Protein AF-0000000076643931 (afdb_homodimer)

Solvent-accessible surface area (backbone atoms only — not comparable to full-atom values): 59855 Å² total; per-residue (Å²): 142,87,87,90,79,98,68,85,93,86,91,88,89,86,89,81,82,85,81,66,69,70,66,49,50,61,49,47,51,54,48,52,49,48,51,68,72,62,62,45,62,62,54,51,56,53,48,56,54,49,34,56,51,36,52,51,50,36,53,53,43,46,54,52,38,54,52,49,55,52,52,44,52,51,51,52,54,53,48,54,53,51,52,51,53,48,52,50,52,46,50,54,46,52,53,50,38,52,53,39,51,52,51,29,52,53,32,53,52,48,36,51,53,41,50,53,52,40,53,52,45,52,52,51,39,51,53,45,53,52,49,38,51,53,42,52,50,51,40,52,53,42,52,52,50,41,52,52,41,53,53,50,40,52,54,47,50,53,52,34,52,53,32,48,51,50,30,52,52,34,49,53,49,41,53,52,49,50,53,48,42,53,51,49,50,53,50,37,51,51,54,49,50,54,47,51,56,54,50,73,50,35,48,86,55,40,57,50,82,84,40,44,67,61,49,44,51,34,54,48,49,41,50,52,54,50,50,53,51,31,39,73,61,52,39,51,82,64,56,70,72,55,47,68,35,60,65,61,53,49,51,46,40,61,29,84,76,46,64,60,59,64,50,70,35,71,56,72,46,72,48,21,22,52,34,42,26,45,50,48,41,23,43,43,42,52,38,37,53,73,53,52,71,51,79,61,42,78,56,90,64,62,61,61,58,54,51,44,54,53,33,35,74,75,36,47,68,58,29,36,51,50,49,22,33,55,61,49,51,57,60,68,58,27,53,52,39,44,50,52,31,16,43,50,37,17,51,56,41,36,73,61,50,35,77,68,36,60,78,90,43,33,64,56,49,36,52,49,39,25,51,54,36,41,50,37,44,58,40,45,52,62,50,47,40,27,48,51,61,70,41,81,40,75,72,89,82,53,50,79,45,44,41,70,62,77,62,78,71,67,64,64,65,72,68,67,72,76,74,71,80,80,67,81,69,77,76,68,81,64,81,73,71,69,69,73,70,77,73,74,71,67,51,57,71,86,40,53,57,45,70,29,36,52,22,31,30,28,72,30,91,83,39,58,40,101,84,66,47,61,41,62,39,81,68,44,67,13,29,25,43,35,42,77,69,40,43,63,16,43,50,51,39,50,50,52,50,48,51,51,48,49,55,56,57,68,63,59,72,68,86,76,83,81,88,87,93,74,82,93,80,93,83,82,87,82,87,83,76,87,77,84,73,83,74,134,147,87,95,93,83,101,86,97,104,112,99,107,103,101,96,96,91,86,83,70,64,82,63,44,55,61,43,49,55,45,43,45,45,43,35,65,68,68,51,42,62,61,52,53,58,50,51,58,54,48,32,57,53,37,55,53,51,37,54,56,44,49,56,54,38,55,53,50,54,52,52,42,53,52,51,51,55,51,48,55,52,51,51,52,53,48,52,50,52,45,51,54,47,53,52,51,37,51,53,38,51,53,51,30,53,53,30,50,52,48,36,51,53,41,49,52,52,41,52,52,45,51,52,51,39,52,52,45,53,53,48,38,51,52,42,52,51,49,39,52,53,44,49,53,50,40,53,54,42,53,53,51,40,52,53,47,49,52,51,34,53,52,32,47,52,49,30,52,52,34,48,54,50,41,53,53,48,49,53,48,43,52,50,48,51,52,51,37,52,52,52,48,50,53,48,49,56,54,51,72,49,35,49,84,57,39,57,50,81,83,41,44,67,61,49,43,51,33,54,47,49,41,50,51,53,51,50,52,49,31,40,73,60,52,38,50,80,62,54,70,72,54,47,67,37,61,68,61,54,50,52,46,41,61,30,84,77,47,65,59,61,61,52,70,33,70,57,72,46,73,48,20,23,52,34,42,25,46,49,49,40,24,43,43,43,53,37,36,53,74,52,52,71,50,80,60,43,78,56,88,63,62,62,61,57,53,52,46,54,53,33,37,75,75,36,48,67,57,26,36,50,50,50,23,33,55,63,49,52,58,60,66,59,26,53,51,40,44,50,52,31,15,44,50,35,18,51,57,43,35,74,62,50,34,76,69,36,59,80,88,43,34,63,55,48,36,52,49,39,25,52,54,36,42,50,38,42,59,41,46,51,62,50,47,40,27,48,51,61,70,42,80,39,73,72,87,81,54,48,80,46,44,40,70,61,76,64,79,71,65,64,63,66,71,67,70,71,75,74,70,80,82,68,81,69,79,76,68,81,62,82,74,71,71,70,73,72,77,72,76,71,66,50,56,70,87,39,54,56,46,68,29,36,51,22,29,31,28,72,29,92,81,39,57,40,99,84,64,46,59,42,63,39,81,67,43,68,14,30,26,43,36,42,78,71,40,44,64,17,42,51,52,39,50,50,52,50,48,50,51,49,45,50,60,55,61,65,58,65,68,81,73,70,92,91,72,91,78,83,72,92,74,84,68,86,75,76,79,87,92,79,87,89,88,83,132

Nearest PDB structures (foldseek):
  7zr1-assembly1_C  TM=2.896E-01  e=8.663E+00  Thermochaetoides thermophila
  7zr1-assembly1_C  TM=2.904E-01  e=8.871E+00  Thermochaetoides thermophila

Organism: Fusarium proliferatum (strain ET1) (NCBI:txid1227346)

pLDDT: mean 78.5, std 24.69, range [12.38, 98.75]

Sequence (1072 aa):
MPSHNEERVQGVKDLSPRRDASDAINQLVTLLHQYCSEGGFDTLKQVVGENEELKQDKTKLQNAYDTNIEALSRHKTEFERQKVDFEKQLGSQRAQNEAILKAKQAADESIKKRQDELTALQEKLEMQSSYAKQLMNEIKKKESTINALEATNASQQEKLTKAEKESATYQSARESMQKRVDGLTTSLDQVRGRLTTFHSFVVELDNFEARRAEVGDALDSILKNALNLMESSIGIALDEACLTDAAVWGRLRNHASIQRTIPLPASNSPAAKQMRVAAGLRIYSMALTDHVFRSTYLTQNSDFEDVLRDLETEDPMHEAFTRAVLLKIQPARQARNREARAKMVADQVSDAIADLVPSSQKETLKARLYQVSLEACKAWLIVQQLLEPVRPVFSLRMPEDWVPLPSLESQRNSKAGLSGVAREPLVTRAENQGQPRAKSQPIEIDDIMQVIWPAFYVPSSQHEDDVGDQVPELVHRGHVITRSQGREAEVETSRRNARKNARQNNGSSPTQRKRRDSAVFLSKTFPGGIGTEKGNMPSHNEERVQGVKDLSPRRDASDAINQLVTLLHQYCSEGGFDTLKQVVGENEELKQDKTKLQNAYDTNIEALSRHKTEFERQKVDFEKQLGSQRAQNEAILKAKQAADESIKKRQDELTALQEKLEMQSSYAKQLMNEIKKKESTINALEATNASQQEKLTKAEKESATYQSARESMQKRVDGLTTSLDQVRGRLTTFHSFVVELDNFEARRAEVGDALDSILKNALNLMESSIGIALDEACLTDAAVWGRLRNHASIQRTIPLPASNSPAAKQMRVAAGLRIYSMALTDHVFRSTYLTQNSDFEDVLRDLETEDPMHEAFTRAVLLKIQPARQARNREARAKMVADQVSDAIADLVPSSQKETLKARLYQVSLEACKAWLIVQQLLEPVRPVFSLRMPEDWVPLPSLESQRNSKAGLSGVAREPLVTRAENQGQPRAKSQPIEIDDIMQVIWPAFYVPSSQHEDDVGDQVPELVHRGHVITRSQGREAEVETSRRNARKNARQNNGSSPTQRKRRDSAVFLSKTFPGGIGTEKGN

Structure (mmCIF, N/CA/C/O backbone):
data_AF-0000000076643931-model_v1
#
loop_
_entity.id
_entity.type
_entity.pdbx_description
1 polymer 'MEI5 protein'
#
loop_
_atom_site.group_PDB
_atom_site.id
_atom_site.type_symbol
_atom_site.label_atom_id
_atom_site.label_alt_id
_atom_site.label_comp_id
_atom_site.label_asym_id
_atom_site.label_entity_id
_atom_site.label_seq_id
_atom_site.pdbx_PDB_ins_code
_atom_site.Cartn_x
_atom_site.Cartn_y
_atom_site.Cartn_z
_atom_site.occupancy
_atom_site.B_iso_or_equiv
_atom_site.auth_seq_id
_atom_site.auth_comp_id
_atom_site.auth_asym_id
_atom_site.auth_atom_id
_atom_site.pdbx_PDB_model_num
ATOM 1 N N . MET A 1 1 ? -34.125 209.75 34.125 1 21.05 1 MET A N 1
ATOM 2 C CA . MET A 1 1 ? -32.688 209.75 34.062 1 21.05 1 MET A CA 1
ATOM 3 C C . MET A 1 1 ? -32.062 210.5 35.25 1 21.05 1 MET A C 1
ATOM 5 O O . MET A 1 1 ? -30.844 210.75 35.281 1 21.05 1 MET A O 1
ATOM 9 N N . PRO A 1 2 ? -32.312 210.5 36.812 1 22.23 2 PRO A N 1
ATOM 10 C CA . PRO A 1 2 ? -32.75 211.5 37.844 1 22.23 2 PRO A CA 1
ATOM 11 C C . PRO A 1 2 ? -31.578 211.875 38.75 1 22.23 2 PRO A C 1
ATOM 13 O O . PRO A 1 2 ? -30.797 211.125 39.219 1 22.23 2 PRO A O 1
ATOM 16 N N . SER A 1 3 ? -30.969 213 38.719 1 19.59 3 SER A N 1
ATOM 17 C CA . SER A 1 3 ? -29.672 213.375 39.281 1 19.59 3 SER A CA 1
ATOM 18 C C . SER A 1 3 ? -29.734 213.375 40.812 1 19.59 3 SER A C 1
ATOM 20 O O . SER A 1 3 ? -29.047 212.625 41.5 1 19.59 3 SER A O 1
ATOM 22 N N . HIS A 1 4 ? -29.422 214.625 41.75 1 21.75 4 HIS A N 1
ATOM 23 C CA . HIS A 1 4 ? -28.5 215 42.812 1 21.75 4 HIS A CA 1
ATOM 24 C C . HIS A 1 4 ? -29.234 215.125 44.125 1 21.75 4 HIS A C 1
ATOM 26 O O . HIS A 1 4 ? -29.969 216.125 44.312 1 21.75 4 HIS A O 1
ATOM 32 N N . ASN A 1 5 ? -29.531 214.25 45.188 1 16.02 5 ASN A N 1
ATOM 33 C CA . ASN A 1 5 ? -30.656 214.25 46.125 1 16.02 5 ASN A CA 1
ATOM 34 C C . ASN A 1 5 ? -30.312 214.875 47.438 1 16.02 5 ASN A C 1
ATOM 36 O O . ASN A 1 5 ? -31.172 215.5 48.094 1 16.02 5 ASN A O 1
ATOM 40 N N . GLU A 1 6 ? -28.984 214.875 48.344 1 19.14 6 GLU A N 1
ATOM 41 C CA . GLU A 1 6 ? -29.266 214.375 49.656 1 19.14 6 GLU A CA 1
ATOM 42 C C . GLU A 1 6 ? -29.359 215.375 50.719 1 19.14 6 GLU A C 1
ATOM 44 O O . GLU A 1 6 ? -28.406 216.125 50.938 1 19.14 6 GLU A O 1
ATOM 49 N N . GLU A 1 7 ? -30.344 215.875 51.375 1 17.17 7 GLU A N 1
ATOM 50 C CA . GLU A 1 7 ? -31.125 217 52.062 1 17.17 7 GLU A CA 1
ATOM 51 C C . GLU A 1 7 ? -30.938 216.875 53.594 1 17.17 7 GLU A C 1
ATOM 53 O O . GLU A 1 7 ? -30.984 217.875 54.25 1 17.17 7 GLU A O 1
ATOM 58 N N . ARG A 1 8 ? -31.219 216.125 54.656 1 20.38 8 ARG A N 1
ATOM 59 C CA . ARG A 1 8 ? -32.219 216.875 55.438 1 20.38 8 ARG A CA 1
ATOM 60 C C . ARG A 1 8 ? -31.547 217.5 56.625 1 20.38 8 ARG A C 1
ATOM 62 O O . ARG A 1 8 ? -31.812 218.75 56.875 1 20.38 8 ARG A O 1
ATOM 69 N N . VAL A 1 9 ? -30.656 216.875 57.625 1 19.25 9 VAL A N 1
ATOM 70 C CA . VAL A 1 9 ? -31.172 217 58.969 1 19.25 9 VAL A CA 1
ATOM 71 C C . VAL A 1 9 ? -30.562 218.25 59.594 1 19.25 9 VAL A C 1
ATOM 73 O O . VAL A 1 9 ? -29.469 218.75 59.188 1 19.25 9 VAL A O 1
ATOM 76 N N . GLN A 1 10 ? -31 218.875 60.844 1 18.81 10 GLN A N 1
ATOM 77 C CA . GLN A 1 10 ? -31.516 220.125 61.562 1 18.81 10 GLN A CA 1
ATOM 78 C C . GLN A 1 10 ? -30.562 220.5 62.688 1 18.81 10 GLN A C 1
ATOM 80 O O . GLN A 1 10 ? -30.203 219.625 63.531 1 18.81 10 GLN A O 1
ATOM 85 N N . GLY A 1 11 ? -29.766 221.5 62.656 1 18.91 11 GLY A N 1
ATOM 86 C CA . GLY A 1 11 ? -28.703 222 63.5 1 18.91 11 GLY A CA 1
ATOM 87 C C . GLY A 1 11 ? -29.203 222.625 64.812 1 18.91 11 GLY A C 1
ATOM 88 O O . GLY A 1 11 ? -30 223.5 64.812 1 18.91 11 GLY A O 1
ATOM 89 N N . VAL A 1 12 ? -29.031 221.875 65.938 1 18.42 12 VAL A N 1
ATOM 90 C CA . VAL A 1 12 ? -29.453 222 67.375 1 18.42 12 VAL A CA 1
ATOM 91 C C . VAL A 1 12 ? -28.703 223.125 68 1 18.42 12 VAL A C 1
ATOM 93 O O . VAL A 1 12 ? -27.547 223.5 67.625 1 18.42 12 VAL A O 1
ATOM 96 N N . LYS A 1 13 ? -29.125 223.875 69.375 1 22.47 13 LYS A N 1
ATOM 97 C CA . LYS A 1 13 ? -29.422 225.125 70.125 1 22.47 13 LYS A CA 1
ATOM 98 C C . LYS A 1 13 ? -28.344 225.375 71.125 1 22.47 13 LYS A C 1
ATOM 100 O O . LYS A 1 13 ? -28.031 224.625 72 1 22.47 13 LYS A O 1
ATOM 105 N N . ASP A 1 14 ? -27.359 226.5 71.125 1 21.09 14 ASP A N 1
ATOM 106 C CA . ASP A 1 14 ? -26.062 226.875 71.688 1 21.09 14 ASP A CA 1
ATOM 107 C C . ASP A 1 14 ? -26.234 227.625 73.062 1 21.09 14 ASP A C 1
ATOM 109 O O . ASP A 1 14 ? -25.312 228.25 73.5 1 21.09 14 ASP A O 1
ATOM 113 N N . LEU A 1 15 ? -27.141 227.375 74.25 1 24.03 15 LEU A N 1
ATOM 114 C CA . LEU A 1 15 ? -27.438 228.375 75.188 1 24.03 15 LEU A CA 1
ATOM 115 C C . LEU A 1 15 ? -26.359 228.5 76.25 1 24.03 15 LEU A C 1
ATOM 117 O O . LEU A 1 15 ? -26.141 227.625 77 1 24.03 15 LEU A O 1
ATOM 121 N N . SER A 1 16 ? -25.391 229.625 76.438 1 27.98 16 SER A N 1
ATOM 122 C CA . SER A 1 16 ? -24.125 229.875 77.125 1 27.98 16 SER A CA 1
ATOM 123 C C . SER A 1 16 ? -24.344 230.625 78.438 1 27.98 16 SER A C 1
ATOM 125 O O . SER A 1 16 ? -24.078 231.875 78.5 1 27.98 16 SER A O 1
ATOM 127 N N . PRO A 1 17 ? -25.297 230.5 79.5 1 33.03 17 PRO A N 1
ATOM 128 C CA . PRO A 1 17 ? -25.516 231.5 80.5 1 33.03 17 PRO A CA 1
ATOM 129 C C . PRO A 1 17 ? -24.359 231.625 81.5 1 33.03 17 PRO A C 1
ATOM 131 O O . PRO A 1 17 ? -23.703 230.75 81.812 1 33.03 17 PRO A O 1
ATOM 134 N N . ARG A 1 18 ? -23.938 233 81.875 1 39.09 18 ARG A N 1
ATOM 135 C CA . ARG A 1 18 ? -22.734 233.5 82.5 1 39.09 18 ARG A CA 1
ATOM 136 C C . ARG A 1 18 ? -22.844 233.5 84 1 39.09 18 ARG A C 1
ATOM 138 O O . ARG A 1 18 ? -23.5 234.375 84.562 1 39.09 18 ARG A O 1
ATOM 145 N N . ARG A 1 19 ? -22.969 232.375 84.75 1 39.19 19 ARG A N 1
ATOM 146 C CA . ARG A 1 19 ? -23.125 232.25 86.188 1 39.19 19 ARG A CA 1
ATOM 147 C C . ARG A 1 19 ? -22.031 233 86.938 1 39.19 19 ARG A C 1
ATOM 149 O O . ARG A 1 19 ? -20.859 232.875 86.562 1 39.19 19 ARG A O 1
ATOM 156 N N . ASP A 1 20 ? -22.344 233.75 87.75 1 36.72 20 ASP A N 1
ATOM 157 C CA . ASP A 1 20 ? -21.953 234.75 88.688 1 36.72 20 ASP A CA 1
ATOM 158 C C . ASP A 1 20 ? -20.953 234.25 89.688 1 36.72 20 ASP A C 1
ATOM 160 O O . ASP A 1 20 ? -21.109 233.125 90.188 1 36.72 20 ASP A O 1
ATOM 164 N N . ALA A 1 21 ? -19.844 234.75 89.875 1 42.12 21 ALA A N 1
ATOM 165 C CA . ALA A 1 21 ? -18.531 234.25 90.375 1 42.12 21 ALA A CA 1
ATOM 166 C C . ALA A 1 21 ? -18.562 234.125 91.875 1 42.12 21 ALA A C 1
ATOM 168 O O . ALA A 1 21 ? -17.875 233.25 92.438 1 42.12 21 ALA A O 1
ATOM 169 N N . SER A 1 22 ? -19.203 235 92.75 1 41.84 22 SER A N 1
ATOM 170 C CA . SER A 1 22 ? -19.219 235 94.188 1 41.84 22 SER A CA 1
ATOM 171 C C . SER A 1 22 ? -19.734 233.75 94.75 1 41.84 22 SER A C 1
ATOM 173 O O . SER A 1 22 ? -19.156 233.125 95.688 1 41.84 22 SER A O 1
ATOM 175 N N . ASP A 1 23 ? -21.016 233.5 94.562 1 43.19 23 ASP A N 1
ATOM 176 C CA . ASP A 1 23 ? -21.719 232.25 95.062 1 43.19 23 ASP A CA 1
ATOM 177 C C . ASP A 1 23 ? -21.047 231 94.625 1 43.19 23 ASP A C 1
ATOM 179 O O . ASP A 1 23 ? -21.281 230 95.188 1 43.19 23 ASP A O 1
ATOM 183 N N . ALA A 1 24 ? -20.188 231 93.562 1 44.78 24 ALA A N 1
ATOM 184 C CA . ALA A 1 24 ? -19.438 229.875 93.062 1 44.78 24 ALA A CA 1
ATOM 185 C C . ALA A 1 24 ? -18.453 229.375 94.125 1 44.78 24 ALA A C 1
ATOM 187 O O . ALA A 1 24 ? -18.312 228.125 94.312 1 44.78 24 ALA A O 1
ATOM 188 N N . ILE A 1 25 ? -18 230.25 94.688 1 52.06 25 ILE A N 1
ATOM 189 C CA . ILE A 1 25 ? -16.969 230 95.688 1 52.06 25 ILE A CA 1
ATOM 190 C C . ILE A 1 25 ? -17.625 229.375 96.938 1 52.06 25 ILE A C 1
ATOM 192 O O . ILE A 1 25 ? -17.141 228.5 97.562 1 52.06 25 ILE A O 1
ATOM 196 N N . ASN A 1 26 ? -18.641 230.125 97.625 1 50.31 26 ASN A N 1
ATOM 197 C CA . ASN A 1 26 ? -19.438 229.5 98.688 1 50.31 26 ASN A CA 1
ATOM 198 C C . ASN A 1 26 ? -19.938 228.125 98.25 1 50.31 26 ASN A C 1
ATOM 200 O O . ASN A 1 26 ? -20.047 227.25 99.125 1 50.31 26 ASN A O 1
ATOM 204 N N . GLN A 1 27 ? -20.266 227.875 97 1 52.31 27 GLN A N 1
ATOM 205 C CA . GLN A 1 27 ? -20.672 226.5 96.5 1 52.31 27 GLN A CA 1
ATOM 206 C C . GLN A 1 27 ? -19.531 225.5 96.562 1 52.31 27 GLN A C 1
ATOM 208 O O . GLN A 1 27 ? -19.766 224.375 96.812 1 52.31 27 GLN A O 1
ATOM 213 N N . LEU A 1 28 ? -18.297 226 96.312 1 53.38 28 LEU A N 1
ATOM 214 C CA . LEU A 1 28 ? -17.141 225.125 96.375 1 53.38 28 LEU A CA 1
ATOM 215 C C . LEU A 1 28 ? -16.859 224.625 97.75 1 53.38 28 LEU A C 1
ATOM 217 O O . LEU A 1 28 ? -16.578 223.375 98 1 53.38 28 LEU A O 1
ATOM 221 N N . VAL A 1 29 ? -16.891 225.5 98.75 1 55.59 29 VAL A N 1
ATOM 222 C CA . VAL A 1 29 ? -16.656 225.25 100.125 1 55.59 29 VAL A CA 1
ATOM 223 C C . VAL A 1 29 ? -17.75 224.25 100.625 1 55.59 29 VAL A C 1
ATOM 225 O O . VAL A 1 29 ? -17.453 223.25 101.312 1 55.59 29 VAL A O 1
ATOM 228 N N . THR A 1 30 ? -19.078 224.625 100.312 1 51.94 30 THR A N 1
ATOM 229 C CA . THR A 1 30 ? -20.141 223.75 100.688 1 51.94 30 THR A CA 1
ATOM 230 C C . THR A 1 30 ? -19.938 222.375 100 1 51.94 30 THR A C 1
ATOM 232 O O . THR A 1 30 ? -20.219 221.25 100.562 1 51.94 30 THR A O 1
ATOM 235 N N . LEU A 1 31 ? -19.406 222.375 98.812 1 53.97 31 LEU A N 1
ATOM 236 C CA . LEU A 1 31 ? -19.219 221.125 98.062 1 53.97 31 LEU A CA 1
ATOM 237 C C . LEU A 1 31 ? -18.047 220.25 98.625 1 53.97 31 LEU A C 1
ATOM 239 O O . LEU A 1 31 ? -18.125 219.125 98.75 1 53.97 31 LEU A O 1
ATOM 243 N N . LEU A 1 32 ? -16.875 221.125 99.125 1 52.69 32 LEU A N 1
ATOM 244 C CA . LEU A 1 32 ? -15.797 220.5 99.812 1 52.69 32 LEU A CA 1
ATOM 245 C C . LEU A 1 32 ? -16.266 220 101.188 1 52.69 32 LEU A C 1
ATOM 247 O O . LEU A 1 32 ? -15.875 218.875 101.625 1 52.69 32 LEU A O 1
ATOM 251 N N . HIS A 1 33 ? -17.125 220.75 102 1 52.12 33 HIS A N 1
ATOM 252 C CA . HIS A 1 33 ? -17.719 220.375 103.25 1 52.12 33 HIS A CA 1
ATOM 253 C C . HIS A 1 33 ? -18.469 219 103.062 1 52.12 33 HIS A C 1
ATOM 255 O O . HIS A 1 33 ? -18.344 218.125 103.875 1 52.12 33 HIS A O 1
ATOM 261 N N . GLN A 1 34 ? -19.5 219 102.188 1 51.5 34 GLN A N 1
ATOM 262 C CA . GLN A 1 34 ? -20.312 217.75 102 1 51.5 34 GLN A CA 1
ATOM 263 C C . GLN A 1 34 ? -19.469 216.625 101.438 1 51.5 34 GLN A C 1
ATOM 265 O O . GLN A 1 34 ? -19.719 215.5 101.812 1 51.5 34 GLN A O 1
ATOM 270 N N . TYR A 1 35 ? -18.547 216.875 100.625 1 50.72 35 TYR A N 1
ATOM 271 C CA . TYR A 1 35 ? -17.766 215.75 100.125 1 50.72 35 TYR A CA 1
ATOM 272 C C . TYR A 1 35 ? -16.844 215.125 101.188 1 50.72 35 TYR A C 1
ATOM 274 O O . TYR A 1 35 ? -16.594 214 101.188 1 50.72 35 TYR A O 1
ATOM 282 N N . CYS A 1 36 ? -16.359 216.125 102.25 1 49.38 36 CYS A N 1
ATOM 283 C CA . CYS A 1 36 ? -15.695 215.625 103.438 1 49.38 36 CYS A CA 1
ATOM 284 C C . CYS A 1 36 ? -16.703 215 104.438 1 49.38 36 CYS A C 1
ATOM 286 O O . CYS A 1 36 ? -16.375 214.25 105.25 1 49.38 36 CYS A O 1
ATOM 288 N N . SER A 1 37 ? -18.188 215.5 104.812 1 50.25 37 SER A N 1
ATOM 289 C CA . SER A 1 37 ? -19.234 215 105.688 1 50.25 37 SER A CA 1
ATOM 290 C C . SER A 1 37 ? -19.812 213.625 105.125 1 50.25 37 SER A C 1
ATOM 292 O O . SER A 1 37 ? -20.594 213 105.75 1 50.25 37 SER A O 1
ATOM 294 N N . GLU A 1 38 ? -20.141 213.25 103.75 1 53 38 GLU A N 1
ATOM 295 C CA . GLU A 1 38 ? -20.672 212 103.125 1 53 38 GLU A CA 1
ATOM 296 C C . GLU A 1 38 ? -19.625 211 103.062 1 53 38 GLU A C 1
ATOM 298 O O . GLU A 1 38 ? -19.594 210.125 102.125 1 53 38 GLU A O 1
ATOM 303 N N . GLY A 1 39 ? -18.719 210.875 104.062 1 54.84 39 GLY A N 1
ATOM 304 C CA . GLY A 1 39 ? -17.984 209.625 104.188 1 54.84 39 GLY A CA 1
ATOM 305 C C . GLY A 1 39 ? -17.359 209.125 102.875 1 54.84 39 GLY A C 1
ATOM 306 O O . GLY A 1 39 ? -17.078 208 102.688 1 54.84 39 GLY A O 1
ATOM 307 N N . GLY A 1 40 ? -17.328 209.75 101.75 1 53.75 40 GLY A N 1
ATOM 308 C CA . GLY A 1 40 ? -16.906 209.625 100.375 1 53.75 40 GLY A CA 1
ATOM 309 C C . GLY A 1 40 ? -15.438 209.25 100.25 1 53.75 40 GLY A C 1
ATOM 310 O O . GLY A 1 40 ? -15.031 208.625 99.25 1 53.75 40 GLY A O 1
ATOM 311 N N . PHE A 1 41 ? -14.672 209.625 101 1 59.16 41 PHE A N 1
ATOM 312 C CA . PHE A 1 41 ? -13.25 209.375 101 1 59.16 41 PHE A CA 1
ATOM 313 C C . PHE A 1 41 ? -13.016 207.875 101.312 1 59.16 41 PHE A C 1
ATOM 315 O O . PHE A 1 41 ? -12.188 207.25 100.688 1 59.16 41 PHE A O 1
ATOM 322 N N . ASP A 1 42 ? -13.602 207.375 102.312 1 61.78 42 ASP A N 1
ATOM 323 C CA . ASP A 1 42 ? -13.5 206 102.625 1 61.78 42 ASP A CA 1
ATOM 324 C C . ASP A 1 42 ? -14.055 205.125 101.5 1 61.78 42 ASP A C 1
ATOM 326 O O . ASP A 1 42 ? -13.508 204 101.25 1 61.78 42 ASP A O 1
ATOM 330 N N . THR A 1 43 ? -15.078 205.5 100.812 1 62.94 43 THR A N 1
ATOM 331 C CA . THR A 1 43 ? -15.625 204.75 99.688 1 62.94 43 THR A CA 1
ATOM 332 C C . THR A 1 43 ? -14.664 204.75 98.5 1 62.94 43 THR A C 1
ATOM 334 O O . THR A 1 43 ? -14.492 203.75 97.75 1 62.94 43 THR A O 1
ATOM 337 N N . LEU A 1 44 ? -13.938 205.75 98.312 1 64 44 LEU A N 1
ATOM 338 C CA . LEU A 1 44 ? -12.938 205.875 97.25 1 64 44 LEU A CA 1
ATOM 339 C C . LEU A 1 44 ? -11.742 204.875 97.562 1 64 44 LEU A C 1
ATOM 341 O O . LEU A 1 44 ? -11.234 204.25 96.625 1 64 44 LEU A O 1
ATOM 345 N N . LYS A 1 45 ? -11.289 204.875 98.75 1 65.12 45 LYS A N 1
ATOM 346 C CA . LYS A 1 45 ? -10.25 204 99.188 1 65.12 45 LYS A CA 1
ATOM 347 C C . LYS A 1 45 ? -10.688 202.5 99 1 65.12 45 LYS A C 1
ATOM 349 O O . LYS A 1 45 ? -9.891 201.625 98.625 1 65.12 45 LYS A O 1
ATOM 354 N N . GLN A 1 46 ? -11.93 202.125 99.312 1 65.38 46 GLN A N 1
ATOM 355 C CA . GLN A 1 46 ? -12.453 200.75 99.188 1 65.38 46 GLN A CA 1
ATOM 356 C C . GLN A 1 46 ? -12.586 200.375 97.688 1 65.38 46 GLN A C 1
ATOM 358 O O . GLN A 1 46 ? -12.289 199.25 97.312 1 65.38 46 GLN A O 1
ATOM 363 N N . VAL A 1 47 ? -12.859 201.375 96.75 1 68.38 47 VAL A N 1
ATOM 364 C CA . VAL A 1 47 ? -13 201.125 95.312 1 68.38 47 VAL A CA 1
ATOM 365 C C . VAL A 1 47 ? -11.625 200.875 94.688 1 68.38 47 VAL A C 1
ATOM 367 O O . VAL A 1 47 ? -11.445 200 93.875 1 68.38 47 VAL A O 1
ATOM 370 N N . VAL A 1 48 ? -10.562 201.75 95.188 1 68.31 48 VAL A N 1
ATOM 371 C CA . VAL A 1 48 ? -9.188 201.5 94.688 1 68.31 48 VAL A CA 1
ATOM 372 C C . VAL A 1 48 ? -8.68 200.125 95.188 1 68.31 48 VAL A C 1
ATOM 374 O O . VAL A 1 48 ? -8.047 199.375 94.438 1 68.31 48 VAL A O 1
ATOM 377 N N . GLY A 1 49 ? -8.914 199.625 96.5 1 69.88 49 GLY A N 1
ATOM 378 C CA . GLY A 1 49 ? -8.508 198.375 97 1 69.88 49 GLY A CA 1
ATOM 379 C C . GLY A 1 49 ? -9.227 197.25 96.312 1 69.88 49 GLY A C 1
ATOM 380 O O . GLY A 1 49 ? -8.602 196.25 95.938 1 69.88 49 GLY A O 1
ATOM 381 N N . GLU A 1 50 ? -10.531 197.25 95.938 1 71.06 50 GLU A N 1
ATOM 382 C CA . GLU A 1 50 ? -11.312 196.25 95.25 1 71.06 50 GLU A CA 1
ATOM 383 C C . GLU A 1 50 ? -10.852 196.125 93.812 1 71.06 50 GLU A C 1
ATOM 385 O O . GLU A 1 50 ? -10.836 195 93.25 1 71.06 50 GLU A O 1
ATOM 390 N N . ASN A 1 51 ? -10.414 197.25 93.125 1 70.62 51 ASN A N 1
ATOM 391 C CA . ASN A 1 51 ? -9.891 197.25 91.75 1 70.62 51 ASN A CA 1
ATOM 392 C C . ASN A 1 51 ? -8.594 196.375 91.688 1 70.62 51 ASN A C 1
ATOM 394 O O . ASN A 1 51 ? -8.398 195.625 90.75 1 70.62 51 ASN A O 1
ATOM 398 N N . GLU A 1 52 ? -7.703 196.625 92.812 1 72.5 52 GLU A N 1
ATOM 399 C CA . GLU A 1 52 ? -6.461 195.875 92.812 1 72.5 52 GLU A CA 1
ATOM 400 C C . GLU A 1 52 ? -6.738 194.375 93.062 1 72.5 52 GLU A C 1
ATOM 402 O O . GLU A 1 52 ? -6.109 193.5 92.438 1 72.5 52 GLU A O 1
ATOM 407 N N . GLU A 1 53 ? -7.738 194 93.812 1 74.06 53 GLU A N 1
ATOM 408 C CA . GLU A 1 53 ? -8.102 192.625 94.062 1 74.06 53 GLU A CA 1
ATOM 409 C C . GLU A 1 53 ? -8.766 192 92.875 1 74.06 53 GLU A C 1
ATOM 411 O O . GLU A 1 53 ? -8.5 190.75 92.562 1 74.06 53 GLU A O 1
ATOM 416 N N . LEU A 1 54 ? -9.516 192.625 92.125 1 71.94 54 LEU A N 1
ATOM 417 C CA . LEU A 1 54 ? -10.195 192.125 90.875 1 71.94 54 LEU A CA 1
ATOM 418 C C . LEU A 1 54 ? -9.203 191.875 89.75 1 71.94 54 LEU A C 1
ATOM 420 O O . LEU A 1 54 ? -9.328 191 89 1 71.94 54 LEU A O 1
ATOM 424 N N . LYS A 1 55 ? -8.156 192.75 89.75 1 74.62 55 LYS A N 1
ATOM 425 C CA . LYS A 1 55 ? -7.094 192.625 88.75 1 74.62 55 LYS A CA 1
ATOM 426 C C . LYS A 1 55 ? -6.301 191.375 89.062 1 74.62 55 LYS A C 1
ATOM 428 O O . LYS A 1 55 ? -5.965 190.5 88.125 1 74.62 55 LYS A O 1
ATOM 433 N N . GLN A 1 56 ? -6.113 191.125 90.312 1 79.12 56 GLN A N 1
ATOM 434 C CA . GLN A 1 56 ? -5.391 189.875 90.688 1 79.12 56 GLN A CA 1
ATOM 435 C C . GLN A 1 56 ? -6.234 188.625 90.438 1 79.12 56 GLN A C 1
ATOM 437 O O . GLN A 1 56 ? -5.734 187.625 89.938 1 79.12 56 GLN A O 1
ATOM 442 N N . ASP A 1 57 ? -7.473 188.625 90.688 1 73.06 57 ASP A N 1
ATOM 443 C CA . ASP A 1 57 ? -8.375 187.5 90.438 1 73.06 57 ASP A CA 1
ATOM 444 C C . ASP A 1 57 ? -8.562 187.25 88.938 1 73.06 57 ASP A C 1
ATOM 446 O O . ASP A 1 57 ? -8.617 186 88.562 1 73.06 57 ASP A O 1
ATOM 450 N N . LYS A 1 58 ? -8.555 188.125 88.125 1 71.56 58 LYS A N 1
ATOM 451 C CA . LYS A 1 58 ? -8.633 188 86.688 1 71.56 58 LYS A CA 1
ATOM 452 C C . LYS A 1 58 ? -7.387 187.375 86.125 1 71.56 58 LYS A C 1
ATOM 454 O O . LYS A 1 58 ? -7.48 186.5 85.25 1 71.56 58 LYS A O 1
ATOM 459 N N . THR A 1 59 ? -6.309 187.875 86.75 1 77.62 59 THR A N 1
ATOM 460 C CA . THR A 1 59 ? -5.062 187.25 86.312 1 77.62 59 THR A CA 1
ATOM 461 C C . THR A 1 59 ? -5 185.75 86.688 1 77.62 59 THR A C 1
ATOM 463 O O . THR A 1 59 ? -4.582 184.875 85.875 1 77.62 59 THR A O 1
ATOM 466 N N . LYS A 1 60 ? -5.488 185.375 87.875 1 73.56 60 LYS A N 1
ATOM 467 C CA . LYS A 1 60 ? -5.488 184 88.312 1 73.56 60 LYS A CA 1
ATOM 468 C C . LYS A 1 60 ? -6.477 183.125 87.5 1 73.56 60 LYS A C 1
ATOM 470 O O . LYS A 1 60 ? -6.16 182 87.062 1 73.56 60 LYS A O 1
ATOM 475 N N . LEU A 1 61 ? -7.484 183.625 87.188 1 73.62 61 LEU A N 1
ATOM 476 C CA . LEU A 1 61 ? -8.516 182.875 86.438 1 73.62 61 LEU A CA 1
ATOM 477 C C . LEU A 1 61 ? -8.109 182.75 84.938 1 73.62 61 LEU A C 1
ATOM 479 O O . LEU A 1 61 ? -8.352 181.75 84.375 1 73.62 61 LEU A O 1
ATOM 483 N N . GLN A 1 62 ? -7.398 183.75 84.438 1 77.81 62 GLN A N 1
ATOM 484 C CA . GLN A 1 62 ? -6.867 183.625 83.125 1 77.81 62 GLN A CA 1
ATOM 485 C C . GLN A 1 62 ? -5.797 182.625 83 1 77.81 62 GLN A C 1
ATOM 487 O O . GLN A 1 62 ? -5.777 181.75 82.062 1 77.81 62 GLN A O 1
ATOM 492 N N . ASN A 1 63 ? -4.992 182.5 84 1 77.5 63 ASN A N 1
ATOM 493 C CA . ASN A 1 63 ? -3.965 181.5 84.062 1 77.5 63 ASN A CA 1
ATOM 494 C C . ASN A 1 63 ? -4.578 180 84.188 1 77.5 63 ASN A C 1
ATOM 496 O O . ASN A 1 63 ? -4.148 179.125 83.5 1 77.5 63 ASN A O 1
ATOM 500 N N . ALA A 1 64 ? -5.617 179.875 84.875 1 73.75 64 ALA A N 1
ATOM 501 C CA . ALA A 1 64 ? -6.293 178.625 85 1 73.75 64 ALA A CA 1
ATOM 502 C C . ALA A 1 64 ? -7.031 178.25 83.75 1 73.75 64 ALA A C 1
ATOM 504 O O . ALA A 1 64 ? -7.02 177.125 83.375 1 73.75 64 ALA A O 1
ATOM 505 N N . TYR A 1 65 ? -7.512 179.25 83.062 1 75.19 65 TYR A N 1
ATOM 506 C CA . TYR A 1 65 ? -8.18 179 81.812 1 75.19 65 TYR A CA 1
ATOM 507 C C . TYR A 1 65 ? -7.195 178.5 80.75 1 75.19 65 TYR A C 1
ATOM 509 O O . TYR A 1 65 ? -7.457 177.5 80.062 1 75.19 65 TYR A O 1
ATOM 517 N N . ASP A 1 66 ? -6.109 179.25 80.75 1 77.12 66 ASP A N 1
ATOM 518 C CA . ASP A 1 66 ? -5.102 178.875 79.75 1 77.12 66 ASP A CA 1
ATOM 519 C C . ASP A 1 66 ? -4.523 177.5 80 1 77.12 66 ASP A C 1
ATOM 521 O O . ASP A 1 66 ? -4.324 176.75 79.062 1 77.12 66 ASP A O 1
ATOM 525 N N . THR A 1 67 ? -4.391 177.125 81.188 1 79.62 67 THR A N 1
ATOM 526 C CA . THR A 1 67 ? -3.859 175.75 81.562 1 79.62 67 THR A CA 1
ATOM 527 C C . THR A 1 67 ? -4.863 174.75 81.25 1 79.62 67 THR A C 1
ATOM 529 O O . THR A 1 67 ? -4.488 173.625 80.75 1 79.62 67 THR A O 1
ATOM 532 N N . ASN A 1 68 ? -6.094 175 81.312 1 70.88 68 ASN A N 1
ATOM 533 C CA . ASN A 1 68 ? -7.148 174 81.062 1 70.88 68 ASN A CA 1
ATOM 534 C C . ASN A 1 68 ? -7.344 173.75 79.562 1 70.88 68 ASN A C 1
ATOM 536 O O . ASN A 1 68 ? -7.566 172.625 79.125 1 70.88 68 ASN A O 1
ATOM 540 N N . ILE A 1 69 ? -7.125 174.75 78.812 1 77.12 69 ILE A N 1
ATOM 541 C CA . ILE A 1 69 ? -7.242 174.625 77.375 1 77.12 69 ILE A CA 1
ATOM 542 C C . ILE A 1 69 ? -6.074 173.875 76.812 1 77.12 69 ILE A C 1
ATOM 544 O O . ILE A 1 69 ? -6.25 173 75.938 1 77.12 69 ILE A O 1
ATOM 548 N N . GLU A 1 70 ? -4.965 174 77.562 1 80.44 70 GLU A N 1
ATOM 549 C CA . GLU A 1 70 ? -3.799 173.25 77.125 1 80.44 70 GLU A CA 1
ATOM 550 C C . GLU A 1 70 ? -3.951 171.75 77.5 1 80.44 70 GLU A C 1
ATOM 552 O O . GLU A 1 70 ? -3.617 170.875 76.688 1 80.44 70 GLU A O 1
ATOM 557 N N . ALA A 1 71 ? -4.574 171.5 78.562 1 76.56 71 ALA A N 1
ATOM 558 C CA . ALA A 1 71 ? -4.789 170.125 79 1 76.56 71 ALA A CA 1
ATOM 559 C C . ALA A 1 71 ? -5.824 169.375 78.125 1 76.56 71 ALA A C 1
ATOM 561 O O . ALA A 1 71 ? -5.648 168.25 77.75 1 76.56 71 ALA A O 1
ATOM 562 N N . LEU A 1 72 ? -6.777 170.125 77.688 1 76.5 72 LEU A N 1
ATOM 563 C CA . LEU A 1 72 ? -7.82 169.5 76.812 1 76.5 72 LEU A CA 1
ATOM 564 C C . LEU A 1 72 ? -7.258 169.25 75.438 1 76.5 72 LEU A C 1
ATOM 566 O O . LEU A 1 72 ? -7.582 168.125 74.875 1 76.5 72 LEU A O 1
ATOM 570 N N . SER A 1 73 ? -6.41 170.125 75 1 80.94 73 SER A N 1
ATOM 571 C CA . SER A 1 73 ? -5.805 169.875 73.688 1 80.94 73 SER A CA 1
ATOM 572 C C . SER A 1 73 ? -4.871 168.75 73.688 1 80.94 73 SER A C 1
ATOM 574 O O . SER A 1 73 ? -4.879 167.875 72.75 1 80.94 73 SER A O 1
ATOM 576 N N . ARG A 1 74 ? -4.199 168.5 74.812 1 81.62 74 ARG A N 1
ATOM 577 C CA . ARG A 1 74 ? -3.281 167.375 74.938 1 81.62 74 ARG A CA 1
ATOM 578 C C . ARG A 1 74 ? -4.047 166.125 75 1 81.62 74 ARG A C 1
ATOM 580 O O . ARG A 1 74 ? -3.674 165.125 74.375 1 81.62 74 ARG A O 1
ATOM 587 N N . HIS A 1 75 ? -5.145 166 75.625 1 79.69 75 HIS A N 1
ATOM 588 C CA . HIS A 1 75 ? -5.957 164.875 75.75 1 79.69 75 HIS A CA 1
ATOM 589 C C . HIS A 1 75 ? -6.625 164.375 74.5 1 79.69 75 HIS A C 1
ATOM 591 O O . HIS A 1 75 ? -6.703 163.25 74.125 1 79.69 75 HIS A O 1
ATOM 597 N N . LYS A 1 76 ? -6.965 165.5 73.75 1 78 76 LYS A N 1
ATOM 598 C CA . LYS A 1 76 ? -7.586 165.25 72.438 1 78 76 LYS A CA 1
ATOM 599 C C . LYS A 1 76 ? -6.586 164.625 71.438 1 78 76 LYS A C 1
ATOM 601 O O . LYS A 1 76 ? -6.91 163.625 70.75 1 78 76 LYS A O 1
ATOM 606 N N . THR A 1 77 ? -5.387 165.125 71.562 1 83.94 77 THR A N 1
ATOM 607 C CA . THR A 1 77 ? -4.355 164.625 70.688 1 83.94 77 THR A CA 1
ATOM 608 C C . THR A 1 77 ? -3.967 163.125 71.062 1 83.94 77 THR A C 1
ATOM 610 O O . THR A 1 77 ? -3.799 162.25 70.188 1 83.94 77 THR A O 1
ATOM 613 N N . GLU A 1 78 ? -3.984 162.875 72.25 1 83.06 78 GLU A N 1
ATOM 614 C CA . GLU A 1 78 ? -3.627 161.5 72.75 1 83.06 78 GLU A CA 1
ATOM 615 C C . GLU A 1 78 ? -4.727 160.5 72.438 1 83.06 78 GLU A C 1
ATOM 617 O O . GLU A 1 78 ? -4.445 159.375 72.062 1 83.06 78 GLU A O 1
ATOM 622 N N . PHE A 1 79 ? -5.941 161 72.438 1 81.12 79 PHE A N 1
ATOM 623 C CA . PHE A 1 79 ? -7.098 160.125 72.125 1 81.12 79 PHE A CA 1
ATOM 624 C C . PHE A 1 79 ? -7.102 159.75 70.625 1 81.12 79 PHE A C 1
ATOM 626 O O . PHE A 1 79 ? -7.324 158.625 70.312 1 81.12 79 PHE A O 1
ATOM 633 N N . GLU A 1 80 ? -6.758 160.75 69.938 1 83.94 80 GLU A N 1
ATOM 634 C CA . GLU A 1 80 ? -6.75 160.5 68.5 1 83.94 80 GLU A CA 1
ATOM 635 C C . GLU A 1 80 ? -5.633 159.5 68.125 1 83.94 80 GLU A C 1
ATOM 637 O O . GLU A 1 80 ? -5.828 158.625 67.25 1 83.94 80 GLU A O 1
ATOM 642 N N . ARG A 1 81 ? -4.566 159.5 68.812 1 86.12 81 ARG A N 1
ATOM 643 C CA . ARG A 1 81 ? -3.436 158.625 68.562 1 86.12 81 ARG A CA 1
ATOM 644 C C . ARG A 1 81 ? -3.754 157.25 69 1 86.12 81 ARG A C 1
ATOM 646 O O . ARG A 1 81 ? -3.5 156.25 68.188 1 86.12 81 ARG A O 1
ATOM 653 N N . GLN A 1 82 ? -4.52 157 70.062 1 83.38 82 GLN A N 1
ATOM 654 C CA . GLN A 1 82 ? -4.855 155.625 70.562 1 83.38 82 GLN A CA 1
ATOM 655 C C . GLN A 1 82 ? -5.938 155 69.688 1 83.38 82 GLN A C 1
ATOM 657 O O . GLN A 1 82 ? -5.887 153.875 69.438 1 83.38 82 GLN A O 1
ATOM 662 N N . LYS A 1 83 ? -6.805 155.875 69.25 1 81.38 83 LYS A N 1
ATOM 663 C CA . LYS A 1 83 ? -7.867 155.375 68.375 1 81.38 83 LYS A CA 1
ATOM 664 C C . LYS A 1 83 ? -7.293 154.875 67.062 1 81.38 83 LYS A C 1
ATOM 666 O O . LYS A 1 83 ? -7.68 153.75 66.625 1 81.38 83 LYS A O 1
ATOM 671 N N . VAL A 1 84 ? -6.293 155.5 66.625 1 86.62 84 VAL A N 1
ATOM 672 C CA . VAL A 1 84 ? -5.672 155.125 65.375 1 86.62 84 VAL A CA 1
ATOM 673 C C . VAL A 1 84 ? -4.887 153.875 65.562 1 86.62 84 VAL A C 1
ATOM 675 O O . VAL A 1 84 ? -4.945 152.875 64.75 1 86.62 84 VAL A O 1
ATOM 678 N N . ASP A 1 85 ? -4.285 153.625 66.75 1 86.62 85 ASP A N 1
ATOM 679 C CA . ASP A 1 85 ? -3.496 152.5 67.062 1 86.62 85 ASP A CA 1
ATOM 680 C C . ASP A 1 85 ? -4.395 151.25 67.188 1 86.62 85 ASP A C 1
ATOM 682 O O . ASP A 1 85 ? -4.082 150.125 66.688 1 86.62 85 ASP A O 1
ATOM 686 N N . PHE A 1 86 ? -5.578 151.5 67.75 1 85.44 86 PHE A N 1
ATOM 687 C CA . PHE A 1 86 ? -6.531 150.375 67.938 1 85.44 86 PHE A CA 1
ATOM 688 C C . PHE A 1 86 ? -7.141 150 66.625 1 85.44 86 PHE A C 1
ATOM 690 O O . PHE A 1 86 ? -7.297 148.75 66.375 1 85.44 86 PHE A O 1
ATOM 697 N N . GLU A 1 87 ? -7.32 151 65.812 1 84.81 87 GLU A N 1
ATOM 698 C CA . GLU A 1 87 ? -7.891 150.625 64.5 1 84.81 87 GLU A CA 1
ATOM 699 C C . GLU A 1 87 ? -6.906 149.875 63.625 1 84.81 87 GLU A C 1
ATOM 701 O O . GLU A 1 87 ? -7.297 148.875 62.938 1 84.81 87 GLU A O 1
ATOM 706 N N . LYS A 1 88 ? -5.656 150.125 63.844 1 86.5 88 LYS A N 1
ATOM 707 C CA . LYS A 1 88 ? -4.621 149.375 63.094 1 86.5 88 LYS A CA 1
ATOM 708 C C . LYS A 1 88 ? -4.469 148 63.594 1 86.5 88 LYS A C 1
ATOM 710 O O . LYS A 1 88 ? -4.348 147 62.781 1 86.5 88 LYS A O 1
ATOM 715 N N . GLN A 1 89 ? -4.613 147.75 64.812 1 84.94 89 GLN A N 1
ATOM 716 C CA . GLN A 1 89 ? -4.492 146.5 65.438 1 84.94 89 GLN A CA 1
ATOM 717 C C . GLN A 1 89 ? -5.684 145.625 65.062 1 84.94 89 GLN A C 1
ATOM 719 O O . GLN A 1 89 ? -5.512 144.375 64.688 1 84.94 89 GLN A O 1
ATOM 724 N N . LEU A 1 90 ? -6.859 146.125 65 1 83.69 90 LEU A N 1
ATOM 725 C CA . LEU A 1 90 ? -8.07 145.5 64.625 1 83.69 90 LEU A CA 1
ATOM 726 C C . LEU A 1 90 ? -8.023 145.125 63.125 1 83.69 90 LEU A C 1
ATOM 728 O O . LEU A 1 90 ? -8.422 144 62.75 1 83.69 90 LEU A O 1
ATOM 732 N N . GLY A 1 91 ? -7.406 146 62.375 1 85.81 91 GLY A N 1
ATOM 733 C CA . GLY A 1 91 ? -7.262 145.75 60.969 1 85.81 91 GLY A CA 1
ATOM 734 C C . GLY A 1 91 ? -6.289 144.625 60.656 1 85.81 91 GLY A C 1
ATOM 735 O O . GLY A 1 91 ? -6.574 143.75 59.844 1 85.81 91 GLY A O 1
ATOM 736 N N . SER A 1 92 ? -5.285 144.5 61.406 1 87.69 92 SER A N 1
ATOM 737 C CA . SER A 1 92 ? -4.266 143.5 61.219 1 87.69 92 SER A CA 1
ATOM 738 C C . SER A 1 92 ? -4.781 142.125 61.656 1 87.69 92 SER A C 1
ATOM 740 O O . SER A 1 92 ? -4.555 141.125 60.969 1 87.69 92 SER A O 1
ATOM 742 N N . GLN A 1 93 ? -5.648 142 62.656 1 84.5 93 GLN A N 1
ATOM 743 C CA . GLN A 1 93 ? -6.211 140.75 63.125 1 84.5 93 GLN A CA 1
ATOM 744 C C . GLN A 1 93 ? -7.281 140.25 62.188 1 84.5 93 GLN A C 1
ATOM 746 O O . GLN A 1 93 ? -7.379 139 61.969 1 84.5 93 GLN A O 1
ATOM 751 N N . ARG A 1 94 ? -8 141.125 61.656 1 83.5 94 ARG A N 1
ATOM 752 C CA . ARG A 1 94 ? -9.016 140.75 60.656 1 83.5 94 ARG A CA 1
ATOM 753 C C . ARG A 1 94 ? -8.375 140.25 59.406 1 83.5 94 ARG A C 1
ATOM 755 O O . ARG A 1 94 ? -8.844 139.25 58.875 1 83.5 94 ARG A O 1
ATOM 762 N N . ALA A 1 95 ? -7.207 140.75 59.094 1 87.81 95 ALA A N 1
ATOM 763 C CA . ALA A 1 95 ? -6.492 140.25 57.906 1 87.81 95 ALA A CA 1
ATOM 764 C C . ALA A 1 95 ? -5.906 138.875 58.156 1 87.81 95 ALA A C 1
ATOM 766 O O . ALA A 1 95 ? -5.973 138 57.281 1 87.81 95 ALA A O 1
ATOM 767 N N . GLN A 1 96 ? -5.508 138.625 59.344 1 87.75 96 GLN A N 1
ATOM 768 C CA . GLN A 1 96 ? -4.957 137.375 59.719 1 87.75 96 GLN A CA 1
ATOM 769 C C . GLN A 1 96 ? -6.047 136.25 59.781 1 87.75 96 GLN A C 1
ATOM 771 O O . GLN A 1 96 ? -5.863 135.125 59.312 1 87.75 96 GLN A O 1
ATOM 776 N N . ASN A 1 97 ? -7.227 136.625 60.312 1 84.62 97 ASN A N 1
ATOM 777 C CA . ASN A 1 97 ? -8.375 135.75 60.406 1 84.62 97 ASN A CA 1
ATOM 778 C C . ASN A 1 97 ? -8.852 135.375 59 1 84.62 97 ASN A C 1
ATOM 780 O O . ASN A 1 97 ? -9.125 134.125 58.781 1 84.62 97 ASN A O 1
ATOM 784 N N . GLU A 1 98 ? -8.734 136.25 58.156 1 87.44 98 GLU A N 1
ATOM 785 C CA . GLU A 1 98 ? -9.172 136 56.781 1 87.44 98 GLU A CA 1
ATOM 786 C C . GLU A 1 98 ? -8.195 135 56.094 1 87.44 98 GLU A C 1
ATOM 788 O O . GLU A 1 98 ? -8.609 134.125 55.406 1 87.44 98 GLU A O 1
ATOM 793 N N . ALA A 1 99 ? -6.984 135.125 56.375 1 88.19 99 ALA A N 1
ATOM 794 C CA . ALA A 1 99 ? -5.953 134.25 55.781 1 88.19 99 ALA A CA 1
ATOM 795 C C . ALA A 1 99 ? -6.016 132.875 56.281 1 88.19 99 ALA A C 1
ATOM 797 O O . ALA A 1 99 ? -5.93 131.875 55.531 1 88.19 99 ALA A O 1
ATOM 798 N N . ILE A 1 100 ? -6.352 132.625 57.531 1 86.94 100 ILE A N 1
ATOM 799 C CA . ILE A 1 100 ? -6.418 131.25 58.156 1 86.94 100 ILE A CA 1
ATOM 800 C C . ILE A 1 100 ? -7.691 130.5 57.719 1 86.94 100 ILE A C 1
ATOM 802 O O . ILE A 1 100 ? -7.676 129.375 57.469 1 86.94 100 ILE A O 1
ATOM 806 N N . LEU A 1 101 ? -8.734 131.375 57.562 1 88.06 101 LEU A N 1
ATOM 807 C CA . LEU A 1 101 ? -9.992 130.875 57.094 1 88.06 101 LEU A CA 1
ATOM 808 C C . LEU A 1 101 ? -9.852 130.375 55.656 1 88.06 101 LEU A C 1
ATOM 810 O O . LEU A 1 101 ? -10.352 129.25 55.375 1 88.06 101 LEU A O 1
ATOM 814 N N . LYS A 1 102 ? -9.023 131 54.875 1 89.12 102 LYS A N 1
ATOM 815 C CA . LYS A 1 102 ? -8.781 130.5 53.5 1 89.12 102 LYS A CA 1
ATOM 816 C C . LYS A 1 102 ? -7.914 129.25 53.469 1 89.12 102 LYS A C 1
ATOM 818 O O . LYS A 1 102 ? -8.172 128.375 52.688 1 89.12 102 LYS A O 1
ATOM 823 N N . ALA A 1 103 ? -7.047 129.25 54.344 1 88 103 ALA A N 1
ATOM 824 C CA . ALA A 1 103 ? -6.16 128 54.438 1 88 103 ALA A CA 1
ATOM 825 C C . ALA A 1 103 ? -6.91 126.812 54.938 1 88 103 ALA A C 1
ATOM 827 O O . ALA A 1 103 ? -6.684 125.75 54.469 1 88 103 ALA A O 1
ATOM 828 N N . LYS A 1 104 ? -7.848 126.938 55.875 1 86.19 104 LYS A N 1
ATOM 829 C CA . LYS A 1 104 ? -8.68 125.875 56.375 1 86.19 104 LYS A CA 1
ATOM 830 C C . LYS A 1 104 ? -9.602 125.312 55.312 1 86.19 104 LYS A C 1
ATOM 832 O O . LYS A 1 104 ? -9.773 124.125 55.188 1 86.19 104 LYS A O 1
ATOM 837 N N . GLN A 1 105 ? -10.094 126.375 54.562 1 89.31 105 GLN A N 1
ATOM 838 C CA . GLN A 1 105 ? -10.969 125.938 53.469 1 89.31 105 GLN A CA 1
ATOM 839 C C . GLN A 1 105 ? -10.203 125.125 52.438 1 89.31 105 GLN A C 1
ATOM 841 O O . GLN A 1 105 ? -10.711 124.062 51.969 1 89.31 105 GLN A O 1
ATOM 846 N N . ALA A 1 106 ? -9.031 125.438 52.188 1 89.12 106 ALA A N 1
ATOM 847 C CA . ALA A 1 106 ? -8.188 124.688 51.25 1 89.12 106 ALA A CA 1
ATOM 848 C C . ALA A 1 106 ? -7.852 123.312 51.781 1 89.12 106 ALA A C 1
ATOM 850 O O . ALA A 1 106 ? -7.855 122.375 51.062 1 89.12 106 ALA A O 1
ATOM 851 N N . ALA A 1 107 ? -7.66 123.125 53.094 1 87.5 107 ALA A N 1
ATOM 852 C CA . ALA A 1 107 ? -7.359 121.875 53.719 1 87.5 107 ALA A CA 1
ATOM 853 C C . ALA A 1 107 ? -8.57 120.938 53.719 1 87.5 107 ALA A C 1
ATOM 855 O O . ALA A 1 107 ? -8.445 119.75 53.469 1 87.5 107 ALA A O 1
ATOM 856 N N . ASP A 1 108 ? -9.742 121.562 53.875 1 88.81 108 ASP A N 1
ATOM 857 C CA . ASP A 1 108 ? -10.977 120.812 53.844 1 88.81 108 ASP A CA 1
ATOM 858 C C . ASP A 1 108 ? -11.242 120.25 52.469 1 88.81 108 ASP A C 1
ATOM 860 O O . ASP A 1 108 ? -11.664 119.062 52.312 1 88.81 108 ASP A O 1
ATOM 864 N N . GLU A 1 109 ? -10.844 121 51.469 1 91 109 GLU A N 1
ATOM 865 C CA . GLU A 1 109 ? -11 120.5 50.094 1 91 109 GLU A CA 1
ATOM 866 C C . GLU A 1 109 ? -10.016 119.375 49.781 1 91 109 GLU A C 1
ATOM 868 O O . GLU A 1 109 ? -10.367 118.438 49.094 1 91 109 GLU A O 1
ATOM 873 N N . SER A 1 110 ? -8.906 119.5 50.344 1 89.44 110 SER A N 1
ATOM 874 C CA . SER A 1 110 ? -7.887 118.438 50.156 1 89.44 110 SER A CA 1
ATOM 875 C C . SER A 1 110 ? -8.273 117.125 50.844 1 89.44 110 SER A C 1
ATOM 877 O O . SER A 1 110 ? -8.062 116.062 50.281 1 89.44 110 SER A O 1
ATOM 879 N N . ILE A 1 111 ? -8.883 117.188 51.969 1 88.69 111 ILE A N 1
ATOM 880 C CA . ILE A 1 111 ? -9.344 116 52.719 1 88.69 111 ILE A CA 1
ATOM 881 C C . ILE A 1 111 ? -10.422 115.25 51.906 1 88.69 111 ILE A C 1
ATOM 883 O O . ILE A 1 111 ? -10.391 114.062 51.781 1 88.69 111 ILE A O 1
ATOM 887 N N . LYS A 1 112 ? -11.281 116.188 51.312 1 88.44 112 LYS A N 1
ATOM 888 C CA . LYS A 1 112 ? -12.352 115.625 50.531 1 88.44 112 LYS A CA 1
ATOM 889 C C . LYS A 1 112 ? -11.797 114.875 49.281 1 88.44 112 LYS A C 1
ATOM 891 O O . LYS A 1 112 ? -12.219 113.812 48.969 1 88.44 112 LYS A O 1
ATOM 896 N N . LYS A 1 113 ? -10.852 115.5 48.656 1 90.94 113 LYS A N 1
ATOM 897 C CA . LYS A 1 113 ? -10.234 114.875 47.469 1 90.94 113 LYS A CA 1
ATOM 898 C C . LYS A 1 113 ? -9.516 113.562 47.812 1 90.94 113 LYS A C 1
ATOM 900 O O . LYS A 1 113 ? -9.672 112.562 47.094 1 90.94 113 LYS A O 1
ATOM 905 N N . ARG A 1 114 ? -8.836 113.5 48.906 1 90.69 114 ARG A N 1
ATOM 906 C CA . ARG A 1 114 ? -8.094 112.312 49.312 1 90.69 114 ARG A CA 1
ATOM 907 C C . ARG A 1 114 ? -9.039 111.188 49.781 1 90.69 114 ARG A C 1
ATOM 909 O O . ARG A 1 114 ? -8.773 110.062 49.531 1 90.69 114 ARG A O 1
ATOM 916 N N . GLN A 1 115 ? -10.164 111.625 50.344 1 90.62 115 GLN A N 1
ATOM 917 C CA . GLN A 1 115 ? -11.18 110.688 50.719 1 90.62 115 GLN A CA 1
ATOM 918 C C . GLN A 1 115 ? -11.781 110 49.469 1 90.62 115 GLN A C 1
ATOM 920 O O . GLN A 1 115 ? -12 108.812 49.469 1 90.62 115 GLN A O 1
ATOM 925 N N . ASP A 1 116 ? -11.969 110.75 48.406 1 92.06 116 ASP A N 1
ATOM 926 C CA . ASP A 1 116 ? -12.492 110.188 47.156 1 92.06 116 ASP A CA 1
ATOM 927 C C . ASP A 1 116 ? -11.484 109.25 46.5 1 92.06 116 ASP A C 1
ATOM 929 O O . ASP A 1 116 ? -11.859 108.188 46 1 92.06 116 ASP A O 1
ATOM 933 N N . GLU A 1 117 ? -10.258 109.562 46.594 1 91.31 117 GLU A N 1
ATOM 934 C CA . GLU A 1 117 ? -9.195 108.75 46.031 1 91.31 117 GLU A CA 1
ATOM 935 C C . GLU A 1 117 ? -9.062 107.438 46.812 1 91.31 117 GLU A C 1
ATOM 937 O O . GLU A 1 117 ? -8.875 106.375 46.219 1 91.31 117 GLU A O 1
ATOM 942 N N . LEU A 1 118 ? -9.242 107.5 48.156 1 90.38 118 LEU A N 1
ATOM 943 C CA . LEU A 1 118 ? -9.18 106.312 49.031 1 90.38 118 LEU A CA 1
ATOM 944 C C . LEU A 1 118 ? -10.32 105.312 48.719 1 90.38 118 LEU A C 1
ATOM 946 O O . LEU A 1 118 ? -10.109 104.125 48.594 1 90.38 118 LEU A O 1
ATOM 950 N N . THR A 1 119 ? -11.5 106 48.5 1 92.19 119 THR A N 1
ATOM 951 C CA . THR A 1 119 ? -12.656 105.125 48.188 1 92.19 119 THR A CA 1
ATOM 952 C C . THR A 1 119 ? -12.492 104.438 46.844 1 92.19 119 THR A C 1
ATOM 954 O O . THR A 1 119 ? -12.781 103.25 46.688 1 92.19 119 THR A O 1
ATOM 957 N N . ALA A 1 120 ? -11.914 105.188 45.906 1 91.94 120 ALA A N 1
ATOM 958 C CA . ALA A 1 120 ? -11.695 104.625 44.594 1 91.94 120 ALA A CA 1
ATOM 959 C C . ALA A 1 120 ? -10.664 103.5 44.594 1 91.94 120 ALA A C 1
ATOM 961 O O . ALA A 1 120 ? -10.844 102.438 43.969 1 91.94 120 ALA A O 1
ATOM 962 N N . LEU A 1 121 ? -9.602 103.562 45.406 1 91.56 121 LEU A N 1
ATOM 963 C CA . LEU A 1 121 ? -8.547 102.562 45.5 1 91.56 121 LEU A CA 1
ATOM 964 C C . LEU A 1 121 ? -9.031 101.312 46.219 1 91.56 121 LEU A C 1
ATOM 966 O O . LEU A 1 121 ? -8.656 100.188 45.875 1 91.56 121 LEU A O 1
ATOM 970 N N . GLN A 1 122 ? -9.93 101.625 47.219 1 91.81 122 GLN A N 1
ATOM 971 C CA . GLN A 1 122 ? -10.516 100.5 47.938 1 91.81 122 GLN A CA 1
ATOM 972 C C . GLN A 1 122 ? -11.398 99.688 47.031 1 91.81 122 GLN A C 1
ATOM 974 O O . GLN A 1 122 ? -11.367 98.438 47.094 1 91.81 122 GLN A O 1
ATOM 979 N N . GLU A 1 123 ? -12.133 100.312 46.125 1 92.88 123 GLU A N 1
ATOM 980 C CA . GLU A 1 123 ? -12.977 99.625 45.156 1 92.88 123 GLU A CA 1
ATOM 981 C C . GLU A 1 123 ? -12.133 98.812 44.156 1 92.88 123 GLU A C 1
ATOM 983 O O . GLU A 1 123 ? -12.445 97.688 43.875 1 92.88 123 GLU A O 1
ATOM 988 N N . LYS A 1 124 ? -11.055 99.375 43.75 1 92.06 124 LYS A N 1
ATOM 989 C CA . LYS A 1 124 ? -10.148 98.688 42.812 1 92.06 124 LYS A CA 1
ATOM 990 C C . LYS A 1 124 ? -9.492 97.5 43.5 1 92.06 124 LYS A C 1
ATOM 992 O O . LYS A 1 124 ? -9.336 96.438 42.875 1 92.06 124 LYS A O 1
ATOM 997 N N . LEU A 1 125 ? -9.133 97.688 44.781 1 91.12 125 LEU A N 1
ATOM 998 C CA . LEU A 1 125 ? -8.531 96.562 45.531 1 91.12 125 LEU A CA 1
ATOM 999 C C . LEU A 1 125 ? -9.508 95.438 45.719 1 91.12 125 LEU A C 1
ATOM 1001 O O . LEU A 1 125 ? -9.117 94.25 45.562 1 91.12 125 LEU A O 1
ATOM 1005 N N . GLU A 1 126 ? -10.797 95.75 45.906 1 92.12 126 GLU A N 1
ATOM 1006 C CA . GLU A 1 126 ? -11.82 94.688 46.031 1 92.12 126 GLU A CA 1
ATOM 1007 C C . GLU A 1 126 ? -12.039 94 44.719 1 92.12 126 GLU A C 1
ATOM 1009 O O . GLU A 1 126 ? -12.156 92.75 44.719 1 92.12 126 GLU A O 1
ATOM 1014 N N . MET A 1 127 ? -11.992 94.625 43.656 1 93.19 127 MET A N 1
ATOM 1015 C CA . MET A 1 127 ? -12.156 94.062 42.312 1 93.19 127 MET A CA 1
ATOM 1016 C C . MET A 1 127 ? -10.992 93.125 42 1 93.19 127 MET A C 1
ATOM 1018 O O . MET A 1 127 ? -11.195 92 41.5 1 93.19 127 MET A O 1
ATOM 1022 N N . GLN A 1 128 ? -9.773 93.562 42.406 1 92.19 128 GLN A N 1
ATOM 1023 C CA . GLN A 1 128 ? -8.586 92.75 42.125 1 92.19 128 GLN A CA 1
ATOM 1024 C C . GLN A 1 128 ? -8.547 91.5 43 1 92.19 128 GLN A C 1
ATOM 1026 O O . GLN A 1 128 ? -8.109 90.438 42.531 1 92.19 128 GLN A O 1
ATOM 1031 N N . SER A 1 129 ? -9.008 91.75 44.219 1 92 129 SER A N 1
ATOM 1032 C CA . SER A 1 129 ? -9.07 90.562 45.125 1 92 129 SER A CA 1
ATOM 1033 C C . SER A 1 129 ? -10.062 89.562 44.625 1 92 129 SER A C 1
ATOM 1035 O O . SER A 1 129 ? -9.766 88.312 44.656 1 92 129 SER A O 1
ATOM 1037 N N . SER A 1 130 ? -11.18 90 44.062 1 93.31 130 SER A N 1
ATOM 1038 C CA . SER A 1 130 ? -12.188 89.125 43.531 1 93.31 130 SER A CA 1
ATOM 1039 C C . SER A 1 130 ? -11.672 88.438 42.25 1 93.31 130 SER A C 1
ATOM 1041 O O . SER A 1 130 ? -11.891 87.25 42.062 1 93.31 130 SER A O 1
ATOM 1043 N N . TYR A 1 131 ? -10.922 89.062 41.5 1 93.56 131 TYR A N 1
ATOM 1044 C CA . TYR A 1 131 ? -10.336 88.562 40.281 1 93.56 131 TYR A CA 1
ATOM 1045 C C . TYR A 1 131 ? -9.281 87.5 40.594 1 93.56 131 TYR A C 1
ATOM 1047 O O . TYR A 1 131 ? -9.258 86.438 39.969 1 93.56 131 TYR A O 1
ATOM 1055 N N . ALA A 1 132 ? -8.445 87.688 41.594 1 92.12 132 ALA A N 1
ATOM 1056 C CA . ALA A 1 132 ? -7.43 86.75 42 1 92.12 132 ALA A CA 1
ATOM 1057 C C . ALA A 1 132 ? -8.07 85.438 42.5 1 92.12 132 ALA A C 1
ATOM 1059 O O . ALA A 1 132 ? -7.578 84.375 42.188 1 92.12 132 ALA A O 1
ATOM 1060 N N . LYS A 1 133 ? -9.234 85.688 43.125 1 92.81 133 LYS A N 1
ATOM 1061 C CA . LYS A 1 133 ? -9.953 84.5 43.594 1 92.81 133 LYS A CA 1
ATOM 1062 C C . LYS A 1 133 ? -10.492 83.688 42.438 1 92.81 133 LYS A C 1
ATOM 1064 O O . LYS A 1 133 ? -10.422 82.438 42.438 1 92.81 133 LYS A O 1
ATOM 1069 N N . GLN A 1 134 ? -10.93 84.25 41.438 1 95.62 134 GLN A N 1
ATOM 1070 C CA . GLN A 1 134 ? -11.422 83.562 40.219 1 95.62 134 GLN A CA 1
ATOM 1071 C C . GLN A 1 134 ? -10.297 82.875 39.5 1 95.62 134 GLN A C 1
ATOM 1073 O O . GLN A 1 134 ? -10.469 81.688 39.094 1 95.62 134 GLN A O 1
ATOM 1078 N N . LEU A 1 135 ? -9.117 83.5 39.438 1 95.62 135 LEU A N 1
ATOM 1079 C CA . LEU A 1 135 ? -7.957 82.875 38.781 1 95.62 135 LEU A CA 1
ATOM 1080 C C . LEU A 1 135 ? -7.48 81.625 39.562 1 95.62 135 LEU A C 1
ATOM 1082 O O . LEU A 1 135 ? -7.117 80.625 38.969 1 95.62 135 LEU A O 1
ATOM 1086 N N . MET A 1 136 ? -7.582 81.812 40.906 1 95.94 136 MET A N 1
ATOM 1087 C CA . MET A 1 136 ? -7.195 80.688 41.75 1 95.94 136 MET A CA 1
ATOM 1088 C C . MET A 1 136 ? -8.125 79.5 41.562 1 95.94 136 MET A C 1
ATOM 1090 O O . MET A 1 136 ? -7.676 78.375 41.5 1 95.94 136 MET A O 1
ATOM 1094 N N . ASN A 1 137 ? -9.422 79.75 41.312 1 95.56 137 ASN A N 1
ATOM 1095 C CA . ASN A 1 137 ? -10.391 78.688 41.062 1 95.56 137 ASN A CA 1
ATOM 1096 C C . ASN A 1 137 ? -10.156 78.062 39.688 1 95.56 137 ASN A C 1
ATOM 1098 O O . ASN A 1 137 ? -10.281 76.812 39.531 1 95.56 137 ASN A O 1
ATOM 1102 N N . GLU A 1 138 ? -9.781 78.812 38.781 1 96.5 138 GLU A N 1
ATOM 1103 C CA . GLU A 1 138 ? -9.477 78.25 37.438 1 96.5 138 GLU A CA 1
ATOM 1104 C C . GLU A 1 138 ? -8.242 77.375 37.469 1 96.5 138 GLU A C 1
ATOM 1106 O O . GLU A 1 138 ? -8.211 76.312 36.812 1 96.5 138 GLU A O 1
ATOM 1111 N N . ILE A 1 139 ? -7.238 77.75 38.219 1 96.5 139 ILE A N 1
ATOM 1112 C CA . ILE A 1 139 ? -6.023 76.938 38.375 1 96.5 139 ILE A CA 1
ATOM 1113 C C . ILE A 1 139 ? -6.367 75.625 39 1 96.5 139 ILE A C 1
ATOM 1115 O O . ILE A 1 139 ? -5.902 74.562 38.5 1 96.5 139 ILE A O 1
ATOM 1119 N N . LYS A 1 140 ? -7.309 75.688 39.969 1 95.12 140 LYS A N 1
ATOM 1120 C CA . LYS A 1 140 ? -7.723 74.438 40.625 1 95.12 140 LYS A CA 1
ATOM 1121 C C . LYS A 1 140 ? -8.453 73.5 39.625 1 95.12 140 LYS A C 1
ATOM 1123 O O . LYS A 1 140 ? -8.227 72.312 39.625 1 95.12 140 LYS A O 1
ATOM 1128 N N . LYS A 1 141 ? -9.258 74 38.844 1 96.75 141 LYS A N 1
ATOM 1129 C CA . LYS A 1 141 ? -9.984 73.25 37.844 1 96.75 141 LYS A CA 1
ATOM 1130 C C . LYS A 1 141 ? -9.023 72.625 36.812 1 96.75 141 LYS A C 1
ATOM 1132 O O . LYS A 1 141 ? -9.172 71.438 36.469 1 96.75 141 LYS A O 1
ATOM 1137 N N . LYS A 1 142 ? -8.062 73.375 36.406 1 96 142 LYS A N 1
ATOM 1138 C CA . LYS A 1 142 ? -7.086 72.875 35.438 1 96 142 LYS A CA 1
ATOM 1139 C C . LYS A 1 142 ? -6.211 71.812 36.031 1 96 142 LYS A C 1
ATOM 1141 O O . LYS A 1 142 ? -5.855 70.875 35.344 1 96 142 LYS A O 1
ATOM 1146 N N . GLU A 1 143 ? -5.906 72 37.281 1 96.25 143 GLU A N 1
ATOM 1147 C CA . GLU A 1 143 ? -5.148 70.938 38 1 96.25 143 GLU A CA 1
ATOM 1148 C C . GLU A 1 143 ? -5.934 69.625 38.062 1 96.25 143 GLU A C 1
ATOM 1150 O O . GLU A 1 143 ? -5.371 68.562 37.844 1 96.25 143 GLU A O 1
ATOM 1155 N N . SER A 1 144 ? -7.211 69.75 38.281 1 96.19 144 SER A N 1
ATOM 1156 C CA . SER A 1 144 ? -8.07 68.562 38.281 1 96.19 144 SER A CA 1
ATOM 1157 C C . SER A 1 144 ? -8.125 67.875 36.906 1 96.19 144 SER A C 1
ATOM 1159 O O . SER A 1 144 ? -8.055 66.625 36.812 1 96.19 144 SER A O 1
ATOM 1161 N N . THR A 1 145 ? -8.156 68.625 35.875 1 96.75 145 THR A N 1
ATOM 1162 C CA . THR A 1 145 ? -8.172 68.062 34.531 1 96.75 145 THR A CA 1
ATOM 1163 C C . THR A 1 145 ? -6.855 67.375 34.188 1 96.75 145 THR A C 1
ATOM 1165 O O . THR A 1 145 ? -6.848 66.312 33.594 1 96.75 145 THR A O 1
ATOM 1168 N N . ILE A 1 146 ? -5.75 68 34.625 1 96.25 146 ILE A N 1
ATOM 1169 C CA . ILE A 1 146 ? -4.426 67.438 34.375 1 96.25 146 ILE A CA 1
ATOM 1170 C C . ILE A 1 146 ? -4.332 66.062 35.094 1 96.25 146 ILE A C 1
ATOM 1172 O O . ILE A 1 146 ? -3.883 65.062 34.469 1 96.25 146 ILE A O 1
ATOM 1176 N N . ASN A 1 147 ? -4.871 66 36.312 1 95.44 147 ASN A N 1
ATOM 1177 C CA . ASN A 1 147 ? -4.848 64.75 37.062 1 95.44 147 ASN A CA 1
ATOM 1178 C C . ASN A 1 147 ? -5.672 63.656 36.344 1 95.44 147 ASN A C 1
ATOM 1180 O O . ASN A 1 147 ? -5.238 62.5 36.25 1 95.44 147 ASN A O 1
ATOM 1184 N N . ALA A 1 148 ? -6.777 64 35.875 1 96.31 148 ALA A N 1
ATOM 1185 C CA . ALA A 1 148 ? -7.652 63.062 35.188 1 96.31 148 ALA A CA 1
ATOM 1186 C C . ALA A 1 148 ? -7.008 62.594 33.875 1 96.31 148 ALA A C 1
ATOM 1188 O O . ALA A 1 148 ? -7.047 61.375 33.594 1 96.31 148 ALA A O 1
ATOM 1189 N N . LEU A 1 149 ? -6.336 63.438 33.125 1 96.12 149 LEU A N 1
ATOM 1190 C CA . LEU A 1 149 ? -5.688 63.094 31.875 1 96.12 149 LEU A CA 1
ATOM 1191 C C . LEU A 1 149 ? -4.469 62.219 32.125 1 96.12 149 LEU A C 1
ATOM 1193 O O . LEU A 1 149 ? -4.211 61.281 31.344 1 96.12 149 LEU A O 1
ATOM 1197 N N . GLU A 1 150 ? -3.771 62.5 33.188 1 95.25 150 GLU A N 1
ATOM 1198 C CA . GLU A 1 150 ? -2.625 61.656 33.562 1 95.25 150 GLU A CA 1
ATOM 1199 C C . GLU A 1 150 ? -3.062 60.25 33.906 1 95.25 150 GLU A C 1
ATOM 1201 O O . GLU A 1 150 ? -2.422 59.281 33.531 1 95.25 150 GLU A O 1
ATOM 1206 N N . ALA A 1 151 ? -4.152 60.125 34.656 1 95.19 151 ALA A N 1
ATOM 1207 C CA . ALA A 1 151 ? -4.688 58.812 35 1 95.19 151 ALA A CA 1
ATOM 1208 C C . ALA A 1 151 ? -5.141 58.031 33.75 1 95.19 151 ALA A C 1
ATOM 1210 O O . ALA A 1 151 ? -4.883 56.844 33.656 1 95.19 151 ALA A O 1
ATOM 1211 N N . THR A 1 152 ? -5.77 58.656 32.844 1 95.25 152 THR A N 1
ATOM 1212 C CA . THR A 1 152 ? -6.215 58.031 31.594 1 95.25 152 THR A CA 1
ATOM 1213 C C . THR A 1 152 ? -5.023 57.562 30.766 1 95.25 152 THR A C 1
ATOM 1215 O O . THR A 1 152 ? -5.035 56.469 30.219 1 95.25 152 THR A O 1
ATOM 1218 N N . ASN A 1 153 ? -4 58.438 30.672 1 92.81 153 ASN A N 1
ATOM 1219 C CA . ASN A 1 153 ? -2.781 58.094 29.938 1 92.81 153 ASN A CA 1
ATOM 1220 C C . ASN A 1 153 ? -2.1 56.875 30.531 1 92.81 153 ASN A C 1
ATOM 1222 O O . ASN A 1 153 ? -1.641 56 29.781 1 92.81 153 ASN A O 1
ATOM 1226 N N . ALA A 1 154 ? -2.117 56.812 31.844 1 94.25 154 ALA A N 1
ATOM 1227 C CA . ALA A 1 154 ? -1.494 55.656 32.5 1 94.25 154 ALA A CA 1
ATOM 1228 C C . ALA A 1 154 ? -2.266 54.375 32.219 1 94.25 154 ALA A C 1
ATOM 1230 O O . ALA A 1 154 ? -1.67 53.344 31.906 1 94.25 154 ALA A O 1
ATOM 1231 N N . SER A 1 155 ? -3.537 54.406 32.281 1 94.62 155 SER A N 1
ATOM 1232 C CA . SER A 1 155 ? -4.395 53.25 32 1 94.62 155 SER A CA 1
ATOM 1233 C C . SER A 1 155 ? -4.262 52.781 30.562 1 94.62 155 SER A C 1
ATOM 1235 O O . SER A 1 155 ? -4.164 51.594 30.297 1 94.62 155 SER A O 1
ATOM 1237 N N . GLN A 1 156 ? -4.184 53.719 29.641 1 94.06 156 GLN A N 1
ATOM 1238 C CA . GLN A 1 156 ? -4.059 53.406 28.219 1 94.06 156 GLN A CA 1
ATOM 1239 C C . GLN A 1 156 ? -2.697 52.781 27.906 1 94.06 156 GLN A C 1
ATOM 1241 O O . GLN A 1 156 ? -2.596 51.875 27.078 1 94.06 156 GLN A O 1
ATOM 1246 N N . GLN A 1 157 ? -1.749 53.312 28.609 1 93.38 157 GLN A N 1
ATOM 1247 C CA . GLN A 1 157 ? -0.412 52.781 28.422 1 93.38 157 GLN A CA 1
ATOM 1248 C C . GLN A 1 157 ? -0.343 51.312 28.875 1 93.38 157 GLN A C 1
ATOM 1250 O O . GLN A 1 157 ? 0.302 50.5 28.234 1 93.38 157 GLN A O 1
ATOM 1255 N N . GLU A 1 158 ? -0.958 50.969 29.969 1 94.69 158 GLU A N 1
ATOM 1256 C CA . GLU A 1 158 ? -1.015 49.594 30.453 1 94.69 158 GLU A CA 1
ATOM 1257 C C . GLU A 1 158 ? -1.74 48.688 29.469 1 94.69 158 GLU A C 1
ATOM 1259 O O . GLU A 1 158 ? -1.275 47.594 29.172 1 94.69 158 GLU A O 1
ATOM 1264 N N . LYS A 1 159 ? -2.814 49.094 28.953 1 94.38 159 LYS A N 1
ATOM 1265 C CA . LYS A 1 159 ? -3.586 48.344 27.969 1 94.38 159 LYS A CA 1
ATOM 1266 C C . LYS A 1 159 ? -2.793 48.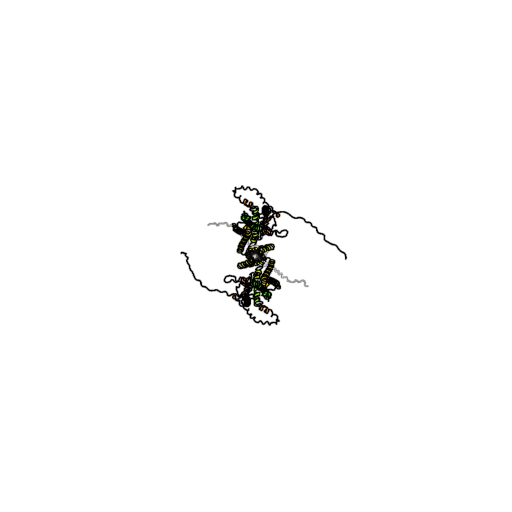125 26.688 1 94.38 159 LYS A C 1
ATOM 1268 O O . LYS A 1 159 ? -2.84 47.031 26.094 1 94.38 159 LYS A O 1
ATOM 1273 N N . LEU A 1 160 ? -2.121 49.188 26.297 1 93.06 160 LEU A N 1
ATOM 1274 C CA . LEU A 1 160 ? -1.296 49.125 25.094 1 93.06 160 LEU A CA 1
ATOM 1275 C C . LEU A 1 160 ? -0.192 48.062 25.25 1 93.06 160 LEU A C 1
ATOM 1277 O O . LEU A 1 160 ? 0.028 47.25 24.359 1 93.06 160 LEU A O 1
ATOM 1281 N N . THR A 1 161 ? 0.459 48.125 26.359 1 93.62 161 THR A N 1
ATOM 1282 C CA . THR A 1 161 ? 1.517 47.156 26.641 1 93.62 161 THR A CA 1
ATOM 1283 C C . THR A 1 161 ? 0.967 45.719 26.625 1 93.62 161 THR A C 1
ATOM 1285 O O . THR A 1 161 ? 1.585 44.812 26.062 1 93.62 161 THR A O 1
ATOM 1288 N N . LYS A 1 162 ? -0.116 45.469 27.219 1 93.25 162 LYS A N 1
ATOM 1289 C CA . LYS A 1 162 ? -0.753 44.156 27.25 1 93.25 162 LYS A CA 1
ATOM 1290 C C . LYS A 1 162 ? -1.128 43.719 25.844 1 93.25 162 LYS A C 1
ATOM 1292 O O . LYS A 1 162 ? -0.883 42.562 25.469 1 93.25 162 LYS A O 1
ATOM 1297 N N . ALA A 1 163 ? -1.703 44.594 25.062 1 91.81 163 ALA A N 1
ATOM 1298 C CA . ALA A 1 163 ? -2.115 44.281 23.703 1 91.81 163 ALA A CA 1
ATOM 1299 C C . ALA A 1 163 ? -0.911 43.938 22.828 1 91.81 163 ALA A C 1
ATOM 1301 O O . ALA A 1 163 ? -0.974 43 22.016 1 91.81 163 ALA A O 1
ATOM 1302 N N . GLU A 1 164 ? 0.114 44.719 23.031 1 91 164 GLU A N 1
ATOM 1303 C CA . GLU A 1 164 ? 1.335 44.438 22.281 1 91 164 GLU A CA 1
ATOM 1304 C C . GLU A 1 164 ? 1.929 43.094 22.641 1 91 164 GLU A C 1
ATOM 1306 O O . GLU A 1 164 ? 2.395 42.344 21.766 1 91 164 GLU A O 1
ATOM 1311 N N . LYS A 1 165 ? 1.953 42.719 23.859 1 92.5 165 LYS A N 1
ATOM 1312 C CA . LYS A 1 165 ? 2.449 41.406 24.297 1 92.5 165 LYS A CA 1
ATOM 1313 C C . LYS A 1 165 ? 1.59 40.281 23.734 1 92.5 165 LYS A C 1
ATOM 1315 O O . LYS A 1 165 ? 2.115 39.25 23.297 1 92.5 165 LYS A O 1
ATOM 1320 N N . GLU A 1 166 ? 0.338 40.438 23.781 1 91.25 166 GLU A N 1
ATOM 1321 C CA . GLU A 1 166 ? -0.583 39.469 23.234 1 91.25 166 GLU A CA 1
ATOM 1322 C C . GLU A 1 166 ? -0.385 39.281 21.734 1 91.25 166 GLU A C 1
ATOM 1324 O O . GLU A 1 166 ? -0.37 38.156 21.219 1 91.25 166 GLU A O 1
ATOM 1329 N N . SER A 1 167 ? -0.281 40.438 21.078 1 90 167 SER A N 1
ATOM 1330 C CA . SER A 1 167 ? -0.04 40.406 19.625 1 90 167 SER A CA 1
ATOM 1331 C C . SER A 1 167 ? 1.245 39.656 19.297 1 90 167 SER A C 1
ATOM 1333 O O . SER A 1 167 ? 1.275 38.844 18.375 1 90 167 SER A O 1
ATOM 1335 N N . ALA A 1 168 ? 2.266 39.938 20.062 1 90.69 168 ALA A N 1
ATOM 1336 C CA . ALA A 1 168 ? 3.541 39.25 19.859 1 90.69 168 ALA A CA 1
ATOM 1337 C C . ALA A 1 168 ? 3.404 37.75 20.109 1 90.69 168 ALA A C 1
ATOM 1339 O O . ALA A 1 168 ? 3.975 36.938 19.391 1 90.69 168 ALA A O 1
ATOM 1340 N N . THR A 1 169 ? 2.719 37.281 21.109 1 92.12 169 THR A N 1
ATOM 1341 C CA . THR A 1 169 ? 2.488 35.906 21.438 1 92.12 169 THR A CA 1
ATOM 1342 C C . THR A 1 169 ? 1.728 35.188 20.328 1 92.12 169 THR A C 1
ATOM 1344 O O . THR A 1 169 ? 2.094 34.094 19.922 1 92.12 169 THR A O 1
ATOM 1347 N N . TYR A 1 170 ? 0.714 35.875 19.797 1 90.62 170 TYR A N 1
ATOM 1348 C CA . TYR A 1 170 ? -0.081 35.281 18.719 1 90.62 170 TYR A CA 1
ATOM 1349 C C . TYR A 1 170 ? 0.734 35.188 17.438 1 90.62 170 TYR A C 1
ATOM 1351 O O . TYR A 1 170 ? 0.59 34.219 16.672 1 90.62 170 TYR A O 1
ATOM 1359 N N . GLN A 1 171 ? 1.5 36.219 17.234 1 88.94 171 GLN A N 1
ATOM 1360 C CA . GLN A 1 171 ? 2.357 36.156 16.047 1 88.94 171 GLN A CA 1
ATOM 1361 C C . GLN A 1 171 ? 3.332 35 16.125 1 88.94 171 GLN A C 1
ATOM 1363 O O . GLN A 1 171 ? 3.504 34.281 15.141 1 88.94 171 GLN A O 1
ATOM 1368 N N . SER A 1 172 ? 3.967 34.75 17.172 1 91.56 172 SER A N 1
ATOM 1369 C CA . SER A 1 172 ? 4.875 33.625 17.375 1 91.56 172 SER A CA 1
ATOM 1370 C C . SER A 1 172 ? 4.148 32.281 17.25 1 91.56 172 SER A C 1
ATOM 1372 O O . SER A 1 172 ? 4.672 31.328 16.656 1 91.56 172 SER A O 1
ATOM 1374 N N . ALA A 1 173 ? 3.02 32.219 17.812 1 90.94 173 ALA A N 1
ATOM 1375 C CA . ALA A 1 173 ? 2.209 31 17.719 1 90.94 173 ALA A CA 1
ATOM 1376 C C . ALA A 1 173 ? 1.832 30.703 16.266 1 90.94 173 ALA A C 1
ATOM 1378 O O . ALA A 1 173 ? 1.854 29.547 15.844 1 90.94 173 ALA A O 1
ATOM 1379 N N . ARG A 1 174 ? 1.477 31.766 15.539 1 89.44 174 ARG A N 1
ATOM 1380 C CA . ARG A 1 174 ? 1.142 31.625 14.125 1 89.44 174 ARG A CA 1
ATOM 1381 C C . ARG A 1 174 ? 2.322 31.078 13.336 1 89.44 174 ARG A C 1
ATOM 1383 O O . ARG A 1 174 ? 2.154 30.188 12.492 1 89.44 174 ARG A O 1
ATOM 1390 N N . GLU A 1 175 ? 3.445 31.578 13.625 1 90.56 175 GLU A N 1
ATOM 1391 C CA . GLU A 1 175 ? 4.645 31.109 12.93 1 90.56 175 GLU A CA 1
ATOM 1392 C C . GLU A 1 175 ? 4.938 29.641 13.258 1 90.56 175 GLU A C 1
ATOM 1394 O O . GLU A 1 175 ? 5.293 28.859 12.367 1 90.56 175 GLU A O 1
ATOM 1399 N N . SER A 1 176 ? 4.805 29.266 14.461 1 93 176 SER A N 1
ATOM 1400 C CA . SER A 1 176 ? 5.008 27.875 14.875 1 93 176 SER A CA 1
ATOM 1401 C C . SER A 1 176 ? 3.992 26.953 14.219 1 93 176 SER A C 1
ATOM 1403 O O . SER A 1 176 ? 4.348 25.875 13.758 1 93 176 SER A O 1
ATOM 1405 N N . MET A 1 177 ? 2.791 27.391 14.188 1 93.25 177 MET A N 1
ATOM 1406 C CA . MET A 1 177 ? 1.727 26.609 13.578 1 93.25 177 MET A CA 1
ATOM 1407 C C . MET A 1 177 ? 1.957 26.453 12.078 1 93.25 177 MET A C 1
ATOM 1409 O O . MET A 1 177 ? 1.696 25.375 11.516 1 93.25 177 MET A O 1
ATOM 1413 N N . GLN A 1 178 ? 2.428 27.547 11.492 1 92.69 178 GLN A N 1
ATOM 1414 C CA . GLN A 1 178 ? 2.732 27.469 10.07 1 92.69 178 GLN A CA 1
ATOM 1415 C C . GLN A 1 178 ? 3.809 26.422 9.797 1 92.69 178 GLN A C 1
ATOM 1417 O O . GLN A 1 178 ? 3.707 25.656 8.836 1 92.69 178 GLN A O 1
ATOM 1422 N N . LYS A 1 179 ? 4.789 26.344 10.602 1 94.56 179 LYS A N 1
ATOM 1423 C CA . LYS A 1 179 ? 5.832 25.344 10.469 1 94.56 179 LYS A CA 1
ATOM 1424 C C . LYS A 1 179 ? 5.254 23.938 10.625 1 94.56 179 LYS A C 1
ATOM 1426 O O . LYS A 1 179 ? 5.633 23.016 9.898 1 94.56 179 LYS A O 1
ATOM 1431 N N . ARG A 1 180 ? 4.422 23.797 11.492 1 95.69 180 ARG A N 1
ATOM 1432 C CA . ARG A 1 180 ? 3.76 22.516 11.711 1 95.69 180 ARG A CA 1
ATOM 1433 C C . ARG A 1 180 ? 2.916 22.125 10.5 1 95.69 180 ARG A C 1
ATOM 1435 O O . ARG A 1 180 ? 2.934 20.969 10.07 1 95.69 180 ARG A O 1
ATOM 1442 N N . VAL A 1 181 ? 2.178 23.047 10.008 1 94.75 181 VAL A N 1
ATOM 1443 C CA . VAL A 1 181 ? 1.365 22.812 8.812 1 94.75 181 VAL A CA 1
ATOM 1444 C C . VAL A 1 181 ? 2.258 22.375 7.656 1 94.75 181 VAL A C 1
ATOM 1446 O O . VAL A 1 181 ? 1.947 21.406 6.953 1 94.75 181 VAL A O 1
ATOM 1449 N N . ASP A 1 182 ? 3.311 23.062 7.504 1 95.31 182 ASP A N 1
ATOM 1450 C CA . ASP A 1 182 ? 4.238 22.719 6.43 1 95.31 182 ASP A CA 1
ATOM 1451 C C . ASP A 1 182 ? 4.809 21.312 6.625 1 95.31 182 ASP A C 1
ATOM 1453 O O . ASP A 1 182 ? 4.906 20.547 5.668 1 95.31 182 ASP A O 1
ATOM 1457 N N . GLY A 1 183 ? 5.141 21.016 7.809 1 96.06 183 GLY A N 1
ATOM 1458 C CA . GLY A 1 183 ? 5.645 19.688 8.117 1 96.06 183 GLY A CA 1
ATOM 1459 C C . GLY A 1 183 ? 4.625 18.594 7.871 1 96.06 183 GLY A C 1
ATOM 1460 O O . GLY A 1 183 ? 4.941 17.562 7.262 1 96.06 183 GLY A O 1
ATOM 1461 N N . LEU A 1 184 ? 3.469 18.828 8.289 1 96.06 184 LEU A N 1
ATOM 1462 C CA . LEU A 1 184 ? 2.389 17.859 8.109 1 96.06 184 LEU A CA 1
ATOM 1463 C C . LEU A 1 184 ? 2.051 17.703 6.633 1 96.06 184 LEU A C 1
ATOM 1465 O O . LEU A 1 184 ? 1.792 16.578 6.172 1 96.06 184 LEU A O 1
ATOM 1469 N N . THR A 1 185 ? 2.053 18.781 5.969 1 95.56 185 THR A N 1
ATOM 1470 C CA . THR A 1 185 ? 1.772 18.75 4.539 1 95.56 185 THR A CA 1
ATOM 1471 C C . THR A 1 185 ? 2.834 17.938 3.803 1 95.56 185 THR A C 1
ATOM 1473 O O . THR A 1 185 ? 2.508 17.109 2.951 1 95.56 185 THR A O 1
ATOM 1476 N N . THR A 1 186 ? 4.039 18.141 4.125 1 96.31 186 THR A N 1
ATOM 1477 C CA . THR A 1 186 ? 5.137 17.391 3.516 1 96.31 186 THR A CA 1
ATOM 1478 C C . THR A 1 186 ? 5.027 15.906 3.84 1 96.31 186 THR A C 1
ATOM 1480 O O . THR A 1 186 ? 5.168 15.062 2.953 1 96.31 186 THR A O 1
ATOM 1483 N N . SER A 1 187 ? 4.785 15.609 5.027 1 96.25 187 SER A N 1
ATOM 1484 C CA . SER A 1 187 ? 4.621 14.219 5.449 1 96.25 187 SER A CA 1
ATOM 1485 C C . SER A 1 187 ? 3.445 13.562 4.734 1 96.25 187 SER A C 1
ATOM 1487 O O . SER A 1 187 ? 3.545 12.414 4.293 1 96.25 187 SER A O 1
ATOM 1489 N N . LEU A 1 188 ? 2.381 14.234 4.699 1 95.75 188 LEU A N 1
ATOM 1490 C CA . LEU A 1 188 ? 1.189 13.727 4.027 1 95.75 188 LEU A CA 1
ATOM 1491 C C . LEU A 1 188 ? 1.475 13.438 2.555 1 95.75 188 LEU A C 1
ATOM 1493 O O . LEU A 1 188 ? 1.079 12.398 2.031 1 95.75 188 LEU A O 1
ATOM 1497 N N . ASP A 1 189 ? 2.131 14.312 1.925 1 95.25 189 ASP A N 1
ATOM 1498 C CA . ASP A 1 189 ? 2.477 14.125 0.518 1 95.25 189 ASP A CA 1
ATOM 1499 C C . ASP A 1 189 ? 3.387 12.914 0.332 1 95.25 189 ASP A C 1
ATOM 1501 O O . ASP A 1 189 ? 3.217 12.148 -0.615 1 95.25 189 ASP A O 1
ATOM 1505 N N . GLN A 1 190 ? 4.266 12.75 1.198 1 94.62 190 GLN A N 1
ATOM 1506 C CA . GLN A 1 190 ? 5.18 11.617 1.134 1 94.62 190 GLN A CA 1
ATOM 1507 C C . GLN A 1 190 ? 4.43 10.297 1.305 1 94.62 190 GLN A C 1
ATOM 1509 O O . GLN A 1 190 ? 4.629 9.359 0.529 1 94.62 190 GLN A O 1
ATOM 1514 N N . VAL A 1 191 ? 3.635 10.258 2.266 1 94.12 191 VAL A N 1
ATOM 1515 C CA . VAL A 1 191 ? 2.883 9.039 2.543 1 94.12 191 VAL A CA 1
ATOM 1516 C C . VAL A 1 191 ? 1.894 8.773 1.41 1 94.12 191 VAL A C 1
ATOM 1518 O O . VAL A 1 191 ? 1.717 7.625 0.988 1 94.12 191 VAL A O 1
ATOM 1521 N N . ARG A 1 192 ? 1.295 9.773 0.907 1 92.62 192 ARG A N 1
ATOM 1522 C CA . ARG A 1 192 ? 0.395 9.633 -0.233 1 92.62 192 ARG A CA 1
ATOM 1523 C C . ARG A 1 192 ? 1.145 9.141 -1.465 1 92.62 192 ARG A C 1
ATOM 1525 O O . ARG A 1 192 ? 0.614 8.344 -2.242 1 92.62 192 ARG A O 1
ATOM 1532 N N . GLY A 1 193 ? 2.328 9.648 -1.641 1 92.88 193 GLY A N 1
ATOM 1533 C CA . GLY A 1 193 ? 3.156 9.172 -2.736 1 92.88 193 GLY A CA 1
ATOM 1534 C C . GLY A 1 193 ? 3.445 7.684 -2.658 1 92.88 193 GLY A C 1
ATOM 1535 O O . GLY A 1 193 ? 3.322 6.973 -3.656 1 92.88 193 GLY A O 1
ATOM 1536 N N . ARG A 1 194 ? 3.777 7.199 -1.544 1 91.31 194 ARG A N 1
ATOM 1537 C CA . ARG A 1 194 ? 4.016 5.773 -1.336 1 91.31 194 ARG A CA 1
ATOM 1538 C C . ARG A 1 194 ? 2.748 4.965 -1.59 1 91.31 194 ARG A C 1
ATOM 1540 O O . ARG A 1 194 ? 2.799 3.904 -2.217 1 91.31 194 ARG A O 1
ATOM 1547 N N . LEU A 1 195 ? 1.643 5.477 -1.1 1 91.12 195 LEU A N 1
ATOM 1548 C CA . LEU A 1 195 ? 0.366 4.797 -1.295 1 91.12 195 LEU A CA 1
ATOM 1549 C C . LEU A 1 195 ? 0.005 4.734 -2.775 1 91.12 195 LEU A C 1
ATOM 1551 O O . LEU A 1 195 ? -0.504 3.719 -3.252 1 91.12 195 LEU A O 1
ATOM 1555 N N . THR A 1 196 ? 0.26 5.832 -3.449 1 91.62 196 THR A N 1
ATOM 1556 C CA . THR A 1 196 ? -0.004 5.867 -4.883 1 91.62 196 THR A CA 1
ATOM 1557 C C . THR A 1 196 ? 0.852 4.84 -5.617 1 91.62 196 THR A C 1
ATOM 1559 O O . THR A 1 196 ? 0.375 4.168 -6.535 1 91.62 196 THR A O 1
ATOM 1562 N N . THR A 1 197 ? 2.072 4.754 -5.211 1 89.81 197 THR A N 1
ATOM 1563 C CA . THR A 1 197 ? 2.953 3.746 -5.793 1 89.81 197 THR A CA 1
ATOM 1564 C C . THR A 1 197 ? 2.4 2.344 -5.555 1 89.81 197 THR A C 1
ATOM 1566 O O . THR A 1 197 ? 2.334 1.531 -6.48 1 89.81 197 THR A O 1
ATOM 1569 N N . PHE A 1 198 ? 1.938 2.074 -4.414 1 90 198 PHE A N 1
ATOM 1570 C CA . PHE A 1 198 ? 1.344 0.784 -4.086 1 90 198 PHE A CA 1
ATOM 1571 C C . PHE A 1 198 ? 0.116 0.52 -4.949 1 90 198 PHE A C 1
ATOM 1573 O O . PHE A 1 198 ? -0.066 -0.589 -5.457 1 90 198 PHE A O 1
ATOM 1580 N N . HIS A 1 199 ? -0.632 1.553 -5.129 1 91.56 199 HIS A N 1
ATOM 1581 C CA . HIS A 1 199 ? -1.863 1.413 -5.898 1 91.56 199 HIS A CA 1
ATOM 1582 C C . HIS A 1 199 ? -1.566 1.146 -7.367 1 91.56 199 HIS A C 1
ATOM 1584 O O . HIS A 1 199 ? -2.4 0.587 -8.086 1 91.56 199 HIS A O 1
ATOM 1590 N N . SER A 1 200 ? -0.428 1.582 -7.766 1 92.88 200 SER A N 1
ATOM 1591 C CA . SER A 1 200 ? -0.064 1.354 -9.156 1 92.88 200 SER A CA 1
ATOM 1592 C C . SER A 1 200 ? 0.237 -0.117 -9.422 1 92.88 200 SER A C 1
ATOM 1594 O O . SER A 1 200 ? 0.247 -0.561 -10.57 1 92.88 200 SER A O 1
ATOM 1596 N N . PHE A 1 201 ? 0.416 -0.947 -8.367 1 93.56 201 PHE A N 1
ATOM 1597 C CA . PHE A 1 201 ? 0.773 -2.352 -8.523 1 93.56 201 PHE A CA 1
ATOM 1598 C C . PHE A 1 201 ? -0.431 -3.248 -8.258 1 93.56 201 PHE A C 1
ATOM 1600 O O . PHE A 1 201 ? -0.308 -4.477 -8.25 1 93.56 201 PHE A O 1
ATOM 1607 N N . VAL A 1 202 ? -1.562 -2.645 -7.996 1 94.25 202 VAL A N 1
ATOM 1608 C CA . VAL A 1 202 ? -2.738 -3.441 -7.664 1 94.25 202 VAL A CA 1
ATOM 1609 C C . VAL A 1 202 ? -3.932 -2.971 -8.492 1 94.25 202 VAL A C 1
ATOM 1611 O O . VAL A 1 202 ? -3.996 -1.806 -8.898 1 94.25 202 VAL A O 1
ATOM 1614 N N . VAL A 1 203 ? -4.867 -3.836 -8.781 1 94.94 203 VAL A N 1
ATOM 1615 C CA . VAL A 1 203 ? -6.145 -3.465 -9.375 1 94.94 203 VAL A CA 1
ATOM 1616 C C . VAL A 1 203 ? -7.148 -3.125 -8.281 1 94.94 203 VAL A C 1
ATOM 1618 O O . VAL A 1 203 ? -7.113 -3.709 -7.195 1 94.94 203 VAL A O 1
ATOM 1621 N N . GLU A 1 204 ? -7.953 -2.174 -8.586 1 93.12 204 GLU A N 1
ATOM 1622 C CA . GLU A 1 204 ? -9.023 -1.853 -7.641 1 93.12 204 GLU A CA 1
ATOM 1623 C C . GLU A 1 204 ? -10.148 -2.875 -7.715 1 93.12 204 GLU A C 1
ATOM 1625 O O . GLU A 1 204 ? -10.688 -3.139 -8.789 1 93.12 204 GLU A O 1
ATOM 1630 N N . LEU A 1 205 ? -10.445 -3.434 -6.586 1 95.12 205 LEU A N 1
ATOM 1631 C CA . LEU A 1 205 ? -11.539 -4.398 -6.496 1 95.12 205 LEU A CA 1
ATOM 1632 C C . LEU A 1 205 ? -12.797 -3.738 -5.957 1 95.12 205 LEU A C 1
ATOM 1634 O O . LEU A 1 205 ? -12.727 -2.881 -5.074 1 95.12 205 LEU A O 1
ATOM 1638 N N . ASP A 1 206 ? -13.898 -4.164 -6.422 1 94.88 206 ASP A N 1
ATOM 1639 C CA . ASP A 1 206 ? -15.172 -3.596 -6.004 1 94.88 206 ASP A CA 1
ATOM 1640 C C . ASP A 1 206 ? -15.883 -4.508 -5.008 1 94.88 206 ASP A C 1
ATOM 1642 O O . ASP A 1 206 ? -15.688 -5.723 -5.02 1 94.88 206 ASP A O 1
ATOM 1646 N N . ASN A 1 207 ? -16.672 -3.871 -4.191 1 93.81 207 ASN A N 1
ATOM 1647 C CA . ASN A 1 207 ? -17.531 -4.637 -3.293 1 93.81 207 ASN A CA 1
ATOM 1648 C C . ASN A 1 207 ? -18.625 -5.387 -4.059 1 93.81 207 ASN A C 1
ATOM 1650 O O . ASN A 1 207 ? -19.234 -4.84 -4.98 1 93.81 207 ASN A O 1
ATOM 1654 N N . PHE A 1 208 ? -18.938 -6.551 -3.695 1 94.06 208 PHE A N 1
ATOM 1655 C CA . PHE A 1 208 ? -19.938 -7.387 -4.352 1 94.06 208 PHE A CA 1
ATOM 1656 C C . PHE A 1 208 ? -21.297 -6.711 -4.352 1 94.06 208 PHE A C 1
ATOM 1658 O O . PHE A 1 208 ? -21.984 -6.68 -5.379 1 94.06 208 PHE A O 1
ATOM 1665 N N . GLU A 1 209 ? -21.656 -6.188 -3.221 1 92.12 209 GLU A N 1
ATOM 1666 C CA . GLU A 1 209 ? -22.984 -5.586 -3.08 1 92.12 209 GLU A CA 1
ATOM 1667 C C . GLU A 1 209 ? -23.188 -4.457 -4.09 1 92.12 209 GLU A C 1
ATOM 1669 O O . GLU A 1 209 ? -24.281 -4.293 -4.629 1 92.12 209 GLU A O 1
ATOM 1674 N N . ALA A 1 210 ? -22.188 -3.756 -4.328 1 92.56 210 ALA A N 1
ATOM 1675 C CA . ALA A 1 210 ? -22.266 -2.637 -5.262 1 92.56 210 ALA A CA 1
ATOM 1676 C C . ALA A 1 210 ? -22.422 -3.133 -6.699 1 92.56 210 ALA A C 1
ATOM 1678 O O . ALA A 1 210 ? -22.969 -2.432 -7.551 1 92.56 210 ALA A O 1
ATOM 1679 N N . ARG A 1 211 ? -21.969 -4.383 -6.996 1 95 211 ARG A N 1
ATOM 1680 C CA . ARG A 1 211 ? -21.984 -4.895 -8.359 1 95 211 ARG A CA 1
ATOM 1681 C C . ARG A 1 211 ? -22.859 -6.141 -8.469 1 95 211 ARG A C 1
ATOM 1683 O O . ARG A 1 211 ? -22.703 -6.934 -9.398 1 95 211 ARG A O 1
ATOM 1690 N N . ARG A 1 212 ? -23.703 -6.336 -7.645 1 94.56 212 ARG A N 1
ATOM 1691 C CA . ARG A 1 212 ? -24.516 -7.543 -7.543 1 94.56 212 ARG A CA 1
ATOM 1692 C C . ARG A 1 212 ? -25.281 -7.801 -8.836 1 94.56 212 ARG A C 1
ATOM 1694 O O . ARG A 1 212 ? -25.281 -8.922 -9.352 1 94.56 212 ARG A O 1
ATOM 1701 N N . ALA A 1 213 ? -25.875 -6.773 -9.336 1 95.06 213 ALA A N 1
ATOM 1702 C CA . ALA A 1 213 ? -26.672 -6.918 -10.547 1 95.06 213 ALA A CA 1
ATOM 1703 C C . ALA A 1 213 ? -25.812 -7.316 -11.734 1 95.06 213 ALA A C 1
ATOM 1705 O O . ALA A 1 213 ? -26.172 -8.195 -12.516 1 95.06 213 ALA A O 1
ATOM 1706 N N . GLU A 1 214 ? -24.719 -6.66 -11.844 1 96.69 214 GLU A N 1
ATOM 1707 C CA . GLU A 1 214 ? -23.797 -6.945 -12.938 1 96.69 214 GLU A CA 1
ATOM 1708 C C . GLU A 1 214 ? -23.281 -8.375 -12.867 1 96.69 214 GLU A C 1
ATOM 1710 O O . GLU A 1 214 ? -23.172 -9.055 -13.891 1 96.69 214 GLU A O 1
ATOM 1715 N N . VAL A 1 215 ? -23 -8.836 -11.719 1 97.12 215 VAL A N 1
ATOM 1716 C CA . VAL A 1 215 ? -22.5 -10.188 -11.5 1 97.12 215 VAL A CA 1
ATOM 1717 C C . VAL A 1 215 ? -23.594 -11.195 -11.859 1 97.12 215 VAL A C 1
ATOM 1719 O O . VAL A 1 215 ? -23.328 -12.203 -12.523 1 97.12 215 VAL A O 1
ATOM 1722 N N . GLY A 1 216 ? -24.766 -10.914 -11.398 1 96.19 216 GLY A N 1
ATOM 1723 C CA . GLY A 1 216 ? -25.891 -11.773 -11.75 1 96.19 216 GLY A CA 1
ATOM 1724 C C . GLY A 1 216 ? -26.078 -11.914 -13.25 1 96.19 216 GLY A C 1
ATOM 1725 O O . GLY A 1 216 ? -26.266 -13.023 -13.758 1 96.19 216 GLY A O 1
ATOM 1726 N N . ASP A 1 217 ? -25.969 -10.789 -13.898 1 96.81 217 ASP A N 1
ATOM 1727 C CA . ASP A 1 217 ? -26.125 -10.789 -15.352 1 96.81 217 ASP A CA 1
ATOM 1728 C C . ASP A 1 217 ? -25.031 -11.602 -16.031 1 96.81 217 ASP A C 1
ATOM 1730 O O . ASP A 1 217 ? -25.281 -12.32 -17 1 96.81 217 ASP A O 1
ATOM 1734 N N . ALA A 1 218 ? -23.875 -11.469 -15.547 1 97.62 218 ALA A N 1
ATOM 1735 C CA . ALA A 1 218 ? -22.734 -12.195 -16.109 1 97.62 218 ALA A CA 1
ATOM 1736 C C . ALA A 1 218 ? -22.922 -13.703 -15.969 1 97.62 218 ALA A C 1
ATOM 1738 O O . ALA A 1 218 ? -22.734 -14.453 -16.922 1 97.62 218 ALA A O 1
ATOM 1739 N N . LEU A 1 219 ? -23.297 -14.109 -14.805 1 98 219 LEU A N 1
ATOM 1740 C CA . LEU A 1 219 ? -23.484 -15.531 -14.547 1 98 219 LEU A CA 1
ATOM 1741 C C . LEU A 1 219 ? -24.672 -16.078 -15.344 1 98 219 LEU A C 1
ATOM 1743 O O . LEU A 1 219 ? -24.609 -17.203 -15.859 1 98 219 LEU A O 1
ATOM 1747 N N . ASP A 1 220 ? -25.656 -15.281 -15.461 1 97 220 ASP A N 1
ATOM 1748 C CA . ASP A 1 220 ? -26.812 -15.664 -16.266 1 97 220 ASP A CA 1
ATOM 1749 C C . ASP A 1 220 ? -26.422 -15.852 -17.734 1 97 220 ASP A C 1
ATOM 1751 O O . ASP A 1 220 ? -26.875 -16.797 -18.391 1 97 220 ASP A O 1
ATOM 1755 N N . SER A 1 221 ? -25.703 -14.93 -18.156 1 97.44 221 SER A N 1
ATOM 1756 C CA . SER A 1 221 ? -25.281 -14.992 -19.547 1 97.44 221 SER A CA 1
ATOM 1757 C C . SER A 1 221 ? -24.453 -16.25 -19.812 1 97.44 221 SER A C 1
ATOM 1759 O O . SER A 1 221 ? -24.609 -16.891 -20.844 1 97.44 221 SER A O 1
ATOM 1761 N N . ILE A 1 222 ? -23.578 -16.641 -18.938 1 98.38 222 ILE A N 1
ATOM 1762 C CA . ILE A 1 222 ? -22.75 -17.828 -19.109 1 98.38 222 ILE A CA 1
ATOM 1763 C C . ILE A 1 222 ? -23.641 -19.062 -19.172 1 98.38 222 ILE A C 1
ATOM 1765 O O . ILE A 1 222 ? -23.469 -19.906 -20.047 1 98.38 222 ILE A O 1
ATOM 1769 N N . LEU A 1 223 ? -24.547 -19.141 -18.281 1 97.62 223 LEU A N 1
ATOM 1770 C CA . LEU A 1 223 ? -25.469 -20.281 -18.25 1 97.62 223 LEU A CA 1
ATOM 1771 C C . LEU A 1 223 ? -26.312 -20.328 -19.516 1 97.62 223 LEU A C 1
ATOM 1773 O O . LEU A 1 223 ? -26.438 -21.391 -20.125 1 97.62 223 LEU A O 1
ATOM 1777 N N . LYS A 1 224 ? -26.859 -19.219 -19.859 1 96.75 224 LYS A N 1
ATOM 1778 C CA . LYS A 1 224 ? -27.719 -19.156 -21.047 1 96.75 224 LYS A CA 1
ATOM 1779 C C . LYS A 1 224 ? -26.953 -19.594 -22.297 1 96.75 224 LYS A C 1
ATOM 1781 O O . LYS A 1 224 ? -27.484 -20.359 -23.109 1 96.75 224 LYS A O 1
ATOM 1786 N N . ASN A 1 225 ? -25.781 -19.109 -22.484 1 98.06 225 ASN A N 1
ATOM 1787 C CA . ASN A 1 225 ? -24.953 -19.484 -23.625 1 98.06 225 ASN A CA 1
ATOM 1788 C C . ASN A 1 225 ? -24.625 -20.969 -23.609 1 98.06 225 ASN A C 1
ATOM 1790 O O . ASN A 1 225 ? -24.625 -21.625 -24.656 1 98.06 225 ASN A O 1
ATOM 1794 N N . ALA A 1 226 ? -24.328 -21.484 -22.453 1 97.94 226 ALA A N 1
ATOM 1795 C CA . ALA A 1 226 ? -24.031 -22.906 -22.312 1 97.94 226 ALA A CA 1
ATOM 1796 C C . ALA A 1 226 ? -25.234 -23.781 -22.672 1 97.94 226 ALA A C 1
ATOM 1798 O O . ALA A 1 226 ? -25.109 -24.75 -23.422 1 97.94 226 ALA A O 1
ATOM 1799 N N . LEU A 1 227 ? -26.359 -23.359 -22.156 1 96.75 227 LEU A N 1
ATOM 1800 C CA . LEU A 1 227 ? -27.594 -24.094 -22.422 1 96.75 227 LEU A CA 1
ATOM 1801 C C . LEU A 1 227 ? -27.922 -24.078 -23.906 1 96.75 227 LEU A C 1
ATOM 1803 O O . LEU A 1 227 ? -28.25 -25.109 -24.484 1 96.75 227 LEU A O 1
ATOM 1807 N N . ASN A 1 228 ? -27.859 -22.938 -24.469 1 96.38 228 ASN A N 1
ATOM 1808 C CA . ASN A 1 228 ? -28.156 -22.781 -25.891 1 96.38 228 ASN A CA 1
ATOM 1809 C C . ASN A 1 228 ? -27.219 -23.625 -26.75 1 96.38 228 ASN A C 1
ATOM 1811 O O . ASN A 1 228 ? -27.656 -24.25 -27.719 1 96.38 228 ASN A O 1
ATOM 1815 N N . LEU A 1 229 ? -26 -23.641 -26.375 1 97.06 229 LEU A N 1
ATOM 1816 C CA . LEU A 1 229 ? -25.016 -24.406 -27.125 1 97.06 229 LEU A CA 1
ATOM 1817 C C . LEU A 1 229 ? -25.328 -25.906 -27.047 1 97.06 229 LEU A C 1
ATOM 1819 O O . LEU A 1 229 ? -25.328 -26.594 -28.078 1 97.06 229 LEU A O 1
ATOM 1823 N N . MET A 1 230 ? -25.578 -26.406 -25.891 1 96.5 230 MET A N 1
ATOM 1824 C CA . MET A 1 230 ? -25.828 -27.828 -25.719 1 96.5 230 MET A CA 1
ATOM 1825 C C . MET A 1 230 ? -27.141 -28.234 -26.391 1 96.5 230 MET A C 1
ATOM 1827 O O . MET A 1 230 ? -27.219 -29.281 -27.031 1 96.5 230 MET A O 1
ATOM 1831 N N . GLU A 1 231 ? -28.125 -27.422 -26.281 1 95.06 231 GLU A N 1
ATOM 1832 C CA . GLU A 1 231 ? -29.422 -27.703 -26.891 1 95.06 231 GLU A CA 1
ATOM 1833 C C . GLU A 1 231 ? -29.312 -27.75 -28.406 1 95.06 231 GLU A C 1
ATOM 1835 O O . GLU A 1 231 ? -29.875 -28.641 -29.047 1 95.06 231 GLU A O 1
ATOM 1840 N N . SER A 1 232 ? -28.594 -26.875 -28.953 1 93.75 232 SER A N 1
ATOM 1841 C CA . SER A 1 232 ? -28.469 -26.781 -30.406 1 93.75 232 SER A CA 1
ATOM 1842 C C . SER A 1 232 ? -27.516 -27.844 -30.953 1 93.75 232 SER A C 1
ATOM 1844 O O . SER A 1 232 ? -27.609 -28.219 -32.125 1 93.75 232 SER A O 1
ATOM 1846 N N . SER A 1 233 ? -26.672 -28.375 -30.125 1 94 233 SER A N 1
ATOM 1847 C CA . SER A 1 233 ? -25.641 -29.266 -30.625 1 94 233 SER A CA 1
ATOM 1848 C C . SER A 1 233 ? -26.031 -30.734 -30.391 1 94 233 SER A C 1
ATOM 1850 O O . SER A 1 233 ? -25.891 -31.562 -31.297 1 94 233 SER A O 1
ATOM 1852 N N . ILE A 1 234 ? -26.562 -31.016 -29.156 1 93.69 234 ILE A N 1
ATOM 1853 C CA . ILE A 1 234 ? -26.781 -32.438 -28.859 1 93.69 234 ILE A CA 1
ATOM 1854 C C . ILE A 1 234 ? -28.219 -32.656 -28.406 1 93.69 234 ILE A C 1
ATOM 1856 O O . ILE A 1 234 ? -28.625 -33.781 -28.125 1 93.69 234 ILE A O 1
ATOM 1860 N N . GLY A 1 235 ? -28.938 -31.531 -28.266 1 91.94 235 GLY A N 1
ATOM 1861 C CA . GLY A 1 235 ? -30.344 -31.641 -27.953 1 91.94 235 GLY A CA 1
ATOM 1862 C C . GLY A 1 235 ? -31.219 -31.828 -29.172 1 91.94 235 GLY A C 1
ATOM 1863 O O . GLY A 1 235 ? -32.438 -31.594 -29.125 1 91.94 235 GLY A O 1
ATOM 1864 N N . ILE A 1 236 ? -30.625 -32.219 -30.281 1 91.25 236 ILE A N 1
ATOM 1865 C CA . ILE A 1 236 ? -31.328 -32.406 -31.531 1 91.25 236 ILE A CA 1
ATOM 1866 C C . ILE A 1 236 ? -31.375 -33.875 -31.875 1 91.25 236 ILE A C 1
ATOM 1868 O O . ILE A 1 236 ? -30.797 -34.719 -31.172 1 91.25 236 ILE A O 1
ATOM 1872 N N . ALA A 1 237 ? -32.125 -34.219 -32.938 1 92.38 237 ALA A N 1
ATOM 1873 C CA . ALA A 1 237 ? -32.219 -35.594 -33.375 1 92.38 237 ALA A CA 1
ATOM 1874 C C . ALA A 1 237 ? -30.891 -36.062 -33.969 1 92.38 237 ALA A C 1
ATOM 1876 O O . ALA A 1 237 ? -30.344 -35.438 -34.875 1 92.38 237 ALA A O 1
ATOM 1877 N N . LEU A 1 238 ? -30.453 -37.188 -33.469 1 91.81 238 LEU A N 1
ATOM 1878 C CA . LEU A 1 238 ? -29.219 -37.781 -33.938 1 91.81 238 LEU A CA 1
ATOM 1879 C C . LEU A 1 238 ? -29.469 -38.781 -35.062 1 91.81 238 LEU A C 1
ATOM 1881 O O . LEU A 1 238 ? -30.578 -39.312 -35.156 1 91.81 238 LEU A O 1
ATOM 1885 N N . ASP A 1 239 ? -28.531 -39 -35.875 1 89.12 239 ASP A N 1
ATOM 1886 C CA . ASP A 1 239 ? -28.656 -39.969 -36.938 1 89.12 239 ASP A CA 1
ATOM 1887 C C . ASP A 1 239 ? -28.594 -41.406 -36.406 1 89.12 239 ASP A C 1
ATOM 1889 O O . ASP A 1 239 ? -28.094 -41.625 -35.312 1 89.12 239 ASP A O 1
ATOM 1893 N N . GLU A 1 240 ? -29.062 -42.312 -37.156 1 89.31 240 GLU A N 1
ATOM 1894 C CA . GLU A 1 240 ? -29.141 -43.719 -36.75 1 89.31 240 GLU A CA 1
ATOM 1895 C C . GLU A 1 240 ? -27.75 -44.312 -36.531 1 89.31 240 GLU A C 1
ATOM 1897 O O . GLU A 1 240 ? -27.578 -45.156 -35.656 1 89.31 240 GLU A O 1
ATOM 1902 N N . ALA A 1 241 ? -26.875 -43.812 -37.281 1 87.75 241 ALA A N 1
ATOM 1903 C CA . ALA A 1 241 ? -25.516 -44.312 -37.156 1 87.75 241 ALA A CA 1
ATOM 1904 C C . ALA A 1 241 ? -24.953 -43.969 -35.75 1 87.75 241 ALA A C 1
ATOM 1906 O O . ALA A 1 241 ? -24.234 -44.75 -35.156 1 87.75 241 ALA A O 1
ATOM 1907 N N . CYS A 1 242 ? -25.328 -42.844 -35.281 1 90.12 242 CYS A N 1
ATOM 1908 C CA . CYS A 1 242 ? -24.875 -42.375 -33.969 1 90.12 242 CYS A CA 1
ATOM 1909 C C . CYS A 1 242 ? -25.609 -43.125 -32.875 1 90.12 242 CYS A C 1
ATOM 1911 O O . CYS A 1 242 ? -25 -43.531 -31.875 1 90.12 242 CYS A O 1
ATOM 1913 N N . LEU A 1 243 ? -26.797 -43.406 -33.062 1 91.75 243 LEU A N 1
ATOM 1914 C CA . LEU A 1 243 ? -27.641 -44.062 -32.031 1 91.75 243 LEU A CA 1
ATOM 1915 C C . LEU A 1 243 ? -27.234 -45.5 -31.828 1 91.75 243 LEU A C 1
ATOM 1917 O O . LEU A 1 243 ? -27.406 -46.062 -30.734 1 91.75 243 LEU A O 1
ATOM 1921 N N . THR A 1 244 ? -26.672 -46.062 -32.844 1 90.81 244 THR A N 1
ATOM 1922 C CA . THR A 1 244 ? -26.359 -47.5 -32.781 1 90.81 244 THR A CA 1
ATOM 1923 C C . THR A 1 244 ? -24.906 -47.719 -32.375 1 90.81 244 THR A C 1
ATOM 1925 O O . THR A 1 244 ? -24.484 -48.844 -32.156 1 90.81 244 THR A O 1
ATOM 1928 N N . ASP A 1 245 ? -24.188 -46.688 -32.281 1 91.31 245 ASP A N 1
ATOM 1929 C CA . ASP A 1 245 ? -22.781 -46.812 -31.922 1 91.31 245 ASP A CA 1
ATOM 1930 C C . ASP A 1 245 ? -22.609 -47 -30.422 1 91.31 245 ASP A C 1
ATOM 1932 O O . ASP A 1 245 ? -22.531 -46.062 -29.656 1 91.31 245 ASP A O 1
ATOM 1936 N N . ALA A 1 246 ? -22.312 -48.125 -29.969 1 90.38 246 ALA A N 1
ATOM 1937 C CA . ALA A 1 246 ? -22.266 -48.5 -28.547 1 90.38 246 ALA A CA 1
ATOM 1938 C C . ALA A 1 246 ? -21.031 -47.906 -27.875 1 90.38 246 ALA A C 1
ATOM 1940 O O . ALA A 1 246 ? -21.062 -47.594 -26.672 1 90.38 246 ALA A O 1
ATOM 1941 N N . ALA A 1 247 ? -20 -47.781 -28.625 1 91.06 247 ALA A N 1
ATOM 1942 C CA . ALA A 1 247 ? -18.75 -47.312 -28.062 1 91.06 247 ALA A CA 1
ATOM 1943 C C . ALA A 1 247 ? -18.859 -45.844 -27.641 1 91.06 247 ALA A C 1
ATOM 1945 O O . ALA A 1 247 ? -18.375 -45.438 -26.594 1 91.06 247 ALA A O 1
ATOM 1946 N N . VAL A 1 248 ? -19.547 -45.094 -28.469 1 91.38 248 VAL A N 1
ATOM 1947 C CA . VAL A 1 248 ? -19.734 -43.688 -28.203 1 91.38 248 VAL A CA 1
ATOM 1948 C C . VAL A 1 248 ? -20.562 -43.469 -26.938 1 91.38 248 VAL A C 1
ATOM 1950 O O . VAL A 1 248 ? -20.203 -42.688 -26.062 1 91.38 248 VAL A O 1
ATOM 1953 N N . TRP A 1 249 ? -21.547 -44.219 -26.828 1 93.19 249 TRP A N 1
ATOM 1954 C CA . TRP A 1 249 ? -22.453 -44.094 -25.688 1 93.19 249 TRP A CA 1
ATOM 1955 C C . TRP A 1 249 ? -21.812 -44.625 -24.422 1 93.19 249 TRP A C 1
ATOM 1957 O O . TRP A 1 249 ? -22.031 -44.094 -23.328 1 93.19 249 TRP A O 1
ATOM 1967 N N . GLY A 1 250 ? -20.984 -45.688 -24.562 1 91.44 250 GLY A N 1
ATOM 1968 C CA . GLY A 1 250 ? -20.25 -46.188 -23.422 1 91.44 250 GLY A CA 1
ATOM 1969 C C . GLY A 1 250 ? -19.266 -45.188 -22.844 1 91.44 250 GLY A C 1
ATOM 1970 O O . GLY A 1 250 ? -19.188 -45.031 -21.625 1 91.44 250 GLY A O 1
ATOM 1971 N N . ARG A 1 251 ? -18.594 -44.5 -23.641 1 92.12 251 ARG A N 1
ATOM 1972 C CA . ARG A 1 251 ? -17.641 -43.5 -23.203 1 92.12 251 ARG A CA 1
ATOM 1973 C C . ARG A 1 251 ? -18.344 -42.344 -22.5 1 92.12 251 ARG A C 1
ATOM 1975 O O . ARG A 1 251 ? -17.859 -41.844 -21.484 1 92.12 251 ARG A O 1
ATOM 1982 N N . LEU A 1 252 ? -19.453 -41.969 -23.094 1 94.38 252 LEU A N 1
ATOM 1983 C CA . LEU A 1 252 ? -20.203 -40.844 -22.516 1 94.38 252 LEU A CA 1
ATOM 1984 C C . LEU A 1 252 ? -20.766 -41.219 -21.156 1 94.38 252 LEU A C 1
ATOM 1986 O O . LEU A 1 252 ? -20.656 -40.438 -20.203 1 94.38 252 LEU A O 1
ATOM 1990 N N . ARG A 1 253 ? -21.344 -42.406 -21.062 1 93.69 253 ARG A N 1
ATOM 1991 C CA . ARG A 1 253 ? -21.938 -42.844 -19.812 1 93.69 253 ARG A CA 1
ATOM 1992 C C . ARG A 1 253 ? -20.891 -43.031 -18.734 1 93.69 253 ARG A C 1
ATOM 1994 O O . ARG A 1 253 ? -21.156 -42.781 -17.547 1 93.69 253 ARG A O 1
ATOM 2001 N N . ASN A 1 254 ? -19.656 -43.312 -19.125 1 93.19 254 ASN A N 1
ATOM 2002 C CA . ASN A 1 254 ? -18.594 -43.594 -18.156 1 93.19 254 ASN A CA 1
ATOM 2003 C C . ASN A 1 254 ? -17.719 -42.375 -17.922 1 93.19 254 ASN A C 1
ATOM 2005 O O . ASN A 1 254 ? -16.734 -42.438 -17.188 1 93.19 254 ASN A O 1
ATOM 2009 N N . HIS A 1 255 ? -18.062 -41.375 -18.547 1 94.56 255 HIS A N 1
ATOM 2010 C CA . HIS A 1 255 ? -17.297 -40.156 -18.344 1 94.56 255 HIS A CA 1
ATOM 2011 C C . HIS A 1 255 ? -17.25 -39.781 -16.859 1 94.56 255 HIS A C 1
ATOM 2013 O O . HIS A 1 255 ? -18.25 -39.906 -16.156 1 94.56 255 HIS A O 1
ATOM 2019 N N . ALA A 1 256 ? -16.172 -39.281 -16.359 1 92.75 256 ALA A N 1
ATOM 2020 C CA . ALA A 1 256 ? -15.906 -39 -14.945 1 92.75 256 ALA A CA 1
ATOM 2021 C C . ALA A 1 256 ? -16.922 -38.031 -14.367 1 92.75 256 ALA A C 1
ATOM 2023 O O . ALA A 1 256 ? -17.266 -38.094 -13.188 1 92.75 256 ALA A O 1
ATOM 2024 N N . SER A 1 257 ? -17.453 -37.125 -15.234 1 93.06 257 SER A N 1
ATOM 2025 C CA . SER A 1 257 ? -18.375 -36.094 -14.758 1 93.06 257 SER A CA 1
ATOM 2026 C C . SER A 1 257 ? -19.797 -36.656 -14.633 1 93.06 257 SER A C 1
ATOM 2028 O O . SER A 1 257 ? -20.609 -36.094 -13.898 1 93.06 257 SER A O 1
ATOM 2030 N N . ILE A 1 258 ? -20.188 -37.625 -15.352 1 91.56 258 ILE A N 1
ATOM 2031 C CA . ILE A 1 258 ? -21.531 -38.156 -15.383 1 91.56 258 ILE A CA 1
ATOM 2032 C C . ILE A 1 258 ? -21.641 -39.344 -14.406 1 91.56 258 ILE A C 1
ATOM 2034 O O . ILE A 1 258 ? -22.641 -39.469 -13.703 1 91.56 258 ILE A O 1
ATOM 2038 N N . GLN A 1 259 ? -20.672 -40.125 -14.242 1 86.5 259 GLN A N 1
ATOM 2039 C CA . GLN A 1 259 ? -20.547 -41.281 -13.328 1 86.5 259 GLN A CA 1
ATOM 2040 C C . GLN A 1 259 ? -21.766 -42.188 -13.43 1 86.5 259 GLN A C 1
ATOM 2042 O O . GLN A 1 259 ? -22.266 -42.688 -12.414 1 86.5 259 GLN A O 1
ATOM 2047 N N . ARG A 1 260 ? -22.438 -42.281 -14.57 1 85.38 260 ARG A N 1
ATOM 2048 C CA . ARG A 1 260 ? -23.547 -43.156 -14.898 1 85.38 260 ARG A CA 1
ATOM 2049 C C . ARG A 1 260 ? -24.797 -42.781 -14.102 1 85.38 260 ARG A C 1
ATOM 2051 O O . ARG A 1 260 ? -25.688 -43.625 -13.906 1 85.38 260 ARG A O 1
ATOM 2058 N N . THR A 1 261 ? -24.781 -41.594 -13.672 1 90.81 261 THR A N 1
ATOM 2059 C CA . THR A 1 261 ? -25.906 -41.156 -12.867 1 90.81 261 THR A CA 1
ATOM 2060 C C . THR A 1 261 ? -27.047 -40.688 -13.75 1 90.81 261 THR A C 1
ATOM 2062 O O . THR A 1 261 ? -28.219 -40.812 -13.398 1 90.81 261 THR A O 1
ATOM 2065 N N . ILE A 1 262 ? -26.719 -40.156 -14.867 1 93.88 262 ILE A N 1
ATOM 2066 C CA . ILE A 1 262 ? -27.719 -39.656 -15.805 1 93.88 262 ILE A CA 1
ATOM 2067 C C . ILE A 1 262 ? -28.047 -40.719 -16.844 1 93.88 262 ILE A C 1
ATOM 2069 O O . ILE A 1 262 ? -27.156 -41.188 -17.562 1 93.88 262 ILE A O 1
ATOM 2073 N N . PRO A 1 263 ? -29.266 -41.125 -16.844 1 94.44 263 PRO A N 1
ATOM 2074 C CA . PRO A 1 263 ? -29.625 -42.094 -17.875 1 94.44 263 PRO A CA 1
ATOM 2075 C C . PRO A 1 263 ? -29.516 -41.531 -19.297 1 94.44 263 PRO A C 1
ATOM 2077 O O . PRO A 1 263 ? -30.078 -40.469 -19.578 1 94.44 263 PRO A O 1
ATOM 2080 N N . LEU A 1 264 ? -28.828 -42.25 -20.094 1 94.69 264 LEU A N 1
ATOM 2081 C CA . LEU A 1 264 ? -28.609 -41.75 -21.453 1 94.69 264 LEU A CA 1
ATOM 2082 C C . LEU A 1 264 ? -29.031 -42.812 -22.484 1 94.69 264 LEU A C 1
ATOM 2084 O O . LEU A 1 264 ? -28.172 -43.438 -23.109 1 94.69 264 LEU A O 1
ATOM 2088 N N . PRO A 1 265 ? -30.328 -42.906 -22.688 1 93.19 265 PRO A N 1
ATOM 2089 C CA . PRO A 1 265 ? -30.766 -43.812 -23.75 1 93.19 265 PRO A CA 1
ATOM 2090 C C . PRO A 1 265 ? -30.344 -43.344 -25.141 1 93.19 265 PRO A C 1
ATOM 2092 O O . PRO A 1 265 ? -30.359 -42.156 -25.438 1 93.19 265 PRO A O 1
ATOM 2095 N N . ALA A 1 266 ? -29.984 -44.312 -25.969 1 92.88 266 ALA A N 1
ATOM 2096 C CA . ALA A 1 266 ? -29.578 -43.969 -27.344 1 92.88 266 ALA A CA 1
ATOM 2097 C C . ALA A 1 266 ? -30.797 -43.844 -28.25 1 92.88 266 ALA A C 1
ATOM 2099 O O . ALA A 1 266 ? -31.016 -44.656 -29.141 1 92.88 266 ALA A O 1
ATOM 2100 N N . SER A 1 267 ? -31.594 -42.781 -28.016 1 93.12 267 SER A N 1
ATOM 2101 C CA . SER A 1 267 ? -32.812 -42.531 -28.812 1 93.12 267 SER A CA 1
ATOM 2102 C C . SER A 1 267 ? -33.031 -41.031 -28.984 1 93.12 267 SER A C 1
ATOM 2104 O O . SER A 1 267 ? -32.312 -40.219 -28.438 1 93.12 267 SER A O 1
ATOM 2106 N N . ASN A 1 268 ? -34 -40.688 -29.828 1 93.94 268 ASN A N 1
ATOM 2107 C CA . ASN A 1 268 ? -34.312 -39.281 -30.078 1 93.94 268 ASN A CA 1
ATOM 2108 C C . ASN A 1 268 ? -35.625 -38.875 -29.406 1 93.94 268 ASN A C 1
ATOM 2110 O O . ASN A 1 268 ? -36.312 -37.969 -29.844 1 93.94 268 ASN A O 1
ATOM 2114 N N . SER A 1 269 ? -35.938 -39.656 -28.344 1 93 269 SER A N 1
ATOM 2115 C CA . SER A 1 269 ? -37.094 -39.25 -27.562 1 93 269 SER A CA 1
ATOM 2116 C C . SER A 1 269 ? -36.844 -37.938 -26.828 1 93 269 SER A C 1
ATOM 2118 O O . SER A 1 269 ? -35.719 -37.562 -26.594 1 93 269 SER A O 1
ATOM 2120 N N . PRO A 1 270 ? -37.906 -37.219 -26.5 1 92.75 270 PRO A N 1
ATOM 2121 C CA . PRO A 1 270 ? -37.75 -35.969 -25.75 1 92.75 270 PRO A CA 1
ATOM 2122 C C . PRO A 1 270 ? -37 -36.188 -24.438 1 92.75 270 PRO A C 1
ATOM 2124 O O . PRO A 1 270 ? -36.156 -35.344 -24.062 1 92.75 270 PRO A O 1
ATOM 2127 N N . ALA A 1 271 ? -37.312 -37.219 -23.781 1 93.25 271 ALA A N 1
ATOM 2128 C CA . ALA A 1 271 ? -36.625 -37.5 -22.531 1 93.25 271 ALA A CA 1
ATOM 2129 C C . ALA A 1 271 ? -35.125 -37.781 -22.75 1 93.25 271 ALA A C 1
ATOM 2131 O O . ALA A 1 271 ? -34.281 -37.344 -21.969 1 93.25 271 ALA A O 1
ATOM 2132 N N . ALA A 1 272 ? -34.781 -38.5 -23.812 1 94.5 272 ALA A N 1
ATOM 2133 C CA . ALA A 1 272 ? -33.375 -38.781 -24.156 1 94.5 272 ALA A CA 1
ATOM 2134 C C . ALA A 1 272 ? -32.625 -37.5 -24.484 1 94.5 272 ALA A C 1
ATOM 2136 O O . ALA A 1 272 ? -31.484 -37.344 -24.062 1 94.5 272 ALA A O 1
ATOM 2137 N N . LYS A 1 273 ? -33.25 -36.625 -25.25 1 95.06 273 LYS A N 1
ATOM 2138 C CA . LYS A 1 273 ? -32.625 -35.375 -25.625 1 95.06 273 LYS A CA 1
ATOM 2139 C C . LYS A 1 273 ? -32.344 -34.5 -24.391 1 95.06 273 LYS A C 1
ATOM 2141 O O . LYS A 1 273 ? -31.281 -33.906 -24.297 1 95.06 273 LYS A O 1
ATOM 2146 N N . GLN A 1 274 ? -33.312 -34.531 -23.516 1 94.94 274 GLN A N 1
ATOM 2147 C CA . GLN A 1 274 ? -33.156 -33.75 -22.281 1 94.94 274 GLN A CA 1
ATOM 2148 C C . GLN A 1 274 ? -31.984 -34.281 -21.453 1 94.94 274 GLN A C 1
ATOM 2150 O O . GLN A 1 274 ? -31.203 -33.5 -20.906 1 94.94 274 GLN A O 1
ATOM 2155 N N . MET A 1 275 ? -31.828 -35.562 -21.359 1 95.69 275 MET A N 1
ATOM 2156 C CA . MET A 1 275 ? -30.75 -36.156 -20.594 1 95.69 275 MET A CA 1
ATOM 2157 C C . MET A 1 275 ? -29.406 -35.906 -21.266 1 95.69 275 MET A C 1
ATOM 2159 O O . MET A 1 275 ? -28.406 -35.688 -20.578 1 95.69 275 MET A O 1
ATOM 2163 N N . ARG A 1 276 ? -29.344 -35.906 -22.609 1 95.62 276 ARG A N 1
ATOM 2164 C CA . ARG A 1 276 ? -28.125 -35.594 -23.328 1 95.62 276 ARG A CA 1
ATOM 2165 C C . ARG A 1 276 ? -27.656 -34.156 -23.031 1 95.62 276 ARG A C 1
ATOM 2167 O O . ARG A 1 276 ? -26.469 -33.938 -22.781 1 95.62 276 ARG A O 1
ATOM 2174 N N . VAL A 1 277 ? -28.609 -33.25 -23.078 1 96.06 277 VAL A N 1
ATOM 2175 C CA . VAL A 1 277 ? -28.312 -31.859 -22.797 1 96.06 277 VAL A CA 1
ATOM 2176 C C . VAL A 1 277 ? -27.797 -31.719 -21.375 1 96.06 277 VAL A C 1
ATOM 2178 O O . VAL A 1 277 ? -26.828 -31.016 -21.109 1 96.06 277 VAL A O 1
ATOM 2181 N N . ALA A 1 278 ? -28.438 -32.406 -20.438 1 96.56 278 ALA A N 1
ATOM 2182 C CA . ALA A 1 278 ? -28.031 -32.375 -19.047 1 96.56 278 ALA A CA 1
ATOM 2183 C C . ALA A 1 278 ? -26.609 -32.906 -18.875 1 96.56 278 ALA A C 1
ATOM 2185 O O . ALA A 1 278 ? -25.781 -32.312 -18.172 1 96.56 278 ALA A O 1
ATOM 2186 N N . ALA A 1 279 ? -26.328 -33.969 -19.531 1 96.62 279 ALA A N 1
ATOM 2187 C CA . ALA A 1 279 ? -25 -34.562 -19.469 1 96.62 279 ALA A CA 1
ATOM 2188 C C . ALA A 1 279 ? -23.938 -33.625 -20.062 1 96.62 279 ALA A C 1
ATOM 2190 O O . ALA A 1 279 ? -22.875 -33.438 -19.469 1 96.62 279 ALA A O 1
ATOM 2191 N N . GLY A 1 280 ? -24.234 -33.094 -21.219 1 96.88 280 GLY A N 1
ATOM 2192 C CA . GLY A 1 280 ? -23.328 -32.125 -21.828 1 96.88 280 GLY A CA 1
ATOM 2193 C C . GLY A 1 280 ? -23.062 -30.906 -20.953 1 96.88 280 GLY A C 1
ATOM 2194 O O . GLY A 1 280 ? -21.922 -30.453 -20.859 1 96.88 280 GLY A O 1
ATOM 2195 N N . LEU A 1 281 ? -24.109 -30.406 -20.375 1 97.56 281 LEU A N 1
ATOM 2196 C CA . LEU A 1 281 ? -23.984 -29.25 -19.484 1 97.56 281 LEU A CA 1
ATOM 2197 C C . LEU A 1 281 ? -23.125 -29.578 -18.281 1 97.56 281 LEU A C 1
ATOM 2199 O O . LEU A 1 281 ? -22.344 -28.75 -17.828 1 97.56 281 LEU A O 1
ATOM 2203 N N . ARG A 1 282 ? -23.266 -30.734 -17.75 1 97.56 282 ARG A N 1
ATOM 2204 C CA . ARG A 1 282 ? -22.469 -31.156 -16.594 1 97.56 282 ARG A CA 1
ATOM 2205 C C . ARG A 1 282 ? -21 -31.234 -16.969 1 97.56 282 ARG A C 1
ATOM 2207 O O . ARG A 1 282 ? -20.141 -30.734 -16.219 1 97.56 282 ARG A O 1
ATOM 2214 N N . ILE A 1 283 ? -20.703 -31.859 -18.047 1 98.12 283 ILE A N 1
ATOM 2215 C CA . ILE A 1 283 ? -19.328 -31.969 -18.516 1 98.12 283 ILE A CA 1
ATOM 2216 C C . ILE A 1 283 ? -18.75 -30.578 -18.734 1 98.12 283 ILE A C 1
ATOM 2218 O O . ILE A 1 283 ? -17.625 -30.297 -18.312 1 98.12 283 ILE A O 1
ATOM 2222 N N . TYR A 1 284 ? -19.531 -29.75 -19.375 1 98.44 284 TYR A N 1
ATOM 2223 C CA . TYR A 1 284 ? -19.094 -28.391 -19.672 1 98.44 284 TYR A CA 1
ATOM 2224 C C . TYR A 1 284 ? -18.891 -27.578 -18.406 1 98.44 284 TYR A C 1
ATOM 2226 O O . TYR A 1 284 ? -17.891 -26.859 -18.281 1 98.44 284 TYR A O 1
ATOM 2234 N N . SER A 1 285 ? -19.828 -27.656 -17.5 1 98.12 285 SER A N 1
ATOM 2235 C CA . SER A 1 285 ? -19.719 -26.891 -16.266 1 98.12 285 SER A CA 1
ATOM 2236 C C . SER A 1 285 ? -18.5 -27.297 -15.461 1 98.12 285 SER A C 1
ATOM 2238 O O . SER A 1 285 ? -17.828 -26.453 -14.867 1 98.12 285 SER A O 1
ATOM 2240 N N . MET A 1 286 ? -18.172 -28.609 -15.477 1 97.5 286 MET A N 1
ATOM 2241 C CA . MET A 1 286 ? -16.969 -29.078 -14.789 1 97.5 286 MET A CA 1
ATOM 2242 C C . MET A 1 286 ? -15.711 -28.547 -15.453 1 97.5 286 MET A C 1
ATOM 2244 O O . MET A 1 286 ? -14.773 -28.141 -14.773 1 97.5 286 MET A O 1
ATOM 2248 N N . ALA A 1 287 ? -15.719 -28.578 -16.75 1 98.06 287 ALA A N 1
ATOM 2249 C CA . ALA A 1 287 ? -14.578 -28.047 -17.484 1 98.06 287 ALA A CA 1
ATOM 2250 C C . ALA A 1 287 ? -14.398 -26.562 -17.219 1 98.06 287 ALA A C 1
ATOM 2252 O O . ALA A 1 287 ? -13.266 -26.094 -17.031 1 98.06 287 ALA A O 1
ATOM 2253 N N . LEU A 1 288 ? -15.5 -25.797 -17.172 1 98.31 288 LEU A N 1
ATOM 2254 C CA . LEU A 1 288 ? -15.43 -24.359 -16.859 1 98.31 288 LEU A CA 1
ATOM 2255 C C . LEU A 1 288 ? -14.859 -24.141 -15.461 1 98.31 288 LEU A C 1
ATOM 2257 O O . LEU A 1 288 ? -14.07 -23.219 -15.25 1 98.31 288 LEU A O 1
ATOM 2261 N N . THR A 1 289 ? -15.266 -24.938 -14.555 1 96.75 289 THR A N 1
ATOM 2262 C CA . THR A 1 289 ? -14.797 -24.812 -13.18 1 96.75 289 THR A CA 1
ATOM 2263 C C . THR A 1 289 ? -13.297 -25.062 -13.094 1 96.75 289 THR A C 1
ATOM 2265 O O . THR A 1 289 ? -12.586 -24.391 -12.336 1 96.75 289 THR A O 1
ATOM 2268 N N . ASP A 1 290 ? -12.844 -25.938 -13.898 1 94.94 290 ASP A N 1
ATOM 2269 C CA . ASP A 1 290 ? -11.43 -26.297 -13.875 1 94.94 290 ASP A CA 1
ATOM 2270 C C . ASP A 1 290 ? -10.578 -25.219 -14.523 1 94.94 290 ASP A C 1
ATOM 2272 O O . ASP A 1 290 ? -9.438 -24.984 -14.109 1 94.94 290 ASP A O 1
ATOM 2276 N N . HIS A 1 291 ? -11.195 -24.531 -15.484 1 96.38 291 HIS A N 1
ATOM 2277 C CA . HIS A 1 291 ? -10.289 -23.734 -16.297 1 96.38 291 HIS A CA 1
ATOM 2278 C C . HIS A 1 291 ? -10.719 -22.266 -16.328 1 96.38 291 HIS A C 1
ATOM 2280 O O . HIS A 1 291 ? -9.891 -21.375 -16.5 1 96.38 291 HIS A O 1
ATOM 2286 N N . VAL A 1 292 ? -11.984 -22.031 -16.172 1 97.38 292 VAL A N 1
ATOM 2287 C CA . VAL A 1 292 ? -12.469 -20.672 -16.422 1 97.38 292 VAL A CA 1
ATOM 2288 C C . VAL A 1 292 ? -12.789 -19.984 -15.102 1 97.38 292 VAL A C 1
ATOM 2290 O O . VAL A 1 292 ? -12.344 -18.859 -14.859 1 97.38 292 VAL A O 1
ATOM 2293 N N . PHE A 1 293 ? -13.461 -20.641 -14.188 1 97 293 PHE A N 1
ATOM 2294 C CA . PHE A 1 293 ? -13.875 -20.031 -12.93 1 97 293 PHE A CA 1
ATOM 2295 C C . PHE A 1 293 ? -12.711 -19.984 -11.938 1 97 293 PHE A C 1
ATOM 2297 O O . PHE A 1 293 ? -12.758 -20.625 -10.891 1 97 293 PHE A O 1
ATOM 2304 N N . ARG A 1 294 ? -11.734 -19.156 -12.344 1 95.19 294 ARG A N 1
ATOM 2305 C CA . ARG A 1 294 ? -10.516 -19.016 -11.562 1 95.19 294 ARG A CA 1
ATOM 2306 C C . ARG A 1 294 ? -10.352 -17.594 -11.047 1 95.19 294 ARG A C 1
ATOM 2308 O O . ARG A 1 294 ? -10.938 -16.656 -11.594 1 95.19 294 ARG A O 1
ATOM 2315 N N . SER A 1 295 ? -9.508 -17.469 -10.023 1 94.88 295 SER A N 1
ATOM 2316 C CA . SER A 1 295 ? -9.281 -16.156 -9.438 1 94.88 295 SER A CA 1
ATOM 2317 C C . SER A 1 295 ? -8.469 -15.266 -10.367 1 94.88 295 SER A C 1
ATOM 2319 O O . SER A 1 295 ? -8.641 -14.039 -10.375 1 94.88 295 SER A O 1
ATOM 2321 N N . THR A 1 296 ? -7.508 -15.852 -11.062 1 94.06 296 THR A N 1
ATOM 2322 C CA . THR A 1 296 ? -6.699 -15.164 -12.062 1 94.06 296 THR A CA 1
ATOM 2323 C C . THR A 1 296 ? -6.344 -16.109 -13.211 1 94.06 296 THR A C 1
ATOM 2325 O O . THR A 1 296 ? -6.531 -17.328 -13.102 1 94.06 296 THR A O 1
ATOM 2328 N N . TYR A 1 297 ? -5.91 -15.547 -14.273 1 94.25 297 TYR A N 1
ATOM 2329 C CA . TYR A 1 297 ? -5.453 -16.344 -15.406 1 94.25 297 TYR A CA 1
ATOM 2330 C C . TYR A 1 297 ? -3.949 -16.188 -15.609 1 94.25 297 TYR A C 1
ATOM 2332 O O . TYR A 1 297 ? -3.459 -16.234 -16.734 1 94.25 297 TYR A O 1
ATOM 2340 N N . LEU A 1 298 ? -3.307 -15.883 -14.562 1 91.81 298 LEU A N 1
ATOM 2341 C CA . LEU A 1 298 ? -1.878 -15.609 -14.648 1 91.81 298 LEU A CA 1
ATOM 2342 C C . LEU A 1 298 ? -1.091 -16.875 -14.945 1 91.81 298 LEU A C 1
ATOM 2344 O O . LEU A 1 298 ? -0.148 -16.859 -15.742 1 91.81 298 LEU A O 1
ATOM 2348 N N . THR A 1 299 ? -1.484 -17.969 -14.227 1 88.06 299 THR A N 1
ATOM 2349 C CA . THR A 1 299 ? -0.782 -19.234 -14.406 1 88.06 299 THR A CA 1
ATOM 2350 C C . THR A 1 299 ? -1.729 -20.312 -14.938 1 88.06 299 THR A C 1
ATOM 2352 O O . THR A 1 299 ? -2.949 -20.172 -14.836 1 88.06 299 THR A O 1
ATOM 2355 N N . GLN A 1 300 ? -1.141 -21.344 -15.453 1 81.44 300 GLN A N 1
ATOM 2356 C CA . GLN A 1 300 ? -1.94 -22.422 -16.016 1 81.44 300 GLN A CA 1
ATOM 2357 C C . GLN A 1 300 ? -2.229 -23.484 -14.969 1 81.44 300 GLN A C 1
ATOM 2359 O O . GLN A 1 300 ? -3.275 -24.141 -15.008 1 81.44 300 GLN A O 1
ATOM 2364 N N . ASN A 1 301 ? -1.338 -23.531 -14.102 1 77.94 301 ASN A N 1
ATOM 2365 C CA . ASN A 1 301 ? -1.521 -24.547 -13.078 1 77.94 301 ASN A CA 1
ATOM 2366 C C . ASN A 1 301 ? -2.449 -24.078 -11.969 1 77.94 301 ASN A C 1
ATOM 2368 O O . ASN A 1 301 ? -2.611 -22.875 -11.766 1 77.94 301 ASN A O 1
ATOM 2372 N N . SER A 1 302 ? -3.02 -25.047 -11.273 1 78.62 302 SER A N 1
ATOM 2373 C CA . SER A 1 302 ? -4.039 -24.734 -10.281 1 78.62 302 SER A CA 1
ATOM 2374 C C . SER A 1 302 ? -3.42 -24.531 -8.898 1 78.62 302 SER A C 1
ATOM 2376 O O . SER A 1 302 ? -4.121 -24.203 -7.941 1 78.62 302 SER A O 1
ATOM 2378 N N . ASP A 1 303 ? -2.205 -24.672 -8.836 1 82.56 303 ASP A N 1
ATOM 2379 C CA . ASP A 1 303 ? -1.555 -24.609 -7.527 1 82.56 303 ASP A CA 1
ATOM 2380 C C . ASP A 1 303 ? -1.829 -23.281 -6.836 1 82.56 303 ASP A C 1
ATOM 2382 O O . ASP A 1 303 ? -2.119 -23.25 -5.637 1 82.56 303 ASP A O 1
ATOM 2386 N N . PHE A 1 304 ? -1.797 -22.312 -7.582 1 86.81 304 PHE A N 1
ATOM 2387 C CA . PHE A 1 304 ? -1.945 -21 -6.969 1 86.81 304 PHE A CA 1
ATOM 2388 C C . PHE A 1 304 ? -3.389 -20.766 -6.547 1 86.81 304 PHE A C 1
ATOM 2390 O O . PHE A 1 304 ? -3.646 -20.062 -5.562 1 86.81 304 PHE A O 1
ATOM 2397 N N . GLU A 1 305 ? -4.312 -21.391 -7.266 1 90.06 305 GLU A N 1
ATOM 2398 C CA . GLU A 1 305 ? -5.719 -21.297 -6.883 1 90.06 305 GLU A CA 1
ATOM 2399 C C . GLU A 1 305 ? -5.957 -21.891 -5.5 1 90.06 305 GLU A C 1
ATOM 2401 O O . GLU A 1 305 ? -6.73 -21.359 -4.707 1 90.06 305 GLU A O 1
ATOM 2406 N N . ASP A 1 306 ? -5.273 -22.953 -5.258 1 90.31 306 ASP A N 1
ATOM 2407 C CA . ASP A 1 306 ? -5.391 -23.594 -3.955 1 90.31 306 ASP A CA 1
ATOM 2408 C C . ASP A 1 306 ? -4.828 -22.703 -2.85 1 90.31 306 ASP A C 1
ATOM 2410 O O . ASP A 1 306 ? -5.395 -22.625 -1.758 1 90.31 306 ASP A O 1
ATOM 2414 N N . VAL A 1 307 ? -3.766 -22.047 -3.156 1 92.19 307 VAL A N 1
ATOM 2415 C CA . VAL A 1 307 ? -3.145 -21.141 -2.197 1 92.19 307 VAL A CA 1
ATOM 2416 C C . VAL A 1 307 ? -4.109 -20.016 -1.856 1 92.19 307 VAL A C 1
ATOM 2418 O O . VAL A 1 307 ? -4.297 -19.688 -0.684 1 92.19 307 VAL A O 1
ATOM 2421 N N . LEU A 1 308 ? -4.711 -19.469 -2.854 1 93.06 308 LEU A N 1
ATOM 2422 C CA . LEU A 1 308 ? -5.633 -18.359 -2.643 1 93.06 308 LEU A CA 1
ATOM 2423 C C . LEU A 1 308 ? -6.859 -18.812 -1.859 1 93.06 308 LEU A C 1
ATOM 2425 O O . LEU A 1 308 ? -7.352 -18.078 -0.996 1 93.06 308 LEU A O 1
ATOM 2429 N N . ARG A 1 309 ? -7.332 -20 -2.111 1 91.5 309 ARG A N 1
ATOM 2430 C CA . ARG A 1 309 ? -8.484 -20.531 -1.388 1 91.5 309 ARG A CA 1
ATOM 2431 C C . ARG A 1 309 ? -8.172 -20.672 0.098 1 91.5 309 ARG A C 1
ATOM 2433 O O . ARG A 1 309 ? -8.984 -20.312 0.948 1 91.5 309 ARG A O 1
ATOM 2440 N N . ASP A 1 310 ? -7.055 -21.219 0.322 1 92.56 310 ASP A N 1
ATOM 2441 C CA . ASP A 1 310 ? -6.633 -21.391 1.711 1 92.56 310 ASP A CA 1
ATOM 2442 C C . ASP A 1 310 ? -6.473 -20.031 2.395 1 92.56 310 ASP A C 1
ATOM 2444 O O . ASP A 1 310 ? -6.883 -19.859 3.545 1 92.56 310 ASP A O 1
ATOM 2448 N N . LEU A 1 311 ? -5.887 -19.141 1.681 1 93.44 311 LEU A N 1
ATOM 2449 C CA . LEU A 1 311 ? -5.652 -17.812 2.229 1 93.44 311 LEU A CA 1
ATOM 2450 C C . LEU A 1 311 ? -6.973 -17.109 2.521 1 93.44 311 LEU A C 1
ATOM 2452 O O . LEU A 1 311 ? -7.086 -16.375 3.51 1 93.44 311 LEU A O 1
ATOM 2456 N N . GLU A 1 312 ? -7.906 -17.312 1.698 1 92.31 312 GLU A N 1
ATOM 2457 C CA . GLU A 1 312 ? -9.227 -16.734 1.893 1 92.31 312 GLU A CA 1
ATOM 2458 C C . GLU A 1 312 ? -9.836 -17.172 3.221 1 92.31 312 GLU A C 1
ATOM 2460 O O . GLU A 1 312 ? -10.453 -16.359 3.926 1 92.31 312 GLU A O 1
ATOM 2465 N N . THR A 1 313 ? -9.711 -18.391 3.475 1 88.69 313 THR A N 1
ATOM 2466 C CA . THR A 1 313 ? -10.242 -18.953 4.711 1 88.69 313 THR A CA 1
ATOM 2467 C C . THR A 1 313 ? -9.5 -18.391 5.922 1 88.69 313 THR A C 1
ATOM 2469 O O . THR A 1 313 ? -10.117 -18.094 6.949 1 88.69 313 THR A O 1
ATOM 2472 N N . GLU A 1 314 ? -8.211 -18.188 5.793 1 90.44 314 GLU A N 1
ATOM 2473 C CA . GLU A 1 314 ? -7.375 -17.719 6.895 1 90.44 314 GLU A CA 1
ATOM 2474 C C . GLU A 1 314 ? -7.484 -16.203 7.07 1 90.44 314 GLU A C 1
ATOM 2476 O O . GLU A 1 314 ? -7.594 -15.711 8.195 1 90.44 314 GLU A O 1
ATOM 2481 N N . ASP A 1 315 ? -7.43 -15.523 6.023 1 91.94 315 ASP A N 1
ATOM 2482 C CA . ASP A 1 315 ? -7.422 -14.062 6.004 1 91.94 315 ASP A CA 1
ATOM 2483 C C . ASP A 1 315 ? -8.008 -13.523 4.703 1 91.94 315 ASP A C 1
ATOM 2485 O O . ASP A 1 315 ? -7.273 -13.227 3.758 1 91.94 315 ASP A O 1
ATOM 2489 N N . PRO A 1 316 ? -9.312 -13.289 4.684 1 91.62 316 PRO A N 1
ATOM 2490 C CA . PRO A 1 316 ? -9.984 -12.875 3.451 1 91.62 316 PRO A CA 1
ATOM 2491 C C . PRO A 1 316 ? -9.43 -11.57 2.881 1 91.62 316 PRO A C 1
ATOM 2493 O O . PRO A 1 316 ? -9.344 -11.414 1.661 1 91.62 316 PRO A O 1
ATOM 2496 N N . MET A 1 317 ? -9.047 -10.672 3.734 1 92.19 317 MET A N 1
ATOM 2497 C CA . MET A 1 317 ? -8.516 -9.406 3.254 1 92.19 317 MET A CA 1
ATOM 2498 C C . MET A 1 317 ? -7.156 -9.602 2.59 1 92.19 317 MET A C 1
ATOM 2500 O O . MET A 1 317 ? -6.863 -8.977 1.571 1 92.19 317 MET A O 1
ATOM 2504 N N . HIS A 1 318 ? -6.379 -10.445 3.141 1 94 318 HIS A N 1
ATOM 2505 C CA . HIS A 1 318 ? -5.074 -10.758 2.566 1 94 318 HIS A CA 1
ATOM 2506 C C . HIS A 1 318 ? -5.219 -11.438 1.209 1 94 318 HIS A C 1
ATOM 2508 O O . HIS A 1 318 ? -4.449 -11.164 0.286 1 94 318 HIS A O 1
ATOM 2514 N N . GLU A 1 319 ? -6.164 -12.312 1.116 1 95.56 319 GLU A N 1
ATOM 2515 C CA . GLU A 1 319 ? -6.434 -12.969 -0.162 1 95.56 319 GLU A CA 1
ATOM 2516 C C . GLU A 1 319 ? -6.844 -11.953 -1.225 1 95.56 319 GLU A C 1
ATOM 2518 O O . GLU A 1 319 ? -6.336 -11.977 -2.348 1 95.56 319 GLU A O 1
ATOM 2523 N N . ALA A 1 320 ? -7.766 -11.062 -0.84 1 94.56 320 ALA A N 1
ATOM 2524 C CA . ALA A 1 320 ? -8.234 -10.039 -1.778 1 94.56 320 ALA A CA 1
ATOM 2525 C C . ALA A 1 320 ? -7.078 -9.164 -2.25 1 94.56 320 ALA A C 1
ATOM 2527 O O . ALA A 1 320 ? -6.977 -8.844 -3.438 1 94.56 320 ALA A O 1
ATOM 2528 N N . PHE A 1 321 ? -6.262 -8.797 -1.389 1 95.06 321 PHE A N 1
ATOM 2529 C CA . PHE A 1 321 ? -5.109 -7.973 -1.734 1 95.06 321 PHE A CA 1
ATOM 2530 C C . PHE A 1 321 ? -4.184 -8.719 -2.689 1 95.06 321 PHE A C 1
ATOM 2532 O O . PHE A 1 321 ? -3.75 -8.164 -3.701 1 95.06 321 PHE A O 1
ATOM 2539 N N . THR A 1 322 ? -3.879 -9.977 -2.377 1 95.94 322 THR A N 1
ATOM 2540 C CA . THR A 1 322 ? -3.01 -10.797 -3.213 1 95.94 322 THR A CA 1
ATOM 2541 C C . THR A 1 322 ? -3.594 -10.953 -4.613 1 95.94 322 THR A C 1
ATOM 2543 O O . THR A 1 322 ? -2.889 -10.773 -5.609 1 95.94 322 THR A O 1
ATOM 2546 N N . ARG A 1 323 ? -4.82 -11.273 -4.629 1 95.62 323 ARG A N 1
ATOM 2547 C CA . ARG A 1 323 ? -5.488 -11.406 -5.918 1 95.62 323 ARG A CA 1
ATOM 2548 C C . ARG A 1 323 ? -5.41 -10.109 -6.719 1 95.62 323 ARG A C 1
ATOM 2550 O O . ARG A 1 323 ? -5.145 -10.133 -7.922 1 95.62 323 ARG A O 1
ATOM 2557 N N . ALA A 1 324 ? -5.625 -8.977 -6.059 1 96 324 ALA A N 1
ATOM 2558 C CA . ALA A 1 324 ? -5.535 -7.676 -6.723 1 96 324 ALA A CA 1
ATOM 2559 C C . ALA A 1 324 ? -4.156 -7.469 -7.34 1 96 324 ALA A C 1
ATOM 2561 O O . ALA A 1 324 ? -4.039 -6.934 -8.445 1 96 324 ALA A O 1
ATOM 2562 N N . VAL A 1 325 ? -3.152 -7.887 -6.645 1 95.75 325 VAL A N 1
ATOM 2563 C CA . VAL A 1 325 ? -1.779 -7.77 -7.125 1 95.75 325 VAL A CA 1
ATOM 2564 C C . VAL A 1 325 ? -1.582 -8.656 -8.352 1 95.75 325 VAL A C 1
ATOM 2566 O O . VAL A 1 325 ? -1.034 -8.219 -9.367 1 95.75 325 VAL A O 1
ATOM 2569 N N . LEU A 1 326 ? -2.016 -9.867 -8.273 1 95.38 326 LEU A N 1
ATOM 2570 C CA . LEU A 1 326 ? -1.831 -10.836 -9.344 1 95.38 326 LEU A CA 1
ATOM 2571 C C . LEU A 1 326 ? -2.582 -10.406 -10.602 1 95.38 326 LEU A C 1
ATOM 2573 O O . LEU A 1 326 ? -2.08 -10.57 -11.719 1 95.38 326 LEU A O 1
ATOM 2577 N N . LEU A 1 327 ? -3.736 -9.828 -10.391 1 95.81 327 LEU A N 1
ATOM 2578 C CA . LEU A 1 327 ? -4.562 -9.414 -11.516 1 95.81 327 LEU A CA 1
ATOM 2579 C C . LEU A 1 327 ? -3.902 -8.273 -12.281 1 95.81 327 LEU A C 1
ATOM 2581 O O . LEU A 1 327 ? -4.148 -8.094 -13.477 1 95.81 327 LEU A O 1
ATOM 2585 N N . LYS A 1 328 ? -3.059 -7.543 -11.641 1 95.75 328 LYS A N 1
ATOM 2586 C CA . LYS A 1 328 ? -2.387 -6.398 -12.258 1 95.75 328 LYS A CA 1
ATOM 2587 C C . LYS A 1 328 ? -1.214 -6.852 -13.117 1 95.75 328 LYS A C 1
ATOM 2589 O O . LYS A 1 328 ? -0.781 -6.125 -14.016 1 95.75 328 LYS A O 1
ATOM 2594 N N . ILE A 1 329 ? -0.787 -8.047 -12.93 1 95.06 329 ILE A N 1
ATOM 2595 C CA . ILE A 1 329 ? 0.443 -8.523 -13.555 1 95.06 329 ILE A CA 1
ATOM 2596 C C . ILE A 1 329 ? 0.174 -8.891 -15.016 1 95.06 329 ILE A C 1
ATOM 2598 O O . ILE A 1 329 ? -0.723 -9.688 -15.305 1 95.06 329 ILE A O 1
ATOM 2602 N N . GLN A 1 330 ? 0.869 -8.297 -15.906 1 93.25 330 GLN A N 1
ATOM 2603 C CA . GLN A 1 330 ? 0.951 -8.656 -17.312 1 93.25 330 GLN A CA 1
ATOM 2604 C C . GLN A 1 330 ? -0.432 -8.945 -17.891 1 93.25 330 GLN A C 1
ATOM 2606 O O . GLN A 1 330 ? -0.73 -10.086 -18.266 1 93.25 330 GLN A O 1
ATOM 2611 N N . PRO A 1 331 ? -1.207 -7.98 -18.156 1 92.56 331 PRO A N 1
ATOM 2612 C CA . PRO A 1 331 ? -2.555 -8.148 -18.703 1 92.56 331 PRO A CA 1
ATOM 2613 C C . PRO A 1 331 ? -2.561 -8.891 -20.047 1 92.56 331 PRO A C 1
ATOM 2615 O O . PRO A 1 331 ? -3.477 -9.672 -20.312 1 92.56 331 PRO A O 1
ATOM 2618 N N . ALA A 1 332 ? -1.544 -8.711 -20.844 1 93.88 332 ALA A N 1
ATOM 2619 C CA . ALA A 1 332 ? -1.469 -9.391 -22.141 1 93.88 332 ALA A CA 1
ATOM 2620 C C . ALA A 1 332 ? -1.284 -10.891 -21.953 1 93.88 332 ALA A C 1
ATOM 2622 O O . ALA A 1 332 ? -1.889 -11.688 -22.688 1 93.88 332 ALA A O 1
ATOM 2623 N N . ARG A 1 333 ? -0.437 -11.242 -21.047 1 93.25 333 ARG A N 1
ATOM 2624 C CA . ARG A 1 333 ? -0.241 -12.648 -20.734 1 93.25 333 ARG A CA 1
ATOM 2625 C C . ARG A 1 333 ? -1.541 -13.289 -20.25 1 93.25 333 ARG A C 1
ATOM 2627 O O . ARG A 1 333 ? -1.872 -14.406 -20.656 1 93.25 333 ARG A O 1
ATOM 2634 N N . GLN A 1 334 ? -2.244 -12.617 -19.438 1 94.44 334 GLN A N 1
ATOM 2635 C CA . GLN A 1 334 ? -3.494 -13.148 -18.906 1 94.44 334 GLN A CA 1
ATOM 2636 C C . GLN A 1 334 ? -4.539 -13.305 -20 1 94.44 334 GLN A C 1
ATOM 2638 O O . GLN A 1 334 ? -5.324 -14.25 -19.984 1 94.44 334 GLN A O 1
ATOM 2643 N N . ALA A 1 335 ? -4.531 -12.398 -20.953 1 95.56 335 ALA A N 1
ATOM 2644 C CA . ALA A 1 335 ? -5.445 -12.508 -22.094 1 95.56 335 ALA A CA 1
ATOM 2645 C C . ALA A 1 335 ? -5.133 -13.75 -22.922 1 95.56 335 ALA A C 1
ATOM 2647 O O . ALA A 1 335 ? -6.043 -14.477 -23.328 1 95.56 335 ALA A O 1
ATOM 2648 N N . ARG A 1 336 ? -3.854 -13.969 -23.094 1 95.56 336 ARG A N 1
ATOM 2649 C CA . ARG A 1 336 ? -3.443 -15.164 -23.844 1 95.56 336 ARG A CA 1
ATOM 2650 C C . ARG A 1 336 ? -3.818 -16.438 -23.078 1 95.56 336 ARG A C 1
ATOM 2652 O O . ARG A 1 336 ? -4.27 -17.406 -23.688 1 95.56 336 ARG A O 1
ATOM 2659 N N . ASN A 1 337 ? -3.564 -16.359 -21.844 1 94.56 337 ASN A N 1
ATOM 2660 C CA . ASN A 1 337 ? -3.902 -17.516 -21.031 1 94.56 337 ASN A CA 1
ATOM 2661 C C . ASN A 1 337 ? -5.406 -17.781 -21.016 1 94.56 337 ASN A C 1
ATOM 2663 O O . ASN A 1 337 ? -5.836 -18.938 -20.938 1 94.56 337 ASN A O 1
ATOM 2667 N N . ARG A 1 338 ? -6.215 -16.734 -21.062 1 95.56 338 ARG A N 1
ATOM 2668 C CA . ARG A 1 338 ? -7.664 -16.891 -21.172 1 95.56 338 ARG A CA 1
ATOM 2669 C C . ARG A 1 338 ? -8.047 -17.641 -22.438 1 95.56 338 ARG A C 1
ATOM 2671 O O . ARG A 1 338 ? -8.898 -18.531 -22.391 1 95.56 338 ARG A O 1
ATOM 2678 N N . GLU A 1 339 ? -7.41 -17.297 -23.453 1 97.19 339 GLU A N 1
ATOM 2679 C CA . GLU A 1 339 ? -7.668 -17.969 -24.719 1 97.19 339 GLU A CA 1
ATOM 2680 C C . GLU A 1 339 ? -7.246 -19.438 -24.656 1 97.19 339 GLU A C 1
ATOM 2682 O O . GLU A 1 339 ? -7.961 -20.312 -25.125 1 97.19 339 GLU A O 1
ATOM 2687 N N . ALA A 1 340 ? -6.098 -19.625 -24.078 1 97 340 ALA A N 1
ATOM 2688 C CA . ALA A 1 340 ? -5.613 -20.984 -23.938 1 97 340 ALA A CA 1
ATOM 2689 C C . ALA A 1 340 ? -6.562 -21.828 -23.078 1 97 340 ALA A C 1
ATOM 2691 O O . ALA A 1 340 ? -6.797 -23 -23.375 1 97 340 ALA A O 1
ATOM 2692 N N . ARG A 1 341 ? -7.102 -21.25 -22.094 1 96.75 341 ARG A N 1
ATOM 2693 C CA . ARG A 1 341 ? -8.016 -21.953 -21.203 1 96.75 341 ARG A CA 1
ATOM 2694 C C . ARG A 1 341 ? -9.336 -22.25 -21.906 1 96.75 341 ARG A C 1
ATOM 2696 O O . ARG A 1 341 ? -9.914 -23.328 -21.719 1 96.75 341 ARG A O 1
ATOM 2703 N N . ALA A 1 342 ? -9.805 -21.25 -22.609 1 97.94 342 ALA A N 1
ATOM 2704 C CA . ALA A 1 342 ? -11.016 -21.484 -23.391 1 97.94 342 ALA A CA 1
ATOM 2705 C C . ALA A 1 342 ? -10.812 -22.656 -24.359 1 97.94 342 ALA A C 1
ATOM 2707 O O . ALA A 1 342 ? -11.719 -23.469 -24.547 1 97.94 342 ALA A O 1
ATOM 2708 N N . LYS A 1 343 ? -9.656 -22.688 -24.891 1 97.94 343 LYS A N 1
ATOM 2709 C CA . LYS A 1 343 ? -9.336 -23.781 -25.812 1 97.94 343 LYS A CA 1
ATOM 2710 C C . LYS A 1 343 ? -9.289 -25.109 -25.062 1 97.94 343 LYS A C 1
ATOM 2712 O O . LYS A 1 343 ? -9.75 -26.125 -25.594 1 97.94 343 LYS A O 1
ATOM 2717 N N . MET A 1 344 ? -8.727 -25.078 -23.906 1 97.44 344 MET A N 1
ATOM 2718 C CA . MET A 1 344 ? -8.664 -26.297 -23.109 1 97.44 344 MET A CA 1
ATOM 2719 C C . MET A 1 344 ? -10.062 -26.828 -22.781 1 97.44 344 MET A C 1
ATOM 2721 O O . MET A 1 344 ? -10.312 -28.031 -22.859 1 97.44 344 MET A O 1
ATOM 2725 N N . VAL A 1 345 ? -10.922 -25.938 -22.453 1 98.19 345 VAL A N 1
ATOM 2726 C CA . VAL A 1 345 ? -12.305 -26.312 -22.203 1 98.19 345 VAL A CA 1
ATOM 2727 C C . VAL A 1 345 ? -12.914 -26.922 -23.453 1 98.19 345 VAL A C 1
ATOM 2729 O O . VAL A 1 345 ? -13.539 -28 -23.406 1 98.19 345 VAL A O 1
ATOM 2732 N N . ALA A 1 346 ? -12.75 -26.266 -24.594 1 98.5 346 ALA A N 1
ATOM 2733 C CA . ALA A 1 346 ? -13.312 -26.719 -25.859 1 98.5 346 ALA A CA 1
ATOM 2734 C C . ALA A 1 346 ? -12.797 -28.109 -26.203 1 98.5 346 ALA A C 1
ATOM 2736 O O . ALA A 1 346 ? -13.57 -28.984 -26.641 1 98.5 346 ALA A O 1
ATOM 2737 N N . ASP A 1 347 ? -11.523 -28.328 -25.969 1 98 347 ASP A N 1
ATOM 2738 C CA . ASP A 1 347 ? -10.922 -29.625 -26.281 1 98 347 ASP A CA 1
ATOM 2739 C C . ASP A 1 347 ? -11.477 -30.719 -25.359 1 98 347 ASP A C 1
ATOM 2741 O O . ASP A 1 347 ? -11.859 -31.797 -25.828 1 98 347 ASP A O 1
ATOM 2745 N N . GLN A 1 348 ? -11.516 -30.391 -24.109 1 97.56 348 GLN A N 1
ATOM 2746 C CA . GLN A 1 348 ? -11.984 -31.359 -23.125 1 97.56 348 GLN A CA 1
ATOM 2747 C C . GLN A 1 348 ? -13.438 -31.75 -23.375 1 97.56 348 GLN A C 1
ATOM 2749 O O . GLN A 1 348 ? -13.781 -32.938 -23.328 1 97.56 348 GLN A O 1
ATOM 2754 N N . VAL A 1 349 ? -14.25 -30.797 -23.656 1 98 349 VAL A N 1
ATOM 2755 C CA . VAL A 1 349 ? -15.672 -31.047 -23.828 1 98 349 VAL A CA 1
ATOM 2756 C C . VAL A 1 349 ? -15.922 -31.688 -25.188 1 98 349 VAL A C 1
ATOM 2758 O O . VAL A 1 349 ? -16.719 -32.625 -25.312 1 98 349 VAL A O 1
ATOM 2761 N N . SER A 1 350 ? -15.258 -31.203 -26.219 1 97 350 SER A N 1
ATOM 2762 C CA . SER A 1 350 ? -15.391 -31.797 -27.547 1 97 350 SER A CA 1
ATOM 2763 C C . SER A 1 350 ? -14.977 -33.25 -27.547 1 97 350 SER A C 1
ATOM 2765 O O . SER A 1 350 ? -15.633 -34.094 -28.172 1 97 350 SER A O 1
ATOM 2767 N N . ASP A 1 351 ? -13.914 -33.562 -26.797 1 95.56 351 ASP A N 1
ATOM 2768 C CA . ASP A 1 351 ? -13.453 -34.938 -26.703 1 95.56 351 ASP A CA 1
ATOM 2769 C C . ASP A 1 351 ? -14.531 -35.844 -26.109 1 95.56 351 ASP A C 1
ATOM 2771 O O . ASP A 1 351 ? -14.609 -37.031 -26.438 1 95.56 351 ASP A O 1
ATOM 2775 N N . ALA A 1 352 ? -15.367 -35.25 -25.297 1 95.19 352 ALA A N 1
ATOM 2776 C CA . ALA A 1 352 ? -16.375 -36 -24.594 1 95.19 352 ALA A CA 1
ATOM 2777 C C . ALA A 1 352 ? -17.641 -36.156 -25.453 1 95.19 352 ALA A C 1
ATOM 2779 O O . ALA A 1 352 ? -18.312 -37.188 -25.406 1 95.19 352 ALA A O 1
ATOM 2780 N N . ILE A 1 353 ? -18.016 -35.125 -26.312 1 94.88 353 ILE A N 1
ATOM 2781 C CA . ILE A 1 353 ? -19.359 -35.156 -26.875 1 94.88 353 ILE A CA 1
ATOM 2782 C C . ILE A 1 353 ? -19.297 -35.062 -28.391 1 94.88 353 ILE A C 1
ATOM 2784 O O . ILE A 1 353 ? -20.312 -35.156 -29.078 1 94.88 353 ILE A O 1
ATOM 2788 N N . ALA A 1 354 ? -18.156 -34.906 -28.953 1 92.56 354 ALA A N 1
ATOM 2789 C CA . ALA A 1 354 ? -18.031 -34.688 -30.391 1 92.56 354 ALA A CA 1
ATOM 2790 C C . ALA A 1 354 ? -18.547 -35.844 -31.188 1 92.56 354 ALA A C 1
ATOM 2792 O O . ALA A 1 354 ? -19.078 -35.688 -32.281 1 92.56 354 ALA A O 1
ATOM 2793 N N . ASP A 1 355 ? -18.484 -37.031 -30.641 1 91 355 ASP A N 1
ATOM 2794 C CA . ASP A 1 355 ? -18.906 -38.219 -31.375 1 91 355 ASP A CA 1
ATOM 2795 C C . ASP A 1 355 ? -20.438 -38.312 -31.438 1 91 355 ASP A C 1
ATOM 2797 O O . ASP A 1 355 ? -20.969 -39.125 -32.219 1 91 355 ASP A O 1
ATOM 2801 N N . LEU A 1 356 ? -21.125 -37.469 -30.703 1 91.94 356 LEU A N 1
ATOM 2802 C CA . LEU A 1 356 ? -22.578 -37.438 -30.75 1 91.94 356 LEU A CA 1
ATOM 2803 C C . LEU A 1 356 ? -23.062 -36.594 -31.938 1 91.94 356 LEU A C 1
ATOM 2805 O O . LEU A 1 356 ? -24.25 -36.656 -32.281 1 91.94 356 LEU A O 1
ATOM 2809 N N . VAL A 1 357 ? -22.188 -35.875 -32.5 1 88.94 357 VAL A N 1
ATOM 2810 C CA . VAL A 1 357 ? -22.562 -35.062 -33.656 1 88.94 357 VAL A CA 1
ATOM 2811 C C . VAL A 1 357 ? -21.953 -35.625 -34.938 1 88.94 357 VAL A C 1
ATOM 2813 O O . VAL A 1 357 ? -20.938 -36.344 -34.875 1 88.94 357 VAL A O 1
ATOM 2816 N N . PRO A 1 358 ? -22.656 -35.344 -36.062 1 85.94 358 PRO A N 1
ATOM 2817 C CA . PRO A 1 358 ? -22.094 -35.844 -37.312 1 85.94 358 PRO A CA 1
ATOM 2818 C C . PRO A 1 358 ? -20.672 -35.344 -37.562 1 85.94 358 PRO A C 1
ATOM 2820 O O . PRO A 1 358 ? -20.297 -34.25 -37.094 1 85.94 358 PRO A O 1
ATOM 2823 N N . SER A 1 359 ? -19.844 -36.062 -38.25 1 84.62 359 SER A N 1
ATOM 2824 C CA . SER A 1 359 ? -18.438 -35.781 -38.469 1 84.62 359 SER A CA 1
ATOM 2825 C C . SER A 1 359 ? -18.234 -34.406 -39.094 1 84.62 359 SER A C 1
ATOM 2827 O O . SER A 1 359 ? -17.266 -33.719 -38.812 1 84.62 359 SER A O 1
ATOM 2829 N N . SER A 1 360 ? -19.234 -34.031 -39.938 1 87.12 360 SER A N 1
ATOM 2830 C CA . SER A 1 360 ? -19.141 -32.75 -40.656 1 87.12 360 SER A CA 1
ATOM 2831 C C . SER A 1 360 ? -19.344 -31.594 -39.688 1 87.12 360 SER A C 1
ATOM 2833 O O . SER A 1 360 ? -18.938 -30.469 -39.969 1 87.12 360 SER A O 1
ATOM 2835 N N . GLN A 1 361 ? -19.859 -31.891 -38.5 1 90.88 361 GLN A N 1
ATOM 2836 C CA . GLN A 1 361 ? -20.203 -30.828 -37.594 1 90.88 361 GLN A CA 1
ATOM 2837 C C . GLN A 1 361 ? -19.281 -30.797 -36.375 1 90.88 361 GLN A C 1
ATOM 2839 O O . GLN A 1 361 ? -19.375 -29.922 -35.531 1 90.88 361 GLN A O 1
ATOM 2844 N N . LYS A 1 362 ? -18.297 -31.672 -36.344 1 92.88 362 LYS A N 1
ATOM 2845 C CA . LYS A 1 362 ? -17.406 -31.781 -35.188 1 92.88 362 LYS A CA 1
ATOM 2846 C C . LYS A 1 362 ? -16.547 -30.516 -35.031 1 92.88 362 LYS A C 1
ATOM 2848 O O . LYS A 1 362 ? -16.422 -29.984 -33.938 1 92.88 362 LYS A O 1
ATOM 2853 N N . GLU A 1 363 ? -16.047 -30.062 -36.188 1 94.38 363 GLU A N 1
ATOM 2854 C CA . GLU A 1 363 ? -15.211 -28.859 -36.125 1 94.38 363 GLU A CA 1
ATOM 2855 C C . GLU A 1 363 ? -16.031 -27.625 -35.75 1 94.38 363 GLU A C 1
ATOM 2857 O O . GLU A 1 363 ? -15.539 -26.75 -35.062 1 94.38 363 GLU A O 1
ATOM 2862 N N . THR A 1 364 ? -17.188 -27.641 -36.25 1 95.19 364 THR A N 1
ATOM 2863 C CA . THR A 1 364 ? -18.078 -26.531 -35.938 1 95.19 364 THR A CA 1
ATOM 2864 C C . THR A 1 364 ? -18.422 -26.516 -34.469 1 95.19 364 THR A C 1
ATOM 2866 O O . THR A 1 364 ? -18.469 -25.469 -33.844 1 95.19 364 THR A O 1
ATOM 2869 N N . LEU A 1 365 ? -18.656 -27.672 -33.875 1 96.38 365 LEU A N 1
ATOM 2870 C CA . LEU A 1 365 ? -18.953 -27.781 -32.469 1 96.38 365 LEU A CA 1
ATOM 2871 C C . LEU A 1 365 ? -17.781 -27.281 -31.625 1 96.38 365 LEU A C 1
ATOM 2873 O O . LEU A 1 365 ? -17.969 -26.5 -30.688 1 96.38 365 LEU A O 1
ATOM 2877 N N . LYS A 1 366 ? -16.609 -27.719 -31.969 1 97.38 366 LYS A N 1
ATOM 2878 C CA . LYS A 1 366 ? -15.414 -27.312 -31.234 1 97.38 366 LYS A CA 1
ATOM 2879 C C . LYS A 1 366 ? -15.211 -25.797 -31.297 1 97.38 366 LYS A C 1
ATOM 2881 O O . LYS A 1 366 ? -14.859 -25.172 -30.312 1 97.38 366 LYS A O 1
ATOM 2886 N N . ALA A 1 367 ? -15.414 -25.234 -32.438 1 97.5 367 ALA A N 1
ATOM 2887 C CA . ALA A 1 367 ? -15.281 -23.797 -32.625 1 97.5 367 ALA A CA 1
ATOM 2888 C C . ALA A 1 367 ? -16.312 -23.047 -31.797 1 97.5 367 ALA A C 1
ATOM 2890 O O . ALA A 1 367 ? -16 -22 -31.203 1 97.5 367 ALA A O 1
ATOM 2891 N N . ARG A 1 368 ? -17.484 -23.547 -31.781 1 97.69 368 ARG A N 1
ATOM 2892 C CA . ARG A 1 368 ? -18.531 -22.922 -31 1 97.69 368 ARG A CA 1
ATOM 2893 C C . ARG A 1 368 ? -18.25 -23.031 -29.5 1 97.69 368 ARG A C 1
ATOM 2895 O O . ARG A 1 368 ? -18.484 -22.078 -28.75 1 97.69 368 ARG A O 1
ATOM 2902 N N . LEU A 1 369 ? -17.781 -24.203 -29.125 1 98.56 369 LEU A N 1
ATOM 2903 C CA . LEU A 1 369 ? -17.391 -24.391 -27.734 1 98.56 369 LEU A CA 1
ATOM 2904 C C . LEU A 1 369 ? -16.312 -23.375 -27.328 1 98.56 369 LEU A C 1
ATOM 2906 O O . LEU A 1 369 ? -16.391 -22.797 -26.25 1 98.56 369 LEU A O 1
ATOM 2910 N N . TYR A 1 370 ? -15.375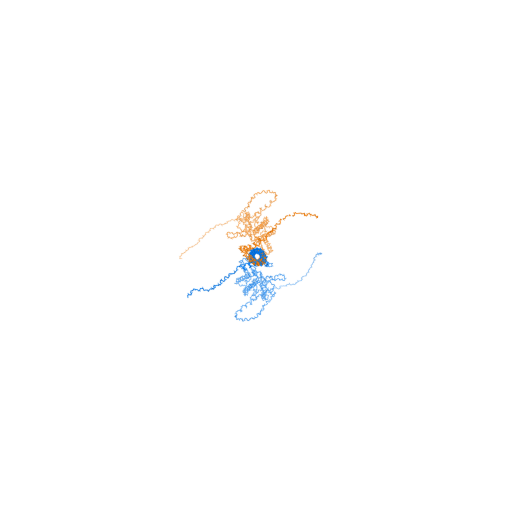 -23.203 -28.172 1 98.56 370 TYR A N 1
ATOM 2911 C CA . TYR A 1 370 ? -14.312 -22.234 -27.922 1 98.56 370 TYR A CA 1
ATOM 2912 C C . TYR A 1 370 ? -14.875 -20.828 -27.766 1 98.56 370 TYR A C 1
ATOM 2914 O O . TYR A 1 370 ? -14.539 -20.125 -26.797 1 98.56 370 TYR A O 1
ATOM 2922 N N . GLN A 1 371 ? -15.727 -20.469 -28.625 1 98.38 371 GLN A N 1
ATOM 2923 C CA . GLN A 1 371 ? -16.281 -19.109 -28.609 1 98.38 371 GLN A CA 1
ATOM 2924 C C . GLN A 1 371 ? -17.109 -18.875 -27.344 1 98.38 371 GLN A C 1
ATOM 2926 O O . GLN A 1 371 ? -16.969 -17.828 -26.703 1 98.38 371 GLN A O 1
ATOM 2931 N N . VAL A 1 372 ? -17.891 -19.781 -27.016 1 98.44 372 VAL A N 1
ATOM 2932 C CA . VAL A 1 372 ? -18.75 -19.656 -25.844 1 98.44 372 VAL A CA 1
ATOM 2933 C C . VAL A 1 372 ? -17.875 -19.641 -24.578 1 98.44 372 VAL A C 1
ATOM 2935 O O . VAL A 1 372 ? -18.172 -18.906 -23.625 1 98.44 372 VAL A O 1
ATOM 2938 N N . SER A 1 373 ? -16.859 -20.469 -24.594 1 98.75 373 SER A N 1
ATOM 2939 C CA . SER A 1 373 ? -15.961 -20.5 -23.453 1 98.75 373 SER A CA 1
ATOM 2940 C C . SER A 1 373 ? -15.195 -19.188 -23.328 1 98.75 373 SER A C 1
ATOM 2942 O O . SER A 1 373 ? -14.93 -18.719 -22.219 1 98.75 373 SER A O 1
ATOM 2944 N N . LEU A 1 374 ? -14.797 -18.625 -24.438 1 98.38 374 LEU A N 1
ATOM 2945 C CA . LEU A 1 374 ? -14.125 -17.344 -24.422 1 98.38 374 LEU A CA 1
ATOM 2946 C C . LEU A 1 374 ? -15.039 -16.25 -23.859 1 98.38 374 LEU A C 1
ATOM 2948 O O . LEU A 1 374 ? -14.594 -15.391 -23.094 1 98.38 374 LEU A O 1
ATOM 2952 N N . GLU A 1 375 ? -16.25 -16.312 -24.266 1 98.06 375 GLU A N 1
ATOM 2953 C CA . GLU A 1 375 ? -17.234 -15.375 -23.734 1 98.06 375 GLU A CA 1
ATOM 2954 C C . GLU A 1 375 ? -17.438 -15.57 -22.234 1 98.06 375 GLU A C 1
ATOM 2956 O O . GLU A 1 375 ? -17.625 -14.602 -21.5 1 98.06 375 GLU A O 1
ATOM 2961 N N . ALA A 1 376 ? -17.422 -16.766 -21.828 1 98.62 376 ALA A N 1
ATOM 2962 C CA . ALA A 1 376 ? -17.531 -17.062 -20.406 1 98.62 376 ALA A CA 1
ATOM 2963 C C . ALA A 1 376 ? -16.359 -16.453 -19.641 1 98.62 376 ALA A C 1
ATOM 2965 O O . ALA A 1 376 ? -16.531 -15.914 -18.547 1 98.62 376 ALA A O 1
ATOM 2966 N N . CYS A 1 377 ? -15.164 -16.562 -20.219 1 97.94 377 CYS A N 1
ATOM 2967 C CA . CYS A 1 377 ? -13.984 -15.961 -19.609 1 97.94 377 CYS A CA 1
ATOM 2968 C C . CYS A 1 377 ? -14.148 -14.445 -19.469 1 97.94 377 CYS A C 1
ATOM 2970 O O . CYS A 1 377 ? -13.812 -13.875 -18.438 1 97.94 377 CYS A O 1
ATOM 2972 N N . LYS A 1 378 ? -14.656 -13.82 -20.484 1 96.62 378 LYS A N 1
ATOM 2973 C CA . LYS A 1 378 ? -14.852 -12.375 -20.469 1 96.62 378 LYS A CA 1
ATOM 2974 C C . LYS A 1 378 ? -15.852 -11.961 -19.406 1 96.62 378 LYS A C 1
ATOM 2976 O O . LYS A 1 378 ? -15.633 -10.984 -18.688 1 96.62 378 LYS A O 1
ATOM 2981 N N . ALA A 1 379 ? -16.906 -12.711 -19.344 1 97.44 379 ALA A N 1
ATOM 2982 C CA . ALA A 1 379 ? -17.906 -12.438 -18.312 1 97.44 379 ALA A CA 1
ATOM 2983 C C . ALA A 1 379 ? -17.328 -12.656 -16.922 1 97.44 379 ALA A C 1
ATOM 2985 O O . ALA A 1 379 ? -17.641 -11.906 -15.984 1 97.44 379 ALA A O 1
ATOM 2986 N N . TRP A 1 380 ? -16.5 -13.641 -16.812 1 97.75 380 TRP A N 1
ATOM 2987 C CA . TRP A 1 380 ? -15.938 -14.016 -15.523 1 97.75 380 TRP A CA 1
ATOM 2988 C C . TRP A 1 380 ? -14.945 -12.961 -15.039 1 97.75 380 TRP A C 1
ATOM 2990 O O . TRP A 1 380 ? -14.656 -12.875 -13.844 1 97.75 380 TRP A O 1
ATOM 3000 N N . LEU A 1 381 ? -14.422 -12.094 -15.906 1 96 381 LEU A N 1
ATOM 3001 C CA . LEU A 1 381 ? -13.516 -11.016 -15.531 1 96 381 LEU A CA 1
ATOM 3002 C C . LEU A 1 381 ? -14.172 -10.07 -14.531 1 96 381 LEU A C 1
ATOM 3004 O O . LEU A 1 381 ? -13.516 -9.547 -13.633 1 96 381 LEU A O 1
ATOM 3008 N N . ILE A 1 382 ? -15.477 -9.898 -14.703 1 95.94 382 ILE A N 1
ATOM 3009 C CA . ILE A 1 382 ? -16.234 -9.039 -13.797 1 95.94 382 ILE A CA 1
ATOM 3010 C C . ILE A 1 382 ? -16.188 -9.617 -12.383 1 95.94 382 ILE A C 1
ATOM 3012 O O . ILE A 1 382 ? -16.016 -8.883 -11.414 1 95.94 382 ILE A O 1
ATOM 3016 N N . VAL A 1 383 ? -16.297 -10.914 -12.32 1 96.44 383 VAL A N 1
ATOM 3017 C CA . VAL A 1 383 ? -16.359 -11.617 -11.047 1 96.44 383 VAL A CA 1
ATOM 3018 C C . VAL A 1 383 ? -14.984 -11.594 -10.383 1 96.44 383 VAL A C 1
ATOM 3020 O O . VAL A 1 383 ? -14.883 -11.477 -9.164 1 96.44 383 VAL A O 1
ATOM 3023 N N . GLN A 1 384 ? -13.906 -11.656 -11.141 1 95.81 384 GLN A N 1
ATOM 3024 C CA . GLN A 1 384 ? -12.539 -11.664 -10.625 1 95.81 384 GLN A CA 1
ATOM 3025 C C . GLN A 1 384 ? -12.203 -10.344 -9.93 1 95.81 384 GLN A C 1
ATOM 3027 O O . GLN A 1 384 ? -11.32 -10.297 -9.07 1 95.81 384 GLN A O 1
ATOM 3032 N N . GLN A 1 385 ? -12.914 -9.266 -10.297 1 95.81 385 GLN A N 1
ATOM 3033 C CA . GLN A 1 385 ? -12.562 -7.938 -9.812 1 95.81 385 GLN A CA 1
ATOM 3034 C C . GLN A 1 385 ? -13.398 -7.551 -8.602 1 95.81 385 GLN A C 1
ATOM 3036 O O . GLN A 1 385 ? -13.594 -6.363 -8.328 1 95.81 385 GLN A O 1
ATOM 3041 N N . LEU A 1 386 ? -13.914 -8.562 -7.926 1 95.94 386 LEU A N 1
ATOM 3042 C CA . LEU A 1 386 ? -14.656 -8.336 -6.695 1 95.94 386 LEU A CA 1
ATOM 3043 C C . LEU A 1 386 ? -13.766 -8.539 -5.473 1 95.94 386 LEU A C 1
ATOM 3045 O O . LEU A 1 386 ? -12.82 -9.328 -5.512 1 95.94 386 LEU A O 1
ATOM 3049 N N . LEU A 1 387 ? -14.109 -7.828 -4.406 1 94.69 387 LEU A N 1
ATOM 3050 C CA . LEU A 1 387 ? -13.406 -8.008 -3.141 1 94.69 387 LEU A CA 1
ATOM 3051 C C . LEU A 1 387 ? -13.648 -9.406 -2.58 1 94.69 387 LEU A C 1
ATOM 3053 O O . LEU A 1 387 ? -12.719 -10.039 -2.068 1 94.69 387 LEU A O 1
ATOM 3057 N N . GLU A 1 388 ? -14.906 -9.828 -2.709 1 93.12 388 GLU A N 1
ATOM 3058 C CA . GLU A 1 388 ? -15.273 -11.172 -2.271 1 93.12 388 GLU A CA 1
ATOM 3059 C C . GLU A 1 388 ? -15.195 -12.164 -3.426 1 93.12 388 GLU A C 1
ATOM 3061 O O . GLU A 1 388 ? -15.805 -11.961 -4.473 1 93.12 388 GLU A O 1
ATOM 3066 N N . PRO A 1 389 ? -14.43 -13.141 -3.213 1 93.88 389 PRO A N 1
ATOM 3067 C CA . PRO A 1 389 ? -14.359 -14.117 -4.305 1 93.88 389 PRO A CA 1
ATOM 3068 C C . PRO A 1 389 ? -15.656 -14.922 -4.457 1 93.88 389 PRO A C 1
ATOM 3070 O O . PRO A 1 389 ? -16.25 -15.32 -3.459 1 93.88 389 PRO A O 1
ATOM 3073 N N . VAL A 1 390 ? -16.078 -15.062 -5.688 1 94.12 390 VAL A N 1
ATOM 3074 C CA . VAL A 1 390 ? -1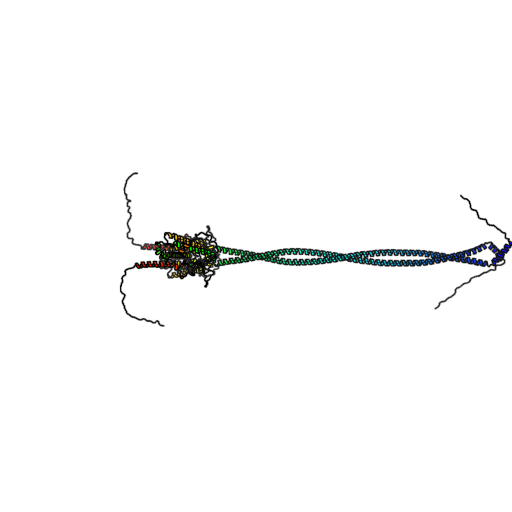7.234 -15.906 -6.004 1 94.12 390 VAL A CA 1
ATOM 3075 C C . VAL A 1 390 ? -16.75 -17.297 -6.391 1 94.12 390 VAL A C 1
ATOM 3077 O O . VAL A 1 390 ? -15.828 -17.453 -7.188 1 94.12 390 VAL A O 1
ATOM 3080 N N . ARG A 1 391 ? -17.438 -18.344 -5.805 1 94 391 ARG A N 1
ATOM 3081 C CA . ARG A 1 391 ? -17 -19.703 -6.051 1 94 391 ARG A CA 1
ATOM 3082 C C . ARG A 1 391 ? -18.141 -20.578 -6.527 1 94 391 ARG A C 1
ATOM 3084 O O . ARG A 1 391 ? -19.266 -20.469 -6.035 1 94 391 ARG A O 1
ATOM 3091 N N . PRO A 1 392 ? -17.781 -21.391 -7.523 1 96 392 PRO A N 1
ATOM 3092 C CA . PRO A 1 392 ? -18.766 -22.391 -7.914 1 96 392 PRO A CA 1
ATOM 3093 C C . PRO A 1 392 ? -18.828 -23.562 -6.934 1 96 392 PRO A C 1
ATOM 3095 O O . PRO A 1 392 ? -17.797 -24.062 -6.48 1 96 392 PRO A O 1
ATOM 3098 N N . VAL A 1 393 ? -20.047 -23.938 -6.562 1 94.69 393 VAL A N 1
ATOM 3099 C CA . VAL A 1 393 ? -20.25 -25.047 -5.625 1 94.69 393 VAL A CA 1
ATOM 3100 C C . VAL A 1 393 ? -21.219 -26.062 -6.23 1 94.69 393 VAL A C 1
ATOM 3102 O O . VAL A 1 393 ? -22.297 -25.719 -6.695 1 94.69 393 VAL A O 1
ATOM 3105 N N . PHE A 1 394 ? -20.766 -27.344 -6.145 1 94.31 394 PHE A N 1
ATOM 3106 C CA . PHE A 1 394 ? -21.578 -28.422 -6.695 1 94.31 394 PHE A CA 1
ATOM 3107 C C . PHE A 1 394 ? -22.25 -29.219 -5.582 1 94.31 394 PHE A C 1
ATOM 3109 O O . PHE A 1 394 ? -23.109 -30.062 -5.844 1 94.31 394 PHE A O 1
ATOM 3116 N N . SER A 1 395 ? -21.906 -28.859 -4.367 1 89.31 395 SER A N 1
ATOM 3117 C CA . SER A 1 395 ? -22.438 -29.609 -3.234 1 89.31 395 SER A CA 1
ATOM 3118 C C . SER A 1 395 ? -23.844 -29.125 -2.863 1 89.31 395 SER A C 1
ATOM 3120 O O . SER A 1 395 ? -24.109 -27.922 -2.865 1 89.31 395 SER A O 1
ATOM 3122 N N . LEU A 1 396 ? -24.641 -30.109 -2.471 1 85.06 396 LEU A N 1
ATOM 3123 C CA . LEU A 1 396 ? -26.031 -29.844 -2.17 1 85.06 396 LEU A CA 1
ATOM 3124 C C . LEU A 1 396 ? -26.219 -29.453 -0.705 1 85.06 396 LEU A C 1
ATOM 3126 O O . LEU A 1 396 ? -26.266 -30.328 0.168 1 85.06 396 LEU A O 1
ATOM 3130 N N . ARG A 1 397 ? -26.125 -28.188 -0.355 1 76.19 397 ARG A N 1
ATOM 3131 C CA . ARG A 1 397 ? -26.266 -27.844 1.056 1 76.19 397 ARG A CA 1
ATOM 3132 C C . ARG A 1 397 ? -27.688 -27.359 1.358 1 76.19 397 ARG A C 1
ATOM 3134 O O . ARG A 1 397 ? -28.328 -27.859 2.281 1 76.19 397 ARG A O 1
ATOM 3141 N N . MET A 1 398 ? -28.172 -26.547 0.505 1 82.25 398 MET A N 1
ATOM 3142 C CA . MET A 1 398 ? -29.5 -25.953 0.702 1 82.25 398 MET A CA 1
ATOM 3143 C C . MET A 1 398 ? -30.391 -26.188 -0.509 1 82.25 398 MET A C 1
ATOM 3145 O O . MET A 1 398 ? -30.125 -25.656 -1.591 1 82.25 398 MET A O 1
ATOM 3149 N N . PRO A 1 399 ? -31.422 -26.938 -0.305 1 84.5 399 PRO A N 1
ATOM 3150 C CA . PRO A 1 399 ? -32.25 -27.297 -1.441 1 84.5 399 PRO A CA 1
ATOM 3151 C C . PRO A 1 399 ? -32.844 -26.062 -2.162 1 84.5 399 PRO A C 1
ATOM 3153 O O . PRO A 1 399 ? -33.062 -26.109 -3.373 1 84.5 399 PRO A O 1
ATOM 3156 N N . GLU A 1 400 ? -32.969 -24.984 -1.449 1 86.12 400 GLU A N 1
ATOM 3157 C CA . GLU A 1 400 ? -33.594 -23.781 -2.027 1 86.12 400 GLU A CA 1
ATOM 3158 C C . GLU A 1 400 ? -32.656 -23.141 -3.051 1 86.12 400 GLU A C 1
ATOM 3160 O O . GLU A 1 400 ? -33.094 -22.297 -3.848 1 86.12 400 GLU A O 1
ATOM 3165 N N . ASP A 1 401 ? -31.453 -23.562 -3.066 1 90.75 401 ASP A N 1
ATOM 3166 C CA . ASP A 1 401 ? -30.453 -22.938 -3.93 1 90.75 401 ASP A CA 1
ATOM 3167 C C . ASP A 1 401 ? -30.438 -23.594 -5.309 1 90.75 401 ASP A C 1
ATOM 3169 O O . ASP A 1 401 ? -29.719 -23.141 -6.203 1 90.75 401 ASP A O 1
ATOM 3173 N N . TRP A 1 402 ? -31.219 -24.578 -5.449 1 93.5 402 TRP A N 1
ATOM 3174 C CA . TRP A 1 402 ? -31.141 -25.375 -6.66 1 93.5 402 TRP A CA 1
ATOM 3175 C C . TRP A 1 402 ? -32.469 -25.375 -7.414 1 93.5 402 TRP A C 1
ATOM 3177 O O . TRP A 1 402 ? -33.531 -25.422 -6.805 1 93.5 402 TRP A O 1
ATOM 3187 N N . VAL A 1 403 ? -32.406 -25.266 -8.68 1 93 403 VAL A N 1
ATOM 3188 C CA . VAL A 1 403 ? -33.594 -25.25 -9.555 1 93 403 VAL A CA 1
ATOM 3189 C C . VAL A 1 403 ? -33.469 -26.359 -10.602 1 93 403 VAL A C 1
ATOM 3191 O O . VAL A 1 403 ? -32.375 -26.609 -11.133 1 93 403 VAL A O 1
ATOM 3194 N N . PRO A 1 404 ? -34.5 -27.078 -10.852 1 93.44 404 PRO A N 1
ATOM 3195 C CA . PRO A 1 404 ? -34.438 -28.109 -11.906 1 93.44 404 PRO A CA 1
ATOM 3196 C C . PRO A 1 404 ? -34.188 -27.516 -13.289 1 93.44 404 PRO A C 1
ATOM 3198 O O . PRO A 1 404 ? -34.594 -26.375 -13.562 1 93.44 404 PRO A O 1
ATOM 3201 N N . LEU A 1 405 ? -33.5 -28.266 -14.062 1 93.19 405 LEU A N 1
ATOM 3202 C CA . LEU A 1 405 ? -33.25 -27.844 -15.438 1 93.19 405 LEU A CA 1
ATOM 3203 C C . LEU A 1 405 ? -34.562 -27.656 -16.188 1 93.19 405 LEU A C 1
ATOM 3205 O O . LEU A 1 405 ? -35.406 -28.547 -16.172 1 93.19 405 LEU A O 1
ATOM 3209 N N . PRO A 1 406 ? -34.688 -26.562 -16.859 1 87.19 406 PRO A N 1
ATOM 3210 C CA . PRO A 1 406 ? -35.938 -26.359 -17.609 1 87.19 406 PRO A CA 1
ATOM 3211 C C . PRO A 1 406 ? -36.094 -27.344 -18.766 1 87.19 406 PRO A C 1
ATOM 3213 O O . PRO A 1 406 ? -35.094 -27.75 -19.359 1 87.19 406 PRO A O 1
ATOM 3216 N N . SER A 1 407 ? -37.406 -27.688 -19.031 1 82.5 407 SER A N 1
ATOM 3217 C CA . SER A 1 407 ? -37.688 -28.609 -20.125 1 82.5 407 SER A CA 1
ATOM 3218 C C . SER A 1 407 ? -37.406 -27.969 -21.484 1 82.5 407 SER A C 1
ATOM 3220 O O . SER A 1 407 ? -37.594 -26.75 -21.641 1 82.5 407 SER A O 1
ATOM 3222 N N . LEU A 1 408 ? -36.875 -28.656 -22.375 1 72.38 408 LEU A N 1
ATOM 3223 C CA . LEU A 1 408 ? -36.531 -28.141 -23.703 1 72.38 408 LEU A CA 1
ATOM 3224 C C . LEU A 1 408 ? -37.781 -27.672 -24.422 1 72.38 408 LEU A C 1
ATOM 3226 O O . LEU A 1 408 ? -37.719 -26.734 -25.219 1 72.38 408 LEU A O 1
ATOM 3230 N N . GLU A 1 409 ? -39 -28.266 -24.297 1 60.5 409 GLU A N 1
ATOM 3231 C CA . GLU A 1 409 ? -40.219 -27.906 -24.969 1 60.5 409 GLU A CA 1
ATOM 3232 C C . GLU A 1 409 ? -40.781 -26.562 -24.484 1 60.5 409 GLU A C 1
ATOM 3234 O O . GLU A 1 409 ? -41.344 -25.797 -25.25 1 60.5 409 GLU A O 1
ATOM 3239 N N . SER A 1 410 ? -40.75 -26.25 -23.328 1 49.91 410 SER A N 1
ATOM 3240 C CA . SER A 1 410 ? -41.344 -25.047 -22.75 1 49.91 410 SER A CA 1
ATOM 3241 C C . SER A 1 410 ? -40.656 -23.797 -23.25 1 49.91 410 SER A C 1
ATOM 3243 O O . SER A 1 410 ? -41.25 -22.719 -23.328 1 49.91 410 SER A O 1
ATOM 3245 N N . GLN A 1 411 ? -39.438 -23.781 -23.531 1 50.12 411 GLN A N 1
ATOM 3246 C CA . GLN A 1 411 ? -38.688 -22.594 -23.922 1 50.12 411 GLN A CA 1
ATOM 3247 C C . GLN A 1 411 ? -39.062 -22.156 -25.344 1 50.12 411 GLN A C 1
ATOM 3249 O O . GLN A 1 411 ? -38.938 -20.969 -25.688 1 50.12 411 GLN A O 1
ATOM 3254 N N . ARG A 1 412 ? -39.531 -22.938 -26.297 1 48.16 412 ARG A N 1
ATOM 3255 C CA . ARG A 1 412 ? -39.938 -22.531 -27.641 1 48.16 412 ARG A CA 1
ATOM 3256 C C . ARG A 1 412 ? -41.219 -21.719 -27.609 1 48.16 412 ARG A C 1
ATOM 3258 O O . ARG A 1 412 ? -41.406 -20.828 -28.422 1 48.16 412 ARG A O 1
ATOM 3265 N N . ASN A 1 413 ? -42.125 -21.984 -26.812 1 41.47 413 ASN A N 1
ATOM 3266 C CA . ASN A 1 413 ? -43.406 -21.281 -26.828 1 41.47 413 ASN A CA 1
ATOM 3267 C C . ASN A 1 413 ? -43.281 -19.859 -26.281 1 41.47 413 ASN A C 1
ATOM 3269 O O . ASN A 1 413 ? -44.188 -19.062 -26.422 1 41.47 413 ASN A O 1
ATOM 3273 N N . SER A 1 414 ? -42.438 -19.516 -25.5 1 41.41 414 SER A N 1
ATOM 3274 C CA . SER A 1 414 ? -42.438 -18.156 -24.984 1 41.41 414 SER A CA 1
ATOM 3275 C C . SER A 1 414 ? -41.969 -17.172 -26.031 1 41.41 414 SER A C 1
ATOM 3277 O O . SER A 1 414 ? -42 -15.953 -25.828 1 41.41 414 SER A O 1
ATOM 3279 N N . LYS A 1 415 ? -41.312 -17.516 -27.047 1 41.16 415 LYS A N 1
ATOM 3280 C CA . LYS A 1 415 ? -40.875 -16.469 -27.984 1 41.16 415 LYS A CA 1
ATOM 3281 C C . LYS A 1 415 ? -42 -16.078 -28.922 1 41.16 415 LYS A C 1
ATOM 3283 O O . LYS A 1 415 ? -41.875 -15.125 -29.703 1 41.16 415 LYS A O 1
ATOM 3288 N N . ALA A 1 416 ? -43 -16.781 -29.406 1 38.19 416 ALA A N 1
ATOM 3289 C CA . ALA A 1 416 ? -43.875 -16.359 -30.5 1 38.19 416 ALA A CA 1
ATOM 3290 C C . ALA A 1 416 ? -44.781 -15.211 -30.062 1 38.19 416 ALA A C 1
ATOM 3292 O O . ALA A 1 416 ? -45.5 -14.641 -30.891 1 38.19 416 ALA A O 1
ATOM 3293 N N . GLY A 1 417 ? -45.375 -14.953 -28.984 1 32.06 417 GLY A N 1
ATOM 3294 C CA . GLY A 1 417 ? -46.531 -14.078 -28.859 1 32.06 417 GLY A CA 1
ATOM 3295 C C . GLY A 1 417 ? -46.219 -12.617 -29.109 1 32.06 417 GLY A C 1
ATOM 3296 O O . GLY A 1 417 ? -47.031 -11.734 -28.844 1 32.06 417 GLY A O 1
ATOM 3297 N N . LEU A 1 418 ? -45.031 -12.039 -29.188 1 33.91 418 LEU A N 1
ATOM 3298 C CA . LEU A 1 418 ? -44.938 -10.594 -29.031 1 33.91 418 LEU A CA 1
ATOM 3299 C C . LEU A 1 418 ? -45.344 -9.875 -30.312 1 33.91 418 LEU A C 1
ATOM 3301 O O . LEU A 1 418 ? -45.094 -8.68 -30.469 1 33.91 418 LEU A O 1
ATOM 3305 N N . SER A 1 419 ? -45.875 -10.531 -31.391 1 31.12 419 SER A N 1
ATOM 3306 C CA . SER A 1 419 ? -46.062 -9.602 -32.5 1 31.12 419 SER A CA 1
ATOM 3307 C C . SER A 1 419 ? -47.281 -8.727 -32.312 1 31.12 419 SER A C 1
ATOM 3309 O O . SER A 1 419 ? -47.719 -8.031 -33.219 1 31.12 419 SER A O 1
ATOM 3311 N N . GLY A 1 420 ? -48.25 -8.992 -31.469 1 28.95 420 GLY A N 1
ATOM 3312 C CA . GLY A 1 420 ? -49.469 -8.211 -31.594 1 28.95 420 GLY A CA 1
ATOM 3313 C C . GLY A 1 420 ? -49.281 -6.73 -31.328 1 28.95 420 GLY A C 1
ATOM 3314 O O . GLY A 1 420 ? -48.281 -6.344 -30.688 1 28.95 420 GLY A O 1
ATOM 3315 N N . VAL A 1 421 ? -50 -5.801 -32.156 1 30.58 421 VAL A N 1
ATOM 3316 C CA . VAL A 1 421 ? -50.125 -4.352 -32.219 1 30.58 421 VAL A CA 1
ATOM 3317 C C . VAL A 1 421 ? -50.438 -3.781 -30.828 1 30.58 421 VAL A C 1
ATOM 3319 O O . VAL A 1 421 ? -51.156 -4.387 -30.047 1 30.58 421 VAL A O 1
ATOM 3322 N N . ALA A 1 422 ? -49.594 -2.838 -30.422 1 29.08 422 ALA A N 1
ATOM 3323 C CA . ALA A 1 422 ? -49.531 -2.025 -29.219 1 29.08 422 ALA A CA 1
ATOM 3324 C C . ALA A 1 422 ? -50.812 -1.247 -28.984 1 29.08 422 ALA A C 1
ATOM 3326 O O . ALA A 1 422 ? -51.062 -0.224 -29.641 1 29.08 422 ALA A O 1
ATOM 3327 N N . ARG A 1 423 ? -52.094 -1.755 -29.219 1 30.19 423 ARG A N 1
ATOM 3328 C CA . ARG A 1 423 ? -53.156 -0.853 -28.812 1 30.19 423 ARG A CA 1
ATOM 3329 C C . ARG A 1 423 ? -52.875 -0.231 -27.453 1 30.19 423 ARG A C 1
ATOM 3331 O O . ARG A 1 423 ? -52.219 -0.844 -26.609 1 30.19 423 ARG A O 1
ATOM 3338 N N . GLU A 1 424 ? -53 1.163 -27.328 1 31.59 424 GLU A N 1
ATOM 3339 C CA . GLU A 1 424 ? -52.719 2.055 -26.203 1 31.59 424 GLU A CA 1
ATOM 3340 C C . GLU A 1 424 ? -53.406 1.553 -24.922 1 31.59 424 GLU A C 1
ATOM 3342 O O . GLU A 1 424 ? -54.625 1.403 -24.859 1 31.59 424 GLU A O 1
ATOM 3347 N N . PRO A 1 425 ? -52.844 0.486 -24.328 1 26.91 425 PRO A N 1
ATOM 3348 C CA . PRO A 1 425 ? -53.625 -0.009 -23.203 1 26.91 425 PRO A CA 1
ATOM 3349 C C . PRO A 1 425 ? -53.875 1.069 -22.156 1 26.91 425 PRO A C 1
ATOM 3351 O O . PRO A 1 425 ? -53.062 1.966 -21.953 1 26.91 425 PRO A O 1
ATOM 3354 N N . LEU A 1 426 ? -55.125 1.605 -22.219 1 29.88 426 LEU A N 1
ATOM 3355 C CA . LEU A 1 426 ? -55.625 2.465 -21.156 1 29.88 426 LEU A CA 1
ATOM 3356 C C . LEU A 1 426 ? -55.062 2.062 -19.812 1 29.88 426 LEU A C 1
ATOM 3358 O O . LEU A 1 426 ? -55.031 0.879 -19.453 1 29.88 426 LEU A O 1
ATOM 3362 N N . VAL A 1 427 ? -54.125 2.893 -19.312 1 27.7 427 VAL A N 1
ATOM 3363 C CA . VAL A 1 427 ? -53.281 2.879 -18.125 1 27.7 427 VAL A CA 1
ATOM 3364 C C . VAL A 1 427 ? -54.125 2.658 -16.875 1 27.7 427 VAL A C 1
ATOM 3366 O O . VAL A 1 427 ? -54.719 3.604 -16.344 1 27.7 427 VAL A O 1
ATOM 3369 N N . THR A 1 428 ? -55.312 1.997 -17.062 1 27.94 428 THR A N 1
ATOM 3370 C CA . THR A 1 428 ? -55.906 2.051 -15.719 1 27.94 428 THR A CA 1
ATOM 3371 C C . THR A 1 428 ? -54.938 1.488 -14.688 1 27.94 428 THR A C 1
ATOM 3373 O O . THR A 1 428 ? -54.188 0.541 -14.969 1 27.94 428 THR A O 1
ATOM 3376 N N . ARG A 1 429 ? -54.531 2.301 -13.695 1 26.78 429 ARG A N 1
ATOM 3377 C CA . ARG A 1 429 ? -53.719 2.127 -12.492 1 26.78 429 ARG A CA 1
ATOM 3378 C C . ARG A 1 429 ? -54.031 0.807 -11.805 1 26.78 429 ARG A C 1
ATOM 3380 O O . ARG A 1 429 ? -54.906 0.752 -10.938 1 26.78 429 ARG A O 1
ATOM 3387 N N . ALA A 1 430 ? -54.594 -0.146 -12.531 1 25.7 430 ALA A N 1
ATOM 3388 C CA . ALA A 1 430 ? -55.031 -1.173 -11.594 1 25.7 430 ALA A CA 1
ATOM 3389 C C . ALA A 1 430 ? -53.938 -1.599 -10.656 1 25.7 430 ALA A C 1
ATOM 3391 O O . ALA A 1 430 ? -52.75 -1.56 -11.023 1 25.7 430 ALA A O 1
ATOM 3392 N N . GLU A 1 431 ? -54.25 -1.66 -9.305 1 29.2 431 GLU A N 1
ATOM 3393 C CA . GLU A 1 431 ? -53.531 -2.195 -8.156 1 29.2 431 GLU A CA 1
ATOM 3394 C C . GLU A 1 431 ? -52.844 -3.504 -8.508 1 29.2 431 GLU A C 1
ATOM 3396 O O . GLU A 1 431 ? -53.469 -4.457 -8.953 1 29.2 431 GLU A O 1
ATOM 3401 N N . ASN A 1 432 ? -51.75 -3.4 -9.211 1 28.45 432 ASN A N 1
ATOM 3402 C CA . ASN A 1 432 ? -50.875 -4.48 -9.641 1 28.45 432 ASN A CA 1
ATOM 3403 C C . ASN A 1 432 ? -50.719 -5.547 -8.562 1 28.45 432 ASN A C 1
ATOM 3405 O O . ASN A 1 432 ? -50 -5.352 -7.578 1 28.45 432 ASN A O 1
ATOM 3409 N N . GLN A 1 433 ? -51.906 -6.109 -8.18 1 29.81 433 GLN A N 1
ATOM 3410 C CA . GLN A 1 433 ? -51.844 -7.297 -7.34 1 29.81 433 GLN A CA 1
ATOM 3411 C C . GLN A 1 433 ? -50.719 -8.234 -7.801 1 29.81 433 GLN A C 1
ATOM 3413 O O . GLN A 1 433 ? -50.656 -8.602 -8.977 1 29.81 433 GLN A O 1
ATOM 3418 N N . GLY A 1 434 ? -49.531 -7.984 -7.25 1 28.66 434 GLY A N 1
ATOM 3419 C CA . GLY A 1 434 ? -48.312 -8.742 -7.352 1 28.66 434 GLY A CA 1
ATOM 3420 C C . GLY A 1 434 ? -48.531 -10.219 -7.598 1 28.66 434 GLY A C 1
ATOM 3421 O O . GLY A 1 434 ? -49.281 -10.867 -6.867 1 28.66 434 GLY A O 1
ATOM 3422 N N . GLN A 1 435 ? -48.812 -10.617 -8.797 1 31.11 435 GLN A N 1
ATOM 3423 C CA . GLN A 1 435 ? -48.844 -12.055 -9.039 1 31.11 435 GLN A CA 1
ATOM 3424 C C . GLN A 1 435 ? -47.812 -12.781 -8.18 1 31.11 435 GLN A C 1
ATOM 3426 O O . GLN A 1 435 ? -46.625 -12.383 -8.125 1 31.11 435 GLN A O 1
ATOM 3431 N N . PRO A 1 436 ? -48.312 -13.438 -7.109 1 31.8 436 PRO A N 1
ATOM 3432 C CA . PRO A 1 436 ? -47.281 -14.125 -6.301 1 31.8 436 PRO A CA 1
ATOM 3433 C C . PRO A 1 436 ? -46.219 -14.789 -7.148 1 31.8 436 PRO A C 1
ATOM 3435 O O . PRO A 1 436 ? -46.5 -15.281 -8.242 1 31.8 436 PRO A O 1
ATOM 3438 N N . ARG A 1 437 ? -45.031 -14.289 -7.23 1 32.78 437 ARG A N 1
ATOM 3439 C CA . ARG A 1 437 ? -43.875 -15.047 -7.688 1 32.78 437 ARG A CA 1
ATOM 3440 C C . ARG A 1 437 ? -44.094 -16.547 -7.477 1 32.78 437 ARG A C 1
ATOM 3442 O O . ARG A 1 437 ? -44.375 -16.984 -6.363 1 32.78 437 ARG A O 1
ATOM 3449 N N . ALA A 1 438 ? -44.594 -17.203 -8.414 1 31.09 438 ALA A N 1
ATOM 3450 C CA . ALA A 1 438 ? -44.688 -18.656 -8.297 1 31.09 438 ALA A CA 1
ATOM 3451 C C . ALA A 1 438 ? -43.656 -19.203 -7.316 1 31.09 438 ALA A C 1
ATOM 3453 O O . ALA A 1 438 ? -42.469 -19 -7.496 1 31.09 438 ALA A O 1
ATOM 3454 N N . LYS A 1 439 ? -43.812 -19.344 -6.129 1 39.66 439 LYS A N 1
ATOM 3455 C CA . LYS A 1 439 ? -43.062 -20.047 -5.09 1 39.66 439 LYS A CA 1
ATOM 3456 C C . LYS A 1 439 ? -42.469 -21.344 -5.629 1 39.66 439 LYS A C 1
ATOM 3458 O O . LYS A 1 439 ? -43.188 -22.297 -5.941 1 39.66 439 LYS A O 1
ATOM 3463 N N . SER A 1 440 ? -41.375 -21.297 -6.426 1 47.25 440 SER A N 1
ATOM 3464 C CA . SER A 1 440 ? -40.625 -22.469 -6.875 1 47.25 440 SER A CA 1
ATOM 3465 C C . SER A 1 440 ? -40.594 -23.531 -5.793 1 47.25 440 SER A C 1
ATOM 3467 O O . SER A 1 440 ? -40.188 -23.266 -4.66 1 47.25 440 SER A O 1
ATOM 3469 N N . GLN A 1 441 ? -41.469 -24.438 -5.734 1 52.97 441 GLN A N 1
ATOM 3470 C CA . GLN A 1 441 ? -41.469 -25.531 -4.785 1 52.97 441 GLN A CA 1
ATOM 3471 C C . GLN A 1 441 ? -40.062 -26.062 -4.535 1 52.97 441 GLN A C 1
ATOM 3473 O O . GLN A 1 441 ? -39.281 -26.219 -5.473 1 52.97 441 GLN A O 1
ATOM 3478 N N . PRO A 1 442 ? -39.688 -25.922 -3.311 1 64.56 442 PRO A N 1
ATOM 3479 C CA . PRO A 1 442 ? -38.375 -26.469 -2.951 1 64.56 442 PRO A CA 1
ATOM 3480 C C . PRO A 1 442 ? -38.156 -27.875 -3.469 1 64.56 442 PRO A C 1
ATOM 3482 O O . PRO A 1 442 ? -39.062 -28.703 -3.447 1 64.56 442 PRO A O 1
ATOM 3485 N N . ILE A 1 443 ? -37.25 -28.062 -4.27 1 75.81 443 ILE A N 1
ATOM 3486 C CA . ILE A 1 443 ? -36.844 -29.375 -4.766 1 75.81 443 ILE A CA 1
ATOM 3487 C C . ILE A 1 443 ? -36.5 -30.281 -3.592 1 75.81 443 ILE A C 1
ATOM 3489 O O . ILE A 1 443 ? -35.844 -29.859 -2.639 1 75.81 443 ILE A O 1
ATOM 3493 N N . GLU A 1 444 ? -37.156 -31.406 -3.529 1 79.31 444 GLU A N 1
ATOM 3494 C CA . GLU A 1 444 ? -36.781 -32.406 -2.533 1 79.31 444 GLU A CA 1
ATOM 3495 C C . GLU A 1 444 ? -35.406 -32.969 -2.834 1 79.31 444 GLU A C 1
ATOM 3497 O O . GLU A 1 444 ? -35.125 -33.438 -3.955 1 79.31 444 GLU A O 1
ATOM 3502 N N . ILE A 1 445 ? -34.562 -32.938 -1.893 1 81.81 445 ILE A N 1
ATOM 3503 C CA . ILE A 1 445 ? -33.188 -33.375 -2.035 1 81.81 445 ILE A CA 1
ATOM 3504 C C . ILE A 1 445 ? -33.125 -34.812 -2.557 1 81.81 445 ILE A C 1
ATOM 3506 O O . ILE A 1 445 ? -32.281 -35.156 -3.371 1 81.81 445 ILE A O 1
ATOM 3510 N N . ASP A 1 446 ? -34.125 -35.562 -2.182 1 84.44 446 ASP A N 1
ATOM 3511 C CA . ASP A 1 446 ? -34.125 -36.969 -2.559 1 84.44 446 ASP A CA 1
ATOM 3512 C C . ASP A 1 446 ? -34.469 -37.156 -4.043 1 84.44 446 ASP A C 1
ATOM 3514 O O . ASP A 1 446 ? -34.156 -38.188 -4.633 1 84.44 446 ASP A O 1
ATOM 3518 N N . ASP A 1 447 ? -34.938 -36.125 -4.574 1 89.88 447 ASP A N 1
ATOM 3519 C CA . ASP A 1 447 ? -35.344 -36.219 -5.98 1 89.88 447 ASP A CA 1
ATOM 3520 C C . ASP A 1 447 ? -34.188 -35.75 -6.891 1 89.88 447 ASP A C 1
ATOM 3522 O O . ASP A 1 447 ? -34.312 -35.812 -8.117 1 89.88 447 ASP A O 1
ATOM 3526 N N . ILE A 1 448 ? -33.188 -35.312 -6.336 1 91.56 448 ILE A N 1
ATOM 3527 C CA . ILE A 1 448 ? -32.094 -34.781 -7.152 1 91.56 448 ILE A CA 1
ATOM 3528 C C . ILE A 1 448 ? -31.234 -35.938 -7.68 1 91.56 448 ILE A C 1
ATOM 3530 O O . ILE A 1 448 ? -30.719 -36.75 -6.898 1 91.56 448 ILE A O 1
ATOM 3534 N N . MET A 1 449 ? -31.125 -36.031 -8.922 1 92.56 449 MET A N 1
ATOM 3535 C CA . MET A 1 449 ? -30.297 -37.062 -9.562 1 92.56 449 MET A CA 1
ATOM 3536 C C . MET A 1 449 ? -28.844 -36.594 -9.648 1 92.56 449 MET A C 1
ATOM 3538 O O . MET A 1 449 ? -27.938 -37.344 -9.258 1 92.56 449 MET A O 1
ATOM 3542 N N . GLN A 1 450 ? -28.609 -35.375 -10.188 1 94.69 450 GLN A N 1
ATOM 3543 C CA . GLN A 1 450 ? -27.25 -34.844 -10.328 1 94.69 450 GLN A CA 1
ATOM 3544 C C . GLN A 1 450 ? -27.25 -33.344 -10.484 1 94.69 450 GLN A C 1
ATOM 3546 O O . GLN A 1 450 ? -28.172 -32.781 -11.078 1 94.69 450 GLN A O 1
ATOM 3551 N N . VAL A 1 451 ? -26.203 -32.719 -9.922 1 95.44 451 VAL A N 1
ATOM 3552 C CA . VAL A 1 451 ? -25.984 -31.297 -10.164 1 95.44 451 VAL A CA 1
ATOM 3553 C C . VAL A 1 451 ? -25.359 -31.094 -11.539 1 95.44 451 VAL A C 1
ATOM 3555 O O . VAL A 1 451 ? -24.328 -31.688 -11.859 1 95.44 451 VAL A O 1
ATOM 3558 N N . ILE A 1 452 ? -25.922 -30.312 -12.383 1 96.62 452 ILE A N 1
ATOM 3559 C CA . ILE A 1 452 ? -25.453 -30.172 -13.758 1 96.62 452 ILE A CA 1
ATOM 3560 C C . ILE A 1 452 ? -24.781 -28.812 -13.922 1 96.62 452 ILE A C 1
ATOM 3562 O O . ILE A 1 452 ? -23.984 -28.609 -14.852 1 96.62 452 ILE A O 1
ATOM 3566 N N . TRP A 1 453 ? -25.156 -27.875 -13.148 1 97.69 453 TRP A N 1
ATOM 3567 C CA . TRP A 1 453 ? -24.594 -26.531 -13.141 1 97.69 453 TRP A CA 1
ATOM 3568 C C . TRP A 1 453 ? -24.406 -26.031 -11.711 1 97.69 453 TRP A C 1
ATOM 3570 O O . TRP A 1 453 ? -25.328 -26.125 -10.891 1 97.69 453 TRP A O 1
ATOM 3580 N N . PRO A 1 454 ? -23.328 -25.484 -11.398 1 97.5 454 PRO A N 1
ATOM 3581 C CA . PRO A 1 454 ? -23.047 -25.141 -10.008 1 97.5 454 PRO A CA 1
ATOM 3582 C C . PRO A 1 454 ? -23.812 -23.906 -9.547 1 97.5 454 PRO A C 1
ATOM 3584 O O . PRO A 1 454 ? -24.203 -23.078 -10.375 1 97.5 454 PRO A O 1
ATOM 3587 N N . ALA A 1 455 ? -23.969 -23.875 -8.242 1 96.75 455 ALA A N 1
ATOM 3588 C CA . ALA A 1 455 ? -24.391 -22.625 -7.602 1 96.75 455 ALA A CA 1
ATOM 3589 C C . ALA A 1 455 ? -23.188 -21.766 -7.258 1 96.75 455 ALA A C 1
ATOM 3591 O O . ALA A 1 455 ? -22.062 -22.266 -7.098 1 96.75 455 ALA A O 1
ATOM 3592 N N . PHE A 1 456 ? -23.391 -20.5 -7.238 1 97.06 456 PHE A N 1
ATOM 3593 C CA . PHE A 1 456 ? -22.281 -19.594 -6.938 1 97.06 456 PHE A CA 1
ATOM 3594 C C . PHE A 1 456 ? -22.516 -18.875 -5.613 1 97.06 456 PHE A C 1
ATOM 3596 O O . PHE A 1 456 ? -23.625 -18.391 -5.348 1 97.06 456 PHE A O 1
ATOM 3603 N N . TYR A 1 457 ? -21.438 -18.828 -4.863 1 94.44 457 TYR A N 1
ATOM 3604 C CA . TYR A 1 457 ? -21.547 -18.25 -3.529 1 94.44 457 TYR A CA 1
ATOM 3605 C C . TYR A 1 457 ? -20.438 -17.234 -3.289 1 94.44 457 TYR A C 1
ATOM 3607 O O . TYR A 1 457 ? -19.375 -17.297 -3.92 1 94.44 457 TYR A O 1
ATOM 3615 N N . VAL A 1 458 ? -20.688 -16.281 -2.375 1 92.44 458 VAL A N 1
ATOM 3616 C CA . VAL A 1 458 ? -19.703 -15.359 -1.841 1 92.44 458 VAL A CA 1
ATOM 3617 C C . VAL A 1 458 ? -19.578 -15.555 -0.332 1 92.44 458 VAL A C 1
ATOM 3619 O O . VAL A 1 458 ? -20.562 -15.82 0.353 1 92.44 458 VAL A O 1
ATOM 3622 N N . PRO A 1 459 ? -18.328 -15.453 0.102 1 86 459 PRO A N 1
ATOM 3623 C CA . PRO A 1 459 ? -18.203 -15.562 1.558 1 86 459 PRO A CA 1
ATOM 3624 C C . PRO A 1 459 ? -18.906 -14.422 2.295 1 86 459 PRO A C 1
ATOM 3626 O O . PRO A 1 459 ? -18.922 -13.289 1.812 1 86 459 PRO A O 1
ATOM 3629 N N . SER A 1 460 ? -19.797 -14.695 3.162 1 72.5 460 SER A N 1
ATOM 3630 C CA . SER A 1 460 ? -20.547 -13.656 3.863 1 72.5 460 SER A CA 1
ATOM 3631 C C . SER A 1 460 ? -19.734 -13.078 5.02 1 72.5 460 SER A C 1
ATOM 3633 O O . SER A 1 460 ? -19.125 -13.82 5.793 1 72.5 460 SER A O 1
ATOM 3635 N N . SER A 1 461 ? -19.391 -11.812 5.012 1 61.41 461 SER A N 1
ATOM 3636 C CA . SER A 1 461 ? -18.781 -11.172 6.168 1 61.41 461 SER A CA 1
ATOM 3637 C C . SER A 1 461 ? -19.766 -11.062 7.328 1 61.41 461 SER A C 1
ATOM 3639 O O . SER A 1 461 ? -19.359 -10.875 8.477 1 61.41 461 SER A O 1
ATOM 3641 N N . GLN A 1 462 ? -21.078 -11.125 7.109 1 59.22 462 GLN A N 1
ATOM 3642 C CA . GLN A 1 462 ? -22.047 -10.688 8.109 1 59.22 462 GLN A CA 1
ATOM 3643 C C . GLN A 1 462 ? -22.703 -11.883 8.805 1 59.22 462 GLN A C 1
ATOM 3645 O O . GLN A 1 462 ? -23.25 -11.742 9.898 1 59.22 462 GLN A O 1
ATOM 3650 N N . HIS A 1 463 ? -22.672 -13.023 8.133 1 57.72 463 HIS A N 1
ATOM 3651 C CA . HIS A 1 463 ? -23.5 -14.047 8.75 1 57.72 463 HIS A CA 1
ATOM 3652 C C . HIS A 1 463 ? -22.656 -15.219 9.25 1 57.72 463 HIS A C 1
ATOM 3654 O O . HIS A 1 463 ? -21.938 -15.836 8.469 1 57.72 463 HIS A O 1
ATOM 3660 N N . GLU A 1 464 ? -22.375 -15.148 10.484 1 58.34 464 GLU A N 1
ATOM 3661 C CA . GLU A 1 464 ? -21.766 -16.312 11.117 1 58.34 464 GLU A CA 1
ATOM 3662 C C . GLU A 1 464 ? -22.812 -17.328 11.539 1 58.34 464 GLU A C 1
ATOM 3664 O O . GLU A 1 464 ? -23.922 -16.953 11.93 1 58.34 464 GLU A O 1
ATOM 3669 N N . ASP A 1 465 ? -22.594 -18.516 11.102 1 58.75 465 ASP A N 1
ATOM 3670 C CA . ASP A 1 465 ? -23.5 -19.547 11.609 1 58.75 465 ASP A CA 1
ATOM 3671 C C . ASP A 1 465 ? -23.297 -19.766 13.109 1 58.75 465 ASP A C 1
ATOM 3673 O O . ASP A 1 465 ? -22.438 -19.125 13.727 1 58.75 465 ASP A O 1
ATOM 3677 N N . ASP A 1 466 ? -24.25 -20.641 13.617 1 56.25 466 ASP A N 1
ATOM 3678 C CA . ASP A 1 466 ? -24.281 -20.938 15.047 1 56.25 466 ASP A CA 1
ATOM 3679 C C . ASP A 1 466 ? -22.922 -21.406 15.547 1 56.25 466 ASP A C 1
ATOM 3681 O O . ASP A 1 466 ? -22.641 -21.344 16.734 1 56.25 466 ASP A O 1
ATOM 3685 N N . VAL A 1 467 ? -22.078 -21.859 14.578 1 58.72 467 VAL A N 1
ATOM 3686 C CA . VAL A 1 467 ? -20.812 -22.422 15.031 1 58.72 467 VAL A CA 1
ATOM 3687 C C . VAL A 1 467 ? -19.688 -21.438 14.734 1 58.72 467 VAL A C 1
ATOM 3689 O O . VAL A 1 467 ? -18.531 -21.688 15.062 1 58.72 467 VAL A O 1
ATOM 3692 N N . GLY A 1 468 ? -20.047 -20.266 14.234 1 59.62 468 GLY A N 1
ATOM 3693 C CA . GLY A 1 468 ? -19.062 -19.219 14.031 1 59.62 468 GLY A CA 1
ATOM 3694 C C . GLY A 1 468 ? -18.469 -19.219 12.633 1 59.62 468 GLY A C 1
ATOM 3695 O O . GLY A 1 468 ? -17.578 -18.422 12.328 1 59.62 468 GLY A O 1
ATOM 3696 N N . ASP A 1 469 ? -19 -20.203 11.859 1 62.53 469 ASP A N 1
ATOM 3697 C CA . ASP A 1 469 ? -18.469 -20.281 10.5 1 62.53 469 ASP A CA 1
ATOM 3698 C C . ASP A 1 469 ? -19.203 -19.312 9.578 1 62.53 469 ASP A C 1
ATOM 3700 O O . ASP A 1 469 ? -20.406 -19.062 9.75 1 62.53 469 ASP A O 1
ATOM 3704 N N . GLN A 1 470 ? -18.562 -18.609 8.797 1 68.94 470 GLN A N 1
ATOM 3705 C CA . GLN A 1 470 ? -19.172 -17.688 7.844 1 68.94 470 GLN A CA 1
ATOM 3706 C C . GLN A 1 470 ? -20.062 -18.422 6.844 1 68.94 470 GLN A C 1
ATOM 3708 O O . GLN A 1 470 ? -19.625 -19.422 6.25 1 68.94 470 GLN A O 1
ATOM 3713 N N . VAL A 1 471 ? -21.359 -18.125 6.918 1 74.69 471 VAL A N 1
ATOM 3714 C CA . VAL A 1 471 ? -22.297 -18.734 5.977 1 74.69 471 VAL A CA 1
ATOM 3715 C C . VAL A 1 471 ? -22.203 -18.031 4.625 1 74.69 471 VAL A C 1
ATOM 3717 O O . VAL A 1 471 ? -22.375 -16.812 4.539 1 74.69 471 VAL A O 1
ATOM 3720 N N . PRO A 1 472 ? -21.875 -18.828 3.654 1 86.56 472 PRO A N 1
ATOM 3721 C CA . PRO A 1 472 ? -21.766 -18.203 2.33 1 86.56 472 PRO A CA 1
ATOM 3722 C C . PRO A 1 472 ? -23.109 -17.688 1.818 1 86.56 472 PRO A C 1
ATOM 3724 O O . PRO A 1 472 ? -24.156 -18.234 2.152 1 86.56 472 PRO A O 1
ATOM 3727 N N . GLU A 1 473 ? -23.109 -16.609 1.169 1 89.38 473 GLU A N 1
ATOM 3728 C CA . GLU A 1 473 ? -24.297 -16.016 0.566 1 89.38 473 GLU A CA 1
ATOM 3729 C C . GLU A 1 473 ? -24.453 -16.453 -0.886 1 89.38 473 GLU A C 1
ATOM 3731 O O . GLU A 1 473 ? -23.5 -16.422 -1.661 1 89.38 473 GLU A O 1
ATOM 3736 N N . LEU A 1 474 ? -25.656 -16.812 -1.235 1 93.25 474 LEU A N 1
ATOM 3737 C CA . LEU A 1 474 ? -25.953 -17.266 -2.59 1 93.25 474 LEU A CA 1
ATOM 3738 C C . LEU A 1 474 ? -25.969 -16.078 -3.561 1 93.25 474 LEU A C 1
ATOM 3740 O O . LEU A 1 474 ? -26.625 -15.07 -3.301 1 93.25 474 LEU A O 1
ATOM 3744 N N . VAL A 1 475 ? -25.281 -16.203 -4.605 1 94.38 475 VAL A N 1
ATOM 3745 C CA . VAL A 1 475 ? -25.219 -15.18 -5.648 1 94.38 475 VAL A CA 1
ATOM 3746 C C . VAL A 1 475 ? -26.094 -15.594 -6.828 1 94.38 475 VAL A C 1
ATOM 3748 O O . VAL A 1 475 ? -26.828 -14.766 -7.391 1 94.38 475 VAL A O 1
ATOM 3751 N N . HIS A 1 476 ? -25.984 -16.875 -7.184 1 95.69 476 HIS A N 1
ATOM 3752 C CA . HIS A 1 476 ? -26.672 -17.422 -8.344 1 95.69 476 HIS A CA 1
ATOM 3753 C C . HIS A 1 476 ? -27.031 -18.891 -8.125 1 95.69 476 HIS A C 1
ATOM 3755 O O . HIS A 1 476 ? -26.188 -19.672 -7.672 1 95.69 476 HIS A O 1
ATOM 3761 N N . ARG A 1 477 ? -28.219 -19.266 -8.398 1 95.06 477 ARG A N 1
ATOM 3762 C CA . ARG A 1 477 ? -28.703 -20.609 -8.141 1 95.06 477 ARG A CA 1
ATOM 3763 C C . ARG A 1 477 ? -28.094 -21.609 -9.125 1 95.06 477 ARG A C 1
ATOM 3765 O O . ARG A 1 477 ? -27.734 -21.234 -10.242 1 95.06 477 ARG A O 1
ATOM 3772 N N . GLY A 1 478 ? -27.953 -22.781 -8.602 1 96.5 478 GLY A N 1
ATOM 3773 C CA . GLY A 1 478 ? -27.484 -23.875 -9.461 1 96.5 478 GLY A CA 1
ATOM 3774 C C . GLY A 1 478 ? -28.625 -24.641 -10.102 1 96.5 478 GLY A C 1
ATOM 3775 O O . GLY A 1 478 ? -29.797 -24.391 -9.828 1 96.5 478 GLY A O 1
ATOM 3776 N N . HIS A 1 479 ? -28.281 -25.516 -11.023 1 96.31 479 HIS A N 1
ATOM 3777 C CA . HIS A 1 479 ? -29.281 -26.312 -11.719 1 96.31 479 HIS A CA 1
ATOM 3778 C C . HIS A 1 479 ? -29.031 -27.812 -11.523 1 96.31 479 HIS A C 1
ATOM 3780 O O . HIS A 1 479 ? -27.875 -28.234 -11.477 1 96.31 479 HIS A O 1
ATOM 3786 N N . VAL A 1 480 ? -30.141 -28.531 -11.406 1 95.69 480 VAL A N 1
ATOM 3787 C CA . VAL A 1 480 ? -30.062 -29.969 -11.195 1 95.69 480 VAL A CA 1
ATOM 3788 C C . VAL A 1 480 ? -30.984 -30.688 -12.172 1 95.69 480 VAL A C 1
ATOM 3790 O O . VAL A 1 480 ? -31.891 -30.078 -12.758 1 95.69 480 VAL A O 1
ATOM 3793 N N . ILE A 1 481 ? -30.672 -31.906 -12.391 1 94.75 481 ILE A N 1
ATOM 3794 C CA . ILE A 1 481 ? -31.609 -32.812 -13.047 1 94.75 481 ILE A CA 1
ATOM 3795 C C . ILE A 1 481 ? -32.219 -33.75 -12.016 1 94.75 481 ILE A C 1
ATOM 3797 O O . ILE A 1 481 ? -31.531 -34.25 -11.125 1 94.75 481 ILE A O 1
ATOM 3801 N N . THR A 1 482 ? -33.562 -33.875 -12.039 1 93.62 482 THR A N 1
ATOM 3802 C CA . THR A 1 482 ? -34.25 -34.656 -11.016 1 93.62 482 THR A CA 1
ATOM 3803 C C . THR A 1 482 ? -34.562 -36.062 -11.508 1 93.62 482 THR A C 1
ATOM 3805 O O . THR A 1 482 ? -34.531 -36.312 -12.711 1 93.62 482 THR A O 1
ATOM 3808 N N . ARG A 1 483 ? -34.875 -36.875 -10.555 1 93.19 483 ARG A N 1
ATOM 3809 C CA . ARG A 1 483 ? -35.281 -38.25 -10.891 1 93.19 483 ARG A CA 1
ATOM 3810 C C . ARG A 1 483 ? -36.594 -38.25 -11.648 1 93.19 483 ARG A C 1
ATOM 3812 O O . ARG A 1 483 ? -36.812 -39.094 -12.531 1 93.19 483 ARG A O 1
ATOM 3819 N N . SER A 1 484 ? -37.406 -37.375 -11.234 1 90.38 484 SER A N 1
ATOM 3820 C CA . SER A 1 484 ? -38.688 -37.25 -11.922 1 90.38 484 SER A CA 1
ATOM 3821 C C . SER A 1 484 ? -38.5 -36.906 -13.391 1 90.38 484 SER A C 1
ATOM 3823 O O . SER A 1 484 ? -39.188 -37.438 -14.258 1 90.38 484 SER A O 1
ATOM 3825 N N . GLN A 1 485 ? -37.562 -36.062 -13.727 1 91.06 485 GLN A N 1
ATOM 3826 C CA . GLN A 1 485 ? -37.281 -35.688 -15.094 1 91.06 485 GLN A CA 1
ATOM 3827 C C . GLN A 1 485 ? -36.594 -36.812 -15.867 1 91.06 485 GLN A C 1
ATOM 3829 O O . GLN A 1 485 ? -36.75 -36.906 -17.094 1 91.06 485 GLN A O 1
ATOM 3834 N N . GLY A 1 486 ? -35.906 -37.656 -15.109 1 91.69 486 GLY A N 1
ATOM 3835 C CA . GLY A 1 486 ? -35.156 -38.719 -15.75 1 91.69 486 GLY A CA 1
ATOM 3836 C C . GLY A 1 486 ? -35.906 -40.062 -15.797 1 91.69 486 GLY A C 1
ATOM 3837 O O . GLY A 1 486 ? -35.438 -41.031 -16.391 1 91.69 486 GLY A O 1
ATOM 3838 N N . ARG A 1 487 ? -37.094 -40.094 -15.219 1 91.56 487 ARG A N 1
ATOM 3839 C CA . ARG A 1 487 ? -37.844 -41.344 -15.078 1 91.56 487 ARG A CA 1
ATOM 3840 C C . ARG A 1 487 ? -38.125 -42 -16.438 1 91.56 487 ARG A C 1
ATOM 3842 O O . ARG A 1 487 ? -37.906 -43.188 -16.609 1 91.56 487 ARG A O 1
ATOM 3849 N N . GLU A 1 488 ? -38.594 -41.188 -17.328 1 91.31 488 GLU A N 1
ATOM 3850 C CA . GLU A 1 488 ? -38.875 -41.719 -18.656 1 91.31 488 GLU A CA 1
ATOM 3851 C C . GLU A 1 488 ? -37.625 -42.25 -19.344 1 91.31 488 GLU A C 1
ATOM 3853 O O . GLU A 1 488 ? -37.688 -43.281 -20.031 1 91.31 488 GLU A O 1
ATOM 3858 N N . ALA A 1 489 ? -36.625 -41.531 -19.219 1 93.12 489 ALA A N 1
ATOM 3859 C CA . ALA A 1 489 ? -35.344 -41.969 -19.812 1 93.12 489 ALA A CA 1
ATOM 3860 C C . ALA A 1 489 ? -34.844 -43.25 -19.156 1 93.12 489 ALA A C 1
ATOM 3862 O O . ALA A 1 489 ? -34.25 -44.094 -19.812 1 93.12 489 ALA A O 1
ATOM 3863 N N . GLU A 1 490 ? -35.094 -43.375 -17.922 1 92.62 490 GLU A N 1
ATOM 3864 C CA . GLU A 1 490 ? -34.688 -44.594 -17.188 1 92.62 490 GLU A CA 1
ATOM 3865 C C . GLU A 1 490 ? -35.438 -45.812 -17.672 1 92.62 490 GLU A C 1
ATOM 3867 O O . GLU A 1 490 ? -34.875 -46.875 -17.844 1 92.62 490 GLU A O 1
ATOM 3872 N N . VAL A 1 491 ? -36.656 -45.594 -17.844 1 91.12 491 VAL A N 1
ATOM 3873 C CA . VAL A 1 491 ? -37.5 -46.688 -18.328 1 91.12 491 VAL A CA 1
ATOM 3874 C C . VAL A 1 491 ? -37.062 -47.094 -19.734 1 91.12 491 VAL A C 1
ATOM 3876 O O . VAL A 1 491 ? -36.969 -48.281 -20.047 1 91.12 491 VAL A O 1
ATOM 3879 N N . GLU A 1 492 ? -36.844 -46.125 -20.484 1 91.5 492 GLU A N 1
ATOM 3880 C CA . GLU A 1 492 ? -36.375 -46.406 -21.844 1 91.5 492 GLU A CA 1
ATOM 3881 C C . GLU A 1 492 ? -35.062 -47.188 -21.844 1 91.5 492 GLU A C 1
ATOM 3883 O O . GLU A 1 492 ? -34.875 -48.094 -22.641 1 91.5 492 GLU A O 1
ATOM 3888 N N . THR A 1 493 ? -34.219 -46.781 -21 1 87.38 493 THR A N 1
ATOM 3889 C CA . THR A 1 493 ? -32.906 -47.438 -20.906 1 87.38 493 THR A CA 1
ATOM 3890 C C . THR A 1 493 ? -33.094 -48.875 -20.438 1 87.38 493 THR A C 1
ATOM 3892 O O . THR A 1 493 ? -32.406 -49.781 -20.938 1 87.38 493 THR A O 1
ATOM 3895 N N . SER A 1 494 ? -34 -49.094 -19.5 1 85.25 494 SER A N 1
ATOM 3896 C CA . SER A 1 494 ? -34.25 -50.438 -18.969 1 85.25 494 SER A CA 1
ATOM 3897 C C . SER A 1 494 ? -34.906 -51.312 -20.031 1 85.25 494 SER A C 1
ATOM 3899 O O . SER A 1 494 ? -34.562 -52.5 -20.141 1 85.25 494 SER A O 1
ATOM 3901 N N . ARG A 1 495 ? -35.75 -50.75 -20.766 1 82.12 495 ARG A N 1
ATOM 3902 C CA . ARG A 1 495 ? -36.406 -51.531 -21.812 1 82.12 495 ARG A CA 1
ATOM 3903 C C . ARG A 1 495 ? -35.406 -51.938 -22.891 1 82.12 495 ARG A C 1
ATOM 3905 O O . ARG A 1 495 ? -35.469 -53.062 -23.375 1 82.12 495 ARG A O 1
ATOM 3912 N N . ARG A 1 496 ? -34.594 -51.125 -23.203 1 77.88 496 ARG A N 1
ATOM 3913 C CA . ARG A 1 496 ? -33.625 -51.406 -24.25 1 77.88 496 ARG A CA 1
ATOM 3914 C C . ARG A 1 496 ? -32.594 -52.438 -23.781 1 77.88 496 ARG A C 1
ATOM 3916 O O . ARG A 1 496 ? -32.219 -53.344 -24.547 1 77.88 496 ARG A O 1
ATOM 3923 N N . ASN A 1 497 ? -32.312 -52.344 -22.531 1 74.44 497 ASN A N 1
ATOM 3924 C CA . ASN A 1 497 ? -31.422 -53.344 -21.969 1 74.44 497 ASN A CA 1
ATOM 3925 C C . ASN A 1 497 ? -32.094 -54.688 -21.875 1 74.44 497 ASN A C 1
ATOM 3927 O O . ASN A 1 497 ? -31.453 -55.719 -22.141 1 74.44 497 ASN A O 1
ATOM 3931 N N . ALA A 1 498 ? -33.406 -54.594 -21.609 1 74.56 498 ALA A N 1
ATOM 3932 C CA . ALA A 1 498 ? -34.156 -55.844 -21.547 1 74.56 498 ALA A CA 1
ATOM 3933 C C . ALA A 1 498 ? -34.281 -56.5 -22.922 1 74.56 498 ALA A C 1
ATOM 3935 O O . ALA A 1 498 ? -34.125 -57.719 -23.047 1 74.56 498 ALA A O 1
ATOM 3936 N N . ARG A 1 499 ? -34.469 -55.719 -23.828 1 72.25 499 ARG A N 1
ATOM 3937 C CA . ARG A 1 499 ? -34.562 -56.25 -25.188 1 72.25 499 ARG A CA 1
ATOM 3938 C C . ARG A 1 499 ? -33.219 -56.781 -25.656 1 72.25 499 ARG A C 1
ATOM 3940 O O . ARG A 1 499 ? -33.156 -57.812 -26.328 1 72.25 499 ARG A O 1
ATOM 3947 N N . LYS A 1 500 ? -32.219 -56.156 -25.281 1 72.81 500 LYS A N 1
ATOM 3948 C CA . LYS A 1 500 ? -30.875 -56.625 -25.656 1 72.81 500 LYS A CA 1
ATOM 3949 C C . LYS A 1 500 ? -30.562 -57.938 -24.969 1 72.81 500 LYS A C 1
ATOM 3951 O O . LYS A 1 500 ? -30.031 -58.875 -25.594 1 72.81 500 LYS A O 1
ATOM 3956 N N . ASN A 1 501 ? -30.891 -58.031 -23.734 1 70.31 501 ASN A N 1
ATOM 3957 C CA . ASN A 1 501 ? -30.703 -59.281 -23 1 70.31 501 ASN A CA 1
ATOM 3958 C C . ASN A 1 501 ? -31.578 -60.406 -23.547 1 70.31 501 ASN A C 1
ATOM 3960 O O . ASN A 1 501 ? -31.141 -61.562 -23.641 1 70.31 501 ASN A O 1
ATOM 3964 N N . ALA A 1 502 ? -32.781 -60.094 -23.922 1 70.56 502 ALA A N 1
ATOM 3965 C CA . ALA A 1 502 ? -33.688 -61.062 -24.5 1 70.56 502 ALA A CA 1
ATOM 3966 C C . ALA A 1 502 ? -33.156 -61.594 -25.828 1 70.56 502 ALA A C 1
ATOM 3968 O O . ALA A 1 502 ? -33.25 -62.781 -26.125 1 70.56 502 ALA A O 1
ATOM 3969 N N . ARG A 1 503 ? -32.594 -60.781 -26.5 1 72.12 503 ARG A N 1
ATOM 3970 C CA . ARG A 1 503 ? -32 -61.219 -27.781 1 72.12 503 ARG A CA 1
ATOM 3971 C C . ARG A 1 503 ? -30.766 -62.062 -27.578 1 72.12 503 ARG A C 1
ATOM 3973 O O . ARG A 1 503 ? -30.516 -63 -28.344 1 72.12 503 ARG A O 1
ATOM 3980 N N . GLN A 1 504 ? -30.016 -61.719 -26.562 1 65.19 504 GLN A N 1
ATOM 3981 C CA . GLN A 1 504 ? -28.828 -62.5 -26.266 1 65.19 504 GLN A CA 1
ATOM 3982 C C . GLN A 1 504 ? -29.234 -63.875 -25.688 1 65.19 504 GLN A C 1
ATOM 3984 O O . GLN A 1 504 ? -28.578 -64.875 -25.969 1 65.19 504 GLN A O 1
ATOM 3989 N N . ASN A 1 505 ? -30.203 -63.875 -24.828 1 59.22 505 ASN A N 1
ATOM 3990 C CA . ASN A 1 505 ? -30.672 -65.125 -24.281 1 59.22 505 ASN A CA 1
ATOM 3991 C C . ASN A 1 505 ? -31.406 -65.938 -25.328 1 59.22 505 ASN A C 1
ATOM 3993 O O . ASN A 1 505 ? -31.344 -67.188 -25.312 1 59.22 505 ASN A O 1
ATOM 3997 N N . ASN A 1 506 ? -32.156 -65.312 -26.094 1 52.59 506 ASN A N 1
ATOM 3998 C CA . ASN A 1 506 ? -32.844 -66.188 -27.078 1 52.59 506 ASN A CA 1
ATOM 3999 C C . ASN A 1 506 ? -31.875 -66.688 -28.125 1 52.59 506 ASN A C 1
ATOM 4001 O O . ASN A 1 506 ? -32.281 -67.375 -29.062 1 52.59 506 ASN A O 1
ATOM 4005 N N . GLY A 1 507 ? -30.672 -66.188 -28.219 1 45.47 507 GLY A N 1
ATOM 4006 C CA . GLY A 1 507 ? -29.781 -66.812 -29.188 1 45.47 507 GLY A CA 1
ATOM 4007 C C . GLY A 1 507 ? -29.25 -68.188 -28.703 1 45.47 507 GLY A C 1
ATOM 4008 O O . GLY A 1 507 ? -28.641 -68.875 -29.469 1 45.47 507 GLY A O 1
ATOM 4009 N N . SER A 1 508 ? -29 -68.312 -27.344 1 42.16 508 SER A N 1
ATOM 4010 C CA . SER A 1 508 ? -28.25 -69.5 -27.031 1 42.16 508 SER A CA 1
ATOM 4011 C C . SER A 1 508 ? -29.188 -70.688 -26.891 1 42.16 508 SER A C 1
ATOM 4013 O O . SER A 1 508 ? -29.391 -71.188 -25.781 1 42.16 508 SER A O 1
ATOM 4015 N N . SER A 1 509 ? -30.312 -70.875 -27.438 1 39.72 509 SER A N 1
ATOM 4016 C CA . SER A 1 509 ? -30.844 -72.188 -27.219 1 39.72 509 SER A CA 1
ATOM 4017 C C . SER A 1 509 ? -29.875 -73.25 -27.688 1 39.72 509 SER A C 1
ATOM 4019 O O . SER A 1 509 ? -29.766 -73.5 -28.891 1 39.72 509 SER A O 1
ATOM 4021 N N . PRO A 1 510 ? -28.625 -73.312 -27.125 1 36.09 510 PRO A N 1
ATOM 4022 C CA . PRO A 1 510 ? -28.078 -74.688 -27.344 1 36.09 510 PRO A CA 1
ATOM 4023 C C . PRO A 1 510 ? -28.922 -75.75 -26.703 1 36.09 510 PRO A C 1
ATOM 4025 O O . PRO A 1 510 ? -29.656 -75.5 -25.75 1 36.09 510 PRO A O 1
ATOM 4028 N N . THR A 1 511 ? -29.312 -76.875 -27.438 1 34.66 511 THR A N 1
ATOM 4029 C CA . THR A 1 511 ? -29.781 -78.188 -27.094 1 34.66 511 THR A CA 1
ATOM 4030 C C . THR A 1 511 ? -28.891 -78.875 -26.047 1 34.66 511 THR A C 1
ATOM 4032 O O . THR A 1 511 ? -27.797 -79.312 -26.359 1 34.66 511 THR A O 1
ATOM 4035 N N . GLN A 1 512 ? -28.531 -78.312 -25.031 1 24.36 512 GLN A N 1
ATOM 4036 C CA . GLN A 1 512 ? -27.766 -79.062 -24.062 1 24.36 512 GLN A CA 1
ATOM 4037 C C . GLN A 1 512 ? -28.531 -80.312 -23.609 1 24.36 512 GLN A C 1
ATOM 4039 O O . GLN A 1 512 ? -29.75 -80.25 -23.484 1 24.36 512 GLN A O 1
ATOM 4044 N N . ARG A 1 513 ? -27.703 -81.5 -23.484 1 27.38 513 ARG A N 1
ATOM 4045 C CA . ARG A 1 513 ? -27.547 -82.875 -22.969 1 27.38 513 ARG A CA 1
ATOM 4046 C C . ARG A 1 513 ? -27.906 -82.938 -21.5 1 27.38 513 ARG A C 1
ATOM 4048 O O . ARG A 1 513 ? -27.562 -82.062 -20.719 1 27.38 513 ARG A O 1
ATOM 4055 N N . LYS A 1 514 ? -28.703 -83.875 -20.906 1 25.42 514 LYS A N 1
ATOM 4056 C CA . LYS A 1 514 ? -29.328 -84.312 -19.672 1 25.42 514 LYS A CA 1
ATOM 4057 C C . LYS A 1 514 ? -28.266 -84.625 -18.609 1 25.42 514 LYS A C 1
ATOM 4059 O O . LYS A 1 514 ? -28.562 -84.562 -17.406 1 25.42 514 LYS A O 1
ATOM 4064 N N . ARG A 1 515 ? -26.906 -84.938 -18.625 1 26.62 515 ARG A N 1
ATOM 4065 C CA . ARG A 1 515 ? -26.625 -86.188 -17.922 1 26.62 515 ARG A CA 1
ATOM 4066 C C . ARG A 1 515 ? -27 -86.062 -16.453 1 26.62 515 ARG A C 1
ATOM 4068 O O . ARG A 1 515 ? -27.109 -84.938 -15.914 1 26.62 515 ARG A O 1
ATOM 4075 N N . ARG A 1 516 ? -26.844 -87.375 -15.602 1 22.23 516 ARG A N 1
ATOM 4076 C CA . ARG A 1 516 ? -27.375 -88.25 -14.547 1 22.23 516 ARG A CA 1
ATOM 4077 C C . ARG A 1 516 ? -26.984 -87.75 -13.172 1 22.23 516 ARG A C 1
ATOM 4079 O O . ARG A 1 516 ? -27.859 -87.375 -12.375 1 22.23 516 ARG A O 1
ATOM 4086 N N . ASP A 1 517 ? -25.953 -88.438 -12.328 1 22.59 517 ASP A N 1
ATOM 4087 C CA . ASP A 1 517 ? -26.141 -89.312 -11.172 1 22.59 517 ASP A CA 1
ATOM 4088 C C . ASP A 1 517 ? -25.906 -88.562 -9.867 1 22.59 517 ASP A C 1
ATOM 4090 O O . ASP A 1 517 ? -24.859 -87.938 -9.695 1 22.59 517 ASP A O 1
ATOM 4094 N N . SER A 1 518 ? -26.891 -88.062 -8.992 1 19.7 518 SER A N 1
ATOM 4095 C CA . SER A 1 518 ? -27.172 -87.625 -7.633 1 19.7 518 SER A CA 1
ATOM 4096 C C . SER A 1 518 ? -26.688 -88.625 -6.598 1 19.7 518 SER A C 1
ATOM 4098 O O . SER A 1 518 ? -26.766 -88.375 -5.391 1 19.7 518 SER A O 1
ATOM 4100 N N . ALA A 1 519 ? -26.766 -89.938 -6.512 1 21.42 519 ALA A N 1
ATOM 4101 C CA . ALA A 1 519 ? -27.344 -90.375 -5.254 1 21.42 519 ALA A CA 1
ATOM 4102 C C . ALA A 1 519 ? -26.359 -90.25 -4.105 1 21.42 519 ALA A C 1
ATOM 4104 O O . ALA A 1 519 ? -26.688 -89.688 -3.053 1 21.42 519 ALA A O 1
ATOM 4105 N N . VAL A 1 520 ? -25.469 -91.25 -3.807 1 20.81 520 VAL A N 1
ATOM 4106 C CA . VAL A 1 520 ? -25.375 -92.125 -2.65 1 20.81 520 VAL A CA 1
ATOM 4107 C C . VAL A 1 520 ? -24.625 -91.438 -1.524 1 20.81 520 VAL A C 1
ATOM 4109 O O . VAL A 1 520 ? -23.844 -90.5 -1.769 1 20.81 520 VAL A O 1
ATOM 4112 N N . PHE A 1 521 ? -24.453 -92.188 -0.163 1 20.59 521 PHE A N 1
ATOM 4113 C CA . PHE A 1 521 ? -24.609 -92.438 1.271 1 20.59 521 PHE A CA 1
ATOM 4114 C C . PHE A 1 521 ? -23.297 -92.188 2.008 1 20.59 521 PHE A C 1
ATOM 4116 O O . PHE A 1 521 ? -23.312 -91.812 3.186 1 20.59 521 PHE A O 1
ATOM 4123 N N . LEU A 1 522 ? -22.062 -92.438 1.573 1 19.48 522 LEU A N 1
ATOM 4124 C CA . LEU A 1 522 ? -21.297 -93.188 2.537 1 19.48 522 LEU A CA 1
ATOM 4125 C C . LEU A 1 522 ? -20.922 -92.312 3.754 1 19.48 522 LEU A C 1
ATOM 4127 O O . LEU A 1 522 ? -20.781 -91.125 3.646 1 19.48 522 LEU A O 1
ATOM 4131 N N . SER A 1 523 ? -20.625 -93.062 5.023 1 18.8 523 SER A N 1
ATOM 4132 C CA . SER A 1 523 ? -20.672 -93.25 6.469 1 18.8 523 SER A CA 1
ATOM 4133 C C . SER A 1 523 ? -19.594 -92.438 7.172 1 18.8 523 SER A C 1
ATOM 4135 O O . SER A 1 523 ? -19.891 -91.688 8.117 1 18.8 523 SER A O 1
ATOM 4137 N N . LYS A 1 524 ? -18.328 -93 7.465 1 18.77 524 LYS A N 1
ATOM 4138 C CA . LYS A 1 524 ? -17.938 -93.5 8.781 1 18.77 524 LYS A CA 1
ATOM 4139 C C . LYS A 1 524 ? -17.266 -92.438 9.609 1 18.77 524 LYS A C 1
ATOM 4141 O O . LYS A 1 524 ? -17.672 -92.188 10.75 1 18.77 524 LYS A O 1
ATOM 4146 N N . THR A 1 525 ? -16.016 -92.5 9.766 1 18.16 525 THR A N 1
ATOM 4147 C CA . THR A 1 525 ? -15.32 -92.75 11.023 1 18.16 525 THR A CA 1
ATOM 4148 C C . THR A 1 525 ? -15.008 -91.438 11.75 1 18.16 525 THR A C 1
ATOM 4150 O O . THR A 1 525 ? -15.07 -90.375 11.156 1 18.16 525 THR A O 1
ATOM 4153 N N . PHE A 1 526 ? -13.859 -91.5 12.523 1 17.69 526 PHE A N 1
ATOM 4154 C CA . PHE A 1 526 ? -13.445 -91.625 13.914 1 17.69 526 PHE A CA 1
ATOM 4155 C C . PHE A 1 526 ? -13.008 -90.25 14.477 1 17.69 526 PHE A C 1
ATOM 4157 O O . PHE A 1 526 ? -13.484 -89.812 15.523 1 17.69 526 PHE A O 1
ATOM 4164 N N . PRO A 1 527 ? -11.695 -90.062 14.492 1 18.42 527 PRO A N 1
ATOM 4165 C CA . PRO A 1 527 ? -10.969 -90.062 15.766 1 18.42 527 PRO A CA 1
ATOM 4166 C C . PRO A 1 527 ? -10.906 -88.688 16.438 1 18.42 527 PRO A C 1
ATOM 4168 O O . PRO A 1 527 ? -11.258 -87.688 15.82 1 18.42 527 PRO A O 1
ATOM 4171 N N . GLY A 1 528 ? -9.789 -88.5 17.156 1 17.88 528 GLY A N 1
ATOM 4172 C CA . GLY A 1 528 ? -9.234 -88.312 18.5 1 17.88 528 GLY A CA 1
ATOM 4173 C C . GLY A 1 528 ? -8.984 -86.875 18.906 1 17.88 528 GLY A C 1
ATOM 4174 O O . GLY A 1 528 ? -9.477 -86 18.25 1 17.88 528 GLY A O 1
ATOM 4175 N N . GLY A 1 529 ? -7.848 -86.688 19.312 1 17.41 529 GLY A N 1
ATOM 4176 C CA . GLY A 1 529 ? -7.332 -86.438 20.656 1 17.41 529 GLY A CA 1
ATOM 4177 C C . GLY A 1 529 ? -7.148 -84.938 20.938 1 17.41 529 GLY A C 1
ATOM 4178 O O . GLY A 1 529 ? -7.625 -84.438 21.953 1 17.41 529 GLY A O 1
ATOM 4179 N N . ILE A 1 530 ? -6.254 -84.375 20.359 1 19.33 530 ILE A N 1
ATOM 4180 C CA . ILE A 1 530 ? -5.238 -83.938 21.328 1 19.33 530 ILE A CA 1
ATOM 4181 C C . ILE A 1 530 ? -5.695 -82.75 22.078 1 19.33 530 ILE A C 1
ATOM 4183 O O . ILE A 1 530 ? -6.52 -81.938 21.578 1 19.33 530 ILE A O 1
ATOM 4187 N N . GLY A 1 531 ? -4.824 -82.438 22.984 1 18.16 531 GLY A N 1
ATOM 4188 C CA . GLY A 1 531 ? -4.348 -82.125 24.312 1 18.16 531 GLY A CA 1
ATOM 4189 C C . GLY A 1 531 ? -4.504 -80.625 24.656 1 18.16 531 GLY A C 1
ATOM 4190 O O . GLY A 1 531 ? -5.289 -80.312 25.547 1 18.16 531 GLY A O 1
ATOM 4191 N N . THR A 1 532 ? -3.418 -80.125 24.75 1 19.67 532 THR A N 1
ATOM 4192 C CA . THR A 1 532 ? -2.857 -79.75 26.031 1 19.67 532 THR A CA 1
ATOM 4193 C C . THR A 1 532 ? -3.414 -78.375 26.453 1 19.67 532 THR A C 1
ATOM 4195 O O . THR A 1 532 ? -3.953 -77.625 25.641 1 19.67 532 THR A O 1
ATOM 4198 N N . GLU A 1 533 ? -2.762 -78 27.484 1 18.17 533 GLU A N 1
ATOM 4199 C CA . GLU A 1 533 ? -2.641 -77.5 28.859 1 18.17 533 GLU A CA 1
ATOM 4200 C C . GLU A 1 533 ? -2.576 -75.938 28.875 1 18.17 533 GLU A C 1
ATOM 4202 O O . GLU A 1 533 ? -1.489 -75.375 28.891 1 18.17 533 GLU A O 1
ATOM 4207 N N . LYS A 1 534 ? -3.234 -75.312 28 1 21.28 534 LYS A N 1
ATOM 4208 C CA . LYS A 1 534 ? -2.926 -74 28.562 1 21.28 534 LYS A CA 1
ATOM 4209 C C . LYS A 1 534 ? -3.379 -73.938 30.016 1 21.28 534 LYS A C 1
ATOM 4211 O O . LYS A 1 534 ? -4.523 -74.25 30.344 1 21.28 534 LYS A O 1
ATOM 4216 N N . GLY A 1 535 ? -2.451 -74.125 31.094 1 18.84 535 GLY A N 1
ATOM 4217 C CA . GLY A 1 535 ? -2.516 -73.75 32.5 1 18.84 535 GLY A CA 1
ATOM 4218 C C . GLY A 1 535 ? -3.295 -72.5 32.719 1 18.84 535 GLY A C 1
ATOM 4219 O O . GLY A 1 535 ? -3.666 -71.812 31.781 1 18.84 535 GLY A O 1
ATOM 4220 N N . ASN A 1 536 ? -2.846 -71.75 33.812 1 21.02 536 ASN A N 1
ATOM 4221 C CA . ASN A 1 536 ? -3.561 -70.875 34.75 1 21.02 536 ASN A CA 1
ATOM 4222 C C . ASN A 1 536 ? -4.074 -69.625 34.031 1 21.02 536 ASN A C 1
ATOM 4224 O O . ASN A 1 536 ? -3.363 -69 33.219 1 21.02 536 ASN A O 1
ATOM 4228 N N . MET B 1 1 ? 12.531 153.875 125.875 1 16.59 1 MET B N 1
ATOM 4229 C CA . MET B 1 1 ? 13.492 154.75 126.5 1 16.59 1 MET B CA 1
ATOM 4230 C C . MET B 1 1 ? 12.984 156.25 126.5 1 16.59 1 MET B C 1
ATOM 4232 O O . MET B 1 1 ? 11.969 156.5 125.875 1 16.59 1 MET B O 1
ATOM 4236 N N . PRO B 1 2 ? 13.867 157.375 125.688 1 18.2 2 PRO B N 1
ATOM 4237 C CA . PRO B 1 2 ? 14.828 158.375 126.062 1 18.2 2 PRO B CA 1
ATOM 4238 C C . PRO B 1 2 ? 14.352 159.875 125.688 1 18.2 2 PRO B C 1
ATOM 4240 O O . PRO B 1 2 ? 14.422 160.75 126.5 1 18.2 2 PRO B O 1
ATOM 4243 N N . SER B 1 3 ? 14.438 160.375 124.188 1 17.36 3 SER B N 1
ATOM 4244 C CA . SER B 1 3 ? 15.406 161.375 123.812 1 17.36 3 SER B CA 1
ATOM 4245 C C . SER B 1 3 ? 14.828 162.75 124.062 1 17.36 3 SER B C 1
ATOM 4247 O O . SER B 1 3 ? 13.609 163 124 1 17.36 3 SER B O 1
ATOM 4249 N N . HIS B 1 4 ? 15.602 164.125 123.938 1 19.78 4 HIS B N 1
ATOM 4250 C CA . HIS B 1 4 ? 16.031 165.5 124.375 1 19.78 4 HIS B CA 1
ATOM 4251 C C . HIS B 1 4 ? 15.555 166.5 123.375 1 19.78 4 HIS B C 1
ATOM 4253 O O . HIS B 1 4 ? 15.836 166.5 122.188 1 19.78 4 HIS B O 1
ATOM 4259 N N . ASN B 1 5 ? 14.734 167.75 123.562 1 17.05 5 ASN B N 1
ATOM 4260 C CA . ASN B 1 5 ? 13.992 168.875 122.875 1 17.05 5 ASN B CA 1
ATOM 4261 C C . ASN B 1 5 ? 14.844 170.125 122.75 1 17.05 5 ASN B C 1
ATOM 4263 O O . ASN B 1 5 ? 14.352 171.125 122.312 1 17.05 5 ASN B O 1
ATOM 4267 N N . GLU B 1 6 ? 15.758 171.125 122.625 1 17.16 6 GLU B N 1
ATOM 4268 C CA . GLU B 1 6 ? 16.109 172.375 123.188 1 17.16 6 GLU B CA 1
ATOM 4269 C C . GLU B 1 6 ? 15.812 173.5 122.125 1 17.16 6 GLU B C 1
ATOM 4271 O O . GLU B 1 6 ? 15.719 173.25 120.938 1 17.16 6 GLU B O 1
ATOM 4276 N N . GLU B 1 7 ? 16.297 175.25 121.812 1 18.27 7 GLU B N 1
ATOM 4277 C CA . GLU B 1 7 ? 16.406 176.75 121.875 1 18.27 7 GLU B CA 1
ATOM 4278 C C . GLU B 1 7 ? 16.438 177.25 120.438 1 18.27 7 GLU B C 1
ATOM 4280 O O . GLU B 1 7 ? 16.312 178.5 120.25 1 18.27 7 GLU B O 1
ATOM 4285 N N . ARG B 1 8 ? 16.516 178.375 119.125 1 17.48 8 ARG B N 1
ATOM 4286 C CA . ARG B 1 8 ? 17.375 179.5 118.875 1 17.48 8 ARG B CA 1
ATOM 4287 C C . ARG B 1 8 ? 16.562 180.75 118.625 1 17.48 8 ARG B C 1
ATOM 4289 O O . ARG B 1 8 ? 17.125 181.75 118.312 1 17.48 8 ARG B O 1
ATOM 4296 N N . VAL B 1 9 ? 15.234 181.875 119 1 14.98 9 VAL B N 1
ATOM 4297 C CA . VAL B 1 9 ? 14.594 182.75 118.062 1 14.98 9 VAL B CA 1
ATOM 4298 C C . VAL B 1 9 ? 14.938 184.25 118.438 1 14.98 9 VAL B C 1
ATOM 4300 O O . VAL B 1 9 ? 14.789 184.625 119.625 1 14.98 9 VAL B O 1
ATOM 4303 N N . GLN B 1 10 ? 14.898 186.125 117.375 1 12.38 10 GLN B N 1
ATOM 4304 C CA . GLN B 1 10 ? 15.695 187.375 117.188 1 12.38 10 GLN B CA 1
ATOM 4305 C C . GLN B 1 10 ? 14.836 188.625 117.25 1 12.38 10 GLN B C 1
ATOM 4307 O O . GLN B 1 10 ? 13.625 188.5 117 1 12.38 10 GLN B O 1
ATOM 4312 N N . GLY B 1 11 ? 14.961 190.875 116.938 1 16.58 11 GLY B N 1
ATOM 4313 C CA . GLY B 1 11 ? 15.062 192.125 117.5 1 16.58 11 GLY B CA 1
ATOM 4314 C C . GLY B 1 11 ? 14.453 193.25 116.625 1 16.58 11 GLY B C 1
ATOM 4315 O O . GLY B 1 11 ? 14.633 194.375 116.875 1 16.58 11 GLY B O 1
ATOM 4316 N N . VAL B 1 12 ? 12.977 194.125 116 1 14.62 12 VAL B N 1
ATOM 4317 C CA . VAL B 1 12 ? 12.961 195.125 115 1 14.62 12 VAL B CA 1
ATOM 4318 C C . VAL B 1 12 ? 12.461 196.375 115.562 1 14.62 12 VAL B C 1
ATOM 4320 O O . VAL B 1 12 ? 11.617 196.5 116.438 1 14.62 12 VAL B O 1
ATOM 4323 N N . LYS B 1 13 ? 12.227 198.625 114.812 1 17.88 13 LYS B N 1
ATOM 4324 C CA . LYS B 1 13 ? 12.656 200 115 1 17.88 13 LYS B CA 1
ATOM 4325 C C . LYS B 1 13 ? 11.508 200.875 114.688 1 17.88 13 LYS B C 1
ATOM 4327 O O . LYS B 1 13 ? 11.141 201.125 113.562 1 17.88 13 LYS B O 1
ATOM 4332 N N . ASP B 1 14 ? 10.078 201.875 115.312 1 18.14 14 ASP B N 1
ATOM 4333 C CA . ASP B 1 14 ? 8.898 202.5 114.688 1 18.14 14 ASP B CA 1
ATOM 4334 C C . ASP B 1 14 ? 8.883 204 114.875 1 18.14 14 ASP B C 1
ATOM 4336 O O . ASP B 1 14 ? 8.781 204.5 116.062 1 18.14 14 ASP B O 1
ATOM 4340 N N . LEU B 1 15 ? 9.055 205.5 114.062 1 21.72 15 LEU B N 1
ATOM 4341 C CA . LEU B 1 15 ? 9.422 206.875 114.125 1 21.72 15 LEU B CA 1
ATOM 4342 C C . LEU B 1 15 ? 8.25 207.75 113.688 1 21.72 15 LEU B C 1
ATOM 4344 O O . LEU B 1 15 ? 8.008 207.875 112.5 1 21.72 15 LEU B O 1
ATOM 4348 N N . SER B 1 16 ? 6.922 208.5 114.438 1 24.16 16 SER B N 1
ATOM 4349 C CA . SER B 1 16 ? 5.711 209.125 113.875 1 24.16 16 SER B CA 1
ATOM 4350 C C . SER B 1 16 ? 5.68 210.625 114.062 1 24.16 16 SER B C 1
ATOM 4352 O O . SER B 1 16 ? 5.582 211.125 115.188 1 24.16 16 SER B O 1
ATOM 4354 N N . PRO B 1 17 ? 5.906 212 113.375 1 31.48 17 PRO B N 1
ATOM 4355 C CA . PRO B 1 17 ? 6.168 213.375 113.562 1 31.48 17 PRO B CA 1
ATOM 4356 C C . PRO B 1 17 ? 4.914 214.25 113.375 1 31.48 17 PRO B C 1
ATOM 4358 O O . PRO B 1 17 ? 4.043 213.875 112.562 1 31.48 17 PRO B O 1
ATOM 4361 N N . ARG B 1 18 ? 4.52 215.5 114.125 1 35.94 18 ARG B N 1
ATOM 4362 C CA . ARG B 1 18 ? 3.412 216.375 114.5 1 35.94 18 ARG B CA 1
ATOM 4363 C C . ARG B 1 18 ? 3.201 217.5 113.562 1 35.94 18 ARG B C 1
ATOM 4365 O O . ARG B 1 18 ? 3.801 218.625 113.688 1 35.94 18 ARG B O 1
ATOM 4372 N N . ARG B 1 19 ? 3.027 217.5 112.438 1 39.84 19 ARG B N 1
ATOM 4373 C CA . ARG B 1 19 ? 3.078 218.625 111.562 1 39.84 19 ARG B CA 1
ATOM 4374 C C . ARG B 1 19 ? 1.923 219.625 111.812 1 39.84 19 ARG B C 1
ATOM 4376 O O . ARG B 1 19 ? 0.817 219.25 112.125 1 39.84 19 ARG B O 1
ATOM 4383 N N . ASP B 1 20 ? 1.984 220.875 111.875 1 36.91 20 ASP B N 1
ATOM 4384 C CA . ASP B 1 20 ? 1.525 222.25 112.125 1 36.91 20 ASP B CA 1
ATOM 4385 C C . ASP B 1 20 ? 0.289 222.625 111.312 1 36.91 20 ASP B C 1
ATOM 4387 O O . ASP B 1 20 ? 0.261 222.375 110.125 1 36.91 20 ASP B O 1
ATOM 4391 N N . ALA B 1 21 ? -0.813 223 111.75 1 40.56 21 ALA B N 1
ATOM 4392 C CA . ALA B 1 21 ? -2.225 223 111.375 1 40.56 21 ALA B CA 1
ATOM 4393 C C . ALA B 1 21 ? -2.48 224.125 110.25 1 40.56 21 ALA B C 1
ATOM 4395 O O . ALA B 1 21 ? -3.305 223.875 109.375 1 40.56 21 ALA B O 1
ATOM 4396 N N . SER B 1 22 ? -2.086 225.375 110.625 1 44.34 22 SER B N 1
ATOM 4397 C CA . SER B 1 22 ? -2.512 226.625 109.875 1 44.34 22 SER B CA 1
ATOM 4398 C C . SER B 1 22 ? -2.152 226.5 108.375 1 44.34 22 SER B C 1
ATOM 4400 O O . SER B 1 22 ? -2.762 227.125 107.562 1 44.34 22 SER B O 1
ATOM 4402 N N . ASP B 1 23 ? -0.925 225.875 108.062 1 41.69 23 ASP B N 1
ATOM 4403 C CA . ASP B 1 23 ? -0.349 225.375 106.875 1 41.69 23 ASP B CA 1
ATOM 4404 C C . ASP B 1 23 ? -1.291 224.25 106.25 1 41.69 23 ASP B C 1
ATOM 4406 O O . ASP B 1 23 ? -1.213 224 105.062 1 41.69 23 ASP B O 1
ATOM 4410 N N . ALA B 1 24 ? -2.129 223.625 106.938 1 42.12 24 ALA B N 1
ATOM 4411 C CA . ALA B 1 24 ? -3.037 222.625 106.5 1 42.12 24 ALA B CA 1
ATOM 4412 C C . ALA B 1 24 ? -4.141 223.125 105.562 1 42.12 24 ALA B C 1
ATOM 4414 O O . ALA B 1 24 ? -4.508 222.5 104.625 1 42.12 24 ALA B O 1
ATOM 4415 N N . ILE B 1 25 ? -4.613 224.125 106 1 51.31 25 ILE B N 1
ATOM 4416 C CA . ILE B 1 25 ? -5.785 224.75 105.312 1 51.31 25 ILE B CA 1
ATOM 4417 C C . ILE B 1 25 ? -5.355 225.25 104 1 51.31 25 ILE B C 1
ATOM 4419 O O . ILE B 1 25 ? -6 225.125 102.938 1 51.31 25 ILE B O 1
ATOM 4423 N N . ASN B 1 26 ? -4.258 226.25 103.875 1 51.16 26 ASN B N 1
ATOM 4424 C CA . ASN B 1 26 ? -3.676 226.625 102.562 1 51.16 26 ASN B CA 1
ATOM 4425 C C . ASN B 1 26 ? -3.289 225.5 101.688 1 51.16 26 ASN B C 1
ATOM 4427 O O . ASN B 1 26 ? -3.428 225.5 100.5 1 51.16 26 ASN B O 1
ATOM 4431 N N . GLN B 1 27 ? -2.73 224.25 102.25 1 53.12 27 GLN B N 1
ATOM 4432 C CA . GLN B 1 27 ? -2.498 223.125 101.312 1 53.12 27 GLN B CA 1
ATOM 4433 C C . GLN B 1 27 ? -3.812 222.5 100.875 1 53.12 27 GLN B C 1
ATOM 4435 O O . GLN B 1 27 ? -3.879 221.875 99.812 1 53.12 27 GLN B O 1
ATOM 4440 N N . LEU B 1 28 ? -4.875 222.375 101.688 1 50.03 28 LEU B N 1
ATOM 4441 C CA . LEU B 1 28 ? -6.125 221.875 101.25 1 50.03 28 LEU B CA 1
ATOM 4442 C C . LEU B 1 28 ? -6.641 222.5 100 1 50.03 28 LEU B C 1
ATOM 4444 O O . LEU B 1 28 ? -7.066 221.875 99 1 50.03 28 LEU B O 1
ATOM 4448 N N . VAL B 1 29 ? -6.531 224 100.125 1 56.22 29 VAL B N 1
ATOM 4449 C CA . VAL B 1 29 ? -6.953 224.875 99 1 56.22 29 VAL B CA 1
ATOM 4450 C C . VAL B 1 29 ? -5.98 224.625 97.812 1 56.22 29 VAL B C 1
ATOM 4452 O O . VAL B 1 29 ? -6.398 224.625 96.688 1 56.22 29 VAL B O 1
ATOM 4455 N N . THR B 1 30 ? -4.645 224.625 98.062 1 52.94 30 THR B N 1
ATOM 4456 C CA . THR B 1 30 ? -3.645 224.25 97.062 1 52.94 30 THR B CA 1
ATOM 4457 C C . THR B 1 30 ? -3.834 222.875 96.625 1 52.94 30 THR B C 1
ATOM 4459 O O . THR B 1 30 ? -3.664 222.5 95.438 1 52.94 30 THR B O 1
ATOM 4462 N N . LEU B 1 31 ? -4.156 221.875 97.5 1 51.91 31 LEU B N 1
ATOM 4463 C CA . LEU B 1 31 ? -4.418 220.5 97.188 1 51.91 31 LEU B CA 1
ATOM 4464 C C . LEU B 1 31 ? -5.66 220.375 96.312 1 51.91 31 LEU B C 1
ATOM 4466 O O . LEU B 1 31 ? -5.676 219.5 95.375 1 51.91 31 LEU B O 1
ATOM 4470 N N . LEU B 1 32 ? -6.676 221.125 96.812 1 51.41 32 LEU B N 1
ATOM 4471 C CA . LEU B 1 32 ? -7.871 221.125 96 1 51.41 32 LEU B CA 1
ATOM 4472 C C . LEU B 1 32 ? -7.594 221.875 94.625 1 51.41 32 LEU B C 1
ATOM 4474 O O . LEU B 1 32 ? -8.039 221.375 93.562 1 51.41 32 LEU B O 1
ATOM 4478 N N . HIS B 1 33 ? -6.828 223.125 94.75 1 51.97 33 HIS B N 1
ATOM 4479 C CA . HIS B 1 33 ? -6.395 223.625 93.5 1 51.97 33 HIS B CA 1
ATOM 4480 C C . HIS B 1 33 ? -5.488 222.75 92.688 1 51.97 33 HIS B C 1
ATOM 4482 O O . HIS B 1 33 ? -5.59 222.625 91.5 1 51.97 33 HIS B O 1
ATOM 4488 N N . GLN B 1 34 ? -4.473 222.125 93.375 1 51.78 34 GLN B N 1
ATOM 4489 C CA . GLN B 1 34 ? -3.602 221.125 92.75 1 51.78 34 GLN B CA 1
ATOM 4490 C C . GLN B 1 34 ? -4.395 219.875 92.312 1 51.78 34 GLN B C 1
ATOM 4492 O O . GLN B 1 34 ? -4.137 219.375 91.25 1 51.78 34 GLN B O 1
ATOM 4497 N N . TYR B 1 35 ? -5.285 219.375 93.125 1 51.19 35 TYR B N 1
ATOM 4498 C CA . TYR B 1 35 ? -6.125 218.25 92.812 1 51.19 35 TYR B CA 1
ATOM 4499 C C . TYR B 1 35 ? -7.09 218.625 91.688 1 51.19 35 TYR B C 1
ATOM 4501 O O . TYR B 1 35 ? -7.355 217.75 90.75 1 51.19 35 TYR B O 1
ATOM 4509 N N . CYS B 1 36 ? -7.676 220 91.938 1 50.97 36 CYS B N 1
ATOM 4510 C CA . CYS B 1 36 ? -8.516 220.375 90.812 1 50.97 36 CYS B CA 1
ATOM 4511 C C . CYS B 1 36 ? -7.676 220.625 89.562 1 50.97 36 CYS B C 1
ATOM 4513 O O . CYS B 1 36 ? -8.133 220.375 88.438 1 50.97 36 CYS B O 1
ATOM 4515 N N . SER B 1 37 ? -6.414 221.5 89.688 1 51.09 37 SER B N 1
ATOM 4516 C CA . SER B 1 37 ? -5.617 221.75 88.5 1 51.09 37 SER B CA 1
ATOM 4517 C C . SER B 1 37 ? -5.008 220.5 87.938 1 51.09 37 SER B C 1
ATOM 4519 O O . SER B 1 37 ? -4.707 220.375 86.75 1 51.09 37 SER B O 1
ATOM 4521 N N . GLU B 1 38 ? -4.227 219.625 88.812 1 53.34 38 GLU B N 1
ATOM 4522 C CA . GLU B 1 38 ? -3.439 218.5 88.188 1 53.34 38 GLU B CA 1
ATOM 4523 C C . GLU B 1 38 ? -4.316 217.375 87.812 1 53.34 38 GLU B C 1
ATOM 4525 O O . GLU B 1 38 ? -3.826 216.25 87.688 1 53.34 38 GLU B O 1
ATOM 4530 N N . GLY B 1 39 ? -5.375 217.375 87.312 1 56.84 39 GLY B N 1
ATOM 4531 C CA . GLY B 1 39 ? -6.246 216.375 86.625 1 56.84 39 GLY B CA 1
ATOM 4532 C C . GLY B 1 39 ? -6.781 215.25 87.562 1 56.84 39 GLY B C 1
ATOM 4533 O O . GLY B 1 39 ? -7.164 214.25 87.125 1 56.84 39 GLY B O 1
ATOM 4534 N N . GLY B 1 40 ? -6.547 215.25 88.75 1 54.31 40 GLY B N 1
ATOM 4535 C CA . GLY B 1 40 ? -6.848 214.25 89.75 1 54.31 40 GLY B CA 1
ATOM 4536 C C . GLY B 1 40 ? -8.305 213.75 89.75 1 54.31 40 GLY B C 1
ATOM 4537 O O . GLY B 1 40 ? -8.625 212.625 89.938 1 54.31 40 GLY B O 1
ATOM 4538 N N . PHE B 1 41 ? -9.141 214.625 89.625 1 57.75 41 PHE B N 1
ATOM 4539 C CA . PHE B 1 41 ? -10.555 214.25 89.562 1 57.75 41 PHE B CA 1
ATOM 4540 C C . PHE B 1 41 ? -10.82 213.375 88.375 1 57.75 41 PHE B C 1
ATOM 4542 O O . PHE B 1 41 ? -11.594 212.375 88.562 1 57.75 41 PHE B O 1
ATOM 4549 N N . ASP B 1 42 ? -10.164 213.625 87.25 1 62.25 42 ASP B N 1
ATOM 4550 C CA . ASP B 1 42 ? -10.281 212.75 86.125 1 62.25 42 ASP B CA 1
ATOM 4551 C C . ASP B 1 42 ? -9.688 211.375 86.438 1 62.25 42 ASP B C 1
ATOM 4553 O O . ASP B 1 42 ? -10.219 210.375 86 1 62.25 42 ASP B O 1
ATOM 4557 N N . THR B 1 43 ? -8.734 211.25 87.25 1 63.16 43 THR B N 1
ATOM 4558 C CA . THR B 1 43 ? -8.094 210 87.562 1 63.16 43 THR B CA 1
ATOM 4559 C C . THR B 1 43 ? -8.984 209.125 88.5 1 63.16 43 THR B C 1
ATOM 4561 O O . THR B 1 43 ? -9.078 207.875 88.375 1 63.16 43 THR B O 1
ATOM 4564 N N . LEU B 1 44 ? -9.633 209.75 89.312 1 63.97 44 LEU B N 1
ATOM 4565 C CA . LEU B 1 44 ? -10.539 209 90.25 1 63.97 44 LEU B CA 1
ATOM 4566 C C . LEU B 1 44 ? -11.734 208.375 89.5 1 63.97 44 LEU B C 1
ATOM 4568 O O . LEU B 1 44 ? -12.156 207.25 89.75 1 63.97 44 LEU B O 1
ATOM 4572 N N . LYS B 1 45 ? -12.352 209.25 88.625 1 65.12 45 LYS B N 1
ATOM 4573 C CA . LYS B 1 45 ? -13.398 208.875 87.688 1 65.12 45 LYS B CA 1
ATOM 4574 C C . LYS B 1 45 ? -12.914 207.625 86.875 1 65.12 45 LYS B C 1
ATOM 4576 O O . LYS B 1 45 ? -13.664 206.75 86.625 1 65.12 45 LYS B O 1
ATOM 4581 N N . GLN B 1 46 ? -11.664 207.625 86.5 1 65 46 GLN B N 1
ATOM 4582 C CA . GLN B 1 46 ? -11.094 206.5 85.625 1 65 46 GLN B CA 1
ATOM 4583 C C . GLN B 1 46 ? -10.898 205.25 86.5 1 65 46 GLN B C 1
ATOM 4585 O O . GLN B 1 46 ? -11.133 204.125 86 1 65 46 GLN B O 1
ATOM 4590 N N . VAL B 1 47 ? -10.625 205.25 87.812 1 67.56 47 VAL B N 1
ATOM 4591 C CA . VAL B 1 47 ? -10.398 204.125 88.625 1 67.56 47 VAL B CA 1
ATOM 4592 C C . VAL B 1 47 ? -11.727 203.375 88.938 1 67.56 47 VAL B C 1
ATOM 4594 O O . VAL B 1 47 ? -11.812 202.25 88.938 1 67.56 47 VAL B O 1
ATOM 4597 N N . VAL B 1 48 ? -12.773 204.25 89.188 1 67.06 48 VAL B N 1
ATOM 4598 C CA . VAL B 1 48 ? -14.102 203.75 89.438 1 67.06 48 VAL B CA 1
ATOM 4599 C C . VAL B 1 48 ? -14.586 203 88.125 1 67.06 48 VAL B C 1
ATOM 4601 O O . VAL B 1 48 ? -15.133 201.875 88.188 1 67.06 48 VAL B O 1
ATOM 4604 N N . GLY B 1 49 ? -14.406 203.625 86.938 1 66.62 49 GLY B N 1
ATOM 4605 C CA . GLY B 1 49 ? -14.758 203 85.688 1 66.62 49 GLY B CA 1
ATOM 4606 C C . GLY B 1 49 ? -13.953 201.75 85.438 1 66.62 49 GLY B C 1
ATOM 4607 O O . GLY B 1 49 ? -14.5 200.75 84.938 1 66.62 49 GLY B O 1
ATOM 4608 N N . GLU B 1 50 ? -12.797 201.625 85.75 1 70.81 50 GLU B N 1
ATOM 4609 C CA . GLU B 1 50 ? -11.938 200.375 85.562 1 70.81 50 GLU B CA 1
ATOM 4610 C C . GLU B 1 50 ? -12.344 199.25 86.5 1 70.81 50 GLU B C 1
ATOM 4612 O O . GLU B 1 50 ? -12.281 198.125 86.125 1 70.81 50 GLU B O 1
ATOM 4617 N N . ASN B 1 51 ? -12.789 199.5 87.688 1 73 51 ASN B N 1
ATOM 4618 C CA . ASN B 1 51 ? -13.258 198.5 88.625 1 73 51 ASN B CA 1
ATOM 4619 C C . ASN B 1 51 ? -14.492 197.75 88.062 1 73 51 ASN B C 1
ATOM 4621 O O . ASN B 1 51 ? -14.594 196.5 88.188 1 73 51 ASN B O 1
ATOM 4625 N N . GLU B 1 52 ? -15.383 198.625 87.562 1 72.56 52 GLU B N 1
ATOM 4626 C CA . GLU B 1 52 ? -16.562 198 87 1 72.56 52 GLU B CA 1
ATOM 4627 C C . GLU B 1 52 ? -16.203 197.125 85.75 1 72.56 52 GLU B C 1
ATOM 4629 O O . GLU B 1 52 ? -16.766 196 85.625 1 72.56 52 GLU B O 1
ATOM 4634 N N . GLU B 1 53 ? -15.281 197.5 85 1 73.69 53 GLU B N 1
ATOM 4635 C CA . GLU B 1 53 ? -14.844 196.75 83.875 1 73.69 53 GLU B CA 1
ATOM 4636 C C . GLU B 1 53 ? -14.102 195.5 84.312 1 73.69 53 GLU B C 1
ATOM 4638 O O . GLU B 1 53 ? -14.289 194.375 83.688 1 73.69 53 GLU B O 1
ATOM 4643 N N . LEU B 1 54 ? -13.438 195.375 85.312 1 73.69 54 LEU B N 1
ATOM 4644 C CA . LEU B 1 54 ? -12.68 194.25 85.812 1 73.69 54 LEU B CA 1
ATOM 4645 C C . LEU B 1 54 ? -13.609 193.125 86.438 1 73.69 54 LEU B C 1
ATOM 4647 O O . LEU B 1 54 ? -13.398 192 86.312 1 73.69 54 LEU B O 1
ATOM 4651 N N . LYS B 1 55 ? -14.703 193.625 87.062 1 74.56 55 LYS B N 1
ATOM 4652 C CA . LYS B 1 55 ? -15.711 192.75 87.625 1 74.56 55 LYS B CA 1
ATOM 4653 C C . LYS B 1 55 ? -16.438 192 86.5 1 74.56 55 LYS B C 1
ATOM 4655 O O . LYS B 1 55 ? -16.688 190.875 86.562 1 74.56 55 LYS B O 1
ATOM 4660 N N . GLN B 1 56 ? -16.656 192.75 85.438 1 77.06 56 GLN B N 1
ATOM 4661 C CA . GLN B 1 56 ? -17.297 192.125 84.312 1 77.06 56 GLN B CA 1
ATOM 4662 C C . GLN B 1 56 ? -16.359 191.125 83.625 1 77.06 56 GLN B C 1
ATOM 4664 O O . GLN B 1 56 ? -16.781 190 83.25 1 77.06 56 GLN B O 1
ATOM 4669 N N . ASP B 1 57 ? -15.133 191.375 83.562 1 73.19 57 ASP B N 1
ATOM 4670 C CA . ASP B 1 57 ? -14.156 190.5 82.938 1 73.19 57 ASP B CA 1
ATOM 4671 C C . ASP B 1 57 ? -13.906 189.25 83.75 1 73.19 57 ASP B C 1
ATOM 4673 O O . ASP B 1 57 ? -13.75 188.125 83.188 1 73.19 57 ASP B O 1
ATOM 4677 N N . LYS B 1 58 ? -14 189.25 85.062 1 72.75 58 LYS B N 1
ATOM 4678 C CA . LYS B 1 58 ? -13.852 188.125 85.938 1 72.75 58 LYS B CA 1
ATOM 4679 C C . LYS B 1 58 ? -15.023 187.125 85.75 1 72.75 58 LYS B C 1
ATOM 4681 O O . LYS B 1 58 ? -14.836 185.875 85.75 1 72.75 58 LYS B O 1
ATOM 4686 N N . THR B 1 59 ? -16.141 187.875 85.688 1 76.38 59 THR B N 1
ATOM 4687 C CA . THR B 1 59 ? -17.312 187 85.562 1 76.38 59 THR B CA 1
ATOM 4688 C C . THR B 1 59 ? -17.281 186.25 84.188 1 76.38 59 THR B C 1
ATOM 4690 O O . THR B 1 59 ? -17.594 185.125 84.125 1 76.38 59 THR B O 1
ATOM 4693 N N . LYS B 1 60 ? -16.828 186.875 83.188 1 74.44 60 LYS B N 1
ATOM 4694 C CA . LYS B 1 60 ? -16.75 186.25 81.875 1 74.44 60 LYS B CA 1
ATOM 4695 C C . LYS B 1 60 ? -15.664 185.125 81.812 1 74.44 60 LYS B C 1
ATOM 4697 O O . LYS B 1 60 ? -15.875 184.125 81.312 1 74.44 60 LYS B O 1
ATOM 4702 N N . LEU B 1 61 ? -14.633 185.25 82.5 1 73.69 61 LEU B N 1
ATOM 4703 C CA . LEU B 1 61 ? -13.523 184.25 82.562 1 73.69 61 LEU B CA 1
ATOM 4704 C C . LEU B 1 61 ? -13.867 183.125 83.438 1 73.69 61 LEU B C 1
ATOM 4706 O O . LEU B 1 61 ? -13.523 182 83.125 1 73.69 61 LEU B O 1
ATOM 4710 N N . GLN B 1 62 ? -14.68 183.375 84.438 1 77.38 62 GLN B N 1
ATOM 4711 C CA . GLN B 1 62 ? -15.141 182.25 85.25 1 77.38 62 GLN B CA 1
ATOM 4712 C C . GLN B 1 62 ? -16.109 181.375 84.5 1 77.38 62 GLN B C 1
ATOM 4714 O O . GLN B 1 62 ? -16.031 180.125 84.625 1 77.38 62 GLN B O 1
ATOM 4719 N N . ASN B 1 63 ? -16.984 181.875 83.812 1 77.19 63 ASN B N 1
ATOM 4720 C CA . ASN B 1 63 ? -17.922 181.125 83.062 1 77.19 63 ASN B CA 1
ATOM 4721 C C . ASN B 1 63 ? -17.203 180.375 81.938 1 77.19 63 ASN B C 1
ATOM 4723 O O . ASN B 1 63 ? -17.516 179.125 81.75 1 77.19 63 ASN B O 1
ATOM 4727 N N . ALA B 1 64 ? -16.125 180.875 81.438 1 74.31 64 ALA B N 1
ATOM 4728 C CA . ALA B 1 64 ? -15.344 180.125 80.375 1 74.31 64 ALA B CA 1
ATOM 4729 C C . ALA B 1 64 ? -14.531 179 81 1 74.31 64 ALA B C 1
ATOM 4731 O O . ALA B 1 64 ? -14.422 177.875 80.375 1 74.31 64 ALA B O 1
ATOM 4732 N N . TYR B 1 65 ? -14.133 179.125 82.25 1 75.31 65 TYR B N 1
ATOM 4733 C CA . TYR B 1 65 ? -13.398 178.125 83 1 75.31 65 TYR B CA 1
ATOM 4734 C C . TYR B 1 65 ? -14.297 176.875 83.312 1 75.31 65 TYR B C 1
ATOM 4736 O O . TYR B 1 65 ? -13.922 175.75 83.062 1 75.31 65 TYR B O 1
ATOM 4744 N N . ASP B 1 66 ? -15.414 177.375 83.812 1 76.31 66 ASP B N 1
ATOM 4745 C CA . ASP B 1 66 ? -16.344 176.25 84.188 1 76.31 66 ASP B CA 1
ATOM 4746 C C . ASP B 1 66 ? -16.797 175.5 83 1 76.31 66 ASP B C 1
ATOM 4748 O O . ASP B 1 66 ? -16.875 174.25 83 1 76.31 66 ASP B O 1
ATOM 4752 N N . THR B 1 67 ? -16.984 176 81.938 1 79.5 67 THR B N 1
ATOM 4753 C CA . THR B 1 67 ? -17.406 175.375 80.688 1 79.5 67 THR B CA 1
ATOM 4754 C C . THR B 1 67 ? -16.297 174.5 80.125 1 79.5 67 THR B C 1
ATOM 4756 O O . THR B 1 67 ? -16.547 173.375 79.688 1 79.5 67 THR B O 1
ATOM 4759 N N . ASN B 1 68 ? -15.062 174.75 80.312 1 72.38 68 ASN B N 1
ATOM 4760 C CA . ASN B 1 68 ? -13.914 174 79.812 1 72.38 68 ASN B CA 1
ATOM 4761 C C . ASN B 1 68 ? -13.641 172.75 80.688 1 72.38 68 ASN B C 1
ATOM 4763 O O . ASN B 1 68 ? -13.289 171.75 80.188 1 72.38 68 ASN B O 1
ATOM 4767 N N . ILE B 1 69 ? -13.945 172.875 81.938 1 75.88 69 ILE B N 1
ATOM 4768 C CA . ILE B 1 69 ? -13.758 171.75 82.875 1 75.88 69 ILE B CA 1
ATOM 4769 C C . ILE B 1 69 ? -14.82 170.625 82.562 1 75.88 69 ILE B C 1
ATOM 4771 O O . ILE B 1 69 ? -14.523 169.375 82.562 1 75.88 69 ILE B O 1
ATOM 4775 N N . GLU B 1 70 ? -15.93 171.25 82.25 1 79.75 70 GLU B N 1
ATOM 4776 C CA . GLU B 1 70 ? -17 170.25 81.875 1 79.75 70 GLU B CA 1
ATOM 4777 C C . GLU B 1 70 ? -16.734 169.625 80.562 1 79.75 70 GLU B C 1
ATOM 4779 O O . GLU B 1 70 ? -16.938 168.375 80.438 1 79.75 70 GLU B O 1
ATOM 4784 N N . ALA B 1 71 ? -16.172 170.25 79.688 1 78.12 71 ALA B N 1
ATOM 4785 C CA . ALA B 1 71 ? -15.844 169.625 78.375 1 78.12 71 ALA B CA 1
ATOM 4786 C C . ALA B 1 71 ? -14.711 168.625 78.5 1 78.12 71 ALA B C 1
ATOM 4788 O O . ALA B 1 71 ? -14.758 167.625 77.875 1 78.12 71 ALA B O 1
ATOM 4789 N N . LEU B 1 72 ? -13.781 168.75 79.312 1 77.44 72 LEU B N 1
ATOM 4790 C CA . LEU B 1 72 ? -12.656 167.875 79.562 1 77.44 72 LEU B CA 1
ATOM 4791 C C . LEU B 1 72 ? -13.117 166.625 80.188 1 77.44 72 LEU B C 1
ATOM 4793 O O . LEU B 1 72 ? -12.672 165.5 79.812 1 77.44 72 LEU B O 1
ATOM 4797 N N . SER B 1 73 ? -14.023 166.875 81.188 1 79.62 73 SER B N 1
ATOM 4798 C CA . SER B 1 73 ? -14.547 165.625 81.875 1 79.62 73 SER B CA 1
ATOM 4799 C C . SER B 1 73 ? -15.352 164.75 80.938 1 79.62 73 SER B C 1
ATOM 4801 O O . SER B 1 73 ? -15.211 163.625 80.938 1 79.62 73 SER B O 1
ATOM 4803 N N . ARG B 1 74 ? -16.062 165.375 80.062 1 81.38 74 ARG B N 1
ATOM 4804 C CA . ARG B 1 74 ? -16.859 164.625 79.125 1 81.38 74 ARG B CA 1
ATOM 4805 C C . ARG B 1 74 ? -15.977 163.875 78.062 1 81.38 74 ARG B C 1
ATOM 4807 O O . ARG B 1 74 ? -16.219 162.75 77.75 1 81.38 74 ARG B O 1
ATOM 4814 N N . HIS B 1 75 ? -14.898 164.375 77.688 1 80.94 75 HIS B N 1
ATOM 4815 C CA . HIS B 1 75 ? -13.969 163.75 76.75 1 80.94 75 HIS B CA 1
ATOM 4816 C C . HIS B 1 75 ? -13.211 162.625 77.375 1 80.94 75 HIS B C 1
ATOM 4818 O O . HIS B 1 75 ? -12.984 161.625 76.688 1 80.94 75 HIS B O 1
ATOM 4824 N N . LYS B 1 76 ? -12.93 162.75 78.688 1 77.75 76 LYS B N 1
ATOM 4825 C CA . LYS B 1 76 ? -12.227 161.75 79.375 1 77.75 76 LYS B CA 1
ATOM 4826 C C . LYS B 1 76 ? -13.117 160.5 79.5 1 77.75 76 LYS B C 1
ATOM 4828 O O . LYS B 1 76 ? -12.664 159.375 79.25 1 77.75 76 LYS B O 1
ATOM 4833 N N . THR B 1 77 ? -14.352 160.75 79.75 1 82.62 77 THR B N 1
ATOM 4834 C CA . THR B 1 77 ? -15.281 159.625 79.938 1 82.62 77 THR B CA 1
ATOM 4835 C C . THR B 1 77 ? -15.539 159 78.562 1 82.62 77 THR B C 1
ATOM 4837 O O . THR B 1 77 ? -15.57 157.75 78.5 1 82.62 77 THR B O 1
ATOM 4840 N N . GLU B 1 78 ? -15.547 159.75 77.562 1 83.5 78 GLU B N 1
ATOM 4841 C CA . GLU B 1 78 ? -15.789 159.125 76.25 1 83.5 78 GLU B CA 1
ATOM 4842 C C . GLU B 1 78 ? -14.578 158.375 75.75 1 83.5 78 GLU B C 1
ATOM 4844 O O . GLU B 1 78 ? -14.727 157.375 75.125 1 83.5 78 GLU B O 1
ATOM 4849 N N . PHE B 1 79 ? -13.391 158.75 76.188 1 81.94 79 PHE B N 1
ATOM 4850 C CA . PHE B 1 79 ? -12.148 158 75.812 1 81.94 79 PHE B CA 1
ATOM 4851 C C . PHE B 1 79 ? -12.039 156.75 76.5 1 81.94 79 PHE B C 1
ATOM 4853 O O . PHE B 1 79 ? -11.688 155.75 75.812 1 81.94 79 PHE B O 1
ATOM 4860 N N . GLU B 1 80 ? -12.461 156.75 77.688 1 83.19 80 GLU B N 1
ATOM 4861 C CA . GLU B 1 80 ? -12.375 155.5 78.438 1 83.19 80 GLU B CA 1
ATOM 4862 C C . GLU B 1 80 ? -13.367 154.5 77.938 1 83.19 80 GLU B C 1
ATOM 4864 O O . GLU B 1 80 ? -13.047 153.25 77.812 1 83.19 80 GLU B O 1
ATOM 4869 N N . ARG B 1 81 ? -14.469 155 77.438 1 85.75 81 ARG B N 1
ATOM 4870 C CA . ARG B 1 81 ? -15.484 154.125 76.875 1 85.75 81 ARG B CA 1
ATOM 4871 C C . ARG B 1 81 ? -15.047 153.5 75.562 1 85.75 81 ARG B C 1
ATOM 4873 O O . ARG B 1 81 ? -15.164 152.25 75.375 1 85.75 81 ARG B O 1
ATOM 4880 N N . GLN B 1 82 ? -14.328 154.125 74.75 1 83.75 82 GLN B N 1
ATOM 4881 C CA . GLN B 1 82 ? -13.883 153.75 73.438 1 83.75 82 GLN B CA 1
ATOM 4882 C C . GLN B 1 82 ? -12.703 152.75 73.562 1 83.75 82 GLN B C 1
ATOM 4884 O O . GLN B 1 82 ? -12.617 151.75 72.812 1 83.75 82 GLN B O 1
ATOM 4889 N N . LYS B 1 83 ? -11.891 153 74.562 1 81.44 83 LYS B N 1
ATOM 4890 C CA . LYS B 1 83 ? -10.75 152.125 74.812 1 81.44 83 LYS B CA 1
ATOM 4891 C C . LYS B 1 83 ? -11.211 150.75 75.25 1 81.44 83 LYS B C 1
ATOM 4893 O O . LYS B 1 83 ? -10.703 149.75 74.75 1 81.44 83 LYS B O 1
ATOM 4898 N N . VAL B 1 84 ? -12.273 150.75 76 1 86.19 84 VAL B N 1
ATOM 4899 C CA . VAL B 1 84 ? -12.789 149.5 76.5 1 86.19 84 VAL B CA 1
ATOM 4900 C C . VAL B 1 84 ? -13.453 148.75 75.312 1 86.19 84 VAL B C 1
ATOM 4902 O O . VAL B 1 84 ? -13.258 147.625 75.188 1 86.19 84 VAL B O 1
ATOM 4905 N N . ASP B 1 85 ? -14.062 149.5 74.438 1 86.62 85 ASP B N 1
ATOM 4906 C CA . ASP B 1 85 ? -14.75 148.875 73.312 1 86.62 85 ASP B CA 1
ATOM 4907 C C . ASP B 1 85 ? -13.742 148.25 72.312 1 86.62 85 ASP B C 1
ATOM 4909 O O . ASP B 1 85 ? -13.93 147.125 71.812 1 86.62 85 ASP B O 1
ATOM 4913 N N . PHE B 1 86 ? -12.641 149 72.188 1 85.75 86 PHE B N 1
ATOM 4914 C CA . PHE B 1 86 ? -11.594 148.5 71.312 1 85.75 86 PHE B CA 1
ATOM 4915 C C . PHE B 1 86 ? -10.883 147.25 71.875 1 85.75 86 PHE B C 1
ATOM 4917 O O . PHE B 1 86 ? -10.602 146.375 71.125 1 85.75 86 PHE B O 1
ATOM 4924 N N . GLU B 1 87 ? -10.75 147.25 73.125 1 84.62 87 GLU B N 1
ATOM 4925 C CA . GLU B 1 87 ? -10.094 146.125 73.812 1 84.62 87 GLU B CA 1
ATOM 4926 C C . GLU B 1 87 ? -10.953 144.875 73.688 1 84.62 87 GLU B C 1
ATOM 4928 O O . GLU B 1 87 ? -10.445 143.875 73.5 1 84.62 87 GLU B O 1
ATOM 4933 N N . LYS B 1 88 ? -12.25 145.125 73.688 1 86.5 88 LYS B N 1
ATOM 4934 C CA . LYS B 1 88 ? -13.172 144 73.625 1 86.5 88 LYS B CA 1
ATOM 4935 C C . LYS B 1 88 ? -13.203 143.375 72.188 1 86.5 88 LYS B C 1
ATOM 4937 O O . LYS B 1 88 ? -13.195 142.25 72 1 86.5 88 LYS B O 1
ATOM 4942 N N . GLN B 1 89 ? -13.078 144.25 71.25 1 85.81 89 GLN B N 1
ATOM 4943 C CA . GLN B 1 89 ? -13.094 143.875 69.875 1 85.81 89 GLN B CA 1
ATOM 4944 C C . GLN B 1 89 ? -11.805 143.125 69.5 1 85.81 89 GLN B C 1
ATOM 4946 O O . GLN B 1 89 ? -11.852 142.125 68.812 1 85.81 89 GLN B O 1
ATOM 4951 N N . LEU B 1 90 ? -10.719 143.625 70 1 83.94 90 LEU B N 1
ATOM 4952 C CA . LEU B 1 90 ? -9.422 143 69.812 1 83.94 90 LEU B CA 1
ATOM 4953 C C . LEU B 1 90 ? -9.367 141.625 70.438 1 83.94 90 LEU B C 1
ATOM 4955 O O . LEU B 1 90 ? -8.844 140.625 69.875 1 83.94 90 LEU B O 1
ATOM 4959 N N . GLY B 1 91 ? -10.023 141.5 71.625 1 85.62 91 GLY B N 1
ATOM 4960 C CA . GLY B 1 91 ? -10.07 140.25 72.312 1 85.62 91 GLY B CA 1
ATOM 4961 C C . GLY B 1 91 ? -10.914 139.25 71.625 1 85.62 91 GLY B C 1
ATOM 4962 O O . GLY B 1 91 ? -10.508 138.125 71.5 1 85.62 91 GLY B O 1
ATOM 4963 N N . SER B 1 92 ? -11.945 139.625 71 1 87.75 92 SER B N 1
ATOM 4964 C CA . SER B 1 92 ? -12.852 138.75 70.312 1 87.75 92 SER B CA 1
ATOM 4965 C C . SER B 1 92 ? -12.227 138.25 69 1 87.75 92 SER B C 1
ATOM 4967 O O . SER B 1 92 ? -12.32 137 68.688 1 87.75 92 SER B O 1
ATOM 4969 N N . GLN B 1 93 ? -11.406 139 68.312 1 84.38 93 GLN B N 1
ATOM 4970 C CA . GLN B 1 93 ? -10.75 138.625 67.062 1 84.38 93 GLN B CA 1
ATOM 4971 C C . GLN B 1 93 ? -9.586 137.625 67.312 1 84.38 93 GLN B C 1
ATOM 4973 O O . GLN B 1 93 ? -9.367 136.75 66.562 1 84.38 93 GLN B O 1
ATOM 4978 N N . ARG B 1 94 ? -8.945 138 68.438 1 83.56 94 ARG B N 1
ATOM 4979 C CA . ARG B 1 94 ? -7.852 137 68.812 1 83.56 94 ARG B CA 1
ATOM 4980 C C . ARG B 1 94 ? -8.367 135.625 69.188 1 83.56 94 ARG B C 1
ATOM 4982 O O . ARG B 1 94 ? -7.77 134.625 68.75 1 83.56 94 ARG B O 1
ATOM 4989 N N . ALA B 1 95 ? -9.57 135.625 69.75 1 87.75 95 ALA B N 1
ATOM 4990 C CA . ALA B 1 95 ? -10.18 134.375 70.062 1 87.75 95 ALA B CA 1
ATOM 4991 C C . ALA B 1 95 ? -10.641 133.625 68.812 1 87.75 95 ALA B C 1
ATOM 4993 O O . ALA B 1 95 ? -10.438 132.375 68.75 1 87.75 95 ALA B O 1
ATOM 4994 N N . GLN B 1 96 ? -11.062 134.25 67.875 1 87.81 96 GLN B N 1
ATOM 4995 C CA . GLN B 1 96 ? -11.508 133.75 66.625 1 87.81 96 GLN B CA 1
ATOM 4996 C C . GLN B 1 96 ? -10.32 133.125 65.812 1 87.81 96 GLN B C 1
ATOM 4998 O O . GLN B 1 96 ? -10.375 132.125 65.25 1 87.81 96 GLN B O 1
ATOM 5003 N N . ASN B 1 97 ? -9.242 134 65.875 1 85 97 ASN B N 1
ATOM 5004 C CA . ASN B 1 97 ? -8.016 133.625 65.125 1 85 97 ASN B CA 1
ATOM 5005 C C . ASN B 1 97 ? -7.438 132.25 65.75 1 85 97 ASN B C 1
ATOM 5007 O O . ASN B 1 97 ? -7.039 131.375 65 1 85 97 ASN B O 1
ATOM 5011 N N . GLU B 1 98 ? -7.574 132.25 67 1 87.19 98 GLU B N 1
ATOM 5012 C CA . GLU B 1 98 ? -7.047 131 67.625 1 87.19 98 GLU B CA 1
ATOM 5013 C C . GLU B 1 98 ? -7.895 129.75 67.312 1 87.19 98 GLU B C 1
ATOM 5015 O O . GLU B 1 98 ? -7.359 128.75 67.062 1 87.19 98 GLU B O 1
ATOM 5020 N N . ALA B 1 99 ? -9.141 130 67.125 1 88.19 99 ALA B N 1
ATOM 5021 C CA . ALA B 1 99 ? -10.062 128.875 66.875 1 88.19 99 ALA B CA 1
ATOM 5022 C C . ALA B 1 99 ? -9.875 128.375 65.438 1 88.19 99 ALA B C 1
ATOM 5024 O O . ALA B 1 99 ? -9.836 127.125 65.188 1 88.19 99 ALA B O 1
ATOM 5025 N N . ILE B 1 100 ? -9.562 129.125 64.438 1 87.19 100 ILE B N 1
ATOM 5026 C CA . ILE B 1 100 ? -9.383 128.75 63.031 1 87.19 100 ILE B CA 1
ATOM 5027 C C . ILE B 1 100 ? -8.031 128.125 62.844 1 87.19 100 ILE B C 1
ATOM 5029 O O . ILE B 1 100 ? -7.922 127.188 62.094 1 87.19 100 ILE B O 1
ATOM 5033 N N . LEU B 1 101 ? -7.105 128.75 63.688 1 88.06 101 LEU B N 1
ATOM 5034 C CA . LEU B 1 101 ? -5.777 128.125 63.594 1 88.06 101 LEU B CA 1
ATOM 5035 C C . LEU B 1 101 ? -5.801 126.625 64.062 1 88.06 101 LEU B C 1
ATOM 5037 O O . LEU B 1 101 ? -5.184 125.75 63.469 1 88.06 101 LEU B O 1
ATOM 5041 N N . LYS B 1 102 ? -6.637 126.375 65.062 1 89 102 LYS B N 1
ATOM 5042 C CA . LYS B 1 102 ? -6.762 125 65.625 1 89 102 LYS B CA 1
ATOM 5043 C C . LYS B 1 102 ? -7.5 124.125 64.625 1 89 102 LYS B C 1
ATOM 5045 O O . LYS B 1 102 ? -7.113 122.938 64.438 1 89 102 LYS B O 1
ATOM 5050 N N . ALA B 1 103 ? -8.398 124.625 63.938 1 88.06 103 ALA B N 1
ATOM 5051 C CA . ALA B 1 103 ? -9.172 123.875 62.969 1 88.06 103 ALA B CA 1
ATOM 5052 C C . ALA B 1 103 ? -8.32 123.562 61.75 1 88.06 103 ALA B C 1
ATOM 5054 O O . ALA B 1 103 ? -8.414 122.438 61.188 1 88.06 103 ALA B O 1
ATOM 5055 N N . LYS B 1 104 ? -7.457 124.438 61.281 1 86.38 104 LYS B N 1
ATOM 5056 C CA . LYS B 1 104 ? -6.551 124.188 60.156 1 86.38 104 LYS B CA 1
ATOM 5057 C C . LYS B 1 104 ? -5.527 123.125 60.5 1 86.38 104 LYS B C 1
ATOM 5059 O O . LYS B 1 104 ? -5.23 122.312 59.656 1 86.38 104 LYS B O 1
ATOM 5064 N N . GLN B 1 105 ? -5.098 123.25 61.781 1 89.31 105 GLN B N 1
ATOM 5065 C CA . GLN B 1 105 ? -4.137 122.25 62.219 1 89.31 105 GLN B CA 1
ATOM 5066 C C . GLN B 1 105 ? -4.758 120.875 62.188 1 89.31 105 GLN B C 1
ATOM 5068 O O . GLN B 1 105 ? -4.133 119.938 61.75 1 89.31 105 GLN B O 1
ATOM 5073 N N . ALA B 1 106 ? -5.949 120.75 62.594 1 89.19 106 ALA B N 1
ATOM 5074 C CA . ALA B 1 106 ? -6.672 119.5 62.562 1 89.19 106 ALA B CA 1
ATOM 5075 C C . ALA B 1 106 ? -6.895 119 61.156 1 89.19 106 ALA B C 1
ATOM 5077 O O . ALA B 1 106 ? -6.75 117.812 60.875 1 89.19 106 ALA B O 1
ATOM 5078 N N . ALA B 1 107 ? -7.121 119.812 60.156 1 87.69 107 ALA B N 1
ATOM 5079 C CA . ALA B 1 107 ? -7.324 119.5 58.75 1 87.69 107 ALA B CA 1
ATOM 5080 C C . ALA B 1 107 ? -6.023 119.062 58.094 1 87.69 107 ALA B C 1
ATOM 5082 O O . ALA B 1 107 ? -6.02 118.062 57.344 1 87.69 107 ALA B O 1
ATOM 5083 N N . ASP B 1 108 ? -4.949 119.688 58.562 1 88.62 108 ASP B N 1
ATOM 5084 C CA . ASP B 1 108 ? -3.641 119.25 58.031 1 88.62 108 ASP B CA 1
ATOM 5085 C C . ASP B 1 108 ? -3.26 117.875 58.5 1 88.62 108 ASP B C 1
ATOM 5087 O O . ASP B 1 108 ? -2.721 117.062 57.719 1 88.62 108 ASP B O 1
ATOM 5091 N N . GLU B 1 109 ? -3.662 117.562 59.719 1 90.94 109 GLU B N 1
ATOM 5092 C CA . GLU B 1 109 ? -3.391 116.25 60.25 1 90.94 109 GLU B CA 1
ATOM 5093 C C . GLU B 1 109 ? -4.242 115.188 59.531 1 90.94 109 GLU B C 1
ATOM 5095 O O . GLU B 1 109 ? -3.762 114.062 59.25 1 90.94 109 GLU B O 1
ATOM 5100 N N . SER B 1 110 ? -5.398 115.562 59.156 1 89.62 110 SER B N 1
ATOM 5101 C CA . SER B 1 110 ? -6.297 114.688 58.469 1 89.62 110 SER B CA 1
ATOM 5102 C C . SER B 1 110 ? -5.809 114.375 57.031 1 89.62 110 SER B C 1
ATOM 5104 O O . SER B 1 110 ? -5.879 113.25 56.562 1 89.62 110 SER B O 1
ATOM 5106 N N . ILE B 1 111 ? -5.254 115.375 56.344 1 88.69 111 ILE B N 1
ATOM 5107 C CA . ILE B 1 111 ? -4.707 115.25 55 1 88.69 111 ILE B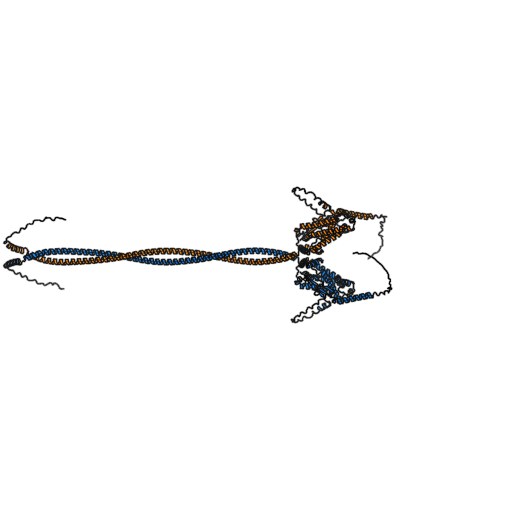 CA 1
ATOM 5108 C C . ILE B 1 111 ? -3.523 114.25 55.031 1 88.69 111 ILE B C 1
ATOM 5110 O O . ILE B 1 111 ? -3.42 113.375 54.156 1 88.69 111 ILE B O 1
ATOM 5114 N N . LYS B 1 112 ? -2.744 114.5 56.156 1 88.44 112 LYS B N 1
ATOM 5115 C CA . LYS B 1 112 ? -1.575 113.625 56.281 1 88.44 112 LYS B CA 1
ATOM 5116 C C . LYS B 1 112 ? -1.988 112.188 56.5 1 88.44 112 LYS B C 1
ATOM 5118 O O . LYS B 1 112 ? -1.443 111.25 55.875 1 88.44 112 LYS B O 1
ATOM 5123 N N . LYS B 1 113 ? -2.963 111.938 57.312 1 91 113 LYS B N 1
ATOM 5124 C CA . LYS B 1 113 ? -3.457 110.625 57.594 1 91 113 LYS B CA 1
ATOM 5125 C C . LYS B 1 113 ? -4.047 109.938 56.344 1 91 113 LYS B C 1
ATOM 5127 O O . LYS B 1 113 ? -3.756 108.812 56.062 1 91 113 LYS B O 1
ATOM 5132 N N . ARG B 1 114 ? -4.77 110.688 55.531 1 91.06 114 ARG B N 1
ATOM 5133 C CA . ARG B 1 114 ? -5.398 110.125 54.312 1 91.06 114 ARG B CA 1
ATOM 5134 C C . ARG B 1 114 ? -4.363 109.875 53.219 1 91.06 114 ARG B C 1
ATOM 5136 O O . ARG B 1 114 ? -4.492 108.938 52.469 1 91.06 114 ARG B O 1
ATOM 5143 N N . GLN B 1 115 ? -3.324 110.688 53.25 1 90.69 115 GLN B N 1
ATOM 5144 C CA . GLN B 1 115 ? -2.229 110.5 52.312 1 90.69 115 GLN B CA 1
ATOM 5145 C C . GLN B 1 115 ? -1.497 109.188 52.625 1 90.69 115 GLN B C 1
ATOM 5147 O O . GLN B 1 115 ? -1.154 108.438 51.719 1 90.69 115 GLN B O 1
ATOM 5152 N N . ASP B 1 116 ? -1.337 108.875 53.875 1 92 116 ASP B N 1
ATOM 5153 C CA . ASP B 1 116 ? -0.701 107.625 54.312 1 92 116 ASP B CA 1
ATOM 5154 C C . ASP B 1 116 ? -1.568 106.375 53.969 1 92 116 ASP B C 1
ATOM 5156 O O . ASP B 1 116 ? -1.062 105.375 53.469 1 92 116 ASP B O 1
ATOM 5160 N N . GLU B 1 117 ? -2.824 106.562 54.062 1 91.5 117 GLU B N 1
ATOM 5161 C CA . GLU B 1 117 ? -3.766 105.5 53.719 1 91.5 117 GLU B CA 1
ATOM 5162 C C . GLU B 1 117 ? -3.797 105.25 52.219 1 91.5 117 GLU B C 1
ATOM 5164 O O . GLU B 1 117 ? -3.84 104.062 51.781 1 91.5 117 GLU B O 1
ATOM 5169 N N . LEU B 1 118 ? -3.686 106.312 51.406 1 90.56 118 LEU B N 1
ATOM 5170 C CA . LEU B 1 118 ? -3.664 106.25 49.969 1 90.56 118 LEU B CA 1
ATOM 5171 C C . LEU B 1 118 ? -2.416 105.5 49.5 1 90.56 118 LEU B C 1
ATOM 5173 O O . LEU B 1 118 ? -2.498 104.625 48.625 1 90.56 118 LEU B O 1
ATOM 5177 N N . THR B 1 119 ? -1.297 105.812 50.188 1 92.25 119 THR B N 1
ATOM 5178 C CA . THR B 1 119 ? -0.041 105.188 49.812 1 92.25 119 THR B CA 1
ATOM 5179 C C . THR B 1 119 ? -0.071 103.688 50.156 1 92.25 119 THR B C 1
ATOM 5181 O O . THR B 1 119 ? 0.343 102.875 49.344 1 92.25 119 THR B O 1
ATOM 5184 N N . ALA B 1 120 ? -0.66 103.375 51.25 1 92.06 120 ALA B N 1
ATOM 5185 C CA . ALA B 1 120 ? -0.757 102 51.688 1 92.06 120 ALA B CA 1
ATOM 5186 C C . ALA B 1 120 ? -1.675 101.188 50.75 1 92.06 120 ALA B C 1
ATOM 5188 O O . ALA B 1 120 ? -1.357 100.062 50.375 1 92.06 120 ALA B O 1
ATOM 5189 N N . LEU B 1 121 ? -2.783 101.75 50.25 1 91.94 121 LEU B N 1
ATOM 5190 C CA . LEU B 1 121 ? -3.738 101.062 49.375 1 91.94 121 LEU B CA 1
ATOM 5191 C C . LEU B 1 121 ? -3.162 100.875 47.969 1 91.94 121 LEU B C 1
ATOM 5193 O O . LEU B 1 121 ? -3.4 99.875 47.312 1 91.94 121 LEU B O 1
ATOM 5197 N N . GLN B 1 122 ? -2.348 101.938 47.625 1 91.88 122 GLN B N 1
ATOM 5198 C CA . GLN B 1 122 ? -1.688 101.875 46.312 1 91.88 122 GLN B CA 1
ATOM 5199 C C . GLN B 1 122 ? -0.675 100.688 46.312 1 91.88 122 GLN B C 1
ATOM 5201 O O . GLN B 1 122 ? -0.586 100 45.312 1 91.88 122 GLN B O 1
ATOM 5206 N N . GLU B 1 123 ? 0.04 100.5 47.438 1 92.69 123 GLU B N 1
ATOM 5207 C CA . GLU B 1 123 ? 0.996 99.438 47.531 1 92.69 123 GLU B CA 1
ATOM 5208 C C . GLU B 1 123 ? 0.289 98.062 47.531 1 92.69 123 GLU B C 1
ATOM 5210 O O . GLU B 1 123 ? 0.735 97.125 46.844 1 92.69 123 GLU B O 1
ATOM 5215 N N . LYS B 1 124 ? -0.823 98 48.188 1 92.06 124 LYS B N 1
ATOM 5216 C CA . LYS B 1 124 ? -1.606 96.75 48.188 1 92.06 124 LYS B CA 1
ATOM 5217 C C . LYS B 1 124 ? -2.164 96.438 46.812 1 92.06 124 LYS B C 1
ATOM 5219 O O . LYS B 1 124 ? -2.186 95.25 46.406 1 92.06 124 LYS B O 1
ATOM 5224 N N . LEU B 1 125 ? -2.6 97.438 46.094 1 91.25 125 LEU B N 1
ATOM 5225 C CA . LEU B 1 125 ? -3.123 97.312 44.75 1 91.25 125 LEU B CA 1
ATOM 5226 C C .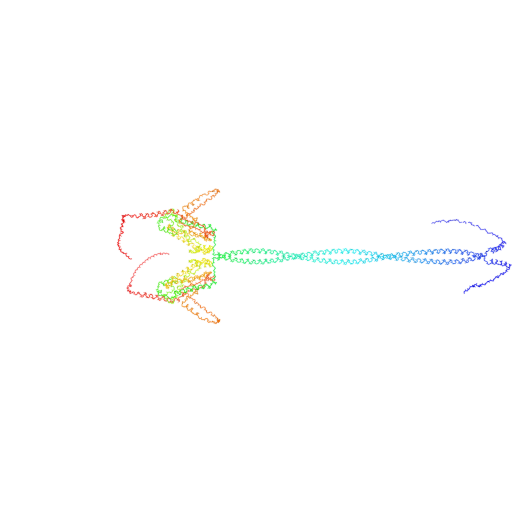 LEU B 1 125 ? -2.041 96.75 43.812 1 91.25 125 LEU B C 1
ATOM 5228 O O . LEU B 1 125 ? -2.299 95.875 42.969 1 91.25 125 LEU B O 1
ATOM 5232 N N . GLU B 1 126 ? -0.813 97.312 44 1 92 126 GLU B N 1
ATOM 5233 C CA . GLU B 1 126 ? 0.304 96.875 43.156 1 92 126 GLU B CA 1
ATOM 5234 C C . GLU B 1 126 ? 0.669 95.375 43.469 1 92 126 GLU B C 1
ATOM 5236 O O . GLU B 1 126 ? 0.921 94.625 42.531 1 92 126 GLU B O 1
ATOM 5241 N N . MET B 1 127 ? 0.617 95 44.688 1 93.38 127 MET B N 1
ATOM 5242 C CA . MET B 1 127 ? 0.914 93.625 45.094 1 93.38 127 MET B CA 1
ATOM 5243 C C . MET B 1 127 ? -0.131 92.688 44.531 1 93.38 127 MET B C 1
ATOM 5245 O O . MET B 1 127 ? 0.214 91.625 44 1 93.38 127 MET B O 1
ATOM 5249 N N . GLN B 1 128 ? -1.41 93.062 44.531 1 92.25 128 GLN B N 1
ATOM 5250 C CA . GLN B 1 128 ? -2.492 92.25 44.031 1 92.25 128 GLN B CA 1
ATOM 5251 C C . GLN B 1 128 ? -2.447 92.125 42.531 1 92.25 128 GLN B C 1
ATOM 5253 O O . GLN B 1 128 ? -2.74 91.062 41.969 1 92.25 128 GLN B O 1
ATOM 5258 N N . SER B 1 129 ? -2.061 93.25 41.938 1 92.06 129 SER B N 1
ATOM 5259 C CA . SER B 1 129 ? -1.92 93.25 40.469 1 92.06 129 SER B CA 1
ATOM 5260 C C . SER B 1 129 ? -0.801 92.312 40.031 1 92.06 129 SER B C 1
ATOM 5262 O O . SER B 1 129 ? -0.963 91.5 39.094 1 92.06 129 SER B O 1
ATOM 5264 N N . SER B 1 130 ? 0.29 92.25 40.812 1 93.25 130 SER B N 1
ATOM 5265 C CA . SER B 1 130 ? 1.409 91.375 40.531 1 93.25 130 SER B CA 1
ATOM 5266 C C . SER B 1 130 ? 1.034 89.938 40.812 1 93.25 130 SER B C 1
ATOM 5268 O O . SER B 1 130 ? 1.381 89 40.031 1 93.25 130 SER B O 1
ATOM 5270 N N . TYR B 1 131 ? 0.254 89.688 41.75 1 93.56 131 TYR B N 1
ATOM 5271 C CA . TYR B 1 131 ? -0.208 88.375 42.094 1 93.56 131 TYR B CA 1
ATOM 5272 C C . TYR B 1 131 ? -1.158 87.812 41.031 1 93.56 131 TYR B C 1
ATOM 5274 O O . TYR B 1 131 ? -1.046 86.625 40.625 1 93.56 131 TYR B O 1
ATOM 5282 N N . ALA B 1 132 ? -2.057 88.625 40.531 1 92.12 132 ALA B N 1
ATOM 5283 C CA . ALA B 1 132 ? -2.988 88.25 39.469 1 92.12 132 ALA B CA 1
ATOM 5284 C C . ALA B 1 132 ? -2.242 87.812 38.188 1 92.12 132 ALA B C 1
ATOM 5286 O O . ALA B 1 132 ? -2.602 86.875 37.531 1 92.12 132 ALA B O 1
ATOM 5287 N N . LYS B 1 133 ? -1.156 88.562 38.031 1 92.88 133 LYS B N 1
ATOM 5288 C CA . LYS B 1 133 ? -0.347 88.25 36.844 1 92.88 133 LYS B CA 1
ATOM 5289 C C . LYS B 1 133 ? 0.33 86.938 37 1 92.88 133 LYS B C 1
ATOM 5291 O O . LYS B 1 133 ? 0.388 86.125 36.031 1 92.88 133 LYS B O 1
ATOM 5296 N N . GLN B 1 134 ? 0.767 86.562 38.125 1 95.69 134 GLN B N 1
ATOM 5297 C CA . GLN B 1 134 ? 1.386 85.312 38.406 1 95.69 134 GLN B CA 1
ATOM 5298 C C . GLN B 1 134 ? 0.379 84.125 38.25 1 95.69 134 GLN B C 1
ATOM 5300 O O . GLN B 1 134 ? 0.691 83.125 37.656 1 95.69 134 GLN B O 1
ATOM 5305 N N . LEU B 1 135 ? -0.849 84.375 38.719 1 95.69 135 LEU B N 1
ATOM 5306 C CA . LEU B 1 135 ? -1.902 83.375 38.594 1 95.69 135 LEU B CA 1
ATOM 5307 C C . LEU B 1 135 ? -2.287 83.125 37.125 1 95.69 135 LEU B C 1
ATOM 5309 O O . LEU B 1 135 ? -2.51 82 36.719 1 95.69 135 LEU B O 1
ATOM 5313 N N . MET B 1 136 ? -2.264 84.312 36.406 1 95.88 136 MET B N 1
ATOM 5314 C CA . MET B 1 136 ? -2.572 84.188 35 1 95.88 136 MET B CA 1
ATOM 5315 C C . MET B 1 136 ? -1.512 83.375 34.281 1 95.88 136 MET B C 1
ATOM 5317 O O . MET B 1 136 ? -1.838 82.562 33.406 1 95.88 136 MET B O 1
ATOM 5321 N N . ASN B 1 137 ? -0.243 83.5 34.688 1 95.62 137 ASN B N 1
ATOM 5322 C CA . ASN B 1 137 ? 0.849 82.688 34.094 1 95.62 137 ASN B CA 1
ATOM 5323 C C . ASN B 1 137 ? 0.75 81.25 34.469 1 95.62 137 ASN B C 1
ATOM 5325 O O . ASN B 1 137 ? 1.014 80.375 33.625 1 95.62 137 ASN B O 1
ATOM 5329 N N . GLU B 1 138 ? 0.339 80.938 35.594 1 96.5 138 GLU B N 1
ATOM 5330 C CA . GLU B 1 138 ? 0.157 79.562 36.031 1 96.5 138 GLU B CA 1
ATOM 5331 C C . GLU B 1 138 ? -0.972 78.875 35.281 1 96.5 138 GLU B C 1
ATOM 5333 O O . GLU B 1 138 ? -0.859 77.75 34.906 1 96.5 138 GLU B O 1
ATOM 5338 N N . ILE B 1 139 ? -2.043 79.625 35 1 96.5 139 ILE B N 1
ATOM 5339 C CA . ILE B 1 139 ? -3.174 79.062 34.25 1 96.5 139 ILE B CA 1
ATOM 5340 C C . ILE B 1 139 ? -2.719 78.688 32.844 1 96.5 139 ILE B C 1
ATOM 5342 O O . ILE B 1 139 ? -3.051 77.625 32.312 1 96.5 139 ILE B O 1
ATOM 5346 N N . LYS B 1 140 ? -1.839 79.625 32.312 1 95.38 140 LYS B N 1
ATOM 5347 C CA . LYS B 1 140 ? -1.326 79.375 30.953 1 95.38 140 LYS B CA 1
ATOM 5348 C C . LYS B 1 140 ? -0.457 78.125 30.922 1 95.38 140 LYS B C 1
ATOM 5350 O O . LYS B 1 140 ? -0.552 77.312 30 1 95.38 140 LYS B O 1
ATOM 5355 N N . LYS B 1 141 ? 0.328 77.875 31.875 1 96.75 141 LYS B N 1
ATOM 5356 C CA . LYS B 1 141 ? 1.18 76.75 31.969 1 96.75 141 LYS B CA 1
ATOM 5357 C C . LYS B 1 141 ? 0.344 75.438 32.094 1 96.75 141 LYS B C 1
ATOM 5359 O O . LYS B 1 141 ? 0.629 74.438 31.453 1 96.75 141 LYS B O 1
ATOM 5364 N N . LYS B 1 142 ? -0.673 75.5 32.906 1 96.06 142 LYS B N 1
ATOM 5365 C CA . LYS B 1 142 ? -1.546 74.375 33.094 1 96.06 142 LYS B CA 1
ATOM 5366 C C . LYS B 1 142 ? -2.324 74.062 31.828 1 96.06 142 LYS B C 1
ATOM 5368 O O . LYS B 1 142 ? -2.539 72.875 31.516 1 96.06 142 LYS B O 1
ATOM 5373 N N . GLU B 1 143 ? -2.697 75.062 31.141 1 96.25 143 GLU B N 1
ATOM 5374 C CA . GLU B 1 143 ? -3.371 74.875 29.859 1 96.25 143 GLU B CA 1
ATOM 5375 C C . GLU B 1 143 ? -2.457 74.188 28.859 1 96.25 143 GLU B C 1
ATOM 5377 O O . GLU B 1 143 ? -2.893 73.25 28.141 1 96.25 143 GLU B O 1
ATOM 5382 N N . SER B 1 144 ? -1.199 74.562 28.844 1 96.12 144 SER B N 1
ATOM 5383 C CA . SER B 1 144 ? -0.22 73.875 27.969 1 96.12 144 SER B CA 1
ATOM 5384 C C . SER B 1 144 ? -0.034 72.438 28.344 1 96.12 144 SER B C 1
ATOM 5386 O O . SER B 1 144 ? 0.036 71.562 27.469 1 96.12 144 SER B O 1
ATOM 5388 N N . THR B 1 145 ? -0.031 72.125 29.562 1 96.81 145 THR B N 1
ATOM 5389 C CA . THR B 1 145 ? 0.099 70.75 30.047 1 96.81 145 THR B CA 1
ATOM 5390 C C . THR B 1 145 ? -1.12 69.875 29.656 1 96.81 145 THR B C 1
ATOM 5392 O O . THR B 1 145 ? -0.984 68.75 29.219 1 96.81 145 THR B O 1
ATOM 5395 N N . ILE B 1 146 ? -2.301 70.5 29.797 1 96.38 146 ILE B N 1
ATOM 5396 C CA . ILE B 1 146 ? -3.545 69.812 29.422 1 96.38 146 ILE B CA 1
ATOM 5397 C C . ILE B 1 146 ? -3.529 69.438 27.938 1 96.38 146 ILE B C 1
ATOM 5399 O O . ILE B 1 146 ? -3.842 68.312 27.562 1 96.38 146 ILE B O 1
ATOM 5403 N N . ASN B 1 147 ? -3.037 70.375 27.125 1 95.5 147 ASN B N 1
ATOM 5404 C CA . ASN B 1 147 ? -2.961 70.188 25.688 1 95.5 147 ASN B CA 1
ATOM 5405 C C . ASN B 1 147 ? -1.999 69 25.344 1 95.5 147 ASN B C 1
ATOM 5407 O O . ASN B 1 147 ? -2.307 68.188 24.516 1 95.5 147 ASN B O 1
ATOM 5411 N N . ALA B 1 148 ? -0.917 69 26 1 96.31 148 ALA B N 1
ATOM 5412 C CA . ALA B 1 148 ? 0.082 67.938 25.781 1 96.31 148 ALA B CA 1
ATOM 5413 C C . ALA B 1 148 ? -0.449 66.625 26.188 1 96.31 148 ALA B C 1
ATOM 5415 O O . ALA B 1 148 ? -0.272 65.625 25.484 1 96.31 148 ALA B O 1
ATOM 5416 N N . LEU B 1 149 ? -1.183 66.5 27.312 1 96.19 149 LEU B N 1
ATOM 5417 C CA . LEU B 1 149 ? -1.732 65.25 27.828 1 96.19 149 LEU B CA 1
ATOM 5418 C C . LEU B 1 149 ? -2.859 64.75 26.922 1 96.19 149 LEU B C 1
ATOM 5420 O O . LEU B 1 149 ? -2.986 63.531 26.703 1 96.19 149 LEU B O 1
ATOM 5424 N N . GLU B 1 150 ? -3.625 65.688 26.391 1 95.31 150 GLU B N 1
ATOM 5425 C CA . GLU B 1 150 ? -4.695 65.312 25.469 1 95.31 150 GLU B CA 1
ATOM 5426 C C . GLU B 1 150 ? -4.133 64.75 24.188 1 95.31 150 GLU B C 1
ATOM 5428 O O . GLU B 1 150 ? -4.648 63.75 23.656 1 95.31 150 GLU B O 1
ATOM 5433 N N . ALA B 1 151 ? -3.068 65.312 23.656 1 95 151 ALA B N 1
ATOM 5434 C CA . ALA B 1 151 ? -2.414 64.812 22.453 1 95 151 ALA B CA 1
ATOM 5435 C C . ALA B 1 151 ? -1.827 63.406 22.688 1 95 151 ALA B C 1
ATOM 5437 O O . ALA B 1 151 ? -1.954 62.531 21.844 1 95 151 ALA B O 1
ATOM 5438 N N . THR B 1 152 ? -1.217 63.156 23.781 1 95.25 152 THR B N 1
ATOM 5439 C CA . THR B 1 152 ? -0.657 61.875 24.141 1 95.25 152 THR B CA 1
ATOM 5440 C C . THR B 1 152 ? -1.757 60.812 24.266 1 95.25 152 THR B C 1
ATOM 5442 O O . THR B 1 152 ? -1.605 59.688 23.781 1 95.25 152 THR B O 1
ATOM 5445 N N . ASN B 1 153 ? -2.867 61.188 24.922 1 92.69 153 ASN B N 1
ATOM 5446 C CA . ASN B 1 153 ? -4.012 60.312 25.078 1 92.69 153 ASN B CA 1
ATOM 5447 C C . ASN B 1 153 ? -4.582 59.875 23.734 1 92.69 153 ASN B C 1
ATOM 5449 O O . ASN B 1 153 ? -4.91 58.719 23.516 1 92.69 153 ASN B O 1
ATOM 5453 N N . ALA B 1 154 ? -4.621 60.844 22.828 1 94.38 154 ALA B N 1
ATOM 5454 C CA . ALA B 1 154 ? -5.148 60.562 21.5 1 94.38 154 ALA B CA 1
ATOM 5455 C C . ALA B 1 154 ? -4.23 59.594 20.75 1 94.38 154 ALA B C 1
ATOM 5457 O O . ALA B 1 154 ? -4.699 58.656 20.125 1 94.38 154 ALA B O 1
ATOM 5458 N N . SER B 1 155 ? -2.973 59.781 20.781 1 94.75 155 SER B N 1
ATOM 5459 C CA . SER B 1 155 ? -1.986 58.938 20.125 1 94.75 155 SER B CA 1
ATOM 5460 C C . SER B 1 155 ? -2.004 57.531 20.703 1 94.75 155 SER B C 1
ATOM 5462 O O . SER B 1 155 ? -1.963 56.531 19.953 1 94.75 155 SER B O 1
ATOM 5464 N N . GLN B 1 156 ? -2.133 57.406 22 1 94.19 156 GLN B N 1
ATOM 5465 C CA . GLN B 1 156 ? -2.16 56.094 22.656 1 94.19 156 GLN B CA 1
ATOM 5466 C C . GLN B 1 156 ? -3.434 55.344 22.312 1 94.19 156 GLN B C 1
ATOM 5468 O O . GLN B 1 156 ? -3.402 54.094 22.156 1 94.19 156 GLN B O 1
ATOM 5473 N N . GLN B 1 157 ? -4.461 56.125 22.25 1 93.5 157 GLN B N 1
ATOM 5474 C CA . GLN B 1 157 ? -5.723 55.5 21.875 1 93.5 157 GLN B CA 1
ATOM 5475 C C . GLN B 1 157 ? -5.66 54.906 20.469 1 93.5 157 GLN B C 1
ATOM 5477 O O . GLN B 1 157 ? -6.184 53.812 20.219 1 93.5 157 GLN B O 1
ATOM 5482 N N . GLU B 1 158 ? -5.082 55.562 19.531 1 94.69 158 GLU B N 1
ATOM 5483 C CA . GLU B 1 158 ? -4.902 55.094 18.172 1 94.69 158 GLU B CA 1
ATOM 5484 C C . GLU B 1 158 ? -4.039 53.812 18.141 1 94.69 158 GLU B C 1
ATOM 5486 O O . GLU B 1 158 ? -4.371 52.844 17.469 1 94.69 158 GLU B O 1
ATOM 5491 N N . LYS B 1 159 ? -2.992 53.781 18.844 1 94.69 159 LYS B N 1
ATOM 5492 C CA . LYS B 1 159 ? -2.098 52.656 18.922 1 94.69 159 LYS B CA 1
ATOM 5493 C C . LYS B 1 159 ? -2.805 51.438 19.562 1 94.69 159 LYS B C 1
ATOM 5495 O O . LYS B 1 159 ? -2.617 50.312 19.109 1 94.69 159 LYS B O 1
ATOM 5500 N N . LEU B 1 160 ? -3.555 51.75 20.594 1 93.19 160 LEU B N 1
ATOM 5501 C CA . LEU B 1 160 ? -4.309 50.719 21.266 1 93.19 160 LEU B CA 1
ATOM 5502 C C . LEU B 1 160 ? -5.305 50.062 20.312 1 93.19 160 LEU B C 1
ATOM 5504 O O . LEU B 1 160 ? -5.398 48.844 20.234 1 93.19 160 LEU B O 1
ATOM 5508 N N . THR B 1 161 ? -6.02 50.875 19.609 1 93.62 161 THR B N 1
ATOM 5509 C CA . THR B 1 161 ? -6.984 50.344 18.641 1 93.62 161 THR B CA 1
ATOM 5510 C C . THR B 1 161 ? -6.293 49.5 17.578 1 93.62 161 THR B C 1
ATOM 5512 O O . THR B 1 161 ? -6.785 48.438 17.234 1 93.62 161 THR B O 1
ATOM 5515 N N . LYS B 1 162 ? -5.219 49.875 17.078 1 93.25 162 LYS B N 1
ATOM 5516 C CA . LYS B 1 162 ? -4.453 49.125 16.078 1 93.25 162 LYS B CA 1
ATOM 5517 C C . LYS B 1 162 ? -3.967 47.812 16.656 1 93.25 162 LYS B C 1
ATOM 5519 O O . LYS B 1 162 ? -4.074 46.75 16 1 93.25 162 LYS B O 1
ATOM 5524 N N . ALA B 1 163 ? -3.445 47.844 17.875 1 91.75 163 ALA B N 1
ATOM 5525 C CA . ALA B 1 163 ? -2.936 46.656 18.531 1 91.75 163 ALA B CA 1
ATOM 5526 C C . ALA B 1 163 ? -4.055 45.625 18.766 1 91.75 163 ALA B C 1
ATOM 5528 O O . ALA B 1 163 ? -3.857 44.438 18.578 1 91.75 163 ALA B O 1
ATOM 5529 N N . GLU B 1 164 ? -5.168 46.188 19.172 1 91 164 GLU B N 1
ATOM 5530 C CA . GLU B 1 164 ? -6.32 45.312 19.406 1 91 164 GLU B CA 1
ATOM 5531 C C . GLU B 1 164 ? -6.789 44.656 18.109 1 91 164 GLU B C 1
ATOM 5533 O O . GLU B 1 164 ? -7.137 43.5 18.094 1 91 164 GLU B O 1
ATOM 5538 N N . LYS B 1 165 ? -6.832 45.344 17.047 1 92.5 165 LYS B N 1
ATOM 5539 C CA . LYS B 1 165 ? -7.215 44.812 15.742 1 92.5 165 LYS B CA 1
ATOM 5540 C C . LYS B 1 165 ? -6.219 43.75 15.273 1 92.5 165 LYS B C 1
ATOM 5542 O O . LYS B 1 165 ? -6.617 42.719 14.758 1 92.5 165 LYS B O 1
ATOM 5547 N N . GLU B 1 166 ? -4.996 44 15.43 1 91.19 166 GLU B N 1
ATOM 5548 C CA . GLU B 1 166 ? -3.955 43.062 15.07 1 91.19 166 GLU B CA 1
ATOM 5549 C C . GLU B 1 166 ? -4.066 41.781 15.906 1 91.19 166 GLU B C 1
ATOM 5551 O O . GLU B 1 166 ? -3.949 40.656 15.375 1 91.19 166 GLU B O 1
ATOM 5556 N N . SER B 1 167 ? -4.258 42 17.203 1 90 167 SER B N 1
ATOM 5557 C CA . SER B 1 167 ? -4.426 40.875 18.094 1 90 167 SER B CA 1
ATOM 5558 C C . SER B 1 167 ? -5.613 40 17.672 1 90 167 SER B C 1
ATOM 5560 O O . SER B 1 167 ? -5.52 38.781 17.641 1 90 167 SER B O 1
ATOM 5562 N N . ALA B 1 168 ? -6.684 40.656 17.328 1 90.56 168 ALA B N 1
ATOM 5563 C CA . ALA B 1 168 ? -7.871 39.938 16.891 1 90.56 168 ALA B CA 1
ATOM 5564 C C . ALA B 1 168 ? -7.598 39.188 15.586 1 90.56 168 ALA B C 1
ATOM 5566 O O . ALA B 1 168 ? -8.047 38.062 15.406 1 90.56 168 ALA B O 1
ATOM 5567 N N . THR B 1 169 ? -6.926 39.719 14.625 1 91.94 169 THR B N 1
ATOM 5568 C CA . THR B 1 169 ? -6.57 39.094 13.352 1 91.94 169 THR B CA 1
ATOM 5569 C C . THR B 1 169 ? -5.691 37.875 13.578 1 91.94 169 THR B C 1
ATOM 5571 O O . THR B 1 169 ? -5.922 36.812 12.977 1 91.94 169 THR B O 1
ATOM 5574 N N . TYR B 1 170 ? -4.734 38 14.484 1 90.38 170 TYR B N 1
ATOM 5575 C CA . TYR B 1 170 ? -3.834 36.906 14.773 1 90.38 170 TYR B CA 1
ATOM 5576 C C . TYR B 1 170 ? -4.574 35.781 15.484 1 90.38 170 TYR B C 1
ATOM 5578 O O . TYR B 1 170 ? -4.297 34.594 15.242 1 90.38 170 TYR B O 1
ATOM 5586 N N . GLN B 1 171 ? -5.422 36.188 16.359 1 88.88 171 GLN B N 1
ATOM 5587 C CA . GLN B 1 171 ? -6.219 35.188 17.047 1 88.88 171 GLN B CA 1
ATOM 5588 C C . GLN B 1 171 ? -7.066 34.406 16.062 1 88.88 171 GLN B C 1
ATOM 5590 O O . GLN B 1 171 ? -7.117 33.156 16.125 1 88.88 171 GLN B O 1
ATOM 5595 N N . SER B 1 172 ? -7.727 34.969 15.156 1 91.56 172 SER B N 1
ATOM 5596 C CA . SER B 1 172 ? -8.531 34.312 14.125 1 91.56 172 SER B CA 1
ATOM 5597 C C . SER B 1 172 ? -7.66 33.438 13.227 1 91.56 172 SER B C 1
ATOM 5599 O O . SER B 1 172 ? -8.055 32.312 12.867 1 91.56 172 SER B O 1
ATOM 5601 N N . ALA B 1 173 ? -6.543 33.938 12.867 1 90.69 173 ALA B N 1
ATOM 5602 C CA . ALA B 1 173 ? -5.609 33.156 12.039 1 90.69 173 ALA B CA 1
ATOM 5603 C C . ALA B 1 173 ? -5.137 31.906 12.766 1 90.69 173 ALA B C 1
ATOM 5605 O O . ALA B 1 173 ? -5.016 30.844 12.156 1 90.69 173 ALA B O 1
ATOM 5606 N N . ARG B 1 174 ? -4.867 32.094 14.07 1 89.44 174 ARG B N 1
ATOM 5607 C CA . ARG B 1 174 ? -4.457 30.938 14.891 1 89.44 174 ARG B CA 1
ATOM 5608 C C . ARG B 1 174 ? -5.539 29.875 14.922 1 89.44 174 ARG B C 1
ATOM 5610 O O . ARG B 1 174 ? -5.242 28.672 14.797 1 89.44 174 ARG B O 1
ATOM 5617 N N . GLU B 1 175 ? -6.711 30.297 15.055 1 90.69 175 GLU B N 1
ATOM 5618 C CA . GLU B 1 175 ? -7.82 29.344 15.094 1 90.69 175 GLU B CA 1
ATOM 5619 C C . GLU B 1 175 ? -7.98 28.641 13.758 1 90.69 175 GLU B C 1
ATOM 5621 O O . GLU B 1 175 ? -8.211 27.422 13.711 1 90.69 175 GLU B O 1
ATOM 5626 N N . SER B 1 176 ? -7.879 29.328 12.688 1 93 176 SER B N 1
ATOM 5627 C CA . SER B 1 176 ? -7.961 28.734 11.352 1 93 176 SER B CA 1
ATOM 5628 C C . SER B 1 176 ? -6.824 27.75 11.109 1 93 176 SER B C 1
ATOM 5630 O O . SER B 1 176 ? -7.043 26.656 10.57 1 93 176 SER B O 1
ATOM 5632 N N . MET B 1 177 ? -5.664 28.125 11.531 1 93.38 177 MET B N 1
ATOM 5633 C CA . MET B 1 177 ? -4.5 27.266 11.375 1 93.38 177 MET B CA 1
ATOM 5634 C C . MET B 1 177 ? -4.641 25.984 12.211 1 93.38 177 MET B C 1
ATOM 5636 O O . MET B 1 177 ? -4.242 24.906 11.773 1 93.38 177 MET B O 1
ATOM 5640 N N . GLN B 1 178 ? -5.199 26.203 13.406 1 92.81 178 GLN B N 1
ATOM 5641 C CA . GLN B 1 178 ? -5.426 25.031 14.25 1 92.81 178 GLN B CA 1
ATOM 5642 C C . GLN B 1 178 ? -6.375 24.047 13.578 1 92.81 178 GLN B C 1
ATOM 5644 O O . GLN B 1 178 ? -6.148 22.828 13.625 1 92.81 178 GLN B O 1
ATOM 5649 N N . LYS B 1 179 ? -7.395 24.5 12.969 1 94.5 179 LYS B N 1
ATOM 5650 C CA . LYS B 1 179 ? -8.32 23.641 12.227 1 94.5 179 LYS B CA 1
ATOM 5651 C C . LYS B 1 179 ? -7.609 22.922 11.086 1 94.5 179 LYS B C 1
ATOM 5653 O O . LYS B 1 179 ? -7.855 21.75 10.836 1 94.5 179 LYS B O 1
ATOM 5658 N N . ARG B 1 180 ? -6.801 23.578 10.461 1 95.75 180 ARG B N 1
ATOM 5659 C CA . ARG B 1 180 ? -6.02 23 9.375 1 95.75 180 ARG B CA 1
ATOM 5660 C C . ARG B 1 180 ? -5.086 21.906 9.898 1 95.75 180 ARG B C 1
ATOM 5662 O O . ARG B 1 180 ? -4.965 20.844 9.289 1 95.75 180 ARG B O 1
ATOM 5669 N N . VAL B 1 181 ? -4.422 22.203 10.953 1 94.69 181 VAL B N 1
ATOM 5670 C CA . VAL B 1 181 ? -3.535 21.234 11.586 1 94.69 181 VAL B CA 1
ATOM 5671 C C . VAL B 1 181 ? -4.324 19.984 11.961 1 94.69 181 VAL B C 1
ATOM 5673 O O . VAL B 1 181 ? -3.883 18.859 11.688 1 94.69 181 VAL B O 1
ATOM 5676 N N . ASP B 1 182 ? -5.43 20.188 12.516 1 95.38 182 ASP B N 1
ATOM 5677 C CA . ASP B 1 182 ? -6.266 19.047 12.906 1 95.38 182 ASP B CA 1
ATOM 5678 C C . ASP B 1 182 ? -6.695 18.25 11.688 1 95.38 182 ASP B C 1
ATOM 5680 O O . ASP B 1 182 ? -6.668 17.016 11.711 1 95.38 182 ASP B O 1
ATOM 5684 N N . GLY B 1 183 ? -7.059 18.922 10.688 1 96 183 GLY B N 1
ATOM 5685 C CA . GLY B 1 183 ? -7.438 18.266 9.445 1 96 183 GLY B CA 1
ATOM 5686 C C . GLY B 1 183 ? -6.297 17.469 8.82 1 96 183 GLY B C 1
ATOM 5687 O O . GLY B 1 183 ? -6.48 16.328 8.422 1 96 183 GLY B O 1
ATOM 5688 N N . LEU B 1 184 ? -5.188 18.062 8.781 1 96.06 184 LEU B N 1
ATOM 5689 C CA . LEU B 1 184 ? -4.008 17.422 8.219 1 96.06 184 LEU B CA 1
ATOM 5690 C C . LEU B 1 184 ? -3.582 16.219 9.062 1 96.06 184 LEU B C 1
ATOM 5692 O O . LEU B 1 184 ? -3.184 15.18 8.531 1 96.06 184 LEU B O 1
ATOM 5696 N N . THR B 1 185 ? -3.68 16.406 10.312 1 95.62 185 THR B N 1
ATOM 5697 C CA . THR B 1 185 ? -3.328 15.328 11.227 1 95.62 185 THR B CA 1
ATOM 5698 C C . THR B 1 185 ? -4.262 14.133 11.031 1 95.62 185 THR B C 1
ATOM 5700 O O . THR B 1 185 ? -3.814 12.992 10.969 1 95.62 185 THR B O 1
ATOM 5703 N N . THR B 1 186 ? -5.484 14.383 10.914 1 96.38 186 THR B N 1
ATOM 5704 C CA . THR B 1 186 ? -6.469 13.328 10.688 1 96.38 186 THR B CA 1
ATOM 5705 C C . THR B 1 186 ? -6.223 12.633 9.352 1 96.38 186 THR B C 1
ATOM 5707 O O . THR B 1 186 ? -6.23 11.406 9.273 1 96.38 186 THR B O 1
ATOM 5710 N N . SER B 1 187 ? -6.004 13.383 8.367 1 96.19 187 SER B N 1
ATOM 5711 C CA . SER B 1 187 ? -5.719 12.836 7.047 1 96.19 187 SER B CA 1
ATOM 5712 C C . SER B 1 187 ? -4.449 11.992 7.062 1 96.19 187 SER B C 1
ATOM 5714 O O . SER B 1 187 ? -4.406 10.914 6.469 1 96.19 187 SER B O 1
ATOM 5716 N N . LEU B 1 188 ? -3.475 12.492 7.648 1 95.69 188 LEU B N 1
ATOM 5717 C CA . LEU B 1 188 ? -2.205 11.773 7.754 1 95.69 188 LEU B CA 1
ATOM 5718 C C . LEU B 1 188 ? -2.389 10.445 8.477 1 95.69 188 LEU B C 1
ATOM 5720 O O . LEU B 1 188 ? -1.86 9.422 8.039 1 95.69 188 LEU B O 1
ATOM 5724 N N . ASP B 1 189 ? -3.098 10.461 9.516 1 95.38 189 ASP B N 1
ATOM 5725 C CA . ASP B 1 189 ? -3.355 9.234 10.266 1 95.38 189 ASP B CA 1
ATOM 5726 C C . ASP B 1 189 ? -4.121 8.227 9.422 1 95.38 189 ASP B C 1
ATOM 5728 O O . ASP B 1 189 ? -3.82 7.027 9.445 1 95.38 189 ASP B O 1
ATOM 5732 N N . GLN B 1 190 ? -5.023 8.68 8.688 1 94.56 190 GLN B N 1
ATOM 5733 C CA . GLN B 1 190 ? -5.809 7.805 7.824 1 94.56 190 GLN B CA 1
ATOM 5734 C C . GLN B 1 190 ? -4.934 7.176 6.742 1 94.56 190 GLN B C 1
ATOM 5736 O O . GLN B 1 190 ? -4.992 5.965 6.52 1 94.56 190 GLN B O 1
ATOM 5741 N N . VAL B 1 191 ? -4.188 7.98 6.137 1 94.19 191 VAL B N 1
ATOM 5742 C CA . VAL B 1 191 ? -3.326 7.496 5.066 1 94.19 191 VAL B CA 1
ATOM 5743 C C . VAL B 1 191 ? -2.26 6.562 5.641 1 94.19 191 VAL B C 1
ATOM 5745 O O . VAL B 1 191 ? -1.942 5.531 5.047 1 94.19 191 VAL B O 1
ATOM 5748 N N . ARG B 1 192 ? -1.743 6.867 6.754 1 92.56 192 ARG B N 1
ATOM 5749 C CA . ARG B 1 192 ? -0.78 6.004 7.426 1 92.56 192 ARG B CA 1
ATOM 5750 C C . ARG B 1 192 ? -1.413 4.668 7.805 1 92.56 192 ARG B C 1
ATOM 5752 O O . ARG B 1 192 ? -0.766 3.623 7.727 1 92.56 192 ARG B O 1
ATOM 5759 N N . GLY B 1 193 ? -2.631 4.758 8.242 1 92.94 193 GLY B N 1
ATOM 5760 C CA . GLY B 1 193 ? -3.352 3.533 8.547 1 92.94 193 GLY B CA 1
ATOM 5761 C C . GLY B 1 193 ? -3.486 2.611 7.348 1 92.94 193 GLY B C 1
ATOM 5762 O O . GLY B 1 193 ? -3.244 1.407 7.453 1 92.94 193 GLY B O 1
ATOM 5763 N N . ARG B 1 194 ? -3.814 3.107 6.246 1 91.31 194 ARG B N 1
ATOM 5764 C CA . ARG B 1 194 ? -3.912 2.33 5.016 1 91.31 194 ARG B CA 1
ATOM 5765 C C . ARG B 1 194 ? -2.555 1.754 4.625 1 91.31 194 ARG B C 1
ATOM 5767 O O . ARG B 1 194 ? -2.461 0.594 4.219 1 91.31 194 ARG B O 1
ATOM 5774 N N . LEU B 1 195 ? -1.553 2.576 4.758 1 91.19 195 LEU B N 1
ATOM 5775 C CA . LEU B 1 195 ? -0.204 2.129 4.43 1 91.19 195 LEU B CA 1
ATOM 5776 C C . LEU B 1 195 ? 0.233 0.997 5.352 1 91.19 195 LEU B C 1
ATOM 5778 O O . LEU B 1 195 ? 0.866 0.037 4.91 1 91.19 195 LEU B O 1
ATOM 5782 N N . THR B 1 196 ? -0.098 1.155 6.613 1 91.62 196 THR B N 1
ATOM 5783 C CA . THR B 1 196 ? 0.231 0.113 7.578 1 91.62 196 THR B CA 1
ATOM 5784 C C . THR B 1 196 ? -0.478 -1.192 7.227 1 91.62 196 THR B C 1
ATOM 5786 O O . THR B 1 196 ? 0.11 -2.271 7.332 1 91.62 196 THR B O 1
ATOM 5789 N N . THR B 1 197 ? -1.688 -1.071 6.836 1 89.69 197 THR B N 1
ATOM 5790 C CA . THR B 1 197 ? -2.432 -2.248 6.398 1 89.69 197 THR B CA 1
ATOM 5791 C C . THR B 1 197 ? -1.748 -2.906 5.203 1 89.69 197 THR B C 1
ATOM 5793 O O . THR B 1 197 ? -1.555 -4.125 5.184 1 89.69 197 THR B O 1
ATOM 5796 N N . PHE B 1 198 ? -1.325 -2.162 4.277 1 90 198 PHE B N 1
ATOM 5797 C CA . PHE B 1 198 ? -0.615 -2.674 3.113 1 90 198 PHE B CA 1
ATOM 5798 C C . PHE B 1 198 ? 0.672 -3.377 3.529 1 90 198 PHE B C 1
ATOM 5800 O O . PHE B 1 198 ? 0.987 -4.457 3.025 1 90 198 PHE B O 1
ATOM 5807 N N . HIS B 1 199 ? 1.314 -2.771 4.473 1 91.5 199 HIS B N 1
ATOM 5808 C CA . HIS B 1 199 ? 2.588 -3.318 4.926 1 91.5 199 HIS B CA 1
ATOM 5809 C C . HIS B 1 199 ? 2.389 -4.641 5.66 1 91.5 199 HIS B C 1
ATOM 5811 O O . HIS B 1 199 ? 3.309 -5.457 5.734 1 91.5 199 HIS B O 1
ATOM 5817 N N . SER B 1 200 ? 1.242 -4.773 6.191 1 92.88 200 SER B N 1
ATOM 5818 C CA . SER B 1 200 ? 0.969 -6.02 6.902 1 92.88 200 SER B CA 1
ATOM 5819 C C . SER B 1 200 ? 0.833 -7.191 5.934 1 92.88 200 SER B C 1
ATOM 5821 O O . SER B 1 200 ? 0.925 -8.352 6.34 1 92.88 200 SER B O 1
ATOM 5823 N N . PHE B 1 201 ? 0.688 -6.941 4.605 1 93.56 201 PHE B N 1
ATOM 5824 C CA . PHE B 1 201 ? 0.485 -7.996 3.619 1 93.56 201 PHE B CA 1
ATOM 5825 C C . PHE B 1 201 ? 1.761 -8.242 2.824 1 93.56 201 PHE B C 1
ATOM 5827 O O . PHE B 1 201 ? 1.768 -9.047 1.886 1 93.56 201 PHE B O 1
ATOM 5834 N N . VAL B 1 202 ? 2.814 -7.551 3.166 1 94.25 202 VAL B N 1
ATOM 5835 C CA . VAL B 1 202 ? 4.051 -7.691 2.404 1 94.25 202 VAL B CA 1
ATOM 5836 C C . VAL B 1 202 ? 5.227 -7.891 3.361 1 94.25 202 VAL B C 1
ATOM 5838 O O . VAL B 1 202 ? 5.184 -7.445 4.508 1 94.25 202 VAL B O 1
ATOM 5841 N N . VAL B 1 203 ? 6.258 -8.555 2.934 1 95 203 VAL B N 1
ATOM 5842 C CA . VAL B 1 203 ? 7.516 -8.633 3.67 1 95 203 VAL B CA 1
ATOM 5843 C C . VAL B 1 203 ? 8.422 -7.469 3.266 1 95 203 VAL B C 1
ATOM 5845 O O . VAL B 1 203 ? 8.391 -7.016 2.119 1 95 203 VAL B O 1
ATOM 5848 N N . GLU B 1 204 ? 9.141 -7.031 4.23 1 93.12 204 GLU B N 1
ATOM 5849 C CA . GLU B 1 204 ? 10.117 -5.992 3.914 1 93.12 204 GLU B CA 1
ATOM 5850 C C . GLU B 1 204 ? 11.352 -6.582 3.238 1 93.12 204 GLU B C 1
ATOM 5852 O O . GLU B 1 204 ? 11.969 -7.512 3.762 1 93.12 204 GLU B O 1
ATOM 5857 N N . LEU B 1 205 ? 11.641 -6.035 2.094 1 95.19 205 LEU B N 1
ATOM 5858 C CA . LEU B 1 205 ? 12.828 -6.469 1.354 1 95.19 205 LEU B CA 1
ATOM 5859 C C . LEU B 1 205 ? 13.984 -5.508 1.574 1 95.19 205 LEU B C 1
ATOM 5861 O O . LEU B 1 205 ? 13.781 -4.293 1.668 1 95.19 205 LEU B O 1
ATOM 5865 N N . ASP B 1 206 ? 15.156 -6.023 1.593 1 94.88 206 ASP B N 1
ATOM 5866 C CA . ASP B 1 206 ? 16.344 -5.211 1.822 1 94.88 206 ASP B CA 1
ATOM 5867 C C . ASP B 1 206 ? 17.094 -4.961 0.518 1 94.88 206 ASP B C 1
ATOM 5869 O O . ASP B 1 206 ? 17.031 -5.77 -0.408 1 94.88 206 ASP B O 1
ATOM 5873 N N . ASN B 1 207 ? 17.766 -3.855 0.524 1 93.81 207 ASN B N 1
ATOM 5874 C CA . ASN B 1 207 ? 18.656 -3.568 -0.596 1 93.81 207 ASN B CA 1
ATOM 5875 C C . ASN B 1 207 ? 19.859 -4.516 -0.62 1 93.81 207 ASN B C 1
ATOM 5877 O O . ASN B 1 207 ? 20.453 -4.805 0.423 1 93.81 207 ASN B O 1
ATOM 5881 N N . PHE B 1 208 ? 20.266 -4.945 -1.731 1 93.94 208 PHE B N 1
ATOM 5882 C CA . PHE B 1 208 ? 21.391 -5.875 -1.896 1 93.94 208 PHE B CA 1
ATOM 5883 C C . PHE B 1 208 ? 22.656 -5.293 -1.308 1 93.94 208 PHE B C 1
ATOM 5885 O O . PHE B 1 208 ? 23.391 -5.98 -0.589 1 93.94 208 PHE B O 1
ATOM 5892 N N . GLU B 1 209 ? 22.906 -4.059 -1.627 1 92.12 209 GLU B N 1
ATOM 5893 C CA . GLU B 1 209 ? 24.156 -3.426 -1.19 1 92.12 209 GLU B CA 1
ATOM 5894 C C . GLU B 1 209 ? 24.281 -3.451 0.331 1 92.12 209 GLU B C 1
ATOM 5896 O O . GLU B 1 209 ? 25.375 -3.637 0.864 1 92.12 209 GLU B O 1
ATOM 5901 N N . ALA B 1 210 ? 23.219 -3.287 0.973 1 92.56 210 ALA B N 1
ATOM 5902 C CA . ALA B 1 210 ? 23.219 -3.275 2.434 1 92.56 210 ALA B CA 1
ATOM 5903 C C . ALA B 1 210 ? 23.5 -4.672 2.992 1 92.56 210 ALA B C 1
ATOM 5905 O O . ALA B 1 210 ? 24 -4.812 4.105 1 92.56 210 ALA B O 1
ATOM 5906 N N . ARG B 1 211 ? 23.203 -5.734 2.207 1 94.94 211 ARG B N 1
ATOM 5907 C CA . ARG B 1 211 ? 23.344 -7.102 2.699 1 94.94 211 ARG B CA 1
ATOM 5908 C C . ARG B 1 211 ? 24.344 -7.887 1.864 1 94.94 211 ARG B C 1
ATOM 5910 O O . ARG B 1 211 ? 24.328 -9.117 1.861 1 94.94 211 ARG B O 1
ATOM 5917 N N . ARG B 1 212 ? 25.156 -7.285 1.224 1 94.56 212 ARG B N 1
ATOM 5918 C CA . ARG B 1 212 ? 26.094 -7.898 0.276 1 94.56 212 ARG B CA 1
ATOM 5919 C C . ARG B 1 212 ? 26.938 -8.969 0.954 1 94.56 212 ARG B C 1
ATOM 5921 O O . ARG B 1 212 ? 27.078 -10.07 0.434 1 94.56 212 ARG B O 1
ATOM 5928 N N . ALA B 1 213 ? 27.453 -8.633 2.09 1 95 213 ALA B N 1
ATOM 5929 C CA . ALA B 1 213 ? 28.312 -9.562 2.803 1 95 213 ALA B CA 1
ATOM 5930 C C . ALA B 1 213 ? 27.547 -10.812 3.223 1 95 213 ALA B C 1
ATOM 5932 O O . ALA B 1 213 ? 28.047 -11.93 3.074 1 95 213 ALA B O 1
ATOM 5933 N N . GLU B 1 214 ? 26.406 -10.594 3.736 1 96.62 214 GLU B N 1
ATOM 5934 C CA . GLU B 1 214 ? 25.594 -11.711 4.184 1 96.62 214 GLU B CA 1
ATOM 5935 C C . GLU B 1 214 ? 25.219 -12.625 3.02 1 96.62 214 GLU B C 1
ATOM 5937 O O . GLU B 1 214 ? 25.219 -13.852 3.158 1 96.62 214 GLU B O 1
ATOM 5942 N N . VAL B 1 215 ? 24.922 -12.078 1.916 1 97.06 215 VAL B N 1
ATOM 5943 C CA . VAL B 1 215 ? 24.562 -12.828 0.718 1 97.06 215 VAL B CA 1
ATOM 5944 C C . VAL B 1 215 ? 25.766 -13.625 0.231 1 97.06 215 VAL B C 1
ATOM 5946 O O . VAL B 1 215 ? 25.641 -14.805 -0.111 1 97.06 215 VAL B O 1
ATOM 5949 N N . GLY B 1 216 ? 26.891 -12.977 0.208 1 96.19 216 GLY B N 1
ATOM 5950 C CA . GLY B 1 216 ? 28.109 -13.672 -0.159 1 96.19 216 GLY B CA 1
ATOM 5951 C C . GLY B 1 216 ? 28.391 -14.875 0.711 1 96.19 216 GLY B C 1
ATOM 5952 O O . GLY B 1 216 ? 28.719 -15.953 0.201 1 96.19 216 GLY B O 1
ATOM 5953 N N . ASP B 1 217 ? 28.188 -14.664 1.98 1 96.75 217 ASP B N 1
ATOM 5954 C CA . ASP B 1 217 ? 28.422 -15.75 2.93 1 96.75 217 ASP B CA 1
ATOM 5955 C C . ASP B 1 217 ? 27.453 -16.906 2.691 1 96.75 217 ASP B C 1
ATOM 5957 O O . ASP B 1 217 ? 27.828 -18.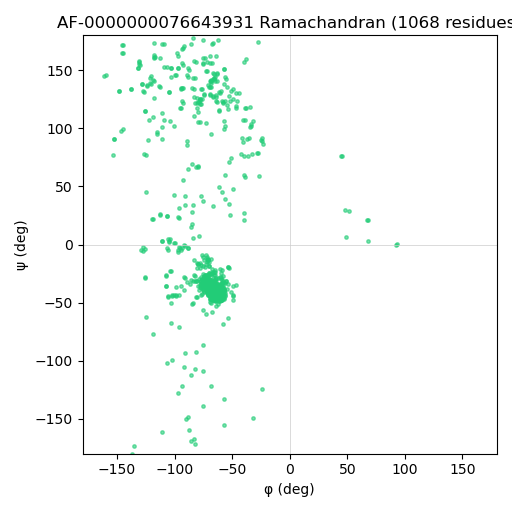078 2.789 1 96.75 217 ASP B O 1
ATOM 5961 N N . ALA B 1 218 ? 26.266 -16.578 2.426 1 97.69 218 ALA B N 1
ATOM 5962 C CA . ALA B 1 218 ? 25.234 -17.594 2.182 1 97.69 218 ALA B CA 1
ATOM 5963 C C . ALA B 1 218 ? 25.578 -18.438 0.95 1 97.69 218 ALA B C 1
ATOM 5965 O O . ALA B 1 218 ? 25.531 -19.672 0.994 1 97.69 218 ALA B O 1
ATOM 5966 N N . LEU B 1 219 ? 25.938 -17.766 -0.092 1 98 219 LEU B N 1
ATOM 5967 C CA . LEU B 1 219 ? 26.25 -18.453 -1.334 1 98 219 LEU B CA 1
ATOM 5968 C C . LEU B 1 219 ? 27.531 -19.297 -1.181 1 98 219 LEU B C 1
ATOM 5970 O O . LEU B 1 219 ? 27.609 -20.406 -1.703 1 98 219 LEU B O 1
ATOM 5974 N N . ASP B 1 220 ? 28.438 -18.75 -0.444 1 96.94 220 ASP B N 1
ATOM 5975 C CA . ASP B 1 220 ? 29.672 -19.5 -0.156 1 96.94 220 ASP B CA 1
ATOM 5976 C C . ASP B 1 220 ? 29.359 -20.766 0.627 1 96.94 220 ASP B C 1
ATOM 5978 O O . ASP B 1 220 ? 29.938 -21.828 0.352 1 96.94 220 ASP B O 1
ATOM 5982 N N . SER B 1 221 ? 28.578 -20.578 1.565 1 97.38 221 SER B N 1
ATOM 5983 C CA . SER B 1 221 ? 28.219 -21.719 2.396 1 97.38 221 SER B CA 1
ATOM 5984 C C . SER B 1 221 ? 27.547 -22.812 1.572 1 97.38 221 SER B C 1
ATOM 5986 O O . SER B 1 221 ? 27.828 -24 1.762 1 97.38 221 SER B O 1
ATOM 5988 N N . ILE B 1 222 ? 26.688 -22.5 0.67 1 98.38 222 ILE B N 1
ATOM 5989 C CA . ILE B 1 222 ? 26 -23.469 -0.176 1 98.38 222 ILE B CA 1
ATOM 5990 C C . ILE B 1 222 ? 27.016 -24.219 -1.032 1 98.38 222 ILE B C 1
ATOM 5992 O O . ILE B 1 222 ? 26.969 -25.438 -1.115 1 98.38 222 ILE B O 1
ATOM 5996 N N . LEU B 1 223 ? 27.891 -23.484 -1.612 1 97.62 223 LEU B N 1
ATOM 5997 C CA . LEU B 1 223 ? 28.906 -24.094 -2.459 1 97.62 223 LEU B CA 1
ATOM 5998 C C . LEU B 1 223 ? 29.828 -25 -1.645 1 97.62 223 LEU B C 1
ATOM 6000 O O . LEU B 1 223 ? 30.094 -26.125 -2.051 1 97.62 223 LEU B O 1
ATOM 6004 N N . LYS B 1 224 ? 30.25 -24.5 -0.532 1 96.69 224 LYS B N 1
ATOM 6005 C CA . LYS B 1 224 ? 31.156 -25.266 0.321 1 96.69 224 LYS B CA 1
ATOM 6006 C C . LYS B 1 224 ? 30.516 -26.578 0.754 1 96.69 224 LYS B C 1
ATOM 6008 O O . LYS B 1 224 ? 31.172 -27.625 0.713 1 96.69 224 LYS B O 1
ATOM 6013 N N . ASN B 1 225 ? 29.297 -26.547 1.173 1 98 225 ASN B N 1
ATOM 6014 C CA . ASN B 1 225 ? 28.594 -27.75 1.59 1 98 225 ASN B CA 1
ATOM 6015 C C . ASN B 1 225 ? 28.406 -28.719 0.431 1 98 225 ASN B C 1
ATOM 6017 O O . ASN B 1 225 ? 28.547 -29.938 0.608 1 98 225 ASN B O 1
ATOM 6021 N N . ALA B 1 226 ? 28.109 -28.203 -0.721 1 97.94 226 ALA B N 1
ATOM 6022 C CA . ALA B 1 226 ? 27.953 -29.031 -1.914 1 97.94 226 ALA B CA 1
ATOM 6023 C C . ALA B 1 226 ? 29.25 -29.719 -2.279 1 97.94 226 ALA B C 1
ATOM 6025 O O . ALA B 1 226 ? 29.266 -30.922 -2.549 1 97.94 226 ALA B O 1
ATOM 6026 N N . LEU B 1 227 ? 30.312 -28.953 -2.256 1 96.69 227 LEU B N 1
ATOM 6027 C CA . LEU B 1 227 ? 31.625 -29.484 -2.584 1 96.69 227 LEU B CA 1
ATOM 6028 C C . LEU B 1 227 ? 32.031 -30.562 -1.593 1 96.69 227 LEU B C 1
ATOM 6030 O O . LEU B 1 227 ? 32.5 -31.641 -1.995 1 96.69 227 LEU B O 1
ATOM 6034 N N . ASN B 1 228 ? 31.875 -30.281 -0.356 1 96.38 228 ASN B N 1
ATOM 6035 C CA . ASN B 1 228 ? 32.219 -31.234 0.687 1 96.38 228 ASN B CA 1
ATOM 6036 C C . ASN B 1 228 ? 31.438 -32.531 0.549 1 96.38 228 ASN B C 1
ATOM 6038 O O . ASN B 1 228 ? 31.984 -33.625 0.71 1 96.38 228 ASN B O 1
ATOM 6042 N N . LEU B 1 229 ? 30.203 -32.375 0.256 1 97 229 LEU B N 1
ATOM 6043 C CA . LEU B 1 229 ? 29.344 -33.562 0.108 1 97 229 LEU B CA 1
ATOM 6044 C C . LEU B 1 229 ? 29.797 -34.406 -1.067 1 97 229 LEU B C 1
ATOM 6046 O O . LEU B 1 229 ? 29.922 -35.625 -0.936 1 97 229 LEU B O 1
ATOM 6050 N N . MET B 1 230 ? 30.031 -33.812 -2.195 1 96.5 230 MET B N 1
ATOM 6051 C CA . MET B 1 230 ? 30.422 -34.562 -3.385 1 96.5 230 MET B CA 1
ATOM 6052 C C . MET B 1 230 ? 31.797 -35.219 -3.199 1 96.5 230 MET B C 1
ATOM 6054 O O . MET B 1 230 ? 32 -36.375 -3.584 1 96.5 230 MET B O 1
ATOM 6058 N N . GLU B 1 231 ? 32.719 -34.5 -2.605 1 95.06 231 GLU B N 1
ATOM 6059 C CA . GLU B 1 231 ? 34.062 -35.031 -2.369 1 95.06 231 GLU B CA 1
ATOM 6060 C C . GLU B 1 231 ? 34.031 -36.219 -1.431 1 95.06 231 GLU B C 1
ATOM 6062 O O . GLU B 1 231 ? 34.719 -37.219 -1.666 1 95.06 231 GLU B O 1
ATOM 6067 N N . SER B 1 232 ? 33.219 -36.156 -0.43 1 93.69 232 SER B N 1
ATOM 6068 C CA . SER B 1 232 ? 33.188 -37.219 0.574 1 93.69 232 SER B CA 1
ATOM 6069 C C . SER B 1 232 ? 32.375 -38.406 0.08 1 93.69 232 SER B C 1
ATOM 6071 O O . SER B 1 232 ? 32.562 -39.531 0.559 1 93.69 232 SER B O 1
ATOM 6073 N N . SER B 1 233 ? 31.531 -38.188 -0.897 1 94 233 SER B N 1
ATOM 6074 C CA . SER B 1 233 ? 30.625 -39.25 -1.312 1 94 233 SER B CA 1
ATOM 6075 C C . SER B 1 233 ? 31.156 -39.969 -2.551 1 94 233 SER B C 1
ATOM 6077 O O . SER B 1 233 ? 31.141 -41.219 -2.613 1 94 233 SER B O 1
ATOM 6079 N N . ILE B 1 234 ? 31.672 -39.156 -3.541 1 93.62 234 ILE B N 1
ATOM 6080 C CA . ILE B 1 234 ? 32 -39.812 -4.797 1 93.62 234 ILE B CA 1
ATOM 6081 C C . ILE B 1 234 ? 33.438 -39.438 -5.191 1 93.62 234 ILE B C 1
ATOM 6083 O O . ILE B 1 234 ? 33.938 -39.906 -6.215 1 93.62 234 ILE B O 1
ATOM 6087 N N . GLY B 1 235 ? 34.031 -38.562 -4.406 1 91.88 235 GLY B N 1
ATOM 6088 C CA . GLY B 1 235 ? 35.406 -38.219 -4.621 1 91.88 235 GLY B CA 1
ATOM 6089 C C . GLY B 1 235 ? 36.375 -39.188 -3.93 1 91.88 235 GLY B C 1
ATOM 6090 O O . GLY B 1 235 ? 37.531 -38.875 -3.729 1 91.88 235 GLY B O 1
ATOM 6091 N N . ILE B 1 236 ? 35.875 -40.312 -3.523 1 91.12 236 ILE B N 1
ATOM 6092 C CA . ILE B 1 236 ? 36.656 -41.312 -2.824 1 91.12 236 ILE B CA 1
ATOM 6093 C C . ILE B 1 236 ? 36.875 -42.531 -3.732 1 91.12 236 ILE B C 1
ATOM 6095 O O . ILE B 1 236 ? 36.344 -42.594 -4.844 1 91.12 236 ILE B O 1
ATOM 6099 N N . ALA B 1 237 ? 37.719 -43.469 -3.256 1 92.44 237 ALA B N 1
ATOM 6100 C CA . ALA B 1 237 ? 37.938 -44.688 -4.031 1 92.44 237 ALA B CA 1
ATOM 6101 C C . ALA B 1 237 ? 36.719 -45.594 -4.059 1 92.44 237 ALA B C 1
ATOM 6103 O O . ALA B 1 237 ? 36.156 -45.906 -3.01 1 92.44 237 ALA B O 1
ATOM 6104 N N . LEU B 1 238 ? 36.375 -45.969 -5.273 1 91.88 238 LEU B N 1
ATOM 6105 C CA . LEU B 1 238 ? 35.219 -46.844 -5.457 1 91.88 238 LEU B CA 1
ATOM 6106 C C . LEU B 1 238 ? 35.656 -48.281 -5.504 1 91.88 238 LEU B C 1
ATOM 6108 O O . LEU B 1 238 ? 36.812 -48.594 -5.789 1 91.88 238 LEU B O 1
ATOM 6112 N N . ASP B 1 239 ? 34.781 -49.156 -5.188 1 89.12 239 ASP B N 1
ATOM 6113 C CA . ASP B 1 239 ? 35.094 -50.594 -5.23 1 89.12 239 ASP B CA 1
ATOM 6114 C C . ASP B 1 239 ? 35.125 -51.094 -6.672 1 89.12 239 ASP B C 1
ATOM 6116 O O . ASP B 1 239 ? 34.594 -50.438 -7.582 1 89.12 239 ASP B O 1
ATOM 6120 N N . GLU B 1 240 ? 35.75 -52.188 -6.848 1 89.25 240 GLU B N 1
ATOM 6121 C CA . GLU B 1 240 ? 35.938 -52.781 -8.172 1 89.25 240 GLU B CA 1
ATOM 6122 C C . GLU B 1 240 ? 34.625 -53.125 -8.836 1 89.25 240 GLU B C 1
ATOM 6124 O O . GLU B 1 240 ? 34.5 -53.031 -10.062 1 89.25 240 GLU B O 1
ATOM 6129 N N . ALA B 1 241 ? 33.75 -53.5 -8.023 1 87.56 241 ALA B N 1
ATOM 6130 C CA . ALA B 1 241 ? 32.438 -53.844 -8.555 1 87.56 241 ALA B CA 1
ATOM 6131 C C . ALA B 1 241 ? 31.766 -52.656 -9.203 1 87.56 241 ALA B C 1
ATOM 6133 O O . ALA B 1 241 ? 31.109 -52.781 -10.242 1 87.56 241 ALA B O 1
ATOM 6134 N N . CYS B 1 242 ? 31.984 -51.5 -8.625 1 90.19 242 CYS B N 1
ATOM 6135 C CA . CYS B 1 242 ? 31.438 -50.281 -9.156 1 90.19 242 CYS B CA 1
ATOM 6136 C C . CYS B 1 242 ? 32.188 -49.812 -10.414 1 90.19 242 CYS B C 1
ATOM 6138 O O . CYS B 1 242 ? 31.562 -49.375 -11.383 1 90.19 242 CYS B O 1
ATOM 6140 N N . LEU B 1 243 ? 33.406 -50.031 -10.461 1 91.81 243 LEU B N 1
ATOM 6141 C CA . LEU B 1 243 ? 34.25 -49.562 -11.562 1 91.81 243 LEU B CA 1
ATOM 6142 C C . LEU B 1 243 ? 33.969 -50.375 -12.82 1 91.81 243 LEU B C 1
ATOM 6144 O O . LEU B 1 243 ? 34.156 -49.875 -13.938 1 91.81 243 LEU B O 1
ATOM 6148 N N . THR B 1 244 ? 33.531 -51.594 -12.617 1 90.81 244 THR B N 1
ATOM 6149 C CA . THR B 1 244 ? 33.375 -52.469 -13.766 1 90.81 244 THR B CA 1
ATOM 6150 C C . THR B 1 244 ? 31.922 -52.469 -14.258 1 90.81 244 THR B C 1
ATOM 6152 O O . THR B 1 244 ? 31.609 -53.062 -15.281 1 90.81 244 THR B O 1
ATOM 6155 N N . ASP B 1 245 ? 31.109 -51.812 -13.57 1 91.31 245 ASP B N 1
ATOM 6156 C CA . ASP B 1 245 ? 29.703 -51.75 -13.961 1 91.31 245 ASP B CA 1
ATOM 6157 C C . ASP B 1 245 ? 29.484 -50.781 -15.094 1 91.31 245 ASP B C 1
ATOM 6159 O O . ASP B 1 245 ? 29.281 -49.594 -14.859 1 91.31 245 ASP B O 1
ATOM 6163 N N . ALA B 1 246 ? 29.266 -51.156 -16.266 1 90.31 246 ALA B N 1
ATOM 6164 C CA . ALA B 1 246 ? 29.188 -50.312 -17.453 1 90.31 246 ALA B CA 1
ATOM 6165 C C . ALA B 1 246 ? 27.859 -49.562 -17.516 1 90.31 246 ALA B C 1
ATOM 6167 O O . ALA B 1 246 ? 27.797 -48.438 -18.031 1 90.31 246 ALA B O 1
ATOM 6168 N N . ALA B 1 247 ? 26.859 -50.156 -16.969 1 90.88 247 ALA B N 1
ATOM 6169 C CA . ALA B 1 247 ? 25.531 -49.562 -17.016 1 90.88 247 ALA B CA 1
ATOM 6170 C C . ALA B 1 247 ? 25.484 -48.281 -16.156 1 90.88 247 ALA B C 1
ATOM 6172 O O . ALA B 1 247 ? 24.906 -47.281 -16.562 1 90.88 247 ALA B O 1
ATOM 6173 N N . VAL B 1 248 ? 26.125 -48.375 -15.039 1 91.31 248 VAL B N 1
ATOM 6174 C CA . VAL B 1 248 ? 26.156 -47.25 -14.117 1 91.31 248 VAL B CA 1
ATOM 6175 C C . VAL B 1 248 ? 26.891 -46.062 -14.758 1 91.31 248 VAL B C 1
ATOM 6177 O O . VAL B 1 248 ? 26.422 -44.938 -14.734 1 91.31 248 VAL B O 1
ATOM 6180 N N . TRP B 1 249 ? 27.953 -46.375 -15.336 1 93.12 249 TRP B N 1
ATOM 6181 C CA . TRP B 1 249 ? 28.781 -45.312 -15.922 1 93.12 249 TRP B CA 1
ATOM 6182 C C . TRP B 1 249 ? 28.141 -44.781 -17.203 1 93.12 249 TRP B C 1
ATOM 6184 O O . TRP B 1 249 ? 28.25 -43.562 -17.484 1 93.12 249 TRP B O 1
ATOM 6194 N N . GLY B 1 250 ? 27.438 -45.656 -17.938 1 91.38 250 GLY B N 1
ATOM 6195 C CA . GLY B 1 250 ? 26.703 -45.188 -19.094 1 91.38 250 GLY B CA 1
ATOM 6196 C C . GLY B 1 250 ? 25.594 -44.188 -18.75 1 91.38 250 GLY B C 1
ATOM 6197 O O . GLY B 1 250 ? 25.438 -43.188 -19.422 1 91.38 250 GLY B O 1
ATOM 6198 N N . ARG B 1 251 ? 24.891 -44.406 -17.75 1 92 251 ARG B N 1
ATOM 6199 C CA . ARG B 1 251 ? 23.812 -43.531 -17.312 1 92 251 ARG B CA 1
ATOM 6200 C C . ARG B 1 251 ? 24.359 -42.188 -16.844 1 92 251 ARG B C 1
ATOM 6202 O O . ARG B 1 251 ? 23.781 -41.156 -17.156 1 92 251 ARG B O 1
ATOM 6209 N N . LEU B 1 252 ? 25.453 -42.312 -16.125 1 94.25 252 LEU B N 1
ATOM 6210 C CA . LEU B 1 252 ? 26.047 -41.062 -15.617 1 94.25 252 LEU B CA 1
ATOM 6211 C C . LEU B 1 252 ? 26.578 -40.219 -16.766 1 94.25 252 LEU B C 1
ATOM 6213 O O . LEU B 1 252 ? 26.344 -39 -16.797 1 94.25 252 LEU B O 1
ATOM 6217 N N . ARG B 1 253 ? 27.266 -40.812 -17.688 1 93.5 253 ARG B N 1
ATOM 6218 C CA . ARG B 1 253 ? 27.859 -40.094 -18.812 1 93.5 253 ARG B CA 1
ATOM 6219 C C . ARG B 1 253 ? 26.781 -39.5 -19.703 1 93.5 253 ARG B C 1
ATOM 6221 O O . ARG B 1 253 ? 26.969 -38.406 -20.281 1 93.5 253 ARG B O 1
ATOM 6228 N N . ASN B 1 254 ? 25.594 -40.094 -19.719 1 93 254 ASN B N 1
ATOM 6229 C CA . ASN B 1 254 ? 24.531 -39.656 -20.609 1 93 254 ASN B CA 1
ATOM 6230 C C . ASN B 1 254 ? 23.516 -38.781 -19.875 1 93 254 ASN B C 1
ATOM 6232 O O . ASN B 1 254 ? 22.516 -38.344 -20.453 1 93 254 ASN B O 1
ATOM 6236 N N . HIS B 1 255 ? 23.797 -38.594 -18.688 1 94.44 255 HIS B N 1
ATOM 6237 C CA . HIS B 1 255 ? 22.875 -37.719 -17.938 1 94.44 255 HIS B CA 1
ATOM 6238 C C . HIS B 1 255 ? 22.734 -36.375 -18.609 1 94.44 255 HIS B C 1
ATOM 6240 O O . HIS B 1 255 ? 23.703 -35.812 -19.109 1 94.44 255 HIS B O 1
ATOM 6246 N N . ALA B 1 256 ? 21.578 -35.75 -18.609 1 92.69 256 ALA B N 1
ATOM 6247 C CA . ALA B 1 256 ? 21.219 -34.531 -19.328 1 92.69 256 ALA B CA 1
ATOM 6248 C C . ALA B 1 256 ? 22.109 -33.375 -18.906 1 92.69 256 ALA B C 1
ATOM 6250 O O . ALA B 1 256 ? 22.406 -32.5 -19.719 1 92.69 256 ALA B O 1
ATOM 6251 N N . SER B 1 257 ? 22.578 -33.406 -17.641 1 92.88 257 SER B N 1
ATOM 6252 C CA . SER B 1 257 ? 23.359 -32.281 -17.125 1 92.88 257 SER B CA 1
ATOM 6253 C C . SER B 1 257 ? 24.812 -32.406 -17.547 1 92.88 257 SER B C 1
ATOM 6255 O O . SER B 1 257 ? 25.531 -31.391 -17.578 1 92.88 257 SER B O 1
ATOM 6257 N N . ILE B 1 258 ? 25.328 -33.5 -17.797 1 91.44 258 ILE B N 1
ATOM 6258 C CA . ILE B 1 258 ? 26.734 -33.75 -18.141 1 91.44 258 ILE B CA 1
ATOM 6259 C C . ILE B 1 258 ? 26.906 -33.719 -19.656 1 91.44 258 ILE B C 1
ATOM 6261 O O . ILE B 1 258 ? 27.891 -33.188 -20.172 1 91.44 258 ILE B O 1
ATOM 6265 N N . GLN B 1 259 ? 26.031 -34.219 -20.422 1 85.62 259 GLN B N 1
ATOM 6266 C CA . GLN B 1 259 ? 25.984 -34.25 -21.875 1 85.62 259 GLN B CA 1
ATOM 6267 C C . GLN B 1 259 ? 27.281 -34.781 -22.453 1 85.62 259 GLN B C 1
ATOM 6269 O O . GLN B 1 259 ? 27.781 -34.281 -23.469 1 85.62 259 GLN B O 1
ATOM 6274 N N . ARG B 1 260 ? 28.016 -35.656 -21.75 1 85.31 260 ARG B N 1
ATOM 6275 C CA . ARG B 1 260 ? 29.234 -36.344 -22.156 1 85.31 260 ARG B CA 1
ATOM 6276 C C . ARG B 1 260 ? 30.391 -35.375 -22.328 1 85.31 260 ARG B C 1
ATOM 6278 O O . ARG B 1 260 ? 31.344 -35.656 -23.047 1 85.31 260 ARG B O 1
ATOM 6285 N N . THR B 1 261 ? 30.234 -34.312 -21.719 1 90.69 261 THR B N 1
ATOM 6286 C CA . THR B 1 261 ? 31.281 -33.281 -21.859 1 90.69 261 THR B CA 1
ATOM 6287 C C . THR B 1 261 ? 32.406 -33.531 -20.844 1 90.69 261 THR B C 1
ATOM 6289 O O . THR B 1 261 ? 33.562 -33.219 -21.109 1 90.69 261 THR B O 1
ATOM 6292 N N . ILE B 1 262 ? 32.062 -34.094 -19.734 1 93.69 262 ILE B N 1
ATOM 6293 C CA . ILE B 1 262 ? 33.031 -34.375 -18.703 1 93.69 262 ILE B CA 1
ATOM 6294 C C . ILE B 1 262 ? 33.531 -35.812 -18.828 1 93.69 262 ILE B C 1
ATOM 6296 O O . ILE B 1 262 ? 32.75 -36.75 -18.766 1 93.69 262 ILE B O 1
ATOM 6300 N N . PRO B 1 263 ? 34.781 -35.938 -19.078 1 94.38 263 PRO B N 1
ATOM 6301 C CA . PRO B 1 263 ? 35.312 -37.312 -19.125 1 94.38 263 PRO B CA 1
ATOM 6302 C C . PRO B 1 263 ? 35.219 -38.031 -17.781 1 94.38 263 PRO B C 1
ATOM 6304 O O . PRO B 1 263 ? 35.656 -37.5 -16.766 1 94.38 263 PRO B O 1
ATOM 6307 N N . LEU B 1 264 ? 34.625 -39.188 -17.844 1 94.56 264 LEU B N 1
ATOM 6308 C CA . LEU B 1 264 ? 34.406 -39.938 -16.609 1 94.56 264 LEU B CA 1
ATOM 6309 C C . LEU B 1 264 ? 35 -41.344 -16.719 1 94.56 264 LEU B C 1
ATOM 6311 O O . LEU B 1 264 ? 34.25 -42.312 -16.844 1 94.56 264 LEU B O 1
ATOM 6315 N N . PRO B 1 265 ? 36.344 -41.406 -16.578 1 93.06 265 PRO B N 1
ATOM 6316 C CA . PRO B 1 265 ? 36.906 -42.75 -16.578 1 93.06 265 PRO B CA 1
ATOM 6317 C C . PRO B 1 265 ? 36.531 -43.562 -15.336 1 93.06 265 PRO B C 1
ATOM 6319 O O . PRO B 1 265 ? 36.438 -43 -14.234 1 93.06 265 PRO B O 1
ATOM 6322 N N . ALA B 1 266 ? 36.281 -44.844 -15.547 1 92.88 266 ALA B N 1
ATOM 6323 C CA . ALA B 1 266 ? 35.906 -45.75 -14.438 1 92.88 266 ALA B CA 1
ATOM 6324 C C . ALA B 1 266 ? 37.156 -46.219 -13.68 1 92.88 266 ALA B C 1
ATOM 6326 O O . ALA B 1 266 ? 37.5 -47.375 -13.719 1 92.88 266 ALA B O 1
ATOM 6327 N N . SER B 1 267 ? 37.844 -45.281 -13 1 93.12 267 SER B N 1
ATOM 6328 C CA . SER B 1 267 ? 39.031 -45.594 -12.242 1 93.12 267 SER B CA 1
ATOM 6329 C C . SER B 1 267 ? 39.125 -44.75 -10.977 1 93.12 267 SER B C 1
ATOM 6331 O O . SER B 1 267 ? 38.281 -43.875 -10.742 1 93.12 267 SER B O 1
ATOM 6333 N N . ASN B 1 268 ? 40.094 -45.062 -10.109 1 94 268 ASN B N 1
ATOM 6334 C CA . ASN B 1 268 ? 40.281 -44.344 -8.859 1 94 268 ASN B CA 1
ATOM 6335 C C . ASN B 1 268 ? 41.5 -43.438 -8.93 1 94 268 ASN B C 1
ATOM 6337 O O . ASN B 1 268 ? 42.094 -43.125 -7.906 1 94 268 ASN B O 1
ATOM 6341 N N . SER B 1 269 ? 41.844 -43.062 -10.188 1 93 269 SER B N 1
ATOM 6342 C CA . SER B 1 269 ? 42.938 -42.094 -10.328 1 93 269 SER B CA 1
ATOM 6343 C C . SER B 1 269 ? 42.5 -40.719 -9.82 1 93 269 SER B C 1
ATOM 6345 O O . SER B 1 269 ? 41.312 -40.438 -9.734 1 93 269 SER B O 1
ATOM 6347 N N . PRO B 1 270 ? 43.469 -39.906 -9.438 1 92.69 270 PRO B N 1
ATOM 6348 C CA . PRO B 1 270 ? 43.125 -38.562 -8.969 1 92.69 270 PRO B CA 1
ATOM 6349 C C . PRO B 1 270 ? 42.344 -37.75 -10.008 1 92.69 270 PRO B C 1
ATOM 6351 O O . PRO B 1 270 ? 41.406 -37.031 -9.648 1 92.69 270 PRO B O 1
ATOM 6354 N N . ALA B 1 271 ? 42.719 -37.906 -11.211 1 93.12 271 ALA B N 1
ATOM 6355 C CA . ALA B 1 271 ? 42 -37.188 -12.281 1 93.12 271 ALA B CA 1
ATOM 6356 C C . ALA B 1 271 ? 40.562 -37.688 -12.406 1 93.12 271 ALA B C 1
ATOM 6358 O O . ALA B 1 271 ? 39.656 -36.906 -12.633 1 93.12 271 ALA B O 1
ATOM 6359 N N . ALA B 1 272 ? 40.344 -39 -12.289 1 94.5 272 ALA B N 1
ATOM 6360 C CA . ALA B 1 272 ? 39.031 -39.594 -12.367 1 94.5 272 ALA B CA 1
ATOM 6361 C C . ALA B 1 272 ? 38.125 -39.125 -11.211 1 94.5 272 ALA B C 1
ATOM 6363 O O . ALA B 1 272 ? 36.969 -38.812 -11.414 1 94.5 272 ALA B O 1
ATOM 6364 N N . LYS B 1 273 ? 38.688 -39.094 -10.023 1 95 273 LYS B N 1
ATOM 6365 C CA . LYS B 1 273 ? 37.969 -38.625 -8.844 1 95 273 LYS B CA 1
ATOM 6366 C C . LYS B 1 273 ? 37.531 -37.156 -9 1 95 273 LYS B C 1
ATOM 6368 O O . LYS B 1 273 ? 36.406 -36.812 -8.656 1 95 273 LYS B O 1
ATOM 6373 N N . GLN B 1 274 ? 38.438 -36.375 -9.539 1 94.88 274 GLN B N 1
ATOM 6374 C CA . GLN B 1 274 ? 38.156 -34.969 -9.75 1 94.88 274 GLN B CA 1
ATOM 6375 C C . GLN B 1 274 ? 37 -34.812 -10.742 1 94.88 274 GLN B C 1
ATOM 6377 O O . GLN B 1 274 ? 36.125 -33.969 -10.539 1 94.88 274 GLN B O 1
ATOM 6382 N N . MET B 1 275 ? 37 -35.594 -11.797 1 95.62 275 MET B N 1
ATOM 6383 C CA . MET B 1 275 ? 35.938 -35.5 -12.805 1 95.62 275 MET B CA 1
ATOM 6384 C C . MET B 1 275 ? 34.625 -35.969 -12.234 1 95.62 275 MET B C 1
ATOM 6386 O O . MET B 1 275 ? 33.562 -35.406 -12.57 1 95.62 275 MET B O 1
ATOM 6390 N N . ARG B 1 276 ? 34.625 -37 -11.375 1 95.56 276 ARG B N 1
ATOM 6391 C CA . ARG B 1 276 ? 33.406 -37.5 -10.727 1 95.56 276 ARG B CA 1
ATOM 6392 C C . ARG B 1 276 ? 32.781 -36.406 -9.852 1 95.56 276 ARG B C 1
ATOM 6394 O O . ARG B 1 276 ? 31.578 -36.188 -9.898 1 95.56 276 ARG B O 1
ATOM 6401 N N . VAL B 1 277 ? 33.625 -35.75 -9.102 1 95.94 277 VAL B N 1
ATOM 6402 C CA . VAL B 1 277 ? 33.188 -34.688 -8.227 1 95.94 277 VAL B CA 1
ATOM 6403 C C . VAL B 1 277 ? 32.594 -33.531 -9.062 1 95.94 277 VAL B C 1
ATOM 6405 O O . VAL B 1 277 ? 31.531 -33 -8.742 1 95.94 277 VAL B O 1
ATOM 6408 N N . ALA B 1 278 ? 33.25 -33.188 -10.148 1 96.5 278 ALA B N 1
ATOM 6409 C CA . ALA B 1 278 ? 32.75 -32.156 -11.047 1 96.5 278 ALA B CA 1
ATOM 6410 C C . ALA B 1 278 ? 31.406 -32.5 -11.625 1 96.5 278 ALA B C 1
ATOM 6412 O O . ALA B 1 278 ? 30.5 -31.672 -11.672 1 96.5 278 ALA B O 1
ATOM 6413 N N . ALA B 1 279 ? 31.266 -33.75 -12.031 1 96.56 279 ALA B N 1
ATOM 6414 C CA . ALA B 1 279 ? 30 -34.219 -12.594 1 96.56 279 ALA B CA 1
ATOM 6415 C C . ALA B 1 279 ? 28.891 -34.188 -11.555 1 96.56 279 ALA B C 1
ATOM 6417 O O . ALA B 1 279 ? 27.781 -33.719 -11.836 1 96.56 279 ALA B O 1
ATOM 6418 N N . GLY B 1 280 ? 29.188 -34.688 -10.367 1 96.81 280 GLY B N 1
ATOM 6419 C CA . GLY B 1 280 ? 28.203 -34.625 -9.289 1 96.81 280 GLY B CA 1
ATOM 6420 C C . GLY B 1 280 ? 27.781 -33.219 -8.938 1 96.81 280 GLY B C 1
ATOM 6421 O O . GLY B 1 280 ? 26.594 -32.969 -8.719 1 96.81 280 GLY B O 1
ATOM 6422 N N . LEU B 1 281 ? 28.75 -32.344 -8.883 1 97.5 281 LEU B N 1
ATOM 6423 C CA . LEU B 1 281 ? 28.453 -30.953 -8.57 1 97.5 281 LEU B CA 1
ATOM 6424 C C . LEU B 1 281 ? 27.578 -30.312 -9.648 1 97.5 281 LEU B C 1
ATOM 6426 O O . LEU B 1 281 ? 26.688 -29.531 -9.344 1 97.5 281 LEU B O 1
ATOM 6430 N N . ARG B 1 282 ? 27.812 -30.625 -10.867 1 97.56 282 ARG B N 1
ATOM 6431 C CA . ARG B 1 282 ? 27 -30.109 -11.969 1 97.56 282 ARG B CA 1
ATOM 6432 C C . ARG B 1 282 ? 25.562 -30.578 -11.867 1 97.56 282 ARG B C 1
ATOM 6434 O O . ARG B 1 282 ? 24.625 -29.781 -12 1 97.56 282 ARG B O 1
ATOM 6441 N N . ILE B 1 283 ? 25.406 -31.844 -11.648 1 98.06 283 ILE B N 1
ATOM 6442 C CA . ILE B 1 283 ? 24.062 -32.406 -11.5 1 98.06 283 ILE B CA 1
ATOM 6443 C C . ILE B 1 283 ? 23.359 -31.75 -10.32 1 98.06 283 ILE B C 1
ATOM 6445 O O . ILE B 1 283 ? 22.188 -31.359 -10.43 1 98.06 283 ILE B O 1
ATOM 6449 N N . TYR B 1 284 ? 24.078 -31.625 -9.25 1 98.44 284 TYR B N 1
ATOM 6450 C CA . TYR B 1 284 ? 23.516 -31.047 -8.039 1 98.44 284 TYR B CA 1
ATOM 6451 C C . TYR B 1 284 ? 23.156 -29.578 -8.258 1 98.44 284 TYR B C 1
ATOM 6453 O O . TYR B 1 284 ? 22.078 -29.125 -7.832 1 98.44 284 TYR B O 1
ATOM 6461 N N . SER B 1 285 ? 24.047 -28.844 -8.852 1 98.06 285 SER B N 1
ATOM 6462 C CA . SER B 1 285 ? 23.797 -27.422 -9.07 1 98.06 285 SER B CA 1
ATOM 6463 C C . SER B 1 285 ? 22.578 -27.203 -9.961 1 98.06 285 SER B C 1
ATOM 6465 O O . SER B 1 285 ? 21.797 -26.281 -9.734 1 98.06 285 SER B O 1
ATOM 6467 N N . MET B 1 286 ? 22.422 -28.062 -10.961 1 97.44 286 MET B N 1
ATOM 6468 C CA . MET B 1 286 ? 21.25 -27.969 -11.828 1 97.44 286 MET B CA 1
ATOM 6469 C C . MET B 1 286 ? 19.969 -28.266 -11.047 1 97.44 286 MET B C 1
ATOM 6471 O O . MET B 1 286 ? 18.953 -27.594 -11.211 1 97.44 286 MET B O 1
ATOM 6475 N N . ALA B 1 287 ? 20.047 -29.297 -10.242 1 98.06 287 ALA B N 1
ATOM 6476 C CA . ALA B 1 287 ? 18.891 -29.641 -9.414 1 98.06 287 ALA B CA 1
ATOM 6477 C C . ALA B 1 287 ? 18.547 -28.5 -8.469 1 98.06 287 ALA B C 1
ATOM 6479 O O . ALA B 1 287 ? 17.359 -28.188 -8.273 1 98.06 287 ALA B O 1
ATOM 6480 N N . LEU B 1 288 ? 19.547 -27.859 -7.848 1 98.31 288 LEU B N 1
ATOM 6481 C CA . LEU B 1 288 ? 19.312 -26.734 -6.965 1 98.31 288 LEU B CA 1
ATOM 6482 C C . LEU B 1 288 ? 18.656 -25.578 -7.723 1 98.31 288 LEU B C 1
ATOM 6484 O O . LEU B 1 288 ? 17.766 -24.906 -7.195 1 98.31 288 LEU B O 1
ATOM 6488 N N . THR B 1 289 ? 19.109 -25.344 -8.898 1 96.75 289 THR B N 1
ATOM 6489 C CA . THR B 1 289 ? 18.562 -24.266 -9.719 1 96.75 289 THR B CA 1
ATOM 6490 C C . THR B 1 289 ? 17.094 -24.516 -10.039 1 96.75 289 THR B C 1
ATOM 6492 O O . THR B 1 289 ? 16.281 -23.594 -10.047 1 96.75 289 THR B O 1
ATOM 6495 N N . ASP B 1 290 ? 16.766 -25.75 -10.203 1 95 290 ASP B N 1
ATOM 6496 C CA . ASP B 1 290 ? 15.406 -26.109 -10.562 1 95 290 ASP B CA 1
ATOM 6497 C C . ASP B 1 290 ? 14.477 -26 -9.359 1 95 290 ASP B C 1
ATOM 6499 O O . ASP B 1 290 ? 13.297 -25.656 -9.5 1 95 290 ASP B O 1
ATOM 6503 N N . HIS B 1 291 ? 15.07 -26.219 -8.195 1 96.44 291 HIS B N 1
ATOM 6504 C CA . HIS B 1 291 ? 14.133 -26.438 -7.102 1 96.44 291 HIS B CA 1
ATOM 6505 C C . HIS B 1 291 ? 14.406 -25.469 -5.949 1 96.44 291 HIS B C 1
ATOM 6507 O O . HIS B 1 291 ? 13.492 -25.125 -5.195 1 96.44 291 HIS B O 1
ATOM 6513 N N . VAL B 1 292 ? 15.625 -25.062 -5.797 1 97.44 292 VAL B N 1
ATOM 6514 C CA . VAL B 1 292 ? 15.977 -24.344 -4.578 1 97.44 292 VAL B CA 1
ATOM 6515 C C . VAL B 1 292 ? 16.156 -22.859 -4.883 1 97.44 292 VAL B C 1
ATOM 6517 O O . VAL B 1 292 ? 15.578 -22 -4.203 1 97.44 292 VAL B O 1
ATOM 6520 N N . PHE B 1 293 ? 16.844 -22.516 -5.957 1 97 293 PHE B N 1
ATOM 6521 C CA . PHE B 1 293 ? 17.125 -21.125 -6.285 1 97 293 PHE B CA 1
ATOM 6522 C C . PHE B 1 293 ? 15.914 -20.469 -6.941 1 97 293 PHE B C 1
ATOM 6524 O O . PHE B 1 293 ? 15.977 -20.078 -8.109 1 97 293 PHE B O 1
ATOM 6531 N N . ARG B 1 294 ? 14.875 -20.344 -6.082 1 95.31 294 ARG B N 1
ATOM 6532 C CA . ARG B 1 294 ? 13.609 -19.797 -6.543 1 95.31 294 ARG B CA 1
ATOM 6533 C C . ARG B 1 294 ? 13.266 -18.5 -5.793 1 95.31 294 ARG B C 1
ATOM 6535 O O . ARG B 1 294 ? 13.773 -18.266 -4.695 1 95.31 294 ARG B O 1
ATOM 6542 N N . SER B 1 295 ? 12.375 -17.75 -6.414 1 95.06 295 SER B N 1
ATOM 6543 C CA . SER B 1 295 ? 11.984 -16.484 -5.801 1 95.06 295 SER B CA 1
ATOM 6544 C C . SER B 1 295 ? 11.133 -16.703 -4.562 1 95.06 295 SER B C 1
ATOM 6546 O O . SER B 1 295 ? 11.172 -15.914 -3.617 1 95.06 295 SER B O 1
ATOM 6548 N N . THR B 1 296 ? 10.273 -17.703 -4.605 1 94.25 296 THR B N 1
ATOM 6549 C CA . THR B 1 296 ? 9.445 -18.109 -3.475 1 94.25 296 THR B CA 1
ATOM 6550 C C . THR B 1 296 ? 9.25 -19.625 -3.465 1 94.25 296 THR B C 1
ATOM 6552 O O . THR B 1 296 ? 9.547 -20.297 -4.453 1 94.25 296 THR B O 1
ATOM 6555 N N . TYR B 1 297 ? 8.805 -20.109 -2.369 1 94.44 297 TYR B N 1
ATOM 6556 C CA . TYR B 1 297 ? 8.492 -21.531 -2.258 1 94.44 297 TYR B CA 1
ATOM 6557 C C . TYR B 1 297 ? 6.992 -21.75 -2.094 1 94.44 297 TYR B C 1
ATOM 6559 O O . TYR B 1 297 ? 6.562 -22.703 -1.438 1 94.44 297 TYR B O 1
ATOM 6567 N N . LEU B 1 298 ? 6.277 -20.828 -2.566 1 91.94 298 LEU B N 1
ATOM 6568 C CA . LEU B 1 298 ? 4.832 -20.859 -2.367 1 91.94 298 LEU B CA 1
ATOM 6569 C C . LEU B 1 298 ? 4.199 -21.984 -3.188 1 91.94 298 LEU B C 1
ATOM 6571 O O . LEU B 1 298 ? 3.303 -22.688 -2.709 1 91.94 298 LEU B O 1
AT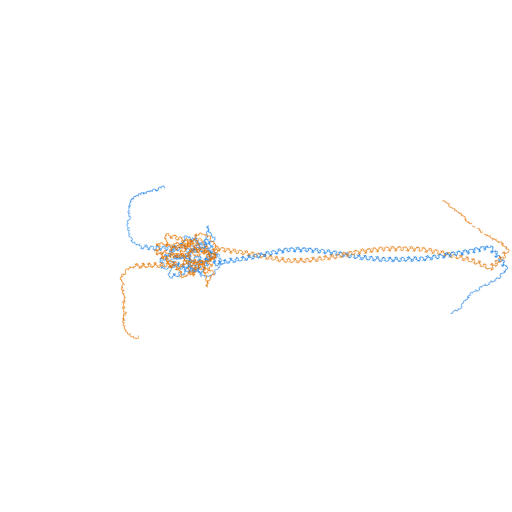OM 6575 N N . THR B 1 299 ? 4.664 -22.094 -4.461 1 88.38 299 THR B N 1
ATOM 6576 C CA . THR B 1 299 ? 4.109 -23.109 -5.348 1 88.38 299 THR B CA 1
ATOM 6577 C C . THR B 1 299 ? 5.191 -24.094 -5.781 1 88.38 299 THR B C 1
ATOM 6579 O O . THR B 1 299 ? 6.383 -23.797 -5.691 1 88.38 299 THR B O 1
ATOM 6582 N N . GLN B 1 300 ? 4.754 -25.203 -6.242 1 81.69 300 GLN B N 1
ATOM 6583 C CA . GLN B 1 300 ? 5.695 -26.234 -6.668 1 81.69 300 GLN B CA 1
ATOM 6584 C C . GLN B 1 300 ? 6.035 -26.094 -8.148 1 81.69 300 GLN B C 1
ATOM 6586 O O . GLN B 1 300 ? 7.145 -26.422 -8.57 1 81.69 300 GLN B O 1
ATOM 6591 N N . ASN B 1 301 ? 5.09 -25.578 -8.773 1 78.69 301 ASN B N 1
ATOM 6592 C CA . ASN B 1 301 ? 5.32 -25.422 -10.211 1 78.69 301 ASN B CA 1
ATOM 6593 C C . ASN B 1 301 ? 6.141 -24.188 -10.523 1 78.69 301 ASN B C 1
ATOM 6595 O O . ASN B 1 301 ? 6.16 -23.234 -9.734 1 78.69 301 ASN B O 1
ATOM 6599 N N . SER B 1 302 ? 6.781 -24.219 -11.672 1 78.94 302 SER B N 1
ATOM 6600 C CA . SER B 1 302 ? 7.711 -23.141 -12.031 1 78.94 302 SER B CA 1
ATOM 6601 C C . SER B 1 302 ? 7.008 -22.031 -12.805 1 78.94 302 SER B C 1
ATOM 6603 O O . SER B 1 302 ? 7.625 -21.031 -13.141 1 78.94 302 SER B O 1
ATOM 6605 N N . ASP B 1 303 ? 5.824 -22.219 -13.016 1 83 303 ASP B N 1
ATOM 6606 C CA . ASP B 1 303 ? 5.105 -21.25 -13.844 1 83 303 ASP B CA 1
ATOM 6607 C C . ASP B 1 303 ? 5.203 -19.844 -13.266 1 83 303 ASP B C 1
ATOM 6609 O O . ASP B 1 303 ? 5.426 -18.875 -14 1 83 303 ASP B O 1
ATOM 6613 N N . PHE B 1 304 ? 5.105 -19.797 -12.055 1 87 304 PHE B N 1
ATOM 6614 C CA . PHE B 1 304 ? 5.082 -18.469 -11.445 1 87 304 PHE B CA 1
ATOM 6615 C C . PHE B 1 304 ? 6.469 -17.844 -11.461 1 87 304 PHE B C 1
ATOM 6617 O O . PHE B 1 304 ? 6.602 -16.625 -11.555 1 87 304 PHE B O 1
ATOM 6624 N N . GLU B 1 305 ? 7.488 -18.688 -11.422 1 90.25 305 GLU B N 1
ATOM 6625 C CA . GLU B 1 305 ? 8.859 -18.188 -11.531 1 90.25 305 GLU B CA 1
ATOM 6626 C C . GLU B 1 305 ? 9.086 -17.5 -12.867 1 90.25 305 GLU B C 1
ATOM 6628 O O . GLU B 1 305 ? 9.758 -16.469 -12.93 1 90.25 305 GLU B O 1
ATOM 6633 N N . ASP B 1 306 ? 8.523 -18.062 -13.867 1 90.5 306 ASP B N 1
ATOM 6634 C CA . ASP B 1 306 ? 8.633 -17.469 -15.195 1 90.5 306 ASP B CA 1
ATOM 6635 C C . ASP B 1 306 ? 7.93 -16.125 -15.258 1 90.5 306 ASP B C 1
ATOM 6637 O O . ASP B 1 306 ? 8.43 -15.18 -15.883 1 90.5 306 ASP B O 1
ATOM 6641 N N . VAL B 1 307 ? 6.824 -16.047 -14.617 1 92.19 307 VAL B N 1
ATOM 6642 C CA . VAL B 1 307 ? 6.062 -14.812 -14.578 1 92.19 307 VAL B CA 1
ATOM 6643 C C . VAL B 1 307 ? 6.887 -13.727 -13.891 1 92.19 307 VAL B C 1
ATOM 6645 O O . VAL B 1 307 ? 6.977 -12.602 -14.383 1 92.19 307 VAL B O 1
ATOM 6648 N N . LEU B 1 308 ? 7.473 -14.07 -12.805 1 93.12 308 LEU B N 1
ATOM 6649 C CA . LEU B 1 308 ? 8.258 -13.102 -12.047 1 93.12 308 LEU B CA 1
ATOM 6650 C C . LEU B 1 308 ? 9.484 -12.664 -12.836 1 93.12 308 LEU B C 1
ATOM 6652 O O . LEU B 1 308 ? 9.859 -11.492 -12.812 1 93.12 308 LEU B O 1
ATOM 6656 N N . ARG B 1 309 ? 10.086 -13.562 -13.57 1 91.56 309 ARG B N 1
ATOM 6657 C CA . ARG B 1 309 ? 11.25 -13.234 -14.391 1 91.56 309 ARG B CA 1
ATOM 6658 C C . ARG B 1 309 ? 10.883 -12.227 -15.477 1 91.56 309 ARG B C 1
ATOM 6660 O O . ARG B 1 309 ? 11.602 -11.258 -15.703 1 91.56 309 ARG B O 1
ATOM 6667 N N . ASP B 1 310 ? 9.82 -12.516 -16.094 1 92.62 310 ASP B N 1
ATOM 6668 C CA . ASP B 1 310 ? 9.344 -11.602 -17.125 1 92.62 310 ASP B CA 1
ATOM 6669 C C . ASP B 1 310 ? 9.008 -10.234 -16.531 1 92.62 310 ASP B C 1
ATOM 6671 O O . ASP B 1 310 ? 9.336 -9.203 -17.125 1 92.62 310 ASP B O 1
ATOM 6675 N N . LEU B 1 311 ? 8.367 -10.273 -15.422 1 93.44 311 LEU B N 1
ATOM 6676 C CA . LEU B 1 311 ? 7.973 -9.031 -14.773 1 93.44 311 LEU B CA 1
ATOM 6677 C C . LEU B 1 311 ? 9.195 -8.219 -14.359 1 93.44 311 LEU B C 1
ATOM 6679 O O . LEU B 1 311 ? 9.188 -6.988 -14.445 1 93.44 311 LEU B O 1
ATOM 6683 N N . GLU B 1 312 ? 10.188 -8.883 -13.953 1 92.31 312 GLU B N 1
ATOM 6684 C CA . GLU B 1 312 ? 11.43 -8.219 -13.57 1 92.31 312 GLU B CA 1
ATOM 6685 C C . GLU B 1 312 ? 12.016 -7.434 -14.742 1 92.31 312 GLU B C 1
ATOM 6687 O O . GLU B 1 312 ? 12.508 -6.316 -14.555 1 92.31 312 GLU B O 1
ATOM 6692 N N . THR B 1 313 ? 12 -8.039 -15.844 1 88.75 313 THR B N 1
ATOM 6693 C CA . THR B 1 313 ? 12.523 -7.406 -17.047 1 88.75 313 THR B CA 1
ATOM 6694 C C . THR B 1 313 ? 11.68 -6.199 -17.438 1 88.75 313 THR B C 1
ATOM 6696 O O . THR B 1 313 ? 12.211 -5.168 -17.844 1 88.75 313 THR B O 1
ATOM 6699 N N . GLU B 1 314 ? 10.375 -6.301 -17.25 1 90.38 314 GLU B N 1
ATOM 6700 C CA . GLU B 1 314 ? 9.445 -5.246 -17.641 1 90.38 314 GLU B CA 1
ATOM 6701 C C . GLU B 1 314 ? 9.391 -4.137 -16.594 1 90.38 314 GLU B C 1
ATOM 6703 O O . GLU B 1 314 ? 9.391 -2.953 -16.938 1 90.38 314 GLU B O 1
ATOM 6708 N N . ASP B 1 315 ? 9.32 -4.504 -15.414 1 92.06 315 ASP B N 1
ATOM 6709 C CA . ASP B 1 315 ? 9.156 -3.584 -14.289 1 92.06 315 ASP B CA 1
ATOM 6710 C C . ASP B 1 315 ? 9.75 -4.168 -13.008 1 92.06 315 ASP B C 1
ATOM 6712 O O . ASP B 1 315 ? 9.039 -4.773 -12.211 1 92.06 315 ASP B O 1
ATOM 6716 N N . PRO B 1 316 ? 11.016 -3.895 -12.75 1 91.75 316 PRO B N 1
ATOM 6717 C CA . PRO B 1 316 ? 11.703 -4.496 -11.602 1 91.75 316 PRO B CA 1
ATOM 6718 C C . PRO B 1 316 ? 11.039 -4.152 -10.273 1 91.75 316 PRO B C 1
ATOM 6720 O O . PRO B 1 316 ? 11 -4.988 -9.367 1 91.75 316 PRO B O 1
ATOM 6723 N N . MET B 1 317 ? 10.539 -2.969 -10.156 1 92.19 317 MET B N 1
ATOM 6724 C CA . MET B 1 317 ? 9.898 -2.576 -8.906 1 92.19 317 MET B CA 1
ATOM 6725 C C . MET B 1 317 ? 8.602 -3.348 -8.688 1 92.19 317 MET B C 1
ATOM 6727 O O . MET B 1 317 ? 8.289 -3.752 -7.57 1 92.19 317 MET B O 1
ATOM 6731 N N . HIS B 1 318 ? 7.887 -3.555 -9.742 1 94 318 HIS B N 1
ATOM 6732 C CA . HIS B 1 318 ? 6.652 -4.328 -9.664 1 94 318 HIS B CA 1
ATOM 6733 C C . HIS B 1 318 ? 6.934 -5.781 -9.297 1 94 318 HIS B C 1
ATOM 6735 O O . HIS B 1 318 ? 6.184 -6.391 -8.531 1 94 318 HIS B O 1
ATOM 6741 N N . GLU B 1 319 ? 7.965 -6.305 -9.859 1 95.62 319 GLU B N 1
ATOM 6742 C CA . GLU B 1 319 ? 8.359 -7.668 -9.516 1 95.62 319 GLU B CA 1
ATOM 6743 C C . GLU B 1 319 ? 8.711 -7.785 -8.031 1 95.62 319 GLU B C 1
ATOM 6745 O O . GLU B 1 319 ? 8.258 -8.711 -7.352 1 95.62 319 GLU B O 1
ATOM 6750 N N . ALA B 1 320 ? 9.523 -6.832 -7.559 1 94.56 320 ALA B N 1
ATOM 6751 C CA . ALA B 1 320 ? 9.93 -6.844 -6.152 1 94.56 320 ALA B CA 1
ATOM 6752 C C . ALA B 1 320 ? 8.711 -6.762 -5.234 1 94.56 320 ALA B C 1
ATOM 6754 O O . ALA B 1 320 ? 8.633 -7.473 -4.23 1 94.56 320 ALA B O 1
ATOM 6755 N N . PHE B 1 321 ? 7.816 -5.953 -5.555 1 95 321 PHE B N 1
ATOM 6756 C CA . PHE B 1 321 ? 6.602 -5.812 -4.766 1 95 321 PHE B CA 1
ATOM 6757 C C . PHE B 1 321 ? 5.805 -7.113 -4.762 1 95 321 PHE B C 1
ATOM 6759 O O . PHE B 1 321 ? 5.367 -7.574 -3.705 1 95 321 PHE B O 1
ATOM 6766 N N . THR B 1 322 ? 5.617 -7.711 -5.941 1 95.94 322 THR B N 1
ATOM 6767 C CA . THR B 1 322 ? 4.883 -8.969 -6.066 1 95.94 322 THR B CA 1
ATOM 6768 C C . THR B 1 322 ? 5.547 -10.07 -5.242 1 95.94 322 THR B C 1
ATOM 6770 O O . THR B 1 322 ? 4.875 -10.789 -4.504 1 95.94 322 THR B O 1
ATOM 6773 N N . ARG B 1 323 ? 6.801 -10.148 -5.414 1 95.69 323 ARG B N 1
ATOM 6774 C CA . ARG B 1 323 ? 7.539 -11.148 -4.652 1 95.69 323 ARG B CA 1
ATOM 6775 C C . ARG B 1 323 ? 7.363 -10.938 -3.152 1 95.69 323 ARG B C 1
ATOM 6777 O O . ARG B 1 323 ? 7.156 -11.891 -2.404 1 95.69 323 ARG B O 1
ATOM 6784 N N . ALA B 1 324 ? 7.434 -9.688 -2.699 1 96 324 ALA B N 1
ATOM 6785 C CA . ALA B 1 324 ? 7.238 -9.375 -1.287 1 96 324 ALA B CA 1
ATOM 6786 C C . ALA B 1 324 ? 5.875 -9.852 -0.799 1 96 324 ALA B C 1
ATOM 6788 O O . ALA B 1 324 ? 5.75 -10.359 0.318 1 96 324 ALA B O 1
ATOM 6789 N N . VAL B 1 325 ? 4.887 -9.695 -1.615 1 95.81 325 VAL B N 1
ATOM 6790 C CA . VAL B 1 325 ? 3.533 -10.133 -1.286 1 95.81 325 VAL B CA 1
ATOM 6791 C C . VAL B 1 325 ? 3.49 -11.648 -1.179 1 95.81 325 VAL B C 1
ATOM 6793 O O . VAL B 1 325 ? 2.945 -12.195 -0.217 1 95.81 325 VAL B O 1
ATOM 6796 N N . LEU B 1 326 ? 4.043 -12.328 -2.117 1 95.5 326 LEU B N 1
ATOM 6797 C CA . LEU B 1 326 ? 4.016 -13.781 -2.17 1 95.5 326 LEU B CA 1
ATOM 6798 C C . LEU B 1 326 ? 4.773 -14.383 -0.991 1 95.5 326 LEU B C 1
ATOM 6800 O O . LEU B 1 326 ? 4.344 -15.383 -0.417 1 95.5 326 LEU B O 1
ATOM 6804 N N . LEU B 1 327 ? 5.855 -13.734 -0.637 1 95.88 327 LEU B N 1
ATOM 6805 C CA . LEU B 1 327 ? 6.691 -14.242 0.45 1 95.88 327 LEU B CA 1
ATOM 6806 C C . LEU B 1 327 ? 5.953 -14.156 1.782 1 95.88 327 LEU B C 1
ATOM 6808 O O . LEU B 1 327 ? 6.238 -14.93 2.703 1 95.88 327 LEU B O 1
ATOM 6812 N N . LYS B 1 328 ? 5.004 -13.289 1.877 1 95.75 328 LYS B N 1
ATOM 6813 C CA . LYS B 1 328 ? 4.246 -13.094 3.111 1 95.75 328 LYS B CA 1
ATOM 6814 C C . LYS B 1 328 ? 3.172 -14.172 3.268 1 95.75 328 LYS B C 1
ATOM 6816 O O . LYS B 1 328 ? 2.709 -14.438 4.379 1 95.75 328 LYS B O 1
ATOM 6821 N N . ILE B 1 329 ? 2.865 -14.852 2.219 1 95.06 329 ILE B N 1
ATOM 6822 C CA . ILE B 1 329 ? 1.726 -15.758 2.197 1 95.06 329 ILE B CA 1
ATOM 6823 C C . ILE B 1 329 ? 2.105 -17.078 2.867 1 95.06 329 ILE B C 1
ATOM 6825 O O . ILE B 1 329 ? 3.098 -17.703 2.49 1 95.06 329 ILE B O 1
ATOM 6829 N N . GLN B 1 330 ? 1.385 -17.453 3.863 1 93.38 330 GLN B N 1
ATOM 6830 C CA . GLN B 1 330 ? 1.41 -18.766 4.5 1 93.38 330 GLN B CA 1
ATOM 6831 C C . GLN B 1 330 ? 2.842 -19.25 4.715 1 93.38 330 GLN B C 1
ATOM 6833 O O . GLN B 1 330 ? 3.275 -20.219 4.105 1 93.38 330 GLN B O 1
ATOM 6838 N N . PRO B 1 331 ? 3.521 -18.75 5.668 1 92.75 331 PRO B N 1
ATOM 6839 C CA . PRO B 1 331 ? 4.906 -19.141 5.953 1 92.75 331 PRO B CA 1
ATOM 6840 C C . PRO B 1 331 ? 5.055 -20.625 6.254 1 92.75 331 PRO B C 1
ATOM 6842 O O . PRO B 1 331 ? 6.059 -21.234 5.883 1 92.75 331 PRO B O 1
ATOM 6845 N N . ALA B 1 332 ? 4.078 -21.234 6.863 1 94 332 ALA B N 1
ATOM 6846 C CA . ALA B 1 332 ? 4.137 -22.656 7.18 1 94 332 ALA B CA 1
ATOM 6847 C C . ALA B 1 332 ? 4.105 -23.5 5.91 1 94 332 ALA B C 1
ATOM 6849 O O . ALA B 1 332 ? 4.828 -24.484 5.797 1 94 332 ALA B O 1
ATOM 6850 N N . ARG B 1 333 ? 3.246 -23.109 5.016 1 93.38 333 ARG B N 1
ATOM 6851 C CA . ARG B 1 333 ? 3.186 -23.797 3.729 1 93.38 333 ARG B CA 1
ATOM 6852 C C . ARG B 1 333 ? 4.52 -23.703 2.994 1 93.38 333 ARG B C 1
ATOM 6854 O O . ARG B 1 333 ? 4.988 -24.688 2.42 1 93.38 333 ARG B O 1
ATOM 6861 N N . GLN B 1 334 ? 5.098 -22.578 3.002 1 94.62 334 GLN B N 1
ATOM 6862 C CA . GLN B 1 334 ? 6.367 -22.375 2.314 1 94.62 334 GLN B CA 1
ATOM 6863 C C . GLN B 1 334 ? 7.477 -23.203 2.955 1 94.62 334 GLN B C 1
ATOM 6865 O O . GLN B 1 334 ? 8.359 -23.703 2.262 1 94.62 334 GLN B O 1
ATOM 6870 N N . ALA B 1 335 ? 7.434 -23.344 4.273 1 95.62 335 ALA B N 1
ATOM 6871 C CA . ALA B 1 335 ? 8.406 -24.172 4.965 1 95.62 335 ALA B CA 1
ATOM 6872 C C . ALA B 1 335 ? 8.273 -25.641 4.547 1 95.62 335 ALA B C 1
ATOM 6874 O O . ALA B 1 335 ? 9.273 -26.312 4.297 1 95.62 335 ALA B O 1
ATOM 6875 N N . ARG B 1 336 ? 7.039 -26.062 4.43 1 95.69 336 ARG B N 1
ATOM 6876 C CA . ARG B 1 336 ? 6.797 -27.422 3.98 1 95.69 336 ARG B CA 1
ATOM 6877 C C . ARG B 1 336 ? 7.262 -27.625 2.541 1 95.69 336 ARG B C 1
ATOM 6879 O O . ARG B 1 336 ? 7.84 -28.656 2.205 1 95.69 336 ARG B O 1
ATOM 6886 N N . ASN B 1 337 ? 6.934 -26.656 1.785 1 94.69 337 ASN B N 1
ATOM 6887 C CA . ASN B 1 337 ? 7.348 -26.734 0.388 1 94.69 337 ASN B CA 1
ATOM 6888 C C . ASN B 1 337 ? 8.867 -26.734 0.252 1 94.69 337 ASN B C 1
ATOM 6890 O O . ASN B 1 337 ? 9.414 -27.359 -0.654 1 94.69 337 ASN B O 1
ATOM 6894 N N . ARG B 1 338 ? 9.562 -26.016 1.123 1 95.62 338 ARG B N 1
ATOM 6895 C CA . ARG B 1 338 ? 11.023 -26.031 1.149 1 95.62 338 ARG B CA 1
ATOM 6896 C C . ARG B 1 338 ? 11.547 -27.438 1.403 1 95.62 338 ARG B C 1
ATOM 6898 O O . ARG B 1 338 ? 12.484 -27.891 0.74 1 95.62 338 ARG B O 1
ATOM 6905 N N . GLU B 1 339 ? 10.938 -28.078 2.289 1 97.25 339 GLU B N 1
ATOM 6906 C CA . GLU B 1 339 ? 11.328 -29.453 2.596 1 97.25 339 GLU B CA 1
ATOM 6907 C C . GLU B 1 339 ? 11.062 -30.375 1.413 1 97.25 339 GLU B C 1
ATOM 6909 O O . GLU B 1 339 ? 11.891 -31.219 1.087 1 97.25 339 GLU B O 1
ATOM 6914 N N . ALA B 1 340 ? 9.906 -30.172 0.853 1 97.06 340 ALA B N 1
ATOM 6915 C CA . ALA B 1 340 ? 9.562 -30.984 -0.307 1 97.06 340 ALA B CA 1
ATOM 6916 C C . ALA B 1 340 ? 10.555 -30.766 -1.447 1 97.06 340 ALA B C 1
ATOM 6918 O O . ALA B 1 340 ? 10.922 -31.719 -2.148 1 97.06 340 ALA B O 1
ATOM 6919 N N . ARG B 1 341 ? 10.977 -29.594 -1.615 1 96.81 341 ARG B N 1
ATOM 6920 C CA . ARG B 1 341 ? 11.914 -29.266 -2.686 1 96.81 341 ARG B CA 1
ATOM 6921 C C . ARG B 1 341 ? 13.297 -29.844 -2.395 1 96.81 341 ARG B C 1
ATOM 6923 O O . ARG B 1 341 ? 13.977 -30.328 -3.301 1 96.81 341 ARG B O 1
ATOM 6930 N N . ALA B 1 342 ? 13.688 -29.688 -1.146 1 98 342 ALA B N 1
ATOM 6931 C CA . ALA B 1 342 ? 14.953 -30.312 -0.758 1 98 342 ALA B CA 1
ATOM 6932 C C . ALA B 1 342 ? 14.922 -31.812 -1.033 1 98 342 ALA B C 1
ATOM 6934 O O . ALA B 1 342 ? 15.914 -32.375 -1.494 1 98 342 ALA B O 1
ATOM 6935 N N . LYS B 1 343 ? 13.797 -32.375 -0.777 1 97.94 343 LYS B N 1
ATOM 6936 C CA . LYS B 1 343 ? 13.641 -33.781 -1.038 1 97.94 343 LYS B CA 1
ATOM 6937 C C . LYS B 1 343 ? 13.703 -34.094 -2.533 1 97.94 343 LYS B C 1
ATOM 6939 O O . LYS B 1 343 ? 14.281 -35.094 -2.951 1 97.94 343 LYS B O 1
ATOM 6944 N N . MET B 1 344 ? 13.078 -33.219 -3.289 1 97.5 344 MET B N 1
ATOM 6945 C CA . MET B 1 344 ? 13.109 -33.406 -4.738 1 97.5 344 MET B CA 1
ATOM 6946 C C . MET B 1 344 ? 14.531 -33.344 -5.27 1 97.5 344 MET B C 1
ATOM 6948 O O . MET B 1 344 ? 14.914 -34.156 -6.133 1 97.5 344 MET B O 1
ATOM 6952 N N . VAL B 1 345 ? 15.273 -32.438 -4.766 1 98.19 345 VAL B N 1
ATOM 6953 C CA . VAL B 1 345 ? 16.672 -32.344 -5.156 1 98.19 345 VAL B CA 1
ATOM 6954 C C . VAL B 1 345 ? 17.406 -33.625 -4.777 1 98.19 345 VAL B C 1
ATOM 6956 O O . VAL B 1 345 ? 18.141 -34.219 -5.594 1 98.19 345 VAL B O 1
ATOM 6959 N N . ALA B 1 346 ? 17.25 -34.094 -3.551 1 98.5 346 ALA B N 1
ATOM 6960 C CA . ALA B 1 346 ? 17.906 -35.281 -3.057 1 98.5 346 ALA B CA 1
ATOM 6961 C C . ALA B 1 346 ? 17.562 -36.5 -3.914 1 98.5 346 ALA B C 1
ATOM 6963 O O . ALA B 1 346 ? 18.438 -37.312 -4.258 1 98.5 346 ALA B O 1
ATOM 6964 N N . ASP B 1 347 ? 16.312 -36.594 -4.289 1 97.94 347 ASP B N 1
ATOM 6965 C CA . ASP B 1 347 ? 15.859 -37.719 -5.113 1 97.94 347 ASP B CA 1
ATOM 6966 C C . ASP B 1 347 ? 16.469 -37.656 -6.508 1 97.94 347 ASP B C 1
ATOM 6968 O O . ASP B 1 347 ? 16.984 -38.656 -7.012 1 97.94 347 ASP B O 1
ATOM 6972 N N . GLN B 1 348 ? 16.406 -36.5 -7.062 1 97.5 348 GLN B N 1
ATOM 6973 C CA . GLN B 1 348 ? 16.922 -36.312 -8.414 1 97.5 348 GLN B CA 1
ATOM 6974 C C . GLN B 1 348 ? 18.422 -36.594 -8.477 1 97.5 348 GLN B C 1
ATOM 6976 O O . GLN B 1 348 ? 18.891 -37.25 -9.398 1 97.5 348 GLN B O 1
ATOM 6981 N N . VAL B 1 349 ? 19.141 -36.125 -7.539 1 98 349 VAL B N 1
ATOM 6982 C CA . VAL B 1 349 ? 20.594 -36.25 -7.551 1 98 349 VAL B CA 1
ATOM 6983 C C . VAL B 1 349 ? 20.969 -37.688 -7.145 1 98 349 VAL B C 1
ATOM 6985 O O . VAL B 1 349 ? 21.875 -38.281 -7.734 1 98 349 VAL B O 1
ATOM 6988 N N . SER B 1 350 ? 20.328 -38.219 -6.129 1 96.94 350 SER B N 1
ATOM 6989 C CA . SER B 1 350 ? 20.578 -39.594 -5.719 1 96.94 350 SER B CA 1
ATOM 6990 C C . SER B 1 350 ? 20.328 -40.562 -6.867 1 96.94 350 SER B C 1
ATOM 6992 O O . SER B 1 350 ? 21.094 -41.531 -7.066 1 96.94 350 SER B O 1
ATOM 6994 N N . ASP B 1 351 ? 19.266 -40.312 -7.629 1 95.44 351 ASP B N 1
ATOM 6995 C CA . ASP B 1 351 ? 18.938 -41.156 -8.773 1 95.44 351 ASP B CA 1
ATOM 6996 C C . ASP B 1 351 ? 20.078 -41.156 -9.789 1 95.44 351 ASP B C 1
ATOM 6998 O O . ASP B 1 351 ? 20.297 -42.156 -10.484 1 95.44 351 ASP B O 1
ATOM 7002 N N . ALA B 1 352 ? 20.812 -40.094 -9.805 1 95.12 352 ALA B N 1
ATOM 7003 C CA . ALA B 1 352 ? 21.859 -39.938 -10.797 1 95.12 352 ALA B CA 1
ATOM 7004 C C . ALA B 1 352 ? 23.172 -40.531 -10.297 1 95.12 352 ALA B C 1
ATOM 7006 O O . ALA B 1 352 ? 23.938 -41.094 -11.078 1 95.12 352 ALA B O 1
ATOM 7007 N N . ILE B 1 353 ? 23.469 -40.5 -8.922 1 94.81 353 ILE B N 1
ATOM 7008 C CA . ILE B 1 353 ? 24.844 -40.812 -8.531 1 94.81 353 ILE B CA 1
ATOM 7009 C C . ILE B 1 353 ? 24.844 -41.906 -7.477 1 94.81 353 ILE B C 1
ATOM 7011 O O . ILE B 1 353 ? 25.906 -42.406 -7.066 1 94.81 353 ILE B O 1
ATOM 7015 N N . ALA B 1 354 ? 23.703 -42.375 -7.043 1 92.44 354 ALA B N 1
ATOM 7016 C CA . ALA B 1 354 ? 23.625 -43.312 -5.941 1 92.44 354 ALA B CA 1
ATOM 7017 C C . ALA B 1 354 ? 24.312 -44.625 -6.301 1 92.44 354 ALA B C 1
ATOM 7019 O O . ALA B 1 354 ? 24.844 -45.312 -5.426 1 92.44 354 ALA B O 1
ATOM 7020 N N . ASP B 1 355 ? 24.344 -44.969 -7.551 1 90.88 355 ASP B N 1
ATOM 7021 C CA . ASP B 1 355 ? 24.906 -46.25 -7.965 1 90.88 355 ASP B CA 1
ATOM 7022 C C . ASP B 1 355 ? 26.438 -46.219 -7.91 1 90.88 355 ASP B C 1
ATOM 7024 O O . ASP B 1 355 ? 27.094 -47.25 -8.008 1 90.88 355 ASP B O 1
ATOM 7028 N N . LEU B 1 356 ? 27.016 -45.031 -7.723 1 91.94 356 LEU B N 1
ATOM 7029 C CA . LEU B 1 356 ? 28.469 -44.906 -7.594 1 91.94 356 LEU B CA 1
ATOM 7030 C C . LEU B 1 356 ? 28.906 -45.25 -6.176 1 91.94 356 LEU B C 1
ATOM 7032 O O . LEU B 1 356 ? 30.109 -45.438 -5.926 1 91.94 356 LEU B O 1
ATOM 7036 N N . VAL B 1 357 ? 28 -45.281 -5.281 1 88.75 357 VAL B N 1
ATOM 7037 C CA . VAL B 1 357 ? 28.328 -45.594 -3.896 1 88.75 357 VAL B CA 1
ATOM 7038 C C . VAL B 1 357 ? 27.844 -47 -3.551 1 88.75 357 VAL B C 1
ATOM 7040 O O . VAL B 1 357 ? 26.906 -47.531 -4.172 1 88.75 357 VAL B O 1
ATOM 7043 N N . PRO B 1 358 ? 28.562 -47.594 -2.582 1 85.88 358 PRO B N 1
ATOM 7044 C CA . PRO B 1 358 ? 28.109 -48.938 -2.176 1 85.88 358 PRO B CA 1
ATOM 7045 C C . PRO B 1 358 ? 26.656 -48.938 -1.699 1 85.88 358 PRO B C 1
ATOM 7047 O O . PRO B 1 358 ? 26.172 -47.938 -1.178 1 85.88 358 PRO B O 1
ATOM 7050 N N . SER B 1 359 ? 25.953 -50.031 -1.85 1 84.75 359 SER B N 1
ATOM 7051 C CA . SER B 1 359 ? 24.531 -50.156 -1.555 1 84.75 359 SER B CA 1
ATOM 7052 C C . SER B 1 359 ? 24.234 -49.781 -0.108 1 84.75 359 SER B C 1
ATOM 7054 O O . SER B 1 359 ? 23.172 -49.219 0.186 1 84.75 359 SER B O 1
ATOM 7056 N N . SER B 1 360 ? 25.219 -50.094 0.764 1 86.94 360 SER B N 1
ATOM 7057 C CA . SER B 1 360 ? 25.031 -49.812 2.184 1 86.94 360 SER B CA 1
ATOM 7058 C C . SER B 1 360 ? 25.062 -48.312 2.469 1 86.94 360 SER B C 1
ATOM 7060 O O . SER B 1 360 ? 24.578 -47.875 3.502 1 86.94 360 SER B O 1
ATOM 7062 N N . GLN B 1 361 ? 25.547 -47.562 1.502 1 90.81 361 GLN B N 1
ATOM 7063 C CA . GLN B 1 361 ? 25.734 -46.125 1.746 1 90.81 361 GLN B CA 1
ATOM 7064 C C . GLN B 1 361 ? 24.75 -45.281 0.938 1 90.81 361 GLN B C 1
ATOM 7066 O O . GLN B 1 361 ? 24.719 -44.062 1.073 1 90.81 361 GLN B O 1
ATOM 7071 N N . LYS B 1 362 ? 23.875 -45.938 0.213 1 92.75 362 LYS B N 1
ATOM 7072 C CA . LYS B 1 362 ? 22.953 -45.219 -0.654 1 92.75 362 LYS B CA 1
ATOM 7073 C C . LYS B 1 362 ? 21.969 -44.375 0.164 1 92.75 362 LYS B C 1
ATOM 7075 O O . LYS B 1 362 ? 21.719 -43.219 -0.149 1 92.75 362 LYS B O 1
ATOM 7080 N N . GLU B 1 363 ? 21.469 -45 1.214 1 94.31 363 GLU B N 1
ATOM 7081 C CA . GLU B 1 363 ? 20.516 -44.281 2.062 1 94.31 363 GLU B CA 1
ATOM 7082 C C . GLU B 1 363 ? 21.172 -43.125 2.793 1 94.31 363 GLU B C 1
ATOM 7084 O O . GLU B 1 363 ? 20.562 -42.062 2.986 1 94.31 363 GLU B O 1
ATOM 7089 N N . THR B 1 364 ? 22.344 -43.406 3.182 1 95.12 364 THR B N 1
ATOM 7090 C CA . THR B 1 364 ? 23.094 -42.344 3.861 1 95.12 364 THR B CA 1
ATOM 7091 C C . THR B 1 364 ? 23.375 -41.188 2.918 1 95.12 364 THR B C 1
ATOM 7093 O O . THR B 1 364 ? 23.266 -40.031 3.314 1 95.12 364 THR B O 1
ATOM 7096 N N . LEU B 1 365 ? 23.703 -41.469 1.684 1 96.38 365 LEU B N 1
ATOM 7097 C CA . LEU B 1 365 ? 23.922 -40.406 0.688 1 96.38 365 LEU B CA 1
ATOM 7098 C C . LEU B 1 365 ? 22.672 -39.594 0.475 1 96.38 365 LEU B C 1
ATOM 7100 O O . LEU B 1 365 ? 22.719 -38.344 0.475 1 96.38 365 LEU B O 1
ATOM 7104 N N . LYS B 1 366 ? 21.578 -40.25 0.302 1 97.31 366 LYS B N 1
ATOM 7105 C CA . LYS B 1 366 ? 20.312 -39.562 0.079 1 97.31 366 LYS B CA 1
ATOM 7106 C C . LYS B 1 366 ? 19.953 -38.656 1.267 1 97.31 366 LYS B C 1
ATOM 7108 O O . LYS B 1 366 ? 19.484 -37.531 1.086 1 97.31 366 LYS B O 1
ATOM 7113 N N . ALA B 1 367 ? 20.141 -39.156 2.443 1 97.44 367 ALA B N 1
ATOM 7114 C CA . ALA B 1 367 ? 19.875 -38.406 3.65 1 97.44 367 ALA B CA 1
ATOM 7115 C C . ALA B 1 367 ? 20.766 -37.156 3.732 1 97.44 367 ALA B C 1
ATOM 7117 O O . ALA B 1 367 ? 20.328 -36.094 4.125 1 97.44 367 ALA B O 1
ATOM 7118 N N . ARG B 1 368 ? 22 -37.344 3.398 1 97.69 368 ARG B N 1
ATOM 7119 C CA . ARG B 1 368 ? 22.938 -36.25 3.424 1 97.69 368 ARG B CA 1
ATOM 7120 C C . ARG B 1 368 ? 22.594 -35.219 2.361 1 97.69 368 ARG B C 1
ATOM 7122 O O . ARG B 1 368 ? 22.688 -34 2.607 1 97.69 368 ARG B O 1
ATOM 7129 N N . LEU B 1 369 ? 22.234 -35.719 1.205 1 98.56 369 LEU B N 1
ATOM 7130 C CA . LEU B 1 369 ? 21.797 -34.812 0.142 1 98.56 369 LEU B CA 1
ATOM 7131 C C . LEU B 1 369 ? 20.609 -33.969 0.6 1 98.56 369 LEU B C 1
ATOM 7133 O O . LEU B 1 369 ? 20.562 -32.75 0.343 1 98.56 369 LEU B O 1
ATOM 7137 N N . TYR B 1 370 ? 19.703 -34.594 1.235 1 98.56 370 TYR B N 1
ATOM 7138 C CA . TYR B 1 370 ? 18.531 -33.906 1.754 1 98.56 370 TYR B CA 1
ATOM 7139 C C . TYR B 1 370 ? 18.938 -32.812 2.748 1 98.56 370 TYR B C 1
ATOM 7141 O O . TYR B 1 370 ? 18.484 -31.688 2.65 1 98.56 370 TYR B O 1
ATOM 7149 N N . GLN B 1 371 ? 19.781 -33.188 3.631 1 98.31 371 GLN B N 1
ATOM 7150 C CA . GLN B 1 371 ? 20.188 -32.25 4.672 1 98.31 371 GLN B CA 1
ATOM 7151 C C . GLN B 1 371 ? 20.906 -31.047 4.078 1 98.31 371 GLN B C 1
ATOM 7153 O O . GLN B 1 371 ? 20.641 -29.906 4.461 1 98.31 371 GLN B O 1
ATOM 7158 N N . VAL B 1 372 ? 21.797 -31.281 3.213 1 98.44 372 VAL B N 1
ATOM 7159 C CA . VAL B 1 372 ? 22.562 -30.203 2.596 1 98.44 372 VAL B CA 1
ATOM 7160 C C . VAL B 1 372 ? 21.641 -29.328 1.755 1 98.44 372 VAL B C 1
ATOM 7162 O O . VAL B 1 372 ? 21.812 -28.109 1.704 1 98.44 372 VAL B O 1
ATOM 7165 N N . SER B 1 373 ? 20.719 -29.984 1.069 1 98.75 373 SER B N 1
ATOM 7166 C CA . SER B 1 373 ? 19.766 -29.219 0.267 1 98.75 373 SER B CA 1
ATOM 7167 C C . SER B 1 373 ? 18.859 -28.375 1.146 1 98.75 373 SER B C 1
ATOM 7169 O O . SER B 1 373 ? 18.484 -27.25 0.772 1 98.75 373 SER B O 1
ATOM 7171 N N . LEU B 1 374 ? 18.469 -28.891 2.271 1 98.38 374 LEU B N 1
ATOM 7172 C CA . LEU B 1 374 ? 17.656 -28.141 3.211 1 98.38 374 LEU B CA 1
ATOM 7173 C C . LEU B 1 374 ? 18.422 -26.922 3.732 1 98.38 374 LEU B C 1
ATOM 7175 O O . LEU B 1 374 ? 17.859 -25.828 3.871 1 98.38 374 LEU B O 1
ATOM 7179 N N . GLU B 1 375 ? 19.641 -27.141 4 1 98.12 375 GLU B N 1
ATOM 7180 C CA . GLU B 1 375 ? 20.5 -26.031 4.422 1 98.12 375 GLU B CA 1
ATOM 7181 C C . GLU B 1 375 ? 20.641 -25 3.314 1 98.12 375 GLU B C 1
ATOM 7183 O O . GLU B 1 375 ? 20.688 -23.797 3.588 1 98.12 375 GLU B O 1
ATOM 7188 N N . ALA B 1 376 ? 20.75 -25.453 2.133 1 98.62 376 ALA B N 1
ATOM 7189 C CA . ALA B 1 376 ? 20.812 -24.531 0.994 1 98.62 376 ALA B CA 1
ATOM 7190 C C . ALA B 1 376 ? 19.531 -23.688 0.901 1 98.62 376 ALA B C 1
ATOM 7192 O O . ALA B 1 376 ? 19.594 -22.5 0.614 1 98.62 376 ALA B O 1
ATOM 7193 N N . CYS B 1 377 ? 18.406 -24.312 1.148 1 98 377 CYS B N 1
ATOM 7194 C CA . CYS B 1 377 ? 17.141 -23.594 1.151 1 98 377 CYS B CA 1
ATOM 7195 C C . CYS B 1 377 ? 17.141 -22.5 2.217 1 98 377 CYS B C 1
ATOM 7197 O O . CYS B 1 377 ? 16.688 -21.375 1.965 1 98 377 CYS B O 1
ATOM 7199 N N . LYS B 1 378 ? 17.609 -22.828 3.383 1 96.62 378 LYS B N 1
ATOM 7200 C CA . LYS B 1 378 ? 17.656 -21.859 4.48 1 96.62 378 LYS B CA 1
ATOM 7201 C C . LYS B 1 378 ? 18.547 -20.672 4.148 1 96.62 378 LYS B C 1
ATOM 7203 O O . LYS B 1 378 ? 18.203 -19.531 4.418 1 96.62 378 LYS B O 1
ATOM 7208 N N . ALA B 1 379 ? 19.672 -21 3.584 1 97.44 379 ALA B N 1
ATOM 7209 C CA . ALA B 1 379 ? 20.578 -19.938 3.174 1 97.44 379 ALA B CA 1
ATOM 7210 C C . ALA B 1 379 ? 19.969 -19.078 2.076 1 97.44 379 ALA B C 1
ATOM 7212 O O . ALA B 1 379 ? 20.141 -17.859 2.064 1 97.44 379 ALA B O 1
ATOM 7213 N N . TRP B 1 380 ? 19.25 -19.719 1.215 1 97.81 380 TRP B N 1
ATOM 7214 C CA . TRP B 1 380 ? 18.656 -19.047 0.068 1 97.81 380 TRP B CA 1
ATOM 7215 C C . TRP B 1 380 ? 17.531 -18.109 0.507 1 97.81 380 TRP B C 1
ATOM 7217 O O . TRP B 1 380 ? 17.188 -17.172 -0.211 1 97.81 380 TRP B O 1
ATOM 7227 N N . LEU B 1 381 ? 16.969 -18.266 1.706 1 96 381 LEU B N 1
ATOM 7228 C CA . LEU B 1 381 ? 15.938 -17.375 2.242 1 96 381 LEU B CA 1
ATOM 7229 C C . LEU B 1 381 ? 16.453 -15.945 2.346 1 96 381 LEU B C 1
ATOM 7231 O O . LEU B 1 381 ? 15.688 -14.992 2.137 1 96 381 LEU B O 1
ATOM 7235 N N . ILE B 1 382 ? 17.719 -15.828 2.654 1 95.88 382 ILE B N 1
ATOM 7236 C CA . ILE B 1 382 ? 18.344 -14.508 2.758 1 95.88 382 ILE B CA 1
ATOM 7237 C C . ILE B 1 382 ? 18.297 -13.805 1.403 1 95.88 382 ILE B C 1
ATOM 7239 O O . ILE B 1 382 ? 17.984 -12.617 1.326 1 95.88 382 ILE B O 1
ATOM 7243 N N . VAL B 1 383 ? 18.531 -14.578 0.386 1 96.5 383 VAL B N 1
ATOM 7244 C CA . VAL B 1 383 ? 18.594 -14.055 -0.975 1 96.5 383 VAL B CA 1
ATOM 7245 C C . VAL B 1 383 ? 17.203 -13.68 -1.454 1 96.5 383 VAL B C 1
ATOM 7247 O O . VAL B 1 383 ? 17.016 -12.688 -2.162 1 96.5 383 VAL B O 1
ATOM 7250 N N . GLN B 1 384 ? 16.188 -14.406 -1.057 1 95.88 384 GLN B N 1
ATOM 7251 C CA . GLN B 1 384 ? 14.805 -14.172 -1.462 1 95.88 384 GLN B CA 1
ATOM 7252 C C . GLN B 1 384 ? 14.297 -12.836 -0.923 1 95.88 384 GLN B C 1
ATOM 7254 O O . GLN B 1 384 ? 13.367 -12.242 -1.482 1 95.88 384 GLN B O 1
ATOM 7259 N N . GLN B 1 385 ? 14.906 -12.336 0.175 1 95.69 385 GLN B N 1
ATOM 7260 C CA . GLN B 1 385 ? 14.383 -11.148 0.857 1 95.69 385 GLN B CA 1
ATOM 7261 C C . GLN B 1 385 ? 15.125 -9.891 0.408 1 95.69 385 GLN B C 1
ATOM 7263 O O . GLN B 1 385 ? 15.188 -8.906 1.146 1 95.69 385 GLN B O 1
ATOM 7268 N N . LEU B 1 386 ? 15.711 -9.961 -0.783 1 95.88 386 LEU B N 1
ATOM 7269 C CA . LEU B 1 386 ? 16.359 -8.805 -1.372 1 95.88 386 LEU B CA 1
ATOM 7270 C C . LEU B 1 386 ? 15.438 -8.094 -2.354 1 95.88 386 LEU B C 1
ATOM 7272 O O . LEU B 1 386 ? 14.586 -8.727 -2.98 1 95.88 386 LEU B O 1
ATOM 7276 N N . LEU B 1 387 ? 15.664 -6.805 -2.484 1 94.62 387 LEU B N 1
ATOM 7277 C CA . LEU B 1 387 ? 14.922 -6.027 -3.471 1 94.62 387 LEU B CA 1
ATOM 7278 C C . LEU B 1 387 ? 15.273 -6.469 -4.887 1 94.62 387 LEU B C 1
ATOM 7280 O O . LEU B 1 387 ? 14.391 -6.59 -5.742 1 94.62 387 LEU B O 1
ATOM 7284 N N . GLU B 1 388 ? 16.578 -6.695 -5.059 1 93.12 388 GLU B N 1
ATOM 7285 C CA . GLU B 1 388 ? 17.062 -7.184 -6.348 1 93.12 388 GLU B CA 1
ATOM 7286 C C . GLU B 1 388 ? 17.141 -8.711 -6.367 1 93.12 388 GLU B C 1
ATOM 7288 O O . GLU B 1 388 ? 17.797 -9.312 -5.504 1 93.12 388 GLU B O 1
ATOM 7293 N N . PRO B 1 389 ? 16.453 -9.258 -7.281 1 93.88 389 PRO B N 1
ATOM 7294 C CA . PRO B 1 389 ? 16.547 -10.719 -7.32 1 93.88 389 PRO B CA 1
ATOM 7295 C C . PRO B 1 389 ? 17.922 -11.211 -7.77 1 93.88 389 PRO B C 1
ATOM 7297 O O . PRO B 1 389 ? 18.516 -10.648 -8.695 1 93.88 389 PRO B O 1
ATOM 7300 N N . VAL B 1 390 ? 18.422 -12.188 -7.07 1 94.06 390 VAL B N 1
ATOM 7301 C CA . VAL B 1 390 ? 19.672 -12.844 -7.449 1 94.06 390 VAL B CA 1
ATOM 7302 C C . VAL B 1 390 ? 19.375 -14.086 -8.289 1 94.06 390 VAL B C 1
ATOM 7304 O O . VAL B 1 390 ? 18.5 -14.883 -7.934 1 94.06 390 VAL B O 1
ATOM 7307 N N . ARG B 1 391 ? 20.141 -14.227 -9.422 1 93.81 391 ARG B N 1
ATOM 7308 C CA . ARG B 1 391 ? 19.844 -15.336 -10.328 1 93.81 391 ARG B CA 1
ATOM 7309 C C . ARG B 1 391 ? 21.109 -16.141 -10.633 1 93.81 391 ARG B C 1
ATOM 7311 O O . ARG B 1 391 ? 22.188 -15.562 -10.805 1 93.81 391 ARG B O 1
ATOM 7318 N N . PRO B 1 392 ? 20.859 -17.438 -10.617 1 95.88 392 PRO B N 1
ATOM 7319 C CA . PRO B 1 392 ? 21.969 -18.281 -11.086 1 95.88 392 PRO B CA 1
ATOM 7320 C C . PRO B 1 392 ? 22.125 -18.266 -12.609 1 95.88 392 PRO B C 1
ATOM 7322 O O . PRO B 1 392 ? 21.125 -18.359 -13.328 1 95.88 392 PRO B O 1
ATOM 7325 N N . VAL B 1 393 ? 23.344 -18.109 -13.078 1 94.5 393 VAL B N 1
ATOM 7326 C CA . VAL B 1 393 ? 23.609 -18.078 -14.508 1 94.5 393 VAL B CA 1
ATOM 7327 C C . VAL B 1 393 ? 24.703 -19.094 -14.852 1 94.5 393 VAL B C 1
ATOM 7329 O O . VAL B 1 393 ? 25.766 -19.109 -14.227 1 94.5 393 VAL B O 1
ATOM 7332 N N . PHE B 1 394 ? 24.391 -19.891 -15.906 1 94.06 394 PHE B N 1
ATOM 7333 C CA . PHE B 1 394 ? 25.344 -20.906 -16.328 1 94.06 394 PHE B CA 1
ATOM 7334 C C . PHE B 1 394 ? 26.031 -20.5 -17.625 1 94.06 394 PHE B C 1
ATOM 7336 O O . PHE B 1 394 ? 26.984 -21.156 -18.062 1 94.06 394 PHE B O 1
ATOM 7343 N N . SER B 1 395 ? 25.609 -19.375 -18.141 1 89 395 SER B N 1
ATOM 7344 C CA . SER B 1 395 ? 26.156 -18.938 -19.422 1 89 395 SER B CA 1
ATOM 7345 C C . SER B 1 395 ? 27.484 -18.203 -19.234 1 89 395 SER B C 1
ATOM 7347 O O . SER B 1 395 ? 27.625 -17.406 -18.297 1 89 395 SER B O 1
ATOM 7349 N N . LEU B 1 396 ? 28.359 -18.438 -20.172 1 84 396 LEU B N 1
ATOM 7350 C CA . LEU B 1 396 ? 29.71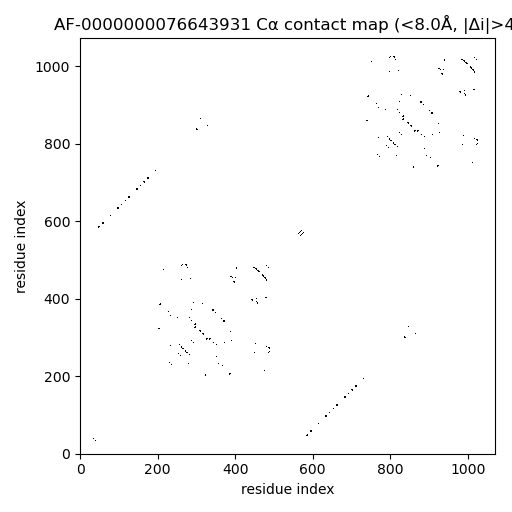9 -17.891 -20.094 1 84 396 LEU B CA 1
ATOM 7351 C C . LEU B 1 396 ? 29.797 -16.516 -20.75 1 84 396 LEU B C 1
ATOM 7353 O O . LEU B 1 396 ? 29.969 -16.406 -21.969 1 84 396 LEU B O 1
ATOM 7357 N N . ARG B 1 397 ? 29.5 -15.461 -20.047 1 76.06 397 ARG B N 1
ATOM 7358 C CA . ARG B 1 397 ? 29.547 -14.156 -20.703 1 76.06 397 ARG B CA 1
ATOM 7359 C C . ARG B 1 397 ? 30.875 -13.461 -20.453 1 76.06 397 ARG B C 1
ATOM 7361 O O . ARG B 1 397 ? 31.531 -13.008 -21.391 1 76.06 397 ARG B O 1
ATOM 7368 N N . MET B 1 398 ? 31.328 -13.523 -19.25 1 81.94 398 MET B N 1
ATOM 7369 C CA . MET B 1 398 ? 32.562 -12.844 -18.859 1 81.94 398 MET B CA 1
ATOM 7370 C C . MET B 1 398 ? 33.531 -13.828 -18.219 1 81.94 398 MET B C 1
ATOM 7372 O O . MET B 1 398 ? 33.281 -14.336 -17.125 1 81.94 398 MET B O 1
ATOM 7376 N N . PRO B 1 399 ? 34.625 -14.039 -18.859 1 84.38 399 PRO B N 1
ATOM 7377 C CA . PRO B 1 399 ? 35.562 -15.039 -18.359 1 84.38 399 PRO B CA 1
ATOM 7378 C C . PRO B 1 399 ? 36.031 -14.75 -16.938 1 84.38 399 PRO B C 1
ATOM 7380 O O . PRO B 1 399 ? 36.312 -15.68 -16.172 1 84.38 399 PRO B O 1
ATOM 7383 N N . GLU B 1 400 ? 36.031 -13.492 -16.547 1 85.88 400 GLU B N 1
ATOM 7384 C CA . GLU B 1 400 ? 36.531 -13.109 -15.242 1 85.88 400 GLU B CA 1
ATOM 7385 C C . GLU B 1 400 ? 35.594 -13.57 -14.125 1 85.88 400 GLU B C 1
ATOM 7387 O O . GLU B 1 400 ? 35.969 -13.594 -12.953 1 85.88 400 GLU B O 1
ATOM 7392 N N . ASP B 1 401 ? 34.438 -13.977 -14.508 1 90.81 401 ASP B N 1
ATOM 7393 C CA . ASP B 1 401 ? 33.406 -14.344 -13.523 1 90.81 401 ASP B CA 1
ATOM 7394 C C . ASP B 1 401 ? 33.531 -15.812 -13.133 1 90.81 401 ASP B C 1
ATOM 7396 O O . ASP B 1 401 ? 32.812 -16.281 -12.25 1 90.81 401 ASP B O 1
ATOM 7400 N N . TRP B 1 402 ? 34.438 -16.469 -13.75 1 93.38 402 TRP B N 1
ATOM 7401 C CA . TRP B 1 402 ? 34.5 -17.922 -13.578 1 93.38 402 TRP B CA 1
ATOM 7402 C C . TRP B 1 402 ? 35.844 -18.344 -13.023 1 93.38 402 TRP B C 1
ATOM 7404 O O . TRP B 1 402 ? 36.875 -17.797 -13.398 1 93.38 402 TRP B O 1
ATOM 7414 N N . VAL B 1 403 ? 35.844 -19.25 -12.125 1 92.81 403 VAL B N 1
ATOM 7415 C CA . VAL B 1 403 ? 37.062 -19.781 -11.5 1 92.81 403 VAL B CA 1
ATOM 7416 C C . VAL B 1 403 ? 37.094 -21.297 -11.672 1 92.81 403 VAL B C 1
ATOM 7418 O O . VAL B 1 403 ? 36.062 -21.969 -11.57 1 92.81 403 VAL B O 1
ATOM 7421 N N . PRO B 1 404 ? 38.25 -21.844 -12 1 93.38 404 PRO B N 1
ATOM 7422 C CA . PRO B 1 404 ? 38.344 -23.312 -12.094 1 93.38 404 PRO B CA 1
ATOM 7423 C C . PRO B 1 404 ? 38.094 -24 -10.766 1 93.38 404 PRO B C 1
ATOM 7425 O O . PRO B 1 404 ? 38.375 -23.453 -9.703 1 93.38 404 PRO B O 1
ATOM 7428 N N . LEU B 1 405 ? 37.531 -25.156 -10.867 1 92.94 405 LEU B N 1
ATOM 7429 C CA . LEU B 1 405 ? 37.281 -25.953 -9.664 1 92.94 405 LEU B CA 1
ATOM 7430 C C . LEU B 1 405 ? 38.594 -26.281 -8.969 1 92.94 405 LEU B C 1
ATOM 7432 O O . LEU B 1 405 ? 39.562 -26.734 -9.609 1 92.94 405 LEU B O 1
ATOM 7436 N N . PRO B 1 406 ? 38.656 -26.062 -7.695 1 86.94 406 PRO B N 1
ATOM 7437 C CA . PRO B 1 406 ? 39.906 -26.359 -6.992 1 86.94 406 PRO B CA 1
ATOM 7438 C C . PRO B 1 406 ? 40.219 -27.859 -6.98 1 86.94 406 PRO B C 1
ATOM 7440 O O . PRO B 1 406 ? 39.312 -28.688 -6.953 1 86.94 406 PRO B O 1
ATOM 7443 N N . SER B 1 407 ? 41.562 -28.156 -7.02 1 82.19 407 SER B N 1
ATOM 7444 C CA . SER B 1 407 ? 42 -29.562 -6.996 1 82.19 407 SER B CA 1
ATOM 7445 C C . SER B 1 407 ? 41.719 -30.203 -5.641 1 82.19 407 SER B C 1
ATOM 7447 O O . SER B 1 407 ? 41.75 -29.531 -4.605 1 82.19 407 SER B O 1
ATOM 7449 N N . LEU B 1 408 ? 41.281 -31.391 -5.602 1 71.56 408 LEU B N 1
ATOM 7450 C CA . LEU B 1 408 ? 40.969 -32.125 -4.375 1 71.56 408 LEU B CA 1
ATOM 7451 C C . LEU B 1 408 ? 42.219 -32.219 -3.469 1 71.56 408 LEU B C 1
ATOM 7453 O O . LEU B 1 408 ? 42.062 -32.219 -2.242 1 71.56 408 LEU B O 1
ATOM 7457 N N . GLU B 1 409 ? 43.469 -32.375 -3.934 1 60.31 409 GLU B N 1
ATOM 7458 C CA . GLU B 1 409 ? 44.688 -32.531 -3.164 1 60.31 409 GLU B CA 1
ATOM 7459 C C . GLU B 1 409 ? 45.062 -31.234 -2.449 1 60.31 409 GLU B C 1
ATOM 7461 O O . GLU B 1 409 ? 45.594 -31.25 -1.337 1 60.31 409 GLU B O 1
ATOM 7466 N N . SER B 1 410 ? 44.969 -30.172 -2.971 1 50.09 410 SER B N 1
ATOM 7467 C CA . SER B 1 410 ? 45.375 -28.906 -2.406 1 50.09 410 SER B CA 1
ATOM 7468 C C . SER B 1 410 ? 44.562 -28.547 -1.165 1 50.09 410 SER B C 1
ATOM 7470 O O . SER B 1 410 ? 45.031 -27.812 -0.298 1 50.09 410 SER B O 1
ATOM 7472 N N . GLN B 1 411 ? 43.406 -28.922 -1.021 1 50.03 411 GLN B N 1
ATOM 7473 C CA . GLN B 1 411 ? 42.562 -28.547 0.107 1 50.03 411 GLN B CA 1
ATOM 7474 C C . GLN B 1 411 ? 42.969 -29.297 1.371 1 50.03 411 GLN B C 1
ATOM 7476 O O . GLN B 1 411 ? 42.719 -28.828 2.484 1 50.03 411 GLN B O 1
ATOM 7481 N N . ARG B 1 412 ? 43.562 -30.5 1.413 1 47.25 412 ARG B N 1
ATOM 7482 C CA . ARG B 1 412 ? 44 -31.219 2.604 1 47.25 412 ARG B CA 1
ATOM 7483 C C . ARG B 1 412 ? 45.188 -30.531 3.248 1 47.25 412 ARG B C 1
ATOM 7485 O O . ARG B 1 412 ? 45.344 -30.562 4.469 1 47.25 412 ARG B O 1
ATOM 7492 N N . ASN B 1 413 ? 46.125 -30.047 2.59 1 41.22 413 ASN B N 1
ATOM 7493 C CA . ASN B 1 413 ? 47.312 -29.469 3.178 1 41.22 413 ASN B CA 1
ATOM 7494 C C . ASN B 1 413 ? 47 -28.156 3.898 1 41.22 413 ASN B C 1
ATOM 7496 O O . ASN B 1 413 ? 47.844 -27.641 4.633 1 41.22 413 ASN B O 1
ATOM 7500 N N . SER B 1 414 ? 46.062 -27.484 3.59 1 40.16 414 SER B N 1
ATOM 7501 C CA . SER B 1 414 ? 45.906 -26.219 4.297 1 40.16 414 SER B CA 1
ATOM 7502 C C . SER B 1 414 ? 45.375 -26.438 5.715 1 40.16 414 SER B C 1
ATOM 7504 O O . SER B 1 414 ? 45.344 -25.516 6.523 1 40.16 414 SER B O 1
ATOM 7506 N N . LYS B 1 415 ? 44.812 -27.5 6.02 1 41.62 415 LYS B N 1
ATOM 7507 C CA . LYS B 1 415 ? 44.344 -27.641 7.395 1 41.62 415 LYS B CA 1
ATOM 7508 C C . LYS B 1 415 ? 45.469 -28.078 8.328 1 41.62 415 LYS B C 1
ATOM 7510 O O . LYS B 1 415 ? 45.281 -28.172 9.539 1 41.62 415 LYS B O 1
ATOM 7515 N N . ALA B 1 416 ? 46.531 -28.828 8.141 1 36.62 416 ALA B N 1
ATOM 7516 C CA . ALA B 1 416 ? 47.438 -29.391 9.141 1 36.62 416 ALA B CA 1
ATOM 7517 C C . ALA B 1 416 ? 48.281 -28.312 9.797 1 36.62 416 ALA B C 1
ATOM 7519 O O . ALA B 1 416 ? 49 -28.578 10.758 1 36.62 416 ALA B O 1
ATOM 7520 N N . GLY B 1 417 ? 48.719 -27.188 9.281 1 32.59 417 GLY B N 1
ATOM 7521 C CA . GLY B 1 417 ? 49.812 -26.438 9.852 1 32.59 417 GLY B CA 1
ATOM 7522 C C . GLY B 1 417 ? 49.438 -25.719 11.141 1 32.59 417 GLY B C 1
ATOM 7523 O O . GLY B 1 417 ? 50.188 -24.859 11.617 1 32.59 417 GLY B O 1
ATOM 7524 N N . LEU B 1 418 ? 48.281 -25.594 11.625 1 33.75 418 LEU B N 1
ATOM 7525 C CA . LEU B 1 418 ? 48.062 -24.531 12.609 1 33.75 418 LEU B CA 1
ATOM 7526 C C . LEU B 1 418 ? 48.469 -25 14 1 33.75 418 LEU B C 1
ATOM 7528 O O . LEU B 1 418 ? 48.125 -24.344 15 1 33.75 418 LEU B O 1
ATOM 7532 N N . SER B 1 419 ? 49.062 -26.188 14.219 1 31.38 419 SER B N 1
ATOM 7533 C CA . SER B 1 419 ? 49.188 -26.422 15.656 1 31.38 419 SER B CA 1
ATOM 7534 C C . SER B 1 419 ? 50.344 -25.625 16.234 1 31.38 419 SER B C 1
ATOM 7536 O O . SER B 1 419 ? 50.75 -25.828 17.391 1 31.38 419 SER B O 1
ATOM 7538 N N . GLY B 1 420 ? 51.312 -25.062 15.523 1 28.33 420 GLY B N 1
ATOM 7539 C CA . GLY B 1 420 ? 52.5 -24.609 16.219 1 28.33 420 GLY B CA 1
ATOM 7540 C C . GLY B 1 420 ? 52.25 -23.469 17.188 1 28.33 420 GLY B C 1
ATOM 7541 O O . GLY B 1 420 ? 51.219 -22.781 17.062 1 28.33 420 GLY B O 1
ATOM 7542 N N . VAL B 1 421 ? 52.969 -23.422 18.391 1 29.81 421 VAL B N 1
ATOM 7543 C CA . VAL B 1 421 ? 53.031 -22.531 19.547 1 29.81 421 VAL B CA 1
ATOM 7544 C C . VAL B 1 421 ? 53.25 -21.094 19.094 1 29.81 421 VAL B C 1
ATOM 7546 O O . VAL B 1 421 ? 54.031 -20.859 18.172 1 29.81 421 VAL B O 1
ATOM 7549 N N . ALA B 1 422 ? 52.344 -20.172 19.484 1 30.69 422 ALA B N 1
ATOM 7550 C CA . ALA B 1 422 ? 52.25 -18.734 19.266 1 30.69 422 ALA B CA 1
ATOM 7551 C C . ALA B 1 422 ? 53.469 -18.016 19.812 1 30.69 422 ALA B C 1
ATOM 7553 O O . ALA B 1 422 ? 53.594 -17.797 21.016 1 30.69 422 ALA B O 1
ATOM 7554 N N . ARG B 1 423 ? 54.781 -18.453 19.609 1 30.17 423 ARG B N 1
ATOM 7555 C CA . ARG B 1 423 ? 55.781 -17.531 20.109 1 30.17 423 ARG B CA 1
ATOM 7556 C C . ARG B 1 423 ? 55.469 -16.094 19.672 1 30.17 423 ARG B C 1
ATOM 7558 O O . ARG B 1 423 ? 54.875 -15.883 18.609 1 30.17 423 ARG B O 1
ATOM 7565 N N . GLU B 1 424 ? 55.469 -15.047 20.609 1 31.33 424 GLU B N 1
ATOM 7566 C CA . GLU B 1 424 ? 55.094 -13.633 20.547 1 31.33 424 GLU B CA 1
ATOM 7567 C C . GLU B 1 424 ? 55.812 -12.93 19.391 1 31.33 424 GLU B C 1
ATOM 7569 O O . GLU B 1 424 ? 57.062 -12.883 19.359 1 31.33 424 GLU B O 1
ATOM 7574 N N . PRO B 1 425 ? 55.438 -13.211 18.172 1 26.84 425 PRO B N 1
ATOM 7575 C CA . PRO B 1 425 ? 56.312 -12.578 17.156 1 26.84 425 PRO B CA 1
ATOM 7576 C C . PRO B 1 425 ? 56.375 -11.062 17.312 1 26.84 425 PRO B C 1
ATOM 7578 O O . PRO B 1 425 ? 55.438 -10.438 17.781 1 26.84 425 PRO B O 1
ATOM 7581 N N . LEU B 1 426 ? 57.531 -10.625 17.828 1 30.44 426 LEU B N 1
ATOM 7582 C CA . LEU B 1 426 ? 57.875 -9.211 17.844 1 30.44 426 LEU B CA 1
ATOM 7583 C C . LEU B 1 426 ? 57.344 -8.492 16.609 1 30.44 426 LEU B C 1
ATOM 7585 O O . LEU B 1 426 ? 57.562 -8.945 15.484 1 30.44 426 LEU B O 1
ATOM 7589 N N . VAL B 1 427 ? 56.219 -7.781 16.797 1 28.05 427 VAL B N 1
ATOM 7590 C CA . VAL B 1 427 ? 55.375 -7.043 15.883 1 28.05 427 VAL B CA 1
ATOM 7591 C C . VAL B 1 427 ? 56.188 -6.051 15.078 1 28.05 427 VAL B C 1
ATOM 7593 O O . VAL B 1 427 ? 56.531 -4.977 15.562 1 28.05 427 VAL B O 1
ATOM 7596 N N . THR B 1 428 ? 57.469 -6.461 14.734 1 29.08 428 THR B N 1
ATOM 7597 C CA . THR B 1 428 ? 58 -5.32 13.992 1 29.08 428 THR B CA 1
ATOM 7598 C C . THR B 1 428 ? 57.062 -4.938 12.859 1 29.08 428 THR B C 1
ATOM 7600 O O . THR B 1 428 ? 56.438 -5.805 12.234 1 29.08 428 THR B O 1
ATOM 7603 N N . ARG B 1 429 ? 56.469 -3.732 12.867 1 26.31 429 ARG B N 1
ATOM 7604 C CA . ARG B 1 429 ? 55.625 -2.973 11.953 1 26.31 429 ARG B CA 1
ATOM 7605 C C . ARG B 1 429 ? 56.094 -3.143 10.516 1 26.31 429 ARG B C 1
ATOM 7607 O O . ARG B 1 429 ? 56.906 -2.367 10.023 1 26.31 429 ARG B O 1
ATOM 7614 N N . ALA B 1 430 ? 56.719 -4.246 10.195 1 26.95 430 ALA B N 1
ATOM 7615 C CA . ALA B 1 430 ? 57.219 -4.09 8.828 1 26.95 430 ALA B CA 1
ATOM 7616 C C . ALA B 1 430 ? 56.062 -3.713 7.883 1 26.95 430 ALA B C 1
ATOM 7618 O O . ALA B 1 430 ? 54.906 -4.07 8.117 1 26.95 430 ALA B O 1
ATOM 7619 N N . GLU B 1 431 ? 56.344 -2.686 6.977 1 29.75 431 GLU B N 1
ATOM 7620 C CA . GLU B 1 431 ? 55.562 -2.172 5.855 1 29.75 431 GLU B CA 1
ATOM 7621 C C . GLU B 1 431 ? 54.938 -3.307 5.055 1 29.75 431 GLU B C 1
ATOM 7623 O O . GLU B 1 431 ? 55.625 -4.199 4.574 1 29.75 431 GLU B O 1
ATOM 7628 N N . ASN B 1 432 ? 53.875 -3.867 5.559 1 29.09 432 ASN B N 1
ATOM 7629 C CA . ASN B 1 432 ? 53.062 -4.945 5.016 1 29.09 432 ASN B CA 1
ATOM 7630 C C . ASN B 1 432 ? 52.875 -4.793 3.51 1 29.09 432 ASN B C 1
ATOM 7632 O O . ASN B 1 432 ? 52.062 -3.951 3.066 1 29.09 432 ASN B O 1
ATOM 7636 N N . GLN B 1 433 ? 54.031 -4.793 2.779 1 30.27 433 GLN B N 1
ATOM 7637 C CA . GLN B 1 433 ? 53.938 -4.891 1.327 1 30.27 433 GLN B CA 1
ATOM 7638 C C . GLN B 1 433 ? 52.875 -5.898 0.917 1 30.27 433 GLN B C 1
ATOM 7640 O O . GLN B 1 433 ? 52.844 -7.031 1.404 1 30.27 433 GLN B O 1
ATOM 7645 N N . GLY B 1 434 ? 51.656 -5.414 0.718 1 29.11 434 GLY B N 1
ATOM 7646 C CA . GLY B 1 434 ? 50.438 -6.039 0.203 1 29.11 434 GLY B CA 1
ATOM 7647 C C . GLY B 1 434 ? 50.719 -7.172 -0.763 1 29.11 434 GLY B C 1
ATOM 7648 O O . GLY B 1 434 ? 51.438 -6.996 -1.741 1 29.11 434 GLY B O 1
ATOM 7649 N N . GLN B 1 435 ? 51.062 -8.312 -0.274 1 31.16 435 GLN B N 1
ATOM 7650 C CA . GLN B 1 435 ? 51.156 -9.43 -1.21 1 31.16 435 GLN B CA 1
ATOM 7651 C C . GLN B 1 435 ? 50.125 -9.32 -2.33 1 31.16 435 GLN B C 1
ATOM 7653 O O . GLN B 1 435 ? 48.938 -9.117 -2.068 1 31.16 435 GLN B O 1
ATOM 7658 N N . PRO B 1 436 ? 50.594 -8.883 -3.525 1 32.22 436 PRO B N 1
ATOM 7659 C CA . PRO B 1 436 ? 49.594 -8.797 -4.59 1 32.22 436 PRO B CA 1
ATOM 7660 C C . PRO B 1 436 ? 48.594 -9.961 -4.566 1 32.22 436 PRO B C 1
ATOM 7662 O O . PRO B 1 436 ? 48.969 -11.094 -4.238 1 32.22 436 PRO B O 1
ATOM 7665 N N . ARG B 1 437 ? 47.375 -9.805 -4.176 1 32.69 437 ARG B N 1
ATOM 7666 C CA . ARG B 1 437 ? 46.312 -10.75 -4.488 1 32.69 437 ARG B CA 1
ATOM 7667 C C . ARG B 1 437 ? 46.625 -11.539 -5.754 1 32.69 437 ARG B C 1
ATOM 7669 O O . ARG B 1 437 ? 46.906 -10.953 -6.809 1 32.69 437 ARG B O 1
ATOM 7676 N N . ALA B 1 438 ? 47.25 -12.594 -5.617 1 31.52 438 ALA B N 1
ATOM 7677 C CA . ALA B 1 438 ? 47.469 -13.43 -6.793 1 31.52 438 ALA B CA 1
ATOM 7678 C C . ALA B 1 438 ? 46.438 -13.172 -7.871 1 31.52 438 ALA B C 1
ATOM 7680 O O . ALA B 1 438 ? 45.219 -13.32 -7.629 1 31.52 438 ALA B O 1
ATOM 7681 N N . LYS B 1 439 ? 46.469 -12.32 -8.758 1 39.66 439 LYS B N 1
ATOM 7682 C CA . LYS B 1 439 ? 45.719 -12.07 -9.977 1 39.66 439 LYS B CA 1
ATOM 7683 C C . LYS B 1 439 ? 45.281 -13.383 -10.617 1 39.66 439 LYS B C 1
ATOM 7685 O O . LYS B 1 439 ? 46.094 -14.156 -11.102 1 39.66 439 LYS B O 1
ATOM 7690 N N . SER B 1 440 ? 44.219 -14.055 -10.094 1 47.62 440 SER B N 1
ATOM 7691 C CA . SER B 1 440 ? 43.625 -15.227 -10.727 1 47.62 440 SER B CA 1
ATOM 7692 C C . SER B 1 440 ? 43.625 -15.094 -12.242 1 47.62 440 SER B C 1
ATOM 7694 O O . SER B 1 440 ? 43.125 -14.102 -12.789 1 47.62 440 SER B O 1
ATOM 7696 N N . GLN B 1 441 ? 44.594 -15.516 -12.938 1 53.03 441 GLN B N 1
ATOM 7697 C CA . GLN B 1 441 ? 44.656 -15.492 -14.391 1 53.03 441 GLN B CA 1
ATOM 7698 C C . GLN B 1 441 ? 43.312 -15.797 -15.031 1 53.03 441 GLN B C 1
ATOM 7700 O O . GLN B 1 441 ? 42.594 -16.703 -14.586 1 53.03 441 GLN B O 1
ATOM 7705 N N . PRO B 1 442 ? 42.844 -14.82 -15.727 1 64.31 442 PRO B N 1
ATOM 7706 C CA . PRO B 1 442 ? 41.594 -15.031 -16.438 1 64.31 442 PRO B CA 1
ATOM 7707 C C . PRO B 1 442 ? 41.562 -16.359 -17.203 1 64.31 442 PRO B C 1
ATOM 7709 O O . PRO B 1 442 ? 42.562 -16.766 -17.781 1 64.31 442 PRO B O 1
ATOM 7712 N N . ILE B 1 443 ? 40.688 -17.172 -16.875 1 75.62 443 ILE B N 1
ATOM 7713 C CA . ILE B 1 443 ? 40.469 -18.438 -17.578 1 75.62 443 ILE B CA 1
ATOM 7714 C C . ILE B 1 443 ? 40.156 -18.156 -19.047 1 75.62 443 ILE B C 1
ATOM 7716 O O . ILE B 1 443 ? 39.406 -17.234 -19.359 1 75.62 443 ILE B O 1
ATOM 7720 N N . GLU B 1 444 ? 40.969 -18.75 -19.906 1 79.19 444 GLU B N 1
ATOM 7721 C CA . GLU B 1 444 ? 40.625 -18.656 -21.328 1 79.19 444 GLU B CA 1
ATOM 7722 C C . GLU B 1 444 ? 39.344 -19.406 -21.641 1 79.19 444 GLU B C 1
ATOM 7724 O O . GLU B 1 444 ? 39.188 -20.578 -21.266 1 79.19 444 GLU B O 1
ATOM 7729 N N . ILE B 1 445 ? 38.469 -18.766 -22.25 1 81.44 445 ILE B N 1
ATOM 7730 C CA . ILE B 1 445 ? 37.125 -19.312 -22.547 1 81.44 445 ILE B CA 1
ATOM 7731 C C . ILE B 1 445 ? 37.281 -20.625 -23.312 1 81.44 445 ILE B C 1
ATOM 7733 O O . ILE B 1 445 ? 36.5 -21.562 -23.078 1 81.44 445 ILE B O 1
ATOM 7737 N N . ASP B 1 446 ? 38.312 -20.703 -24.078 1 84 446 ASP B N 1
ATOM 7738 C CA . ASP B 1 446 ? 38.5 -21.891 -24.906 1 84 446 ASP B CA 1
ATOM 7739 C C . ASP B 1 446 ? 38.906 -23.094 -24.062 1 84 446 ASP B C 1
ATOM 7741 O O . ASP B 1 446 ? 38.75 -24.234 -24.484 1 84 446 ASP B O 1
ATOM 7745 N N . ASP B 1 447 ? 39.312 -22.781 -22.922 1 89.69 447 ASP B N 1
ATOM 7746 C CA . ASP B 1 447 ? 39.781 -23.875 -22.062 1 89.69 447 ASP B CA 1
ATOM 7747 C C . ASP B 1 447 ? 38.656 -24.391 -21.172 1 89.69 447 ASP B C 1
ATOM 7749 O O . ASP B 1 447 ? 38.844 -25.359 -20.438 1 89.69 447 ASP B O 1
ATOM 7753 N N . ILE B 1 448 ? 37.562 -23.812 -21.25 1 91.44 448 ILE B N 1
ATOM 7754 C CA . ILE B 1 448 ? 36.469 -24.219 -20.375 1 91.44 448 ILE B CA 1
ATOM 7755 C C . ILE B 1 448 ? 35.75 -25.438 -20.953 1 91.44 448 ILE B C 1
ATOM 7757 O O . ILE B 1 448 ? 35.281 -25.406 -22.094 1 91.44 448 ILE B O 1
ATOM 7761 N N . MET B 1 449 ? 35.719 -26.453 -20.234 1 92.44 449 MET B N 1
ATOM 7762 C CA . MET B 1 449 ? 35.031 -27.672 -20.641 1 92.44 449 MET B CA 1
ATOM 7763 C C . MET B 1 449 ? 33.562 -27.609 -20.312 1 92.44 449 MET B C 1
ATOM 7765 O O . MET B 1 449 ? 32.719 -27.875 -21.156 1 92.44 449 MET B O 1
ATOM 7769 N N . GLN B 1 450 ? 33.219 -27.25 -19.047 1 94.62 450 GLN B N 1
ATOM 7770 C CA . GLN B 1 450 ? 31.828 -27.172 -18.625 1 94.62 450 GLN B CA 1
ATOM 7771 C C . GLN B 1 450 ? 31.672 -26.328 -17.359 1 94.62 450 GLN B C 1
ATOM 7773 O O . GLN B 1 450 ? 32.562 -26.328 -16.5 1 94.62 450 GLN B O 1
ATOM 7778 N N . VAL B 1 451 ? 30.547 -25.609 -17.312 1 95.25 451 VAL B N 1
ATOM 7779 C CA . VAL B 1 451 ? 30.188 -24.906 -16.078 1 95.25 451 VAL B CA 1
ATOM 7780 C C . VAL B 1 451 ? 29.609 -25.891 -15.062 1 95.25 451 VAL B C 1
ATOM 7782 O O . VAL B 1 451 ? 28.672 -26.625 -15.367 1 95.25 451 VAL B O 1
ATOM 7785 N N . ILE B 1 452 ? 30.125 -26 -13.898 1 96.56 452 ILE B N 1
ATOM 7786 C CA . ILE B 1 452 ? 29.703 -27 -12.93 1 96.56 452 ILE B CA 1
ATOM 7787 C C . ILE B 1 452 ? 28.906 -26.328 -11.812 1 96.56 452 ILE B C 1
ATOM 7789 O O . ILE B 1 452 ? 28.156 -26.984 -11.102 1 96.56 452 ILE B O 1
ATOM 7793 N N . TRP B 1 453 ? 29.156 -25.094 -11.578 1 97.62 453 TRP B N 1
ATOM 7794 C CA . TRP B 1 453 ? 28.453 -24.281 -10.586 1 97.62 453 TRP B CA 1
ATOM 7795 C C . TRP B 1 453 ? 28.156 -22.891 -11.141 1 97.62 453 TRP B C 1
ATOM 7797 O O . TRP B 1 453 ? 29.031 -22.234 -11.688 1 97.62 453 TRP B O 1
ATOM 7807 N N . PRO B 1 454 ? 27.016 -22.422 -10.977 1 97.44 454 PRO B N 1
ATOM 7808 C CA . PRO B 1 454 ? 26.625 -21.172 -11.625 1 97.44 454 PRO B CA 1
ATOM 7809 C C . PRO B 1 454 ? 27.234 -19.938 -10.938 1 97.44 454 PRO B C 1
ATOM 7811 O O . PRO B 1 454 ? 27.578 -20 -9.75 1 97.44 454 PRO B O 1
ATOM 7814 N N . ALA B 1 455 ? 27.328 -18.922 -11.758 1 96.69 455 ALA B N 1
ATOM 7815 C CA . ALA B 1 455 ? 27.578 -17.594 -11.195 1 96.69 455 ALA B CA 1
ATOM 7816 C C . ALA B 1 455 ? 26.266 -16.906 -10.82 1 96.69 455 ALA B C 1
ATOM 7818 O O . ALA B 1 455 ? 25.203 -17.234 -11.367 1 96.69 455 ALA B O 1
ATOM 7819 N N . PHE B 1 456 ? 26.328 -16.078 -9.844 1 97 456 PHE B N 1
ATOM 7820 C CA . PHE B 1 456 ? 25.125 -15.383 -9.398 1 97 456 PHE B CA 1
ATOM 7821 C C . PHE B 1 456 ? 25.219 -13.891 -9.695 1 97 456 PHE B C 1
ATOM 7823 O O . PHE B 1 456 ? 26.25 -13.266 -9.445 1 97 456 PHE B O 1
ATOM 7830 N N . TYR B 1 457 ? 24.094 -13.406 -10.219 1 94.38 457 TYR B N 1
ATOM 7831 C CA . TYR B 1 457 ? 24.078 -12.008 -10.633 1 94.38 457 TYR B CA 1
ATOM 7832 C C . TYR B 1 457 ? 22.859 -11.289 -10.07 1 94.38 457 TYR B C 1
ATOM 7834 O O . TYR B 1 457 ? 21.844 -11.93 -9.758 1 94.38 457 TYR B O 1
ATOM 7842 N N . VAL B 1 458 ? 22.969 -9.961 -9.914 1 92.38 458 VAL B N 1
ATOM 7843 C CA . VAL B 1 458 ? 21.859 -9.07 -9.602 1 92.38 458 VAL B CA 1
ATOM 7844 C C . VAL B 1 458 ? 21.672 -8.062 -10.734 1 92.38 458 VAL B C 1
ATOM 7846 O O . VAL B 1 458 ? 22.641 -7.613 -11.344 1 92.38 458 VAL B O 1
ATOM 7849 N N . PRO B 1 459 ? 20.391 -7.805 -11.016 1 85.75 459 PRO B N 1
ATOM 7850 C CA . PRO B 1 459 ? 20.203 -6.781 -12.047 1 85.75 459 PRO B CA 1
ATOM 7851 C C . PRO B 1 459 ? 20.75 -5.418 -11.625 1 85.75 459 PRO B C 1
ATOM 7853 O O . PRO B 1 459 ? 20.688 -5.055 -10.453 1 85.75 459 PRO B O 1
ATOM 7856 N N . SER B 1 460 ? 21.641 -4.836 -12.344 1 71.94 460 SER B N 1
ATOM 7857 C CA . SER B 1 460 ? 22.25 -3.561 -11.977 1 71.94 460 SER B CA 1
ATOM 7858 C C . SER B 1 460 ? 21.328 -2.391 -12.32 1 71.94 460 SER B C 1
ATOM 7860 O O . SER B 1 460 ? 20.766 -2.344 -13.414 1 71.94 460 SER B O 1
ATOM 7862 N N . SER B 1 461 ? 20.812 -1.655 -11.375 1 60.97 461 SER B N 1
ATOM 7863 C CA . SER B 1 461 ? 20.094 -0.425 -11.656 1 60.97 461 SER B CA 1
ATOM 7864 C C . SER B 1 461 ? 21 0.63 -12.273 1 60.97 461 SER B C 1
ATOM 7866 O O . SER B 1 461 ? 20.516 1.58 -12.898 1 60.97 461 SER B O 1
ATOM 7868 N N . GLN B 1 462 ? 22.328 0.577 -12.109 1 58.56 462 GLN B N 1
ATOM 7869 C CA . GLN B 1 462 ? 23.188 1.726 -12.359 1 58.56 462 GLN B CA 1
ATOM 7870 C C . GLN B 1 462 ? 23.922 1.582 -13.695 1 58.56 462 GLN B C 1
ATOM 7872 O O . GLN B 1 462 ? 24.391 2.57 -14.258 1 58.56 462 GLN B O 1
ATOM 7877 N N . HIS B 1 463 ? 24.047 0.341 -14.133 1 56.78 463 HIS B N 1
ATOM 7878 C CA . HIS B 1 463 ? 24.953 0.264 -15.273 1 56.78 463 HIS B CA 1
ATOM 7879 C C . HIS B 1 463 ? 24.219 -0.188 -16.531 1 56.78 463 HIS B C 1
ATOM 7881 O O . HIS B 1 463 ? 23.609 -1.265 -16.547 1 56.78 463 HIS B O 1
ATOM 7887 N N . GLU B 1 464 ? 23.812 0.772 -17.281 1 57.09 464 GLU B N 1
ATOM 7888 C CA . GLU B 1 464 ? 23.297 0.452 -18.609 1 57.09 464 GLU B CA 1
ATOM 7889 C C . GLU B 1 464 ? 24.438 0.24 -19.594 1 57.09 464 GLU B C 1
ATOM 7891 O O . GLU B 1 464 ? 25.469 0.908 -19.516 1 57.09 464 GLU B O 1
ATOM 7896 N N . ASP B 1 465 ? 24.391 -0.87 -20.203 1 58.03 465 ASP B N 1
ATOM 7897 C CA . ASP B 1 465 ? 25.391 -1.027 -21.266 1 58.03 465 ASP B CA 1
ATOM 7898 C C . ASP B 1 465 ? 25.109 -0.066 -22.422 1 58.03 465 ASP B C 1
ATOM 7900 O O . ASP B 1 465 ? 24.141 0.693 -22.391 1 58.03 465 ASP B O 1
ATOM 7904 N N . ASP B 1 466 ? 26.156 -0.096 -23.359 1 55.19 466 ASP B N 1
ATOM 7905 C CA . ASP B 1 466 ? 26.141 0.812 -24.5 1 55.19 466 ASP B CA 1
ATOM 7906 C C . ASP B 1 466 ? 24.812 0.713 -25.266 1 55.19 466 ASP B C 1
ATOM 7908 O O . ASP B 1 466 ? 24.453 1.631 -26 1 55.19 466 ASP B O 1
ATOM 7912 N N . VAL B 1 467 ? 24.109 -0.418 -25.062 1 57.12 467 VAL B N 1
ATOM 7913 C CA . VAL B 1 467 ? 22.891 -0.587 -25.844 1 57.12 467 VAL B CA 1
ATOM 7914 C C . VAL B 1 467 ? 21.672 -0.325 -24.953 1 57.12 467 VAL B C 1
ATOM 7916 O O . VAL B 1 467 ? 20.531 -0.371 -25.438 1 57.12 467 VAL B O 1
ATOM 7919 N N . GLY B 1 468 ? 21.906 0.094 -23.719 1 58.97 468 GLY B N 1
ATOM 7920 C CA . GLY B 1 468 ? 20.812 0.483 -22.844 1 58.97 468 GLY B CA 1
ATOM 7921 C C . GLY B 1 468 ? 20.312 -0.653 -21.984 1 58.97 468 GLY B C 1
ATOM 7922 O O . GLY B 1 468 ? 19.344 -0.487 -21.219 1 58.97 468 GLY B O 1
ATOM 7923 N N . ASP B 1 469 ? 20.984 -1.804 -22.219 1 61.97 469 ASP B N 1
ATOM 7924 C CA . ASP B 1 469 ? 20.562 -2.947 -21.406 1 61.97 469 ASP B CA 1
ATOM 7925 C C . ASP B 1 469 ? 21.234 -2.943 -20.047 1 61.97 469 ASP B C 1
ATOM 7927 O O . ASP B 1 469 ? 22.375 -2.512 -19.906 1 61.97 469 ASP B O 1
ATOM 7931 N N . GLN B 1 470 ? 20.562 -3.15 -19.016 1 68.25 470 GLN B N 1
ATOM 7932 C CA . GLN B 1 470 ? 21.109 -3.215 -17.672 1 68.25 470 GLN B CA 1
ATOM 7933 C C . GLN B 1 470 ? 22.125 -4.352 -17.547 1 68.25 470 GLN B C 1
ATOM 7935 O O . GLN B 1 470 ? 21.844 -5.484 -17.938 1 68.25 470 GLN B O 1
ATOM 7940 N N . VAL B 1 471 ? 23.375 -3.967 -17.297 1 74.31 471 VAL B N 1
ATOM 7941 C CA . VAL B 1 471 ? 24.422 -4.969 -17.094 1 74.31 471 VAL B CA 1
ATOM 7942 C C . VAL B 1 471 ? 24.312 -5.559 -15.695 1 74.31 471 VAL B C 1
ATOM 7944 O O . VAL B 1 471 ? 24.375 -4.828 -14.703 1 74.31 471 VAL B O 1
ATOM 7947 N N . PRO B 1 472 ? 24.125 -6.844 -15.688 1 86.38 472 PRO B N 1
ATOM 7948 C CA . PRO B 1 472 ? 24.016 -7.469 -14.367 1 86.38 472 PRO B CA 1
ATOM 7949 C C . PRO B 1 472 ? 25.328 -7.383 -13.562 1 86.38 472 PRO B C 1
ATOM 7951 O O . PRO B 1 472 ? 26.406 -7.371 -14.148 1 86.38 472 PRO B O 1
ATOM 7954 N N . GLU B 1 473 ? 25.234 -7.195 -12.344 1 89.31 473 GLU B N 1
ATOM 7955 C CA . GLU B 1 473 ? 26.375 -7.141 -11.422 1 89.31 473 GLU B CA 1
ATOM 7956 C C . GLU B 1 473 ? 26.656 -8.516 -10.82 1 89.31 473 GLU B C 1
ATOM 7958 O O . GLU B 1 473 ? 25.734 -9.188 -10.352 1 89.31 473 GLU B O 1
ATOM 7963 N N . LEU B 1 474 ? 27.906 -8.891 -10.797 1 93.19 474 LEU B N 1
ATOM 7964 C CA . LEU B 1 474 ? 28.312 -10.18 -10.25 1 93.19 474 LEU B CA 1
ATOM 7965 C C . LEU B 1 474 ? 28.25 -10.172 -8.727 1 93.19 474 LEU B C 1
ATOM 7967 O O . LEU B 1 474 ? 28.781 -9.258 -8.094 1 93.19 474 LEU B O 1
ATOM 7971 N N . VAL B 1 475 ? 27.625 -11.109 -8.195 1 94.25 475 VAL B N 1
ATOM 7972 C CA . VAL B 1 475 ? 27.516 -11.258 -6.75 1 94.25 475 VAL B CA 1
ATOM 7973 C C . VAL B 1 475 ? 28.484 -12.336 -6.262 1 94.25 475 VAL B C 1
ATOM 7975 O O . VAL B 1 475 ? 29.141 -12.164 -5.23 1 94.25 475 VAL B O 1
ATOM 7978 N N . HIS B 1 476 ? 28.516 -13.43 -6.992 1 95.62 476 HIS B N 1
ATOM 7979 C CA . HIS B 1 476 ? 29.328 -14.594 -6.633 1 95.62 476 HIS B CA 1
ATOM 7980 C C . HIS B 1 476 ? 29.812 -15.328 -7.875 1 95.62 476 HIS B C 1
ATOM 7982 O O . HIS B 1 476 ? 29.047 -15.562 -8.812 1 95.62 476 HIS B O 1
ATOM 7988 N N . ARG B 1 477 ? 31.047 -15.641 -7.918 1 95 477 ARG B N 1
ATOM 7989 C CA . ARG B 1 477 ? 31.656 -16.266 -9.086 1 95 477 ARG B CA 1
ATOM 7990 C C . ARG B 1 477 ? 31.203 -17.703 -9.242 1 95 477 ARG B C 1
ATOM 7992 O O . ARG B 1 477 ? 30.859 -18.359 -8.258 1 95 477 ARG B O 1
ATOM 7999 N N . GLY B 1 478 ? 31.172 -18.094 -10.492 1 96.44 478 GLY B N 1
ATOM 8000 C CA . GLY B 1 478 ? 30.875 -19.484 -10.797 1 96.44 478 GLY B CA 1
ATOM 8001 C C . GLY B 1 478 ? 32.094 -20.344 -10.922 1 96.44 478 GLY B C 1
ATOM 8002 O O . GLY B 1 478 ? 33.219 -19.844 -10.844 1 96.44 478 GLY B O 1
ATOM 8003 N N . HIS B 1 479 ? 31.906 -21.641 -10.984 1 96.25 479 HIS B N 1
ATOM 8004 C CA . HIS B 1 479 ? 33.031 -22.562 -11.109 1 96.25 479 HIS B CA 1
ATOM 8005 C C . HIS B 1 479 ? 32.906 -23.391 -12.383 1 96.25 479 HIS B C 1
ATOM 8007 O O . HIS B 1 479 ? 31.812 -23.766 -12.797 1 96.25 479 HIS B O 1
ATOM 8013 N N . VAL B 1 480 ? 34.094 -23.656 -12.953 1 95.62 480 VAL B N 1
ATOM 8014 C CA . VAL B 1 480 ? 34.156 -24.422 -14.188 1 95.62 480 VAL B CA 1
ATOM 8015 C C . VAL B 1 480 ? 35.188 -25.531 -14.055 1 95.62 480 VAL B C 1
ATOM 8017 O O . VAL B 1 480 ? 36.031 -25.484 -13.172 1 95.62 480 VAL B O 1
ATOM 8020 N N . ILE B 1 481 ? 35.031 -26.516 -14.867 1 94.62 481 ILE B N 1
ATOM 8021 C CA . ILE B 1 481 ? 36.094 -27.484 -15.094 1 94.62 481 ILE B CA 1
ATOM 8022 C C . ILE B 1 481 ? 36.75 -27.234 -16.438 1 94.62 481 ILE B C 1
ATOM 8024 O O . ILE B 1 481 ? 36.062 -26.969 -17.438 1 94.62 481 ILE B O 1
ATOM 8028 N N . THR B 1 482 ? 38.062 -27.188 -16.438 1 93.38 482 THR B N 1
ATOM 8029 C CA . THR B 1 482 ? 38.812 -26.812 -17.641 1 93.38 482 THR B CA 1
ATOM 8030 C C . THR B 1 482 ? 39.281 -28.062 -18.375 1 93.38 482 THR B C 1
ATOM 8032 O O . THR B 1 482 ? 39.344 -29.141 -17.812 1 93.38 482 THR B O 1
ATOM 8035 N N . ARG B 1 483 ? 39.625 -27.828 -19.609 1 93.12 483 ARG B N 1
ATOM 8036 C CA . ARG B 1 483 ? 40.156 -28.922 -20.422 1 93.12 483 ARG B CA 1
ATOM 8037 C C . ARG B 1 483 ? 41.531 -29.359 -19.875 1 93.12 483 ARG B C 1
ATOM 8039 O O . ARG B 1 483 ? 41.844 -30.547 -19.922 1 93.12 483 ARG B O 1
ATOM 8046 N N . SER B 1 484 ? 42.219 -28.422 -19.438 1 90.31 484 SER B N 1
ATOM 8047 C CA . SER B 1 484 ? 43.531 -28.734 -18.828 1 90.31 484 SER B CA 1
ATOM 8048 C C . SER B 1 484 ? 43.344 -29.641 -17.625 1 90.31 484 SER B C 1
ATOM 8050 O O . SER B 1 484 ? 44.156 -30.562 -17.422 1 90.31 484 SER B O 1
ATOM 8052 N N . GLN B 1 485 ? 42.375 -29.469 -16.828 1 90.94 485 GLN B N 1
ATOM 8053 C CA . GLN B 1 485 ? 42.094 -30.281 -15.656 1 90.94 485 GLN B CA 1
ATOM 8054 C C . GLN B 1 485 ? 41.594 -31.672 -16.062 1 90.94 485 GLN B C 1
ATOM 8056 O O . GLN B 1 485 ? 41.812 -32.656 -15.344 1 90.94 485 GLN B O 1
ATOM 8061 N N . GLY B 1 486 ? 40.938 -31.719 -17.25 1 91.62 486 GLY B N 1
ATOM 8062 C CA . GLY B 1 486 ? 40.344 -32.969 -17.688 1 91.62 486 GLY B CA 1
ATOM 8063 C C . GLY B 1 486 ? 41.25 -33.75 -18.609 1 91.62 486 GLY B C 1
ATOM 8064 O O . GLY B 1 486 ? 40.906 -34.875 -18.984 1 91.62 486 GLY B O 1
ATOM 8065 N N . ARG B 1 487 ? 42.406 -33.219 -18.953 1 91.44 487 ARG B N 1
ATOM 8066 C CA . ARG B 1 487 ? 43.25 -33.844 -19.969 1 91.44 487 ARG B CA 1
ATOM 8067 C C . ARG B 1 487 ? 43.656 -35.25 -19.547 1 91.44 487 ARG B C 1
ATOM 8069 O O . ARG B 1 487 ? 43.625 -36.156 -20.359 1 91.44 487 ARG B O 1
ATOM 8076 N N . GLU B 1 488 ? 44.094 -35.375 -18.344 1 91.19 488 GLU B N 1
ATOM 8077 C CA . GLU B 1 488 ? 44.531 -36.688 -17.875 1 91.19 488 GLU B CA 1
ATOM 8078 C C . GLU B 1 488 ? 43.344 -37.688 -17.891 1 91.19 488 GLU B C 1
ATOM 8080 O O . GLU B 1 488 ? 43.531 -38.844 -18.234 1 91.19 488 GLU B O 1
ATOM 8085 N N . ALA B 1 489 ? 42.281 -37.25 -17.484 1 93.12 489 ALA B N 1
ATOM 8086 C CA . ALA B 1 489 ? 41.094 -38.094 -17.484 1 93.12 489 ALA B CA 1
ATOM 8087 C C . ALA B 1 489 ? 40.688 -38.469 -18.906 1 93.12 489 ALA B C 1
ATOM 8089 O O . ALA B 1 489 ? 40.219 -39.562 -19.156 1 93.12 489 ALA B O 1
ATOM 8090 N N . GLU B 1 490 ? 40.875 -37.562 -19.797 1 92.5 490 GLU B N 1
ATOM 8091 C CA . GLU B 1 490 ? 40.562 -37.844 -21.188 1 92.5 490 GLU B CA 1
ATOM 8092 C C . GLU B 1 490 ? 41.469 -38.906 -21.781 1 92.5 490 GLU B C 1
ATOM 8094 O O . GLU B 1 490 ? 41.031 -39.781 -22.516 1 92.5 490 GLU B O 1
ATOM 8099 N N . VAL B 1 491 ? 42.688 -38.781 -21.453 1 91.06 491 VAL B N 1
ATOM 8100 C CA . VAL B 1 491 ? 43.656 -39.75 -21.906 1 91.06 491 VAL B CA 1
ATOM 8101 C C . VAL B 1 491 ? 43.344 -41.125 -21.344 1 91.06 491 VAL B C 1
ATOM 8103 O O . VAL B 1 491 ? 43.406 -42.125 -22.047 1 91.06 491 VAL B O 1
ATOM 8106 N N . GLU B 1 492 ? 43.031 -41.125 -20.125 1 91.19 492 GLU B N 1
ATOM 8107 C CA . GLU B 1 492 ? 42.688 -42.375 -19.484 1 91.19 492 GLU B CA 1
ATOM 8108 C C . GLU B 1 492 ? 41.438 -43 -20.141 1 91.19 492 GLU B C 1
ATOM 8110 O O . GLU B 1 492 ? 41.406 -44.219 -20.344 1 91.19 492 GLU B O 1
ATOM 8115 N N . THR B 1 493 ? 40.531 -42.219 -20.422 1 87.25 493 THR B N 1
ATOM 8116 C CA . THR B 1 493 ? 39.312 -42.688 -21.062 1 87.25 493 THR B CA 1
ATOM 8117 C C . THR B 1 493 ? 39.594 -43.25 -22.453 1 87.25 493 THR B C 1
ATOM 8119 O O . THR B 1 493 ? 39.062 -44.281 -22.844 1 87.25 493 THR B O 1
ATOM 8122 N N . SER B 1 494 ? 40.5 -42.531 -23.156 1 84.88 494 SER B N 1
ATOM 8123 C CA . SER B 1 494 ? 40.875 -42.969 -24.5 1 84.88 494 SER B CA 1
ATOM 8124 C C . SER B 1 494 ? 41.656 -44.281 -24.469 1 84.88 494 SER B C 1
ATOM 8126 O O . SER B 1 494 ? 41.469 -45.125 -25.328 1 84.88 494 SER B O 1
ATOM 8128 N N . ARG B 1 495 ? 42.469 -44.375 -23.516 1 82 495 ARG B N 1
ATOM 8129 C CA . ARG B 1 495 ? 43.281 -45.594 -23.391 1 82 495 ARG B CA 1
ATOM 8130 C C . ARG B 1 495 ? 42.406 -46.812 -23.062 1 82 495 ARG B C 1
ATOM 8132 O O . ARG B 1 495 ? 42.594 -47.875 -23.625 1 82 495 ARG B O 1
ATOM 8139 N N . ARG B 1 496 ? 41.5 -46.625 -22.297 1 77.38 496 ARG B N 1
ATOM 8140 C CA . ARG B 1 496 ? 40.625 -47.688 -21.875 1 77.38 496 ARG B CA 1
ATOM 8141 C C . ARG B 1 496 ? 39.688 -48.125 -23.031 1 77.38 496 ARG B C 1
ATOM 8143 O O . ARG B 1 496 ? 39.438 -49.312 -23.219 1 77.38 496 ARG B O 1
ATOM 8150 N N . ASN B 1 497 ? 39.312 -47.125 -23.734 1 74.12 497 ASN B N 1
ATOM 8151 C CA . ASN B 1 497 ? 38.531 -47.406 -24.906 1 74.12 497 ASN B CA 1
ATOM 8152 C C . ASN B 1 497 ? 39.312 -48.156 -25.969 1 74.12 497 ASN B C 1
ATOM 8154 O O . ASN B 1 497 ? 38.812 -49.094 -26.609 1 74.12 497 ASN B O 1
ATOM 8158 N N . ALA B 1 498 ? 40.625 -47.75 -26 1 74.75 498 ALA B N 1
ATOM 8159 C CA . ALA B 1 498 ? 41.531 -48.406 -26.953 1 74.75 498 ALA B CA 1
ATOM 8160 C C . ALA B 1 498 ? 41.781 -49.844 -26.562 1 74.75 498 ALA B C 1
ATOM 8162 O O . ALA B 1 498 ? 41.781 -50.75 -27.406 1 74.75 498 ALA B O 1
ATOM 8163 N N . ARG B 1 499 ? 41.938 -50.031 -25.328 1 72.69 499 ARG B N 1
ATOM 8164 C CA . ARG B 1 499 ? 42.156 -51.406 -24.859 1 72.69 499 ARG B CA 1
ATOM 8165 C C . ARG B 1 499 ? 40.906 -52.25 -25.047 1 72.69 499 ARG B C 1
ATOM 8167 O O . ARG B 1 499 ? 41 -53.438 -25.391 1 72.69 499 ARG B O 1
ATOM 8174 N N . LYS B 1 500 ? 39.844 -51.688 -24.828 1 72.88 500 LYS B N 1
ATOM 8175 C CA . LYS B 1 500 ? 38.594 -52.406 -25.031 1 72.88 500 LYS B CA 1
ATOM 8176 C C . LYS B 1 500 ? 38.406 -52.75 -26.5 1 72.88 500 LYS B C 1
ATOM 8178 O O . LYS B 1 500 ? 38.031 -53.875 -26.812 1 72.88 500 LYS B O 1
ATOM 8183 N N . ASN B 1 501 ? 38.688 -51.844 -27.312 1 70.25 501 ASN B N 1
ATOM 8184 C CA . ASN B 1 501 ? 38.625 -52.094 -28.734 1 70.25 501 ASN B CA 1
ATOM 8185 C C . ASN B 1 501 ? 39.656 -53.125 -29.188 1 70.25 501 ASN B C 1
ATOM 8187 O O . ASN B 1 501 ? 39.375 -54 -30.016 1 70.25 501 ASN B O 1
ATOM 8191 N N . ALA B 1 502 ? 40.875 -53.062 -28.594 1 69.06 502 ALA B N 1
ATOM 8192 C CA . ALA B 1 502 ? 41.906 -54.031 -28.922 1 69.06 502 ALA B CA 1
ATOM 8193 C C . ALA B 1 502 ? 41.531 -55.438 -28.453 1 69.06 502 ALA B C 1
ATOM 8195 O O . ALA B 1 502 ? 41.781 -56.406 -29.172 1 69.06 502 ALA B O 1
ATOM 8196 N N . ARG B 1 503 ? 40.938 -55.5 -27.391 1 71.5 503 ARG B N 1
ATOM 8197 C CA . ARG B 1 503 ? 40.5 -56.781 -26.891 1 71.5 503 ARG B CA 1
ATOM 8198 C C . ARG B 1 503 ? 39.344 -57.344 -27.734 1 71.5 503 ARG B C 1
ATOM 8200 O O . ARG B 1 503 ? 39.25 -58.531 -27.969 1 71.5 503 ARG B O 1
ATOM 8207 N N . GLN B 1 504 ? 38.531 -56.406 -28.062 1 63.72 504 GLN B N 1
ATOM 8208 C CA . GLN B 1 504 ? 37.469 -56.844 -28.953 1 63.72 504 GLN B CA 1
ATOM 8209 C C . GLN B 1 504 ? 38 -57.25 -30.312 1 63.72 504 GLN B C 1
ATOM 8211 O O . GLN B 1 504 ? 37.5 -58.188 -30.938 1 63.72 504 GLN B O 1
ATOM 8216 N N . ASN B 1 505 ? 39.031 -56.5 -30.719 1 58.62 505 ASN B N 1
ATOM 8217 C CA . ASN B 1 505 ? 39.625 -56.844 -32 1 58.62 505 ASN B CA 1
ATOM 8218 C C . ASN B 1 505 ? 40.562 -58.062 -31.875 1 58.62 505 ASN B C 1
ATOM 8220 O O . ASN B 1 505 ? 40.688 -58.844 -32.812 1 58.62 505 ASN B O 1
ATOM 8224 N N . ASN B 1 506 ? 41.312 -58.125 -30.797 1 51.47 506 ASN B N 1
ATOM 8225 C CA . ASN B 1 506 ? 42.219 -59.281 -30.703 1 51.47 506 ASN B CA 1
ATOM 8226 C C . ASN B 1 506 ? 41.406 -60.562 -30.422 1 51.47 506 ASN B C 1
ATOM 8228 O O . ASN B 1 506 ? 42 -61.625 -30.281 1 51.47 506 ASN B O 1
ATOM 8232 N N . GLY B 1 507 ? 40.312 -60.531 -29.75 1 43.97 507 GLY B N 1
ATOM 8233 C CA . GLY B 1 507 ? 39.594 -61.781 -29.594 1 43.97 507 GLY B CA 1
ATOM 8234 C C . GLY B 1 507 ? 39.219 -62.406 -30.906 1 43.97 507 GLY B C 1
ATOM 8235 O O . GLY B 1 507 ? 38.656 -63.531 -30.938 1 43.97 507 GLY B O 1
ATOM 8236 N N . SER B 1 508 ? 39 -61.625 -31.797 1 40.06 508 SER B N 1
ATOM 8237 C CA . SER B 1 508 ? 38.5 -62.312 -33 1 40.06 508 SER B CA 1
ATOM 8238 C C . SER B 1 508 ? 39.625 -62.844 -33.844 1 40.06 508 SER B C 1
ATOM 8240 O O . SER B 1 508 ? 39.844 -62.406 -34.969 1 40.06 508 SER B O 1
ATOM 8242 N N . SER B 1 509 ? 40.812 -63.312 -33.188 1 35.56 509 SER B N 1
ATOM 8243 C CA . SER B 1 509 ? 41.656 -63.938 -34.188 1 35.56 509 SER B CA 1
ATOM 8244 C C . SER B 1 509 ? 40.969 -65.125 -34.812 1 35.56 509 SER B C 1
ATOM 8246 O O . SER B 1 509 ? 40.906 -66.25 -34.219 1 35.56 509 SER B O 1
ATOM 8248 N N . PRO B 1 510 ? 39.812 -65.188 -35.281 1 33.5 510 PRO B N 1
ATOM 8249 C CA . PRO B 1 510 ? 39.656 -66.375 -36.188 1 33.5 510 PRO B CA 1
ATOM 8250 C C . PRO B 1 510 ? 40.844 -66.5 -37.156 1 33.5 510 PRO B C 1
ATOM 8252 O O . PRO B 1 510 ? 41.531 -65.562 -37.438 1 33.5 510 PRO B O 1
ATOM 8255 N N . THR B 1 511 ? 41.562 -67.75 -37.125 1 28.95 511 THR B N 1
ATOM 8256 C CA . THR B 1 511 ? 42.406 -68.312 -38.188 1 28.95 511 THR B CA 1
ATOM 8257 C C . THR B 1 511 ? 41.812 -67.938 -39.562 1 28.95 511 THR B C 1
ATOM 8259 O O . THR B 1 511 ? 40.656 -68.188 -39.844 1 28.95 511 THR B O 1
ATOM 8262 N N . GLN B 1 512 ? 42.531 -67.25 -40.281 1 23.61 512 GLN B N 1
ATOM 8263 C CA . GLN B 1 512 ? 42.312 -66.688 -41.594 1 23.61 512 GLN B CA 1
ATOM 8264 C C . GLN B 1 512 ? 42.188 -67.75 -42.688 1 23.61 512 GLN B C 1
ATOM 8266 O O . GLN B 1 512 ? 43.219 -68.25 -43.156 1 23.61 512 GLN B O 1
ATOM 8271 N N . ARG B 1 513 ? 41.625 -69.062 -42.531 1 23.45 513 ARG B N 1
ATOM 8272 C CA . ARG B 1 513 ? 41.875 -69.75 -43.781 1 23.45 513 ARG B CA 1
ATOM 8273 C C . ARG B 1 513 ? 41.969 -68.812 -44.938 1 23.45 513 ARG B C 1
ATOM 8275 O O . ARG B 1 513 ? 41.406 -67.688 -44.906 1 23.45 513 ARG B O 1
ATOM 8282 N N . LYS B 1 514 ? 42.375 -69.625 -46.156 1 25.16 514 LYS B N 1
ATOM 8283 C CA . LYS B 1 514 ? 42.781 -69.125 -47.5 1 25.16 514 LYS B CA 1
ATOM 8284 C C . LYS B 1 514 ? 41.906 -67.938 -47.906 1 25.16 514 LYS B C 1
ATOM 8286 O O . LYS B 1 514 ? 40.75 -67.875 -47.5 1 25.16 514 LYS B O 1
ATOM 8291 N N . ARG B 1 515 ? 42.406 -67 -48.875 1 22.52 515 ARG B N 1
ATOM 8292 C CA . ARG B 1 515 ? 43.062 -65.812 -49.344 1 22.52 515 ARG B CA 1
ATOM 8293 C C . ARG B 1 515 ? 42.156 -65 -50.25 1 22.52 515 ARG B C 1
ATOM 8295 O O . ARG B 1 515 ? 42.094 -63.75 -50.125 1 22.52 515 ARG B O 1
ATOM 8302 N N . ARG B 1 516 ? 41.688 -65.5 -51.438 1 18.62 516 ARG B N 1
ATOM 8303 C CA . ARG B 1 516 ? 42.125 -65.5 -52.844 1 18.62 516 ARG B CA 1
ATOM 8304 C C . ARG B 1 516 ? 41.25 -64.562 -53.656 1 18.62 516 ARG B C 1
ATOM 8306 O O . ARG B 1 516 ? 41.75 -63.688 -54.375 1 18.62 516 ARG B O 1
ATOM 8313 N N . ASP B 1 517 ? 40.219 -65.188 -54.469 1 20.66 517 ASP B N 1
ATOM 8314 C CA . ASP B 1 517 ? 40.375 -64.812 -55.875 1 20.66 517 ASP B CA 1
ATOM 8315 C C . ASP B 1 517 ? 40.344 -63.312 -56.062 1 20.66 517 ASP B C 1
ATOM 8317 O O . ASP B 1 517 ? 39.906 -62.594 -55.156 1 20.66 517 ASP B O 1
ATOM 8321 N N . SER B 1 518 ? 39.719 -62.938 -56.844 1 18.97 518 SER B N 1
ATOM 8322 C CA . SER B 1 518 ? 39.562 -63.031 -58.281 1 18.97 518 SER B CA 1
ATOM 8323 C C . SER B 1 518 ? 39.094 -61.688 -58.875 1 18.97 518 SER B C 1
ATOM 8325 O O . SER B 1 518 ? 38.094 -61.125 -58.438 1 18.97 518 SER B O 1
ATOM 8327 N N . ALA B 1 519 ? 40.062 -61.031 -59.375 1 20.92 519 ALA B N 1
ATOM 8328 C CA . ALA B 1 519 ? 40.406 -59.875 -60.219 1 20.92 519 ALA B CA 1
ATOM 8329 C C . ALA B 1 519 ? 39.25 -59.531 -61.156 1 20.92 519 ALA B C 1
ATOM 8331 O O . ALA B 1 519 ? 38.688 -58.438 -61.125 1 20.92 519 ALA B O 1
ATOM 8332 N N . VAL B 1 520 ? 39.562 -59.5 -62.438 1 19.62 520 VAL B N 1
ATOM 8333 C CA . VAL B 1 520 ? 39.875 -58.438 -63.406 1 19.62 520 VAL B CA 1
ATOM 8334 C C . VAL B 1 520 ? 38.688 -58.281 -64.375 1 19.62 520 VAL B C 1
ATOM 8336 O O . VAL B 1 520 ? 38.531 -57.219 -65 1 19.62 520 VAL B O 1
ATOM 8339 N N . PHE B 1 521 ? 37.969 -59.438 -64.75 1 19.25 521 PHE B N 1
ATOM 8340 C CA . PHE B 1 521 ? 37.844 -59.531 -66.188 1 19.25 521 PHE B CA 1
ATOM 8341 C C . PHE B 1 521 ? 37 -58.375 -66.75 1 19.25 521 PHE B C 1
ATOM 8343 O O . PHE B 1 521 ? 36.031 -57.938 -66.062 1 19.25 521 PHE B O 1
ATOM 8350 N N . LEU B 1 522 ? 37.438 -57.844 -67.938 1 17.7 522 LEU B N 1
ATOM 8351 C CA . LEU B 1 522 ? 37.594 -56.875 -69.062 1 17.7 522 LEU B CA 1
ATOM 8352 C C . LEU B 1 522 ? 36.25 -56.625 -69.75 1 17.7 522 LEU B C 1
ATOM 8354 O O . LEU B 1 522 ? 35.938 -55.469 -70.062 1 17.7 522 LEU B O 1
ATOM 8358 N N . SER B 1 523 ? 35.562 -57.812 -70 1 17.92 523 SER B N 1
ATOM 8359 C CA . SER B 1 523 ? 35.25 -57.719 -71.438 1 17.92 523 SER B CA 1
ATOM 8360 C C . SER B 1 523 ? 34.312 -56.562 -71.75 1 17.92 523 SER B C 1
ATOM 8362 O O . SER B 1 523 ? 33.562 -56.125 -70.875 1 17.92 523 SER B O 1
ATOM 8364 N N . LYS B 1 524 ? 34.375 -56.312 -72.938 1 18.78 524 LYS B N 1
ATOM 8365 C CA . LYS B 1 524 ? 34.281 -55.531 -74.188 1 18.78 524 LYS B CA 1
ATOM 8366 C C . LYS B 1 524 ? 32.812 -55.219 -74.5 1 18.78 524 LYS B C 1
ATOM 8368 O O . LYS B 1 524 ? 31.953 -56.094 -74.438 1 18.78 524 LYS B O 1
ATOM 8373 N N . THR B 1 525 ? 32.594 -54 -74 1 17.5 525 THR B N 1
ATOM 8374 C CA . THR B 1 525 ? 31.5 -53.156 -74.562 1 17.5 525 THR B CA 1
ATOM 8375 C C . THR B 1 525 ? 31.203 -53.5 -76 1 17.5 525 THR B C 1
ATOM 8377 O O . THR B 1 525 ? 31.984 -53.188 -76.875 1 17.5 525 THR B O 1
ATOM 8380 N N . PHE B 1 526 ? 30.828 -54.844 -76.125 1 17.02 526 PHE B N 1
ATOM 8381 C CA . PHE B 1 526 ? 30.438 -55.25 -77.5 1 17.02 526 PHE B CA 1
ATOM 8382 C C . PHE B 1 526 ? 29.656 -54.125 -78.188 1 17.02 526 PHE B C 1
ATOM 8384 O O . PHE B 1 526 ? 28.969 -53.344 -77.5 1 17.02 526 PHE B O 1
ATOM 8391 N N . PRO B 1 527 ? 29.703 -54.312 -79.5 1 17.34 527 PRO B N 1
ATOM 8392 C CA . PRO B 1 527 ? 29.625 -53.719 -80.875 1 17.34 527 PRO B CA 1
ATOM 8393 C C . PRO B 1 527 ? 28.203 -53.281 -81.188 1 17.34 527 PRO B C 1
ATOM 8395 O O . PRO B 1 527 ? 28.016 -52.375 -82 1 17.34 527 PRO B O 1
ATOM 8398 N N . GLY B 1 528 ? 27.172 -54.031 -80.812 1 16.28 528 GLY B N 1
ATOM 8399 C CA . GLY B 1 528 ? 26.438 -54.344 -82 1 16.28 528 GLY B CA 1
ATOM 8400 C C . GLY B 1 528 ? 25.953 -53.125 -82.812 1 16.28 528 GLY B C 1
ATOM 8401 O O . GLY B 1 528 ? 26.031 -52 -82.312 1 16.28 528 GLY B O 1
ATOM 8402 N N . GLY B 1 529 ? 24.922 -53.344 -83.562 1 17.06 529 GLY B N 1
ATOM 8403 C CA . GLY B 1 529 ? 24.547 -53.406 -85 1 17.06 529 GLY B CA 1
ATOM 8404 C C . GLY B 1 529 ? 24.156 -52.031 -85.5 1 17.06 529 GLY B C 1
ATOM 8405 O O . GLY B 1 529 ? 24 -51.062 -84.75 1 17.06 529 GLY B O 1
ATOM 8406 N N . ILE B 1 530 ? 23.375 -52.125 -86.688 1 18.81 530 ILE B N 1
ATOM 8407 C CA . ILE B 1 530 ? 23.312 -51.812 -88.062 1 18.81 530 ILE B CA 1
ATOM 8408 C C . ILE B 1 530 ? 22.828 -50.375 -88.25 1 18.81 530 ILE B C 1
ATOM 8410 O O . ILE B 1 530 ? 22.219 -49.781 -87.375 1 18.81 530 ILE B O 1
ATOM 8414 N N . GLY B 1 531 ? 22.469 -50.094 -89.625 1 18.94 531 GLY B N 1
ATOM 8415 C CA . GLY B 1 531 ? 22.609 -49.344 -90.875 1 18.94 531 GLY B CA 1
ATOM 8416 C C . GLY B 1 531 ? 21.672 -48.156 -90.938 1 18.94 531 GLY B C 1
ATOM 8417 O O . GLY B 1 531 ? 22.094 -47.031 -91.25 1 18.94 531 GLY B O 1
ATOM 8418 N N . THR B 1 532 ? 20.422 -48.344 -91.562 1 19.75 532 THR B N 1
ATOM 8419 C CA . THR B 1 532 ? 20.094 -47.781 -92.812 1 19.75 532 THR B CA 1
ATOM 8420 C C . THR B 1 532 ? 19.812 -46.281 -92.688 1 19.75 532 THR B C 1
ATOM 8422 O O . THR B 1 532 ? 20.641 -45.438 -93.062 1 19.75 532 THR B O 1
ATOM 8425 N N . GLU B 1 533 ? 18.656 -45.844 -93.5 1 19.66 533 GLU B N 1
ATOM 8426 C CA . GLU B 1 533 ? 18.266 -44.969 -94.562 1 19.66 533 GLU B CA 1
ATOM 8427 C C . GLU B 1 533 ? 17.922 -43.562 -94.062 1 19.66 533 GLU B C 1
ATOM 8429 O O . GLU B 1 533 ? 17.641 -43.406 -92.875 1 19.66 533 GLU B O 1
ATOM 8434 N N . LYS B 1 534 ? 17.281 -42.719 -95.062 1 20.42 534 LYS B N 1
ATOM 8435 C CA . LYS B 1 534 ? 17.312 -41.438 -95.75 1 20.42 534 LYS B CA 1
ATOM 8436 C C . LYS B 1 534 ? 16.812 -40.312 -94.875 1 20.42 534 LYS B C 1
ATOM 8438 O O . LYS B 1 534 ? 17.484 -39.312 -94.688 1 20.42 534 LYS B O 1
ATOM 8443 N N . GLY B 1 535 ? 15.438 -39.875 -95.438 1 23.72 535 GLY B N 1
ATOM 8444 C CA . GLY B 1 535 ? 14.992 -38.875 -96.375 1 23.72 535 GLY B CA 1
ATOM 8445 C C . GLY B 1 535 ? 14.578 -37.562 -95.75 1 23.72 535 GLY B C 1
ATOM 8446 O O . GLY B 1 535 ? 15.07 -36.5 -96.125 1 23.72 535 GLY B O 1
ATOM 8447 N N . ASN B 1 536 ? 13.25 -37.125 -96 1 22.64 536 ASN B N 1
ATOM 8448 C CA . ASN B 1 536 ? 12.625 -35.844 -95.562 1 22.64 536 ASN B CA 1
ATOM 8449 C C . ASN B 1 536 ? 12.531 -35.719 -94.062 1 22.64 536 ASN B C 1
ATOM 8451 O O . ASN B 1 536 ? 12.211 -36.688 -93.375 1 22.64 536 ASN B O 1
#

Secondary structure (DSSP, 8-state):
--------------------SHHHHHHHHHHHHHHHHTTHHHHHHHHHHHHHHHHHHHHHHHHHHHHHHHHHHHHHHHHHHHHHHHHHHHHHHHHHHHHHHHHHHHHHHHHHHHHHHHHHHHHHHHHHHHHHHHHHHHHHHHHHHHHHHHHHHHHHHHHHHHHHHHHHHHHHHHHHHHHHHHHHHHHHHHHHHHHHHHHHTSPPPBPTGGGHHHHHHHHHHHHHHHHHHHHHHHSSPPPHHHHT-HHHHHHHHT-TTTTT-S---SS-SHHHHHHHHHHHHHHHHHHHHHHTS-S-SS-SSSHHHHHHHHHHHH-HHHHHHHHHHHHHS-HHHHHHHHHHHHHHHHHHHHHHHGGGS-HHHHHHHHHHHHHHHHHHHHHHHHHHTBSSPPEEE-S-S-GGGEEEPPPTTHHHHTSGGGGS---------------------PPPGGGEEEEEE-EEEE--SS-B-TTS-BPPEEEE-EEEEEHHHHHHHHHHHHHHHHHHHHHHHTT-----------------------------/--------------------SHHHHHHHHHHHHHHHHTTHHHHHHHHHHHHHHHHHHHHHHHHHHHHHHHHHHHHHHHHHHHHHHHHHHHHHHHHHHHHHHHHHHHHHHHHHHHHHHHHHHHHHHHHHHHHHHHHHHHHHHHHHHHHHHHHHHHHHHHHHHHHHHHHHHHHHHHHHHHHHHHHHHHHHHHHHHHHHHHHHTSPPPBPTGGGHHHHHHHHHHHHHHHHHHHHHHHSSPPPHHHHT-HHHHHHHHT-TTTTT-S---SS-SHHHHHHHHHHHHHHHHHHHHHHTS-S-SS-SSSHHHHHHHHHHHH-HHHHHHHHHHHHHS-HHHHHHHHHHHHHHHHHHHHHHHGGGS-HHHHHHHHHHHHHHHHHHHHHHHHHHTBSSPPEEE-S-S-GGGEEEPPPTTTTTTTSSGGGS---------------------PPPGGGEEEEEE-EEEE--SS-B-TTS-BPPEEEE-EEEEEHHHHHHHHHHHHHHHHHHHHHHHHTT----------------------------

Radius of gyration: 100.23 Å; Cα contacts (8 Å, |Δi|>4): 1020; chains: 2; bounding box: 114×328×223 Å

Foldseek 3Di:
DDDDDDDDDDDDDDDDDDDDVVVVVVVVVVVVVVCVVVCVVVVVVVVVVVVVVVVVVVVVVVVVVVVVVVVVVVVVVVVVVVVVVVVVVVVVVVVVVVVVVVVVVVVVVVVVVVVVVVVVVVVVVVVVVVVVVVVVVVVVVVVVVVVVVVVVVVVVVVVVVVVVVVVVVVVVVVVVVVVVVVVVVVVVVVVVVVVVVLPLLFAAFAACVVCLVLLLVLVVLLVVLLLVLLCVFQLAFFDPVLLPDPVLVVLLCVPPQNNVLQQAHSGNDLLNSVSSSLSLLSQLQVLCQQQQLALALQDRDCVVRVVLVVCCQVPLQVSLRVSRNSNSPDVVNRLVSQLVSLLVSLVRSLVNCLSRGDPVCSVVSSVSSSVSSSSSNVSSVSQSRHSWHKHWDFDDDDLVQEDADDRPVVVVPVPPDPPDDPPPPPPPVPPPPPPPPPPRPRDDPQFFSGFSHTWMWTFAPPDQPPVRGGDTHTSHGTYTHTCVSRVVSVVSSVVVVVVVVVVVVVPPPDPDDDDDDPDDDDDDDDDDDDDDDPDD/DDDDDDDDDDDDDDDDDDDDPVVVVVVVVVVCVCCVVVCVVVVVVVVVVVVVVVVVVVVVVVVVVVVVVVVVVVVVVVVVVVVVVVVVVVVVVVVVVVVVVVVVVVVVVVVVVVVVVVVVVVVVVVVVVVVVVVVVVVVVVVVVVVVVVVVVVVVVVVVVVVVVVVVVVVVVVVVVVVVVVVVVVVVVVVVVVVVVVLPLLFAAFAACVVCLVLLLVLVVLLVVLLLVLLCVFQLAFFDPVLLPDPVLVVLLCVPPQNNVLQQAHSGNDLLNSVSSSLSLLSLLQVLCQQQQLALFLQDRDCVVRVVLVVCCQVPLQVSLRVSRNSNSPDVVNRLVSQLVSLLVSLVRSLVNCLSRGPPVCSVVSSVSSSVSSSSSNVSSVSQSRHSWHKHWDFDCDDLVQEDADDRPVVVVVVPPPPPDDPPPPPPPVPPPPPPPPPPRPRDDPVFFSGFSHTWMWTFAPPDQPPVRGGDTHTSHGTYTHTCVSRVVSVVSSVVVVVVVVVVVVVVPPPDPPDDDDDDDDDDDPDDDDDDDDDDD